Protein AF-0000000082836952 (afdb_homodimer)

InterPro domains:
  IPR000374 Phosphatidate cytidylyltransferase [PS01315] (381-407)
  IPR016720 Phosphatidate cytidylyltransferase, eukaryota [PIRSF018269] (35-460)
  IPR016720 Phosphatidate cytidylyltransferase, eukaryota [PTHR13773] (39-459)

Organism: NCBI:txid2654633

pLDDT: mean 72.62, std 20.96, range [18.36, 95.88]

Foldseek 3Di:
DDDDDDCCVVPPPDPDPVPVCVVVVVPVPCVCVPPPCVCVVVPALVVLVVVLPPPPVPLVVLLVVFDWQPLDPDPVLCVVCVVPPPVVSLVVLVVVLVVVVVVVVVVQVVVALVSVLVVLVVLLVQLLVLQLVLLCSSSVVPVPVVLVVLLVLVLVLLLLLLCVQVVQVLVCLVVVPPCPPVVCNVCSVVVSVVSVVVSVVSLVVPDDRNNNVSSVVSVVSSVVSCVQRVVLSSLLSVLVQQFQCLNVLLLVLLVQLVVQLLVQCVPPFDAADDPLDRSGGPRSLVRSLVRSLVVLLVVCVVPLPPLSGQAGPSQPSPPSPPGDRAQLSDFDFDQQPPVCVVVVVVVVDRSGPRDRNVSVVSNVLSNCSSPVLCVLLSVVSVVCVVSVHDASHNPRNSQGGSCNSCSSVSVSSVVSSVVCVVPPDDPDPVVVVVVLVPDDPVSNVVVVVVVVVVCVVVVVD/DPDDDDPPVVPPPDPPDVPVPVPVVPPPPPCPVVPVCCVVVVPALVRLVVVLPPPPVVLVVLLVVFDWQPLDPDPVLCVVCVVPPPVVSSVVQVVVVVVVVVVVVVVQVVVALVSVLVVLVVLLVQLLVLQLVLLCSSSVVPVPVLLVVLLVLVLVLLLLLLCVQVVQVLVCLVVVPVCPCVVCNVCSVVVSVVSVVVSVVSLVVPDDRNSNVSSVVSVVSSVVSCVLRVVLSSLLSVLVQQFQCLNVLLLVLLVQLVVQLLVQCVPPFDAADDPLDRSGGPRSLVRSLVRSLVVLLVVCVVPLPPLRGQAGPSQPSPPSPPGDRAQLSDFDFDQQPPVCVVVVVVVVDRSGPRDRNVSVVSNVLSNCSSPVLCVLLSVVSVVCVVSVHDASHNPRNSQGGSCNSCSSVSVSSVVSSVVCVVPPDDPDPVVVVVVLVPDDPVSNVVVVVVVVVVCVVVVVD

Nearest PDB structures (foldseek):
  4q2g-assembly1_A  TM=7.470E-01  e=1.008E-06  Thermotoga maritima MSB8
  7p54-assembly1_B  TM=1.214E-01  e=7.951E-01  Homo sapiens
  7p5m-assembly1_B  TM=1.258E-01  e=1.139E+00  Homo sapiens
  4q2g-assembly1_A  TM=6.342E-01  e=1.077E-06  Thermotoga maritima MSB8

Sequence (922 aa):
MADPGSDATVSKPPPESDVRNRKATSTPSKTLLEAKKDEVRPTSDESDMDALLQDEERMEKMMKVIPQDKGSLGEFADSLLESLPPRWRNWVVRGIFTILMVSSFCFIVNRGATWLTFLVFSIQFKCFHEIIKIGLAVYRMYDFPYFRLLSWYFLVTSNYFFFGESLIDYFQILLRKDNFLNWLVAYHRMISFSLYCIGFVSFVLSLKKGYYMRQFSLFAWTHITLLLIVSQSFFIIQNIFQGLIWFLAPVSMIICCDVMSYMFGFFWGKTPLIKLSPKKTWEGFIGGAFSTVVFGVLLSLLLFNRPFFVCPIESYQQDNTNCTIPPSFQLQEYAVPRPFSFLYKIVRKDPVIRMFPFIFHSIAMSLFASILGPFGGFFASGFKRAFKIKDFGDVIPGHGGLMDRFDCQLLMGTFVNVYIHTFIRIPNPTKLVQQILWLDANDQLSVFNMLKEEMTKNGLLMADPGSDATVSKPPPESDVRNRKATSTPSKTLLEAKKDEVRPTSDESDMDALLQDEERMEKMMKVIPQDKGSLGEFADSLLESLPPRWRNWVVRGIFTILMVSSFCFIVNRGATWLTFLVFSIQFKCFHEIIKIGLAVYRMYDFPYFRLLSWYFLVTSNYFFFGESLIDYFQILLRKDNFLNWLVAYHRMISFSLYCIGFVSFVLSLKKGYYMRQFSLFAWTHITLLLIVSQSFFIIQNIFQGLIWFLAPVSMIICCDVMSYMFGFFWGKTPLIKLSPKKTWEGFIGGAFSTVVFGVLLSLLLFNRPFFVCPIESYQQDNTNCTIPPSFQLQEYAVPRPFSFLYKIVRKDPVIRMFPFIFHSIAMSLFASILGPFGGFFASGFKRAFKIKDFGDVIPGHGGLMDRFDCQLLMGTFVNVYIHTFIRIPNPTKLVQQILWLDANDQLSVFNMLKEEMTKNGLL

Solvent-accessible surface area (backbone atoms only — not comparable to full-atom values): 49566 Å² total; per-residue (Å²): 140,82,73,87,76,86,76,76,72,69,76,70,67,77,75,74,76,71,70,68,72,68,67,69,68,70,58,76,67,74,68,59,72,65,64,73,69,71,62,70,59,36,86,44,69,71,35,29,61,49,60,61,38,68,33,52,74,44,42,58,56,46,51,63,67,54,58,54,46,77,48,53,74,42,75,67,51,41,58,73,41,60,84,44,59,70,72,57,35,47,51,49,49,41,47,53,52,47,51,50,51,51,52,51,48,53,53,37,57,73,68,33,66,68,52,42,49,49,48,53,51,52,50,49,53,51,35,50,50,36,52,51,52,48,50,32,53,68,54,64,43,72,82,40,62,66,57,55,52,48,51,51,50,51,50,54,42,50,47,45,55,68,41,42,57,57,48,46,53,49,47,25,62,73,64,69,37,93,72,60,62,49,66,55,56,60,42,36,63,51,50,36,51,51,50,47,48,51,53,51,51,50,52,57,70,64,64,44,88,22,43,38,46,48,52,52,51,48,51,51,50,47,53,53,48,43,53,60,48,53,53,25,50,51,31,35,46,54,28,36,46,55,7,43,44,63,40,50,50,58,53,50,34,42,51,44,22,55,51,39,18,50,52,32,21,69,77,60,40,80,45,64,62,45,89,91,44,63,85,42,19,47,46,3,47,53,46,7,28,54,52,16,32,53,48,28,46,54,50,40,70,69,44,63,82,35,54,78,32,53,29,30,55,81,52,35,72,78,44,71,79,66,42,77,68,50,70,59,58,33,76,39,76,39,72,50,60,69,84,58,28,50,60,27,56,71,67,72,44,75,45,50,48,73,42,45,52,42,47,59,51,28,44,53,52,20,48,42,38,42,67,53,21,54,53,34,45,51,46,51,51,47,50,28,58,38,69,73,41,91,40,66,19,44,75,36,53,56,64,16,12,65,49,70,67,40,37,32,49,40,57,47,27,40,49,48,35,43,47,38,60,58,74,63,63,65,83,56,50,65,57,53,46,50,59,44,66,70,42,53,72,67,49,36,50,46,35,50,49,51,46,50,51,54,33,41,71,72,59,78,88,136,86,74,82,78,82,77,81,67,75,73,68,71,74,76,74,75,72,71,68,70,68,68,68,69,71,61,75,70,74,69,65,70,66,67,73,71,70,64,71,59,38,84,43,68,72,35,28,60,48,59,62,38,67,36,52,75,42,43,60,55,46,53,63,67,55,56,57,46,77,48,55,74,42,75,67,52,42,59,74,41,59,83,44,59,68,70,56,36,46,50,48,50,41,48,54,51,47,51,50,51,51,51,53,48,52,53,36,58,72,70,33,67,68,53,43,48,50,49,52,51,52,50,48,52,51,36,49,50,36,53,50,51,49,52,32,54,66,54,64,43,71,82,40,62,67,59,55,51,48,52,52,48,51,50,54,43,51,47,45,55,68,41,44,56,58,49,45,53,48,46,25,61,72,63,68,36,95,72,58,61,49,66,56,55,59,42,36,64,50,50,36,49,50,51,47,48,51,52,52,51,51,51,57,71,64,64,43,92,24,43,38,46,50,52,51,51,48,50,51,50,48,51,52,49,43,53,58,50,53,54,25,50,50,32,35,47,54,29,37,46,56,7,43,44,63,41,51,50,59,51,50,36,42,52,43,21,55,53,39,17,50,52,32,21,69,78,60,40,82,44,64,63,45,88,90,46,63,85,42,18,47,45,3,48,53,46,7,30,53,51,16,34,53,48,27,45,53,49,42,71,66,44,63,83,35,55,79,32,53,30,31,55,80,50,35,71,79,42,72,80,66,44,76,69,50,70,59,58,35,76,39,75,39,72,48,59,69,83,59,28,50,61,27,55,69,66,72,44,77,45,50,49,73,42,45,52,43,48,59,52,28,42,54,51,20,48,43,38,41,67,55,22,54,52,33,45,51,44,52,50,46,50,28,58,37,67,71,40,91,41,66,20,44,75,38,56,56,65,16,12,64,48,72,68,40,38,30,51,40,55,47,27,41,49,49,37,44,48,38,62,58,75,61,64,66,85,57,50,64,58,54,44,50,58,43,67,70,43,52,72,68,49,35,50,48,34,50,50,51,46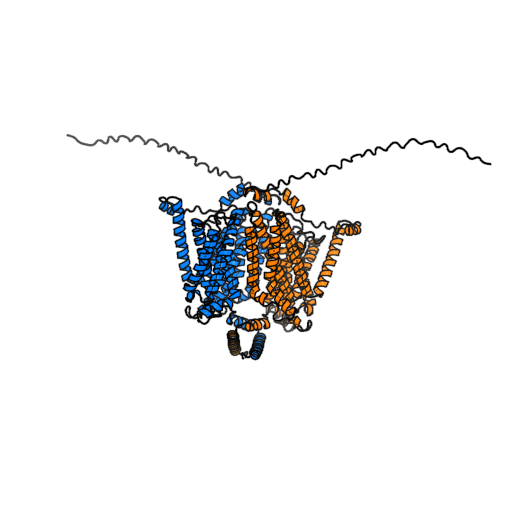,48,50,52,33,40,72,72,60,78,91

Radius of gyration: 36.55 Å; Cα contacts (8 Å, |Δi|>4): 1062; chains: 2; bounding box: 121×94×191 Å

Secondary structure (DSSP, 8-state):
------------------------------------------SSTTHHHHHHHH-HHHHHHHHTTS----S---HHHHHHSTTS-HHHHHHHHHHHHHHHHHHHHHHHHHH-HHHHHHHHHHHHHHHHHHHHHHHHHHTT-TT-HHHHHHHHHHHHHHHHHHHHHHHHHHHHHHHT-TTTTHHHHHTHHHHHHHHHHHHHHHHHHH--TT-HHHHHHHHHHHHHHIIIIIHHHHHHHHHHHH-THHHHHHHHHHHHHHHHHHHHHHHH--SBS-SS-TT-BHHHHHHHHHHHHHHHHHHHHHHTT-HHHHS-GGGGGT-TT-----GGGS-EEEE--HHHHHHHHHHTS-SEEEE-HHHHHHHHHHHHHHHTHHHHHHHHHHHHHHTT-S-S--SBTTTB-HHHHHHHHHHHHHHHHHHIIIII----HHHHHHHHHTS-HHHHHHHHHHHHHHHHHTT--/-------------------------------------------STTHHHHHHHH-HHHHHHHHTTS----S---HHHHHHTTTS-HHHHHHHHHHHHHHHHHHHHHHHHHH-HHHHHHHHHHHHHHHHHHHHHHHHHHTT-TT-HHHHHHHHHHHHHHHHHHHHHHHHHHHHHHHT-TTTTHHHHHTHHHHHHHHHHHHHHHHHHH--TT-HHHHHHHHHHHHHHHHHHHHHHHHHHHHHHH-THHHHHHHHHHHHHHHHHHHHHHHH--SEEETTEEEEEHHHHHHHHHHHHHHHHHHHHHHTT-HHHHS-GGGGGT-TT-----GGGS-EEEE--HHHHHHHHHTTS-SEEEE-HHHHHHHHHHHHHHHTHHHHHHHHHHHHHHTT-S-S--SBTTTB-HHHHHHHHHHHHHHHHHHIIIII----HHHHHHHHHTS-HHHHHHHHHHHHHHHHHTT--

Structure (mmCIF, N/CA/C/O backbone):
data_AF-0000000082836952-model_v1
#
loop_
_entity.id
_entity.type
_entity.pdbx_description
1 polymer 'Phosphatidate cytidylyltransferase'
#
loop_
_atom_site.group_PDB
_atom_site.id
_atom_site.type_symbol
_atom_site.label_atom_id
_atom_site.label_alt_id
_atom_site.label_comp_id
_atom_site.label_asym_id
_atom_site.label_entity_id
_atom_site.label_seq_id
_atom_site.pdbx_PDB_ins_code
_atom_site.Cartn_x
_atom_site.Cartn_y
_atom_site.Cartn_z
_atom_site.occupancy
_atom_site.B_iso_or_equiv
_atom_site.auth_seq_id
_atom_site.auth_comp_id
_atom_site.auth_asym_id
_atom_site.auth_atom_id
_atom_site.pdbx_PDB_model_num
ATOM 1 N N . MET A 1 1 ? -79.875 9.047 -80.938 1 20.92 1 MET A N 1
ATOM 2 C CA . MET A 1 1 ? -78.688 9.828 -81.312 1 20.92 1 MET A CA 1
ATOM 3 C C . MET A 1 1 ? -78.062 10.562 -80.125 1 20.92 1 MET A C 1
ATOM 5 O O . MET A 1 1 ? -78.75 11.398 -79.5 1 20.92 1 MET A O 1
ATOM 9 N N . ALA A 1 2 ? -77.188 10.031 -79.375 1 19.78 2 ALA A N 1
ATOM 10 C CA . ALA A 1 2 ? -76.75 9.656 -78 1 19.78 2 ALA A CA 1
ATOM 11 C C . ALA A 1 2 ? -75.812 10.711 -77.438 1 19.78 2 ALA A C 1
ATOM 13 O O . ALA A 1 2 ? -75.5 10.68 -76.25 1 19.78 2 ALA A O 1
ATOM 14 N N . ASP A 1 3 ? -75.375 11.562 -78.25 1 18.36 3 ASP A N 1
ATOM 15 C CA . ASP A 1 3 ? -73.938 11.734 -78 1 18.36 3 ASP A CA 1
ATOM 16 C C . ASP A 1 3 ? -73.688 12.5 -76.75 1 18.36 3 ASP A C 1
ATOM 18 O O . ASP A 1 3 ? -73 11.977 -75.812 1 18.36 3 ASP A O 1
ATOM 22 N N . PRO A 1 4 ? -73 13.695 -76.875 1 20.5 4 PRO A N 1
ATOM 23 C CA . PRO A 1 4 ? -71.625 14 -76.375 1 20.5 4 PRO A CA 1
ATOM 24 C C . PRO A 1 4 ? -71.688 14.656 -75 1 20.5 4 PRO A C 1
ATOM 26 O O . PRO A 1 4 ? -71.25 14.047 -74 1 20.5 4 PRO A O 1
ATOM 29 N N . GLY A 1 5 ? -71.375 15.977 -74.875 1 18.62 5 GLY A N 1
ATOM 30 C CA . GLY A 1 5 ? -70.125 16.594 -74.375 1 18.62 5 GLY A CA 1
ATOM 31 C C . GLY A 1 5 ? -70.312 17.219 -73 1 18.62 5 GLY A C 1
ATOM 32 O O . GLY A 1 5 ? -69.375 17.312 -72.25 1 18.62 5 GLY A O 1
ATOM 33 N N . SER A 1 6 ? -71.375 18.078 -72.875 1 22.12 6 SER A N 1
ATOM 34 C CA . SER A 1 6 ? -71.125 19.391 -72.312 1 22.12 6 SER A CA 1
ATOM 35 C C . SER A 1 6 ? -70.812 19.312 -70.812 1 22.12 6 SER A C 1
ATOM 37 O O . SER A 1 6 ? -71.375 18.5 -70.125 1 22.12 6 SER A O 1
ATOM 39 N N . ASP A 1 7 ? -69.75 20.078 -70.375 1 21.45 7 ASP A N 1
ATOM 40 C CA . ASP A 1 7 ? -68.625 20.219 -69.438 1 21.45 7 ASP A CA 1
ATOM 41 C C . ASP A 1 7 ? -69.125 20.734 -68.062 1 21.45 7 ASP A C 1
ATOM 43 O O . ASP A 1 7 ? -69.312 21.938 -67.875 1 21.45 7 ASP A O 1
ATOM 47 N N . ALA A 1 8 ? -70.375 20.328 -67.625 1 21.41 8 ALA A N 1
ATOM 48 C CA . ALA A 1 8 ? -71.062 20.844 -66.5 1 21.41 8 ALA A CA 1
ATOM 49 C C . ALA A 1 8 ? -70.125 20.953 -65.25 1 21.41 8 ALA A C 1
ATOM 51 O O . ALA A 1 8 ? -69.812 19.938 -64.625 1 21.41 8 ALA A O 1
ATOM 52 N N . THR A 1 9 ? -69.062 21.797 -65.562 1 23.02 9 THR A N 1
ATOM 53 C CA . THR A 1 9 ? -67.875 21.812 -64.688 1 23.02 9 THR A CA 1
ATOM 54 C C . THR A 1 9 ? -68.312 22.094 -63.25 1 23.02 9 THR A C 1
ATOM 56 O O . THR A 1 9 ? -68.812 23.188 -62.938 1 23.02 9 THR A O 1
ATOM 59 N N . VAL A 1 10 ? -69.125 21.266 -62.719 1 23.42 10 VAL A N 1
ATOM 60 C CA . VAL A 1 10 ? -69.75 21.328 -61.406 1 23.42 10 VAL A CA 1
ATOM 61 C C . VAL A 1 10 ? -68.688 21.766 -60.375 1 23.42 10 VAL A C 1
ATOM 63 O O . VAL A 1 10 ? -67.625 21.125 -60.25 1 23.42 10 VAL A O 1
ATOM 66 N N . SER A 1 11 ? -68.688 23.047 -60.219 1 22.16 11 SER A N 1
ATOM 67 C CA . SER A 1 11 ? -67.875 23.922 -59.406 1 22.16 11 SER A CA 1
ATOM 68 C C . SER A 1 11 ? -67.688 23.359 -58 1 22.16 11 SER A C 1
ATOM 70 O O . SER A 1 11 ? -68.688 23.062 -57.344 1 22.16 11 SER A O 1
ATOM 72 N N . LYS A 1 12 ? -66.688 22.484 -57.875 1 25.17 12 LYS A N 1
ATOM 73 C CA . LYS A 1 12 ? -66.188 21.75 -56.719 1 25.17 12 LYS A CA 1
ATOM 74 C C . LYS A 1 12 ? -66.188 22.641 -55.469 1 25.17 12 LYS A C 1
ATOM 76 O O . LYS A 1 12 ? -65.562 23.719 -55.5 1 25.17 12 LYS A O 1
ATOM 81 N N . PRO A 1 13 ? -67.375 22.625 -54.844 1 26.31 13 PRO A N 1
ATOM 82 C CA . PRO A 1 13 ? -67.438 23.547 -53.719 1 26.31 13 PRO A CA 1
ATOM 83 C C . PRO A 1 13 ? -66.188 23.625 -52.906 1 26.31 13 PRO A C 1
ATOM 85 O O . PRO A 1 13 ? -65.375 22.688 -52.938 1 26.31 13 PRO A O 1
ATOM 88 N N . PRO A 1 14 ? -65.688 24.922 -52.688 1 27.36 14 PRO A N 1
ATOM 89 C CA . PRO A 1 14 ? -64.375 25.203 -52.156 1 27.36 14 PRO A CA 1
ATOM 90 C C . PRO A 1 14 ? -64.062 24.391 -50.875 1 27.36 14 PRO A C 1
ATOM 92 O O . PRO A 1 14 ? -65 24.062 -50.125 1 27.36 14 PRO A O 1
ATOM 95 N N . PRO A 1 15 ? -63.188 23.344 -51.062 1 24.14 15 PRO A N 1
ATOM 96 C CA . PRO A 1 15 ? -62.844 22.406 -49.969 1 24.14 15 PRO A CA 1
ATOM 97 C C . PRO A 1 15 ? -62.812 23.078 -48.594 1 24.14 15 PRO A C 1
ATOM 99 O O . PRO A 1 15 ? -62.5 24.266 -48.5 1 24.14 15 PRO A O 1
ATOM 102 N N . GLU A 1 16 ? -63.875 22.75 -47.812 1 22.94 16 GLU A N 1
ATOM 103 C CA . GLU A 1 16 ? -64 23.094 -46.406 1 22.94 16 GLU A CA 1
ATOM 104 C C . GLU A 1 16 ? -62.688 23.219 -45.719 1 22.94 16 GLU A C 1
ATOM 106 O O . GLU A 1 16 ? -61.781 22.422 -45.938 1 22.94 16 GLU A O 1
ATOM 111 N N . SER A 1 17 ? -62.312 24.516 -45.5 1 23.88 17 SER A N 1
ATOM 112 C CA . SER A 1 17 ? -61.125 25.031 -44.812 1 23.88 17 SER A CA 1
ATOM 113 C C . SER A 1 17 ? -60.812 24.203 -43.594 1 23.88 17 SER A C 1
ATOM 115 O O . SER A 1 17 ? -61.656 24.062 -42.688 1 23.88 17 SER A O 1
ATOM 117 N N . ASP A 1 18 ? -60.344 22.953 -43.781 1 22.52 18 ASP A N 1
ATOM 118 C CA . ASP A 1 18 ? -59.875 22.078 -42.719 1 22.52 18 ASP A CA 1
ATOM 119 C C . ASP A 1 18 ? -59.219 22.875 -41.594 1 22.52 18 ASP A C 1
ATOM 121 O O . ASP A 1 18 ? -58.188 23.516 -41.781 1 22.52 18 ASP A O 1
ATOM 125 N N . VAL A 1 19 ? -60.094 23.672 -40.969 1 25.66 19 VAL A N 1
ATOM 126 C CA . VAL A 1 19 ? -59.688 24.328 -39.719 1 25.66 19 VAL A CA 1
ATOM 127 C C . VAL A 1 19 ? -58.719 23.406 -38.938 1 25.66 19 VAL A C 1
ATOM 129 O O . VAL A 1 19 ? -59.125 22.312 -38.531 1 25.66 19 VAL A O 1
ATOM 132 N N . ARG A 1 20 ? -57.562 23.281 -39.5 1 23.19 20 ARG A N 1
ATOM 133 C CA . ARG A 1 20 ? -56.531 22.562 -38.812 1 23.19 20 ARG A CA 1
ATOM 134 C C . ARG A 1 20 ? -56.531 22.844 -37.312 1 23.19 20 ARG A C 1
ATOM 136 O O . ARG A 1 20 ? -56.312 23.969 -36.906 1 23.19 20 ARG A O 1
ATOM 143 N N . ASN A 1 21 ? -57.688 22.359 -36.688 1 22.47 21 ASN A N 1
ATOM 144 C CA . ASN A 1 21 ? -57.656 22.359 -35.219 1 22.47 21 ASN A CA 1
ATOM 145 C C . ASN A 1 21 ? -56.25 22.125 -34.688 1 22.47 21 ASN A C 1
ATOM 147 O O . ASN A 1 21 ? -55.688 21.047 -34.875 1 22.47 21 ASN A O 1
ATOM 151 N N . ARG A 1 22 ? -55.469 23.125 -34.938 1 24.42 22 ARG A N 1
ATOM 152 C CA . ARG A 1 22 ? -54.188 23.078 -34.281 1 24.42 22 ARG A CA 1
ATOM 153 C C . ARG A 1 22 ? -54.281 22.609 -32.844 1 24.42 22 ARG A C 1
ATOM 155 O O . ARG A 1 22 ? -54.719 23.359 -31.953 1 24.42 22 ARG A O 1
ATOM 162 N N . LYS A 1 23 ? -55.062 21.531 -32.625 1 23.75 23 LYS A N 1
ATOM 163 C CA . LYS A 1 23 ? -54.938 21.047 -31.25 1 23.75 23 LYS A CA 1
ATOM 164 C C . LYS A 1 23 ? -53.531 21.266 -30.703 1 23.75 23 LYS A C 1
ATOM 166 O O . LYS A 1 23 ? -52.562 20.719 -31.234 1 23.75 23 LYS A O 1
ATOM 171 N N . ALA A 1 24 ? -53.312 22.484 -30.359 1 26.72 24 ALA A N 1
ATOM 172 C CA . ALA A 1 24 ? -52.125 22.75 -29.562 1 26.72 24 ALA A CA 1
ATOM 173 C C . ALA A 1 24 ? -51.844 21.594 -28.609 1 26.72 24 ALA A C 1
ATOM 175 O O . ALA A 1 24 ? -52.594 21.344 -27.672 1 26.72 24 ALA A O 1
ATOM 176 N N . THR A 1 25 ? -51.844 20.438 -29.109 1 25.14 25 THR A N 1
ATOM 177 C CA . THR A 1 25 ? -51.5 19.391 -28.156 1 25.14 25 THR A CA 1
ATOM 178 C C . THR A 1 25 ? -50.531 19.906 -27.078 1 25.14 25 THR A C 1
ATOM 180 O O . THR A 1 25 ? -49.438 20.391 -27.391 1 25.14 25 THR A O 1
ATOM 183 N N . SER A 1 26 ? -51.156 20.531 -26.078 1 25.81 26 SER A N 1
ATOM 184 C CA . SER A 1 26 ? -50.438 20.922 -24.875 1 25.81 26 SER A CA 1
ATOM 185 C C . SER A 1 26 ? -49.344 19.922 -24.531 1 25.81 26 SER A C 1
ATOM 187 O O . SER A 1 26 ? -49.625 18.75 -24.281 1 25.81 26 SER A O 1
ATOM 189 N N . THR A 1 27 ? -48.469 19.781 -25.375 1 26.61 27 THR A N 1
ATOM 190 C CA . THR A 1 27 ? -47.344 18.969 -24.906 1 26.61 27 THR A CA 1
ATOM 191 C C . THR A 1 27 ? -47.188 19.094 -23.391 1 26.61 27 THR A C 1
ATOM 193 O O . THR A 1 27 ? -47.125 20.203 -22.859 1 26.61 27 THR A O 1
ATOM 196 N N . PRO A 1 28 ? -47.812 18.094 -22.656 1 28.02 28 PRO A N 1
ATOM 197 C CA . PRO A 1 28 ? -47.562 18.297 -21.219 1 28.02 28 PRO A CA 1
ATOM 198 C C . PRO A 1 28 ? -46.281 19.078 -20.953 1 28.02 28 PRO A C 1
ATOM 200 O O . PRO A 1 28 ? -45.281 18.844 -21.578 1 28.02 28 PRO A O 1
ATOM 203 N N . SER A 1 29 ? -46.438 20.312 -20.828 1 26.2 29 SER A N 1
ATOM 204 C CA . SER A 1 29 ? -45.375 21.172 -20.297 1 26.2 29 SER A CA 1
ATOM 205 C C . SER A 1 29 ? -44.469 20.406 -19.344 1 26.2 29 SER A C 1
ATOM 207 O O . SER A 1 29 ? -44.938 19.75 -18.422 1 26.2 29 SER A O 1
ATOM 209 N N . LYS A 1 30 ? -43.406 19.953 -19.875 1 26 30 LYS A N 1
ATOM 210 C CA . LYS A 1 30 ? -42.281 19.547 -19.031 1 26 30 LYS A CA 1
ATOM 211 C C . LYS A 1 30 ? -42.219 20.375 -17.766 1 26 30 LYS A C 1
ATOM 213 O O . LYS A 1 30 ? -41.688 21.484 -17.766 1 26 30 LYS A O 1
ATOM 218 N N . THR A 1 31 ? -43.406 20.734 -17.219 1 26.36 31 THR A N 1
ATOM 219 C CA . THR A 1 31 ? -43.156 21.094 -15.828 1 26.36 31 THR A CA 1
ATOM 220 C C . THR A 1 31 ? -41.969 20.312 -15.266 1 26.36 31 THR A C 1
ATOM 222 O O . THR A 1 31 ? -42.094 19.109 -15 1 26.36 31 THR A O 1
ATOM 225 N N . LEU A 1 32 ? -41.031 20.328 -16.078 1 24.84 32 LEU A N 1
ATOM 226 C CA . LEU A 1 32 ? -39.75 20.109 -15.414 1 24.84 32 LEU A CA 1
ATOM 227 C C . LEU A 1 32 ? -39.781 20.656 -13.992 1 24.84 32 LEU A C 1
ATOM 229 O O . LEU A 1 32 ? -39.844 21.875 -13.797 1 24.84 32 LEU A O 1
ATOM 233 N N . LEU A 1 33 ? -40.812 20.234 -13.242 1 26.3 33 LEU A N 1
ATOM 234 C CA . LEU A 1 33 ? -40.562 20.438 -11.812 1 26.3 33 LEU A CA 1
ATOM 235 C C . LEU A 1 33 ? -39.094 20.734 -11.547 1 26.3 33 LEU A C 1
ATOM 237 O O . LEU A 1 33 ? -38.219 19.859 -11.75 1 26.3 33 LEU A O 1
ATOM 241 N N . GLU A 1 34 ? -38.656 21.766 -12.047 1 26.62 34 GLU A N 1
ATOM 242 C CA . GLU A 1 34 ? -37.469 22.438 -11.562 1 26.62 34 GLU A CA 1
ATOM 243 C C . GLU A 1 34 ? -37.219 22.125 -10.094 1 26.62 34 GLU A C 1
ATOM 245 O O . GLU A 1 34 ? -37.906 22.672 -9.219 1 26.62 34 GLU A O 1
ATOM 250 N N . ALA A 1 35 ? -37.281 20.969 -9.766 1 27.83 35 ALA A N 1
ATOM 251 C CA . ALA A 1 35 ? -36.688 20.766 -8.445 1 27.83 35 ALA A CA 1
ATOM 252 C C . ALA A 1 35 ? -35.719 21.875 -8.094 1 27.83 35 ALA A C 1
ATOM 254 O O . ALA A 1 35 ? -34.719 22.078 -8.812 1 27.83 35 ALA A O 1
ATOM 255 N N . LYS A 1 36 ? -36.219 23.031 -7.77 1 30.09 36 LYS A N 1
ATOM 256 C CA . LYS A 1 36 ? -35.375 23.969 -7.016 1 30.09 36 LYS A CA 1
ATOM 257 C C . LYS A 1 36 ? -34.125 23.297 -6.5 1 30.09 36 LYS A C 1
ATOM 259 O O . LYS A 1 36 ? -34.188 22.359 -5.691 1 30.09 36 LYS A O 1
ATOM 264 N N . LYS A 1 37 ? -33.281 23.094 -7.332 1 32.44 37 LYS A N 1
ATOM 265 C CA . LYS A 1 37 ? -31.859 22.953 -7.086 1 32.44 37 LYS A CA 1
ATOM 266 C C . LYS A 1 37 ? -31.438 23.625 -5.785 1 32.44 37 LYS A C 1
ATOM 268 O O . LYS A 1 37 ? -31 24.766 -5.789 1 32.44 37 LYS A O 1
ATOM 273 N N . ASP A 1 38 ? -32.375 23.828 -4.98 1 29.09 38 ASP A N 1
ATOM 274 C CA . ASP A 1 38 ? -31.922 24.297 -3.678 1 29.09 38 ASP A CA 1
ATOM 275 C C . ASP A 1 38 ? -30.562 23.688 -3.334 1 29.09 38 ASP A C 1
ATOM 277 O O . ASP A 1 38 ? -30.469 22.531 -2.902 1 29.09 38 ASP A O 1
ATOM 281 N N . GLU A 1 39 ? -29.797 23.688 -4.312 1 33.31 39 GLU A N 1
ATOM 282 C CA . GLU A 1 39 ? -28.359 23.547 -4.098 1 33.31 39 GLU A CA 1
ATOM 283 C C . GLU A 1 39 ? -27.922 24.234 -2.797 1 33.31 39 GLU A C 1
ATOM 285 O O . GLU A 1 39 ? -27.75 25.453 -2.756 1 33.31 39 GLU A O 1
ATOM 290 N N . VAL A 1 40 ? -28.703 24.031 -1.813 1 33.66 40 VAL A N 1
ATOM 291 C CA . VAL A 1 40 ? -28.203 24.578 -0.553 1 33.66 40 VAL A CA 1
ATOM 292 C C . VAL A 1 40 ? -26.672 24.484 -0.515 1 33.66 40 VAL A C 1
ATOM 294 O O . VAL A 1 40 ? -26.125 23.391 -0.426 1 33.66 40 VAL A O 1
ATOM 297 N N . ARG A 1 41 ? -26.047 25.219 -1.502 1 35.88 41 ARG A N 1
ATOM 298 C CA . ARG A 1 41 ? -24.625 25.453 -1.287 1 35.88 41 ARG A CA 1
ATOM 299 C C . ARG A 1 41 ? -24.312 25.578 0.199 1 35.88 41 ARG A C 1
ATOM 301 O O . ARG A 1 41 ? -24.938 26.375 0.907 1 35.88 41 ARG A O 1
ATOM 308 N N . PRO A 1 42 ? -23.859 24.547 0.721 1 37.72 42 PRO A N 1
ATOM 309 C CA . PRO A 1 42 ? -23.562 24.797 2.135 1 37.72 42 PRO A CA 1
ATOM 310 C C . PRO A 1 42 ? -22.922 26.156 2.377 1 37.72 42 PRO A C 1
ATOM 312 O O . PRO A 1 42 ? -21.969 26.531 1.688 1 37.72 42 PRO A O 1
ATOM 315 N N . THR A 1 43 ? -23.547 27.25 2.436 1 38.59 43 THR A N 1
ATOM 316 C CA . THR A 1 43 ? -23.062 28.609 2.668 1 38.59 43 THR A CA 1
ATOM 317 C C . THR A 1 43 ? -21.984 28.609 3.742 1 38.59 43 THR A C 1
ATOM 319 O O . THR A 1 43 ? -21.234 29.594 3.863 1 38.59 43 THR A O 1
ATOM 322 N N . SER A 1 44 ? -22.188 27.859 4.887 1 37.28 44 SER A N 1
ATOM 323 C CA . SER A 1 44 ? -21.219 27.828 5.98 1 37.28 44 SER A CA 1
ATOM 324 C C . SER A 1 44 ? -20.641 26.422 6.18 1 37.28 44 SER A C 1
ATOM 326 O O . SER A 1 44 ? -21.234 25.438 5.727 1 37.28 44 SER A O 1
ATOM 328 N N . ASP A 1 45 ? -19.391 26.25 6.457 1 40.97 45 ASP A N 1
ATOM 329 C CA . ASP A 1 45 ? -18.719 25 6.793 1 40.97 45 ASP A CA 1
ATOM 330 C C . ASP A 1 45 ? -19.688 24.031 7.465 1 40.97 45 ASP A C 1
ATOM 332 O O . ASP A 1 45 ? -19.438 22.812 7.488 1 40.97 45 ASP A O 1
ATOM 336 N N . GLU A 1 46 ? -20.734 24.562 8.062 1 41.31 46 GLU A N 1
ATOM 337 C CA . GLU A 1 46 ? -21.766 23.844 8.805 1 41.31 46 GLU A CA 1
ATOM 338 C C . GLU A 1 46 ? -22.672 23.047 7.871 1 41.31 46 GLU A C 1
ATOM 340 O O . GLU A 1 46 ? -23.125 21.953 8.219 1 41.31 46 GLU A O 1
ATOM 345 N N . SER A 1 47 ? -22.875 23.531 6.734 1 42.91 47 SER A N 1
ATOM 346 C CA . SER A 1 47 ? -23.922 23.062 5.824 1 42.91 47 SER A CA 1
ATOM 347 C C . SER A 1 47 ? -23.453 21.828 5.055 1 42.91 47 SER A C 1
ATOM 349 O O . SER A 1 47 ? -24.281 21.031 4.605 1 42.91 47 SER A O 1
ATOM 351 N N . ASP A 1 48 ? -22.297 21.672 4.887 1 41.72 48 ASP A N 1
ATOM 352 C CA . ASP A 1 48 ? -21.812 20.594 4.012 1 41.72 48 ASP A CA 1
ATOM 353 C C . ASP A 1 48 ? -22.156 19.219 4.586 1 41.72 48 ASP A C 1
ATOM 355 O O . ASP A 1 48 ? -22.562 18.312 3.852 1 41.72 48 ASP A O 1
ATOM 359 N N . MET A 1 49 ? -21.953 19.031 5.832 1 42.53 49 MET A N 1
ATOM 360 C CA . MET A 1 49 ? -22.219 17.734 6.441 1 42.53 49 MET A CA 1
ATOM 361 C C . MET A 1 49 ? -23.719 17.438 6.461 1 42.53 49 MET A C 1
ATOM 363 O O . MET A 1 49 ? -24.141 16.281 6.312 1 42.53 49 MET A O 1
ATOM 367 N N . ASP A 1 50 ? -24.5 18.453 6.625 1 43.22 50 ASP A N 1
ATOM 368 C CA . ASP A 1 50 ? -25.953 18.344 6.652 1 43.22 50 ASP A CA 1
ATOM 369 C C . ASP A 1 50 ? -26.5 17.797 5.336 1 43.22 50 ASP A C 1
ATOM 371 O O . ASP A 1 50 ? -27.469 17.016 5.328 1 43.22 50 ASP A O 1
ATOM 375 N N . ALA A 1 51 ? -25.984 18.266 4.367 1 43.16 51 ALA A N 1
ATOM 376 C CA . ALA A 1 51 ? -26.469 17.906 3.037 1 43.16 51 ALA A CA 1
ATOM 377 C C . ALA A 1 51 ? -26.188 16.438 2.723 1 43.16 51 ALA A C 1
ATOM 379 O O . ALA A 1 51 ? -26.984 15.766 2.076 1 43.16 51 ALA A O 1
ATOM 380 N N . LEU A 1 52 ? -25.078 15.977 3.105 1 43.62 52 LEU A N 1
ATOM 381 C CA . LEU A 1 52 ? -24.75 14.602 2.766 1 43.62 52 LEU A CA 1
ATOM 382 C C . LEU A 1 52 ? -25.641 13.625 3.516 1 43.62 52 LEU A C 1
ATOM 384 O O . LEU A 1 52 ? -26.047 12.594 2.967 1 43.62 52 LEU A O 1
ATOM 388 N N . LEU A 1 53 ? -26.016 13.891 4.852 1 42.38 53 LEU A N 1
ATOM 389 C CA . LEU A 1 53 ? -26.719 12.992 5.762 1 42.38 53 LEU A CA 1
ATOM 390 C C . LEU A 1 53 ? -28.219 13.062 5.539 1 42.38 53 LEU A C 1
ATOM 392 O O . LEU A 1 53 ? -28.953 12.148 5.922 1 42.38 53 LEU A O 1
ATOM 396 N N . GLN A 1 54 ? -28.844 14.18 5.328 1 41.09 54 GLN A N 1
ATOM 397 C CA . GLN A 1 54 ? -30.297 14.312 5.258 1 41.09 54 GLN A CA 1
ATOM 398 C C . GLN A 1 54 ? -30.859 13.484 4.105 1 41.09 54 GLN A C 1
ATOM 400 O O . GLN A 1 54 ? -32.062 13.172 4.09 1 41.09 54 GLN A O 1
ATOM 405 N N . ASP A 1 55 ? -30.234 13.227 3.033 1 41.53 55 ASP A N 1
ATOM 406 C CA . ASP A 1 55 ? -31 12.844 1.847 1 41.53 55 ASP A CA 1
ATOM 407 C C . ASP A 1 55 ? -31.094 11.328 1.721 1 41.53 55 ASP A C 1
ATOM 409 O O . ASP A 1 55 ? -30.359 10.719 0.951 1 41.53 55 ASP A O 1
ATOM 413 N N . GLU A 1 56 ? -31.375 10.617 2.768 1 43 56 GLU A N 1
ATOM 414 C CA . GLU A 1 56 ? -31.641 9.195 2.557 1 43 56 GLU A CA 1
ATOM 415 C C . GLU A 1 56 ? -32.562 8.977 1.357 1 43 56 GLU A C 1
ATOM 417 O O . GLU A 1 56 ? -32.312 8.102 0.524 1 43 56 GLU A O 1
ATOM 422 N N . GLU A 1 57 ? -33.781 9.484 1.57 1 48.62 57 GLU A N 1
ATOM 423 C CA . GLU A 1 57 ? -34.656 9.453 0.413 1 48.62 57 GLU A CA 1
ATOM 424 C C . GLU A 1 57 ? -33.938 9.953 -0.841 1 48.62 57 GLU A C 1
ATOM 426 O O . GLU A 1 57 ? -34.156 9.43 -1.935 1 48.62 57 GLU A O 1
ATOM 431 N N . ARG A 1 58 ? -33.031 10.789 -0.404 1 50.62 58 ARG A N 1
ATOM 432 C CA . ARG A 1 58 ? -32.344 11.359 -1.541 1 50.62 58 ARG A CA 1
ATOM 433 C C . ARG A 1 58 ? -31.219 10.438 -2.021 1 50.62 58 ARG A C 1
ATOM 435 O O . ARG A 1 58 ? -30.984 10.312 -3.225 1 50.62 58 ARG A O 1
ATOM 442 N N . MET A 1 59 ? -30.609 9.727 -1.001 1 54.03 59 MET A N 1
ATOM 443 C CA . MET A 1 59 ? -29.625 8.742 -1.449 1 54.03 59 MET A CA 1
ATOM 444 C C . MET A 1 59 ? -30.281 7.656 -2.291 1 54.03 59 MET A C 1
ATOM 446 O O . MET A 1 59 ? -29.734 7.242 -3.314 1 54.03 59 MET A O 1
ATOM 450 N N . GLU A 1 60 ? -31.375 7.098 -1.668 1 56.56 60 GLU A N 1
ATOM 451 C CA . GLU A 1 60 ? -32.094 6.137 -2.484 1 56.56 60 GLU A CA 1
ATOM 452 C C . GLU A 1 60 ? -32.438 6.719 -3.857 1 56.56 60 GLU A C 1
ATOM 454 O O . GLU A 1 60 ? -32.375 6.012 -4.867 1 56.56 60 GLU A O 1
ATOM 459 N N . LYS A 1 61 ? -32.812 7.988 -3.855 1 55.19 61 LYS A N 1
ATOM 460 C CA . LYS A 1 61 ? -33.156 8.625 -5.129 1 55.19 61 LYS A CA 1
ATOM 461 C C . LYS A 1 61 ? -31.891 8.812 -5.98 1 55.19 61 LYS A C 1
ATOM 463 O O . LYS A 1 61 ? -31.938 8.633 -7.199 1 55.19 61 LYS A O 1
ATOM 468 N N . MET A 1 62 ? -30.812 8.992 -5.297 1 55.47 62 MET A N 1
ATOM 469 C CA . MET A 1 62 ? -29.594 9.234 -6.051 1 55.47 62 MET A CA 1
ATOM 470 C C . MET A 1 62 ? -28.969 7.922 -6.52 1 55.47 62 MET A C 1
ATOM 472 O O . MET A 1 62 ? -28.359 7.871 -7.586 1 55.47 62 MET A O 1
ATOM 476 N N . MET A 1 63 ? -29.172 6.934 -5.684 1 57.59 63 MET A N 1
ATOM 477 C CA . MET A 1 63 ? -28.625 5.637 -6.086 1 57.59 63 MET A CA 1
ATOM 478 C C . MET A 1 63 ? -29.422 5.055 -7.25 1 57.59 63 MET A C 1
ATOM 480 O O . MET A 1 63 ? -28.922 4.195 -7.98 1 57.59 63 MET A O 1
ATOM 484 N N . LYS A 1 64 ? -30.609 5.5 -7.406 1 57.81 64 LYS A N 1
ATOM 485 C CA . LYS A 1 64 ? -31.391 5.094 -8.57 1 57.81 64 LYS A CA 1
ATOM 486 C C . LYS A 1 64 ? -30.719 5.539 -9.867 1 57.81 64 LYS A C 1
ATOM 488 O O . LYS A 1 64 ? -31.031 5.027 -10.945 1 57.81 64 LYS A O 1
ATOM 493 N N . VAL A 1 65 ? -29.75 6.398 -9.68 1 54.06 65 VAL A N 1
ATOM 494 C CA . VAL A 1 65 ? -29.031 6.871 -10.859 1 54.06 65 VAL A CA 1
ATOM 495 C C . VAL A 1 65 ? -28.031 5.809 -11.32 1 54.06 65 VAL A C 1
ATOM 497 O O . VAL A 1 65 ? -27.656 5.766 -12.492 1 54.06 65 VAL A O 1
ATOM 500 N N . ILE A 1 66 ? -27.672 4.898 -10.477 1 56.97 66 ILE A N 1
ATOM 501 C CA . ILE A 1 66 ? -26.75 3.832 -10.859 1 56.97 66 ILE A CA 1
ATOM 502 C C . ILE A 1 66 ? -27.516 2.74 -11.609 1 56.97 66 ILE A C 1
ATOM 504 O O . ILE A 1 66 ? -28.469 2.168 -11.07 1 56.97 66 ILE A O 1
ATOM 508 N N . PRO A 1 67 ? -27.266 2.568 -12.898 1 54.59 67 PRO A N 1
ATOM 509 C CA . PRO A 1 67 ? -28 1.544 -13.656 1 54.59 67 PRO A CA 1
ATOM 510 C C . PRO A 1 67 ? -27.906 0.161 -13.016 1 54.59 67 PRO A C 1
ATOM 512 O O . PRO A 1 67 ? -26.812 -0.251 -12.586 1 54.59 67 PRO A O 1
ATOM 515 N N . GLN A 1 68 ? -29 -0.338 -12.57 1 58.81 68 GLN A N 1
ATOM 516 C CA . GLN A 1 68 ? -29.062 -1.68 -12.008 1 58.81 68 GLN A CA 1
ATOM 517 C C . GLN A 1 68 ? -29.391 -2.715 -13.078 1 58.81 68 GLN A C 1
ATOM 519 O O . GLN A 1 68 ? -30 -2.389 -14.094 1 58.81 68 GLN A O 1
ATOM 524 N N . ASP A 1 69 ? -28.797 -3.918 -12.992 1 57.72 69 ASP A N 1
ATOM 525 C CA . ASP A 1 69 ? -29.016 -4.977 -13.977 1 57.72 69 ASP A CA 1
ATOM 526 C C . ASP A 1 69 ? -30.484 -5.367 -14.039 1 57.72 69 ASP A C 1
ATOM 528 O O . ASP A 1 69 ? -31.047 -5.871 -13.062 1 57.72 69 ASP A O 1
ATOM 532 N N . LYS A 1 70 ? -31.344 -4.793 -15.023 1 51.5 70 LYS A N 1
ATOM 533 C CA . LYS A 1 70 ? -32.75 -5.16 -15.188 1 51.5 70 LYS A CA 1
ATOM 534 C C . LYS A 1 70 ? -32.906 -6.48 -15.945 1 51.5 70 LYS A C 1
ATOM 536 O O . LYS A 1 70 ? -34 -6.918 -16.25 1 51.5 70 LYS A O 1
ATOM 541 N N . GLY A 1 71 ? -31.688 -7.309 -15.93 1 53.75 71 GLY A N 1
ATOM 542 C CA . GLY A 1 71 ? -31.75 -8.586 -16.625 1 53.75 71 GLY A CA 1
ATOM 543 C C . GLY A 1 71 ? -32.219 -8.453 -18.062 1 53.75 71 GLY A C 1
ATOM 544 O O . GLY A 1 71 ? -32.625 -9.43 -18.672 1 53.75 71 GLY A O 1
ATOM 545 N N . SER A 1 72 ? -32.406 -7.297 -18.609 1 54.94 72 SER A N 1
ATOM 546 C CA . SER A 1 72 ? -32.969 -7.148 -19.953 1 54.94 72 SER A CA 1
ATOM 547 C C . SER A 1 72 ? -31.891 -6.902 -20.984 1 54.94 72 SER A C 1
ATOM 549 O O . SER A 1 72 ? -30.875 -6.266 -20.688 1 54.94 72 SER A O 1
ATOM 551 N N . LEU A 1 73 ? -31.625 -7.828 -21.953 1 55.12 73 LEU A N 1
ATOM 552 C CA . LEU A 1 73 ? -30.641 -7.828 -23.047 1 55.12 73 LEU A CA 1
ATOM 553 C C . LEU A 1 73 ? -30.875 -6.645 -23.984 1 55.12 73 LEU A C 1
ATOM 555 O O . LEU A 1 73 ? -30.297 -6.594 -25.062 1 55.12 73 LEU A O 1
ATOM 559 N N . GLY A 1 74 ? -31.703 -5.703 -23.578 1 53.09 74 GLY A N 1
ATOM 560 C CA . GLY A 1 74 ? -32.062 -4.691 -24.562 1 53.09 74 GLY A CA 1
ATOM 561 C C . GLY A 1 74 ? -33.375 -4.953 -25.234 1 53.09 74 GLY A C 1
ATOM 562 O O . GLY A 1 74 ? -33.906 -6.062 -25.156 1 53.09 74 GLY A O 1
ATOM 563 N N . GLU A 1 75 ? -33.938 -3.965 -25.766 1 53.47 75 GLU A N 1
ATOM 564 C CA . GLU A 1 75 ? -35.25 -4.031 -26.406 1 53.47 75 GLU A CA 1
ATOM 565 C C . GLU A 1 75 ? -35.312 -5.16 -27.438 1 53.47 75 GLU A C 1
ATOM 567 O O . GLU A 1 75 ? -36.312 -5.871 -27.516 1 53.47 75 GLU A O 1
ATOM 572 N N . PHE A 1 76 ? -34.281 -5.27 -28.094 1 50.22 76 PHE A N 1
ATOM 573 C CA . PHE A 1 76 ? -34.312 -6.219 -29.203 1 50.22 76 PHE A CA 1
ATOM 574 C C . PHE A 1 76 ? -34.281 -7.652 -28.688 1 50.22 76 PHE A C 1
ATOM 576 O O . PHE A 1 76 ? -35.062 -8.492 -29.125 1 50.22 76 PHE A O 1
ATOM 583 N N . ALA A 1 77 ? -33.438 -8 -27.812 1 59.06 77 ALA A N 1
ATOM 584 C CA . ALA A 1 77 ? -33.312 -9.367 -27.297 1 59.06 77 ALA A CA 1
ATOM 585 C C . ALA A 1 77 ? -34.531 -9.719 -26.438 1 59.06 77 ALA A C 1
ATOM 587 O O . ALA A 1 77 ? -35 -10.859 -26.438 1 59.06 77 ALA A O 1
ATOM 588 N N . ASP A 1 78 ? -35 -8.711 -25.844 1 61.88 78 ASP A N 1
ATOM 589 C CA . ASP A 1 78 ? -36.219 -8.906 -25.078 1 61.88 78 ASP A CA 1
ATOM 590 C C . ASP A 1 78 ? -37.375 -9.266 -25.984 1 61.88 78 ASP A C 1
ATOM 592 O O . ASP A 1 78 ? -38.25 -10.062 -25.609 1 61.88 78 ASP A O 1
ATOM 596 N N . SER A 1 79 ? -37.344 -8.688 -27.172 1 58.94 79 SER A N 1
ATOM 597 C CA . SER A 1 79 ? -38.438 -9.008 -28.094 1 58.94 79 SER A CA 1
ATOM 598 C C . SER A 1 79 ? -38.344 -10.453 -28.578 1 58.94 79 SER A C 1
ATOM 600 O O . SER A 1 79 ? -39.344 -11.102 -28.797 1 58.94 79 SER A O 1
ATOM 602 N N . LEU A 1 80 ? -37.156 -10.906 -28.734 1 59.91 80 LEU A N 1
ATOM 603 C CA . LEU A 1 80 ? -37 -12.273 -29.219 1 59.91 80 LEU A CA 1
ATOM 604 C C . LEU A 1 80 ? -37.344 -13.281 -28.141 1 59.91 80 LEU A C 1
ATOM 606 O O . LEU A 1 80 ? -37.781 -14.391 -28.438 1 59.91 80 LEU A O 1
ATOM 610 N N . LEU A 1 81 ? -37.188 -12.82 -26.922 1 62.38 81 LEU A N 1
ATOM 611 C CA . LEU A 1 81 ? -37.406 -13.727 -25.797 1 62.38 81 LEU A CA 1
ATOM 612 C C . LEU A 1 81 ? -38.75 -13.461 -25.141 1 62.38 81 LEU A C 1
ATOM 614 O O . LEU A 1 81 ? -39.062 -14.023 -24.078 1 62.38 81 LEU A O 1
ATOM 618 N N . GLU A 1 82 ? -39.469 -12.555 -25.656 1 62.56 82 GLU A N 1
ATOM 619 C CA . GLU A 1 82 ? -40.781 -12.211 -25.125 1 62.56 82 GLU A CA 1
ATOM 620 C C . GLU A 1 82 ? -41.688 -13.445 -25.016 1 62.56 82 GLU A C 1
ATOM 622 O O . GLU A 1 82 ? -42.594 -13.5 -24.172 1 62.56 82 GLU A O 1
ATOM 627 N N . SER A 1 83 ? -41.406 -14.367 -25.828 1 63.56 83 SER A N 1
ATOM 628 C CA . SER A 1 83 ? -42.312 -15.523 -25.797 1 63.56 83 SER A CA 1
ATOM 629 C C . SER A 1 83 ? -42 -16.422 -24.594 1 63.56 83 SER A C 1
ATOM 631 O O . SER A 1 83 ? -42.812 -17.281 -24.266 1 63.56 83 SER A O 1
ATOM 633 N N . LEU A 1 84 ? -40.906 -16.281 -23.953 1 63.75 84 LEU A N 1
ATOM 634 C CA . LEU A 1 84 ? -40.531 -17.156 -22.844 1 63.75 84 LEU A CA 1
ATOM 635 C C . LEU A 1 84 ? -40.906 -16.531 -21.5 1 63.75 84 LEU A C 1
ATOM 637 O O . LEU A 1 84 ? -40.875 -15.305 -21.359 1 63.75 84 LEU A O 1
ATOM 641 N N . PRO A 1 85 ? -41.531 -17.359 -20.609 1 67.38 85 PRO A N 1
ATOM 642 C CA . PRO A 1 85 ? -41.844 -16.828 -19.281 1 67.38 85 PRO A CA 1
ATOM 643 C C . PRO A 1 85 ? -40.656 -16.125 -18.641 1 67.38 85 PRO A C 1
ATOM 645 O O . PRO A 1 85 ? -39.5 -16.453 -18.953 1 67.38 85 PRO A O 1
ATOM 648 N N . PRO A 1 86 ? -40.906 -15.086 -17.875 1 64.94 86 PRO A N 1
ATOM 649 C CA . PRO A 1 86 ? -39.875 -14.195 -17.328 1 64.94 86 PRO A CA 1
ATOM 650 C C . PRO A 1 86 ? -38.75 -14.945 -16.609 1 64.94 86 PRO A C 1
ATOM 652 O O . PRO A 1 86 ? -37.594 -14.57 -16.719 1 64.94 86 PRO A O 1
ATOM 655 N N . ARG A 1 87 ? -39.125 -15.961 -15.906 1 65.5 87 ARG A N 1
ATOM 656 C CA . ARG A 1 87 ? -38.125 -16.719 -15.188 1 65.5 87 ARG A CA 1
ATOM 657 C C . ARG A 1 87 ? -37.156 -17.391 -16.156 1 65.5 87 ARG A C 1
ATOM 659 O O . ARG A 1 87 ? -35.938 -17.359 -15.945 1 65.5 87 ARG A O 1
ATOM 666 N N . TRP A 1 88 ? -37.688 -17.953 -17.141 1 69 88 TRP A N 1
ATOM 667 C CA . TRP A 1 88 ? -36.875 -18.656 -18.109 1 69 88 TRP A CA 1
ATOM 668 C C . TRP A 1 88 ? -36.094 -17.688 -18.984 1 69 88 TRP A C 1
ATOM 670 O O . TRP A 1 88 ? -35 -18 -19.453 1 69 88 TRP A O 1
ATOM 680 N N . ARG A 1 89 ? -36.688 -16.531 -19.062 1 68.62 89 ARG A N 1
ATOM 681 C CA . ARG A 1 89 ? -36 -15.508 -19.828 1 68.62 89 ARG A CA 1
ATOM 682 C C . ARG A 1 89 ? -34.688 -15.109 -19.156 1 68.62 89 ARG A C 1
ATOM 684 O O . ARG A 1 89 ? -33.656 -14.977 -19.828 1 68.62 89 ARG A O 1
ATOM 691 N N . ASN A 1 90 ? -34.781 -14.984 -17.922 1 70.69 90 ASN A N 1
ATOM 692 C CA . ASN A 1 90 ? -33.594 -14.633 -17.172 1 70.69 90 ASN A CA 1
ATOM 693 C C . ASN A 1 90 ? -32.531 -15.734 -17.25 1 70.69 90 ASN A C 1
ATOM 695 O O . ASN A 1 90 ? -31.344 -15.445 -17.359 1 70.69 90 ASN A O 1
ATOM 699 N N . TRP A 1 91 ? -33 -16.938 -17.328 1 73.31 91 TRP A N 1
ATOM 700 C CA . TRP A 1 91 ? -32.094 -18.078 -17.406 1 73.31 91 TRP A CA 1
ATOM 701 C C . TRP A 1 91 ? -31.422 -18.156 -18.766 1 73.31 91 TRP A C 1
ATOM 703 O O . TRP A 1 91 ? -30.234 -18.484 -18.875 1 73.31 91 TRP A O 1
ATOM 713 N N . VAL A 1 92 ? -32.219 -17.812 -19.703 1 74.81 92 VAL A N 1
ATOM 714 C CA . VAL A 1 92 ? -31.688 -17.891 -21.062 1 74.81 92 VAL A CA 1
ATOM 715 C C . VAL A 1 92 ? -30.688 -16.75 -21.281 1 74.81 92 VAL A C 1
ATOM 717 O O . VAL A 1 92 ? -29.609 -16.969 -21.859 1 74.81 92 VAL A O 1
ATOM 720 N N . VAL A 1 93 ? -31.062 -15.625 -20.766 1 72.38 93 VAL A N 1
ATOM 721 C CA . VAL A 1 93 ? -30.156 -14.484 -20.922 1 72.38 93 VAL A CA 1
ATOM 722 C C . VAL A 1 93 ? -28.859 -14.75 -20.172 1 72.38 93 VAL A C 1
ATOM 724 O O . VAL A 1 93 ? -27.766 -14.531 -20.703 1 72.38 93 VAL A O 1
ATOM 727 N N . ARG A 1 94 ? -28.938 -15.289 -19.047 1 73.38 94 ARG A N 1
ATOM 728 C CA . ARG A 1 94 ? -27.75 -15.602 -18.234 1 73.38 94 ARG A CA 1
ATOM 729 C C . ARG A 1 94 ? -26.922 -16.703 -18.891 1 73.38 94 ARG A C 1
ATOM 731 O O . ARG A 1 94 ? -25.688 -16.656 -18.859 1 73.38 94 ARG A O 1
ATOM 738 N N . GLY A 1 95 ? -27.625 -17.578 -19.5 1 75.31 95 GLY A N 1
ATOM 739 C CA . GLY A 1 95 ? -26.938 -18.672 -20.156 1 75.31 95 GLY A CA 1
ATOM 740 C C . GLY A 1 95 ? -26.172 -18.219 -21.391 1 75.31 95 GLY A C 1
ATOM 741 O O . GLY A 1 95 ? -25 -18.594 -21.578 1 75.31 95 GLY A O 1
ATOM 742 N N . ILE A 1 96 ? -26.766 -17.453 -22.141 1 76.88 96 ILE A N 1
ATOM 743 C CA . ILE A 1 96 ? -26.125 -16.984 -23.375 1 76.88 96 ILE A CA 1
ATOM 744 C C . ILE A 1 96 ? -24.906 -16.125 -23.031 1 76.88 96 ILE A C 1
ATOM 746 O O . ILE A 1 96 ? -23.844 -16.281 -23.625 1 76.88 96 ILE A O 1
ATOM 750 N N . PHE A 1 97 ? -25.031 -15.328 -22.031 1 76.94 97 PHE A N 1
ATOM 751 C CA . PHE A 1 97 ? -23.922 -14.445 -21.688 1 76.94 97 PHE A CA 1
ATOM 752 C C . PHE A 1 97 ? -22.797 -15.219 -21.016 1 76.94 97 PHE A C 1
ATOM 754 O O . PHE A 1 97 ? -21.625 -14.867 -21.156 1 76.94 97 PHE A O 1
ATOM 761 N N . THR A 1 98 ? -23.156 -16.234 -20.391 1 78 98 THR A N 1
ATOM 762 C CA . THR A 1 98 ? -22.125 -17.078 -19.797 1 78 98 THR A CA 1
ATOM 763 C C . THR A 1 98 ? -21.312 -17.75 -20.891 1 78 98 THR A C 1
ATOM 765 O O . THR A 1 98 ? -20.078 -17.812 -20.812 1 78 98 THR A O 1
ATOM 768 N N . ILE A 1 99 ? -22 -18.219 -21.891 1 82.38 99 ILE A N 1
ATOM 769 C CA . ILE A 1 99 ? -21.312 -18.891 -22.984 1 82.38 99 ILE A CA 1
ATOM 770 C C . ILE A 1 99 ? -20.438 -17.891 -23.734 1 82.38 99 ILE A C 1
ATOM 772 O O . ILE A 1 99 ? -19.312 -18.203 -24.109 1 82.38 99 ILE A O 1
ATOM 776 N N . LEU A 1 100 ? -20.969 -16.766 -23.891 1 82.38 100 LEU A N 1
ATOM 777 C CA . LEU A 1 100 ? -20.203 -15.727 -24.578 1 82.38 100 LEU A CA 1
ATOM 778 C C . LEU A 1 100 ? -18.969 -15.336 -23.766 1 82.38 100 LEU A C 1
ATOM 780 O O . LEU A 1 100 ? -17.875 -15.164 -24.328 1 82.38 100 LEU A O 1
ATOM 784 N N . MET A 1 101 ? -19.141 -15.219 -22.5 1 83.25 101 MET A N 1
ATOM 785 C CA . MET A 1 101 ? -18.016 -14.82 -21.656 1 83.25 101 MET A CA 1
ATOM 786 C C . MET A 1 101 ? -16.953 -15.914 -21.594 1 83.25 101 MET A C 1
ATOM 788 O O . MET A 1 101 ? -15.758 -15.617 -21.672 1 83.25 101 MET A O 1
ATOM 792 N N . VAL A 1 102 ? -17.422 -17.109 -21.578 1 81.94 102 VAL A N 1
ATOM 793 C CA . VAL A 1 102 ? -16.484 -18.234 -21.516 1 81.94 102 VAL A CA 1
ATOM 794 C C . VAL A 1 102 ? -15.773 -18.391 -22.859 1 81.94 102 VAL A C 1
ATOM 796 O O . VAL A 1 102 ? -14.562 -18.625 -22.891 1 81.94 102 VAL A O 1
ATOM 799 N N . SER A 1 103 ? -16.5 -18.234 -23.938 1 88 103 SER A N 1
ATOM 800 C CA . SER A 1 103 ? -15.906 -18.359 -25.266 1 88 103 SER A CA 1
ATOM 801 C C . SER A 1 103 ? -14.891 -17.234 -25.516 1 88 103 SER A C 1
ATOM 803 O O . SER A 1 103 ? -13.797 -17.484 -26.031 1 88 103 SER A O 1
ATOM 805 N N . SER A 1 104 ? -15.305 -16.078 -25.156 1 88.81 104 SER A N 1
ATOM 806 C CA . SER A 1 104 ? -14.383 -14.961 -25.312 1 88.81 104 SER A CA 1
ATOM 807 C C . SER A 1 104 ? -13.141 -15.141 -24.438 1 88.81 104 SER A C 1
ATOM 809 O O . SER A 1 104 ? -12.023 -14.836 -24.859 1 88.81 104 SER A O 1
ATOM 811 N N . PHE A 1 105 ? -13.32 -15.625 -23.312 1 87.81 105 PHE A N 1
ATOM 812 C CA . PHE A 1 105 ? -12.211 -15.867 -22.406 1 87.81 105 PHE A CA 1
ATOM 813 C C . PHE A 1 105 ? -11.273 -16.922 -22.953 1 87.81 105 PHE A C 1
ATOM 815 O O . PHE A 1 105 ? -10.055 -16.766 -22.922 1 87.81 105 PHE A O 1
ATOM 822 N N . CYS A 1 106 ? -11.805 -17.969 -23.5 1 87.75 106 CYS A N 1
ATOM 823 C CA . CYS A 1 106 ? -10.992 -19.031 -24.094 1 87.75 106 CYS A CA 1
ATOM 824 C C . CYS A 1 106 ? -10.227 -18.5 -25.312 1 87.75 106 CYS A C 1
ATOM 826 O O . CYS A 1 106 ? -9.07 -18.875 -25.516 1 87.75 106 CYS A O 1
ATOM 828 N N . PHE A 1 107 ? -10.836 -17.656 -25.984 1 90.56 107 PHE A N 1
ATOM 829 C CA . PHE A 1 107 ? -10.188 -17.062 -27.141 1 90.56 107 PHE A CA 1
ATOM 830 C C . PHE A 1 107 ? -9 -16.203 -26.719 1 90.56 107 PHE A C 1
ATOM 832 O O . PHE A 1 107 ? -7.926 -16.297 -27.312 1 90.56 107 PHE A O 1
ATOM 839 N N . ILE A 1 108 ? -9.141 -15.492 -25.672 1 91.56 108 ILE A N 1
ATOM 840 C CA . ILE A 1 108 ? -8.086 -14.594 -25.203 1 91.56 108 ILE A CA 1
ATOM 841 C C . ILE A 1 108 ? -6.941 -15.414 -24.609 1 91.56 108 ILE A C 1
ATOM 843 O O . ILE A 1 108 ? -5.77 -15.086 -24.797 1 91.56 108 ILE A O 1
ATOM 847 N N . VAL A 1 109 ? -7.258 -16.453 -23.953 1 88.19 109 VAL A N 1
ATOM 848 C CA . VAL A 1 109 ? -6.254 -17.312 -23.328 1 88.19 109 VAL A CA 1
ATOM 849 C C . VAL A 1 109 ? -5.379 -17.953 -24.406 1 88.19 109 VAL A C 1
ATOM 851 O O . VAL A 1 109 ? -4.16 -18.047 -24.25 1 88.19 109 VAL A O 1
ATOM 854 N N . ASN A 1 110 ? -6 -18.266 -25.531 1 88.38 110 ASN A N 1
ATOM 855 C CA . ASN A 1 110 ? -5.262 -18.922 -26.609 1 88.38 110 ASN A CA 1
ATOM 856 C C . ASN A 1 110 ? -4.344 -17.953 -27.328 1 88.38 110 ASN A C 1
ATOM 858 O O . ASN A 1 110 ? -3.412 -18.359 -28.016 1 88.38 110 ASN A O 1
ATOM 862 N N . ARG A 1 111 ? -4.605 -16.703 -27.156 1 88.12 111 ARG A N 1
ATOM 863 C CA . ARG A 1 111 ? -3.781 -15.703 -27.828 1 88.12 111 ARG A CA 1
ATOM 864 C C . ARG A 1 111 ? -2.512 -15.414 -27.031 1 88.12 111 ARG A C 1
ATOM 866 O O . ARG A 1 111 ? -1.56 -14.836 -27.562 1 88.12 111 ARG A O 1
ATOM 873 N N . GLY A 1 112 ? -2.482 -15.758 -25.781 1 84.31 112 GLY A N 1
ATOM 874 C CA . GLY A 1 112 ? -1.227 -15.648 -25.062 1 84.31 112 GLY A CA 1
ATOM 875 C C . GLY A 1 112 ? -1.311 -14.734 -23.859 1 84.31 112 GLY A C 1
ATOM 876 O O . GLY A 1 112 ? -2.389 -14.242 -23.516 1 84.31 112 GLY A O 1
ATOM 877 N N . ALA A 1 113 ? -0.109 -14.484 -23.297 1 85.38 113 ALA A N 1
ATOM 878 C CA . ALA A 1 113 ? 0.004 -13.75 -22.031 1 85.38 113 ALA A CA 1
ATOM 879 C C . ALA A 1 113 ? -0.223 -12.258 -22.25 1 85.38 113 ALA A C 1
ATOM 881 O O . ALA A 1 113 ? -0.779 -11.578 -21.375 1 85.38 113 ALA A O 1
ATOM 882 N N . THR A 1 114 ? 0.121 -11.68 -23.375 1 86.81 114 THR A N 1
ATOM 883 C CA . THR A 1 114 ? -0.026 -10.25 -23.641 1 86.81 114 THR A CA 1
ATOM 884 C C . THR A 1 114 ? -1.5 -9.859 -23.688 1 86.81 114 THR A C 1
ATOM 886 O O . THR A 1 114 ? -1.9 -8.867 -23.062 1 86.81 114 THR A O 1
ATOM 889 N N . TRP A 1 115 ? -2.266 -10.664 -24.328 1 90.12 115 TRP A N 1
ATOM 890 C CA . TRP A 1 115 ? -3.689 -10.367 -24.453 1 90.12 115 TRP A CA 1
ATOM 891 C C . TRP A 1 115 ? -4.391 -10.555 -23.109 1 90.12 115 TRP A C 1
ATOM 893 O O . TRP A 1 115 ? -5.332 -9.82 -22.781 1 90.12 115 TRP A O 1
ATOM 903 N N . LEU A 1 116 ? -3.949 -11.469 -22.406 1 91.56 116 LEU A N 1
ATOM 904 C CA . LEU A 1 116 ? -4.527 -11.688 -21.078 1 91.56 116 LEU A CA 1
ATOM 905 C C . LEU A 1 116 ? -4.223 -10.508 -20.156 1 91.56 116 LEU A C 1
ATOM 907 O O . LEU A 1 116 ? -5.07 -10.109 -19.359 1 91.56 116 LEU A O 1
ATOM 911 N N . THR A 1 117 ? -2.967 -10.023 -20.25 1 91.06 117 THR A N 1
ATOM 912 C CA . THR A 1 117 ? -2.604 -8.852 -19.453 1 91.06 117 THR A CA 1
ATOM 913 C C . THR A 1 117 ? -3.471 -7.656 -19.828 1 91.06 117 THR A C 1
ATOM 915 O O . THR A 1 117 ? -3.912 -6.91 -18.953 1 91.06 117 THR A O 1
ATOM 918 N N . PHE A 1 118 ? -3.787 -7.5 -21.047 1 92.12 118 PHE A N 1
ATOM 919 C CA . PHE A 1 118 ? -4.645 -6.41 -21.484 1 92.12 118 PHE A CA 1
ATOM 920 C C . PHE A 1 118 ? -6.066 -6.59 -20.969 1 92.12 118 PHE A C 1
ATOM 922 O O . PHE A 1 118 ? -6.727 -5.613 -20.609 1 92.12 118 PHE A O 1
ATOM 929 N N . LEU A 1 119 ? -6.5 -7.777 -20.953 1 93.19 119 LEU A N 1
ATOM 930 C CA . LEU A 1 119 ? -7.824 -8.055 -20.406 1 93.19 119 LEU A CA 1
ATOM 931 C C . LEU A 1 119 ? -7.902 -7.676 -18.938 1 93.19 119 LEU A C 1
ATOM 933 O O . LEU A 1 119 ? -8.875 -7.047 -18.5 1 93.19 119 LEU A O 1
ATOM 937 N N . VAL A 1 120 ? -6.852 -8.039 -18.219 1 93.06 120 VAL A N 1
ATOM 938 C CA . VAL A 1 120 ? -6.828 -7.727 -16.781 1 93.06 120 VAL A CA 1
ATOM 939 C C . VAL A 1 120 ? -6.832 -6.215 -16.578 1 93.06 120 VAL A C 1
ATOM 941 O O . VAL A 1 120 ? -7.531 -5.703 -15.703 1 93.06 120 VAL A O 1
ATOM 944 N N . PHE A 1 121 ? -6.148 -5.465 -17.438 1 94 121 PHE A N 1
ATOM 945 C CA . PHE A 1 121 ? -6.133 -4.008 -17.344 1 94 121 PHE A CA 1
ATOM 946 C C . PHE A 1 121 ? -7.512 -3.432 -17.641 1 94 121 PHE A C 1
ATOM 948 O O . PHE A 1 121 ? -7.961 -2.506 -16.969 1 94 121 PHE A O 1
ATOM 955 N N . SER A 1 122 ? -8.102 -4.004 -18.609 1 93.62 122 SER A N 1
ATOM 956 C CA . SER A 1 122 ? -9.43 -3.523 -18.984 1 93.62 122 SER A CA 1
ATOM 957 C C . SER A 1 122 ? -10.438 -3.766 -17.859 1 93.62 122 SER A C 1
ATOM 959 O O . SER A 1 122 ? -11.258 -2.895 -17.562 1 93.62 122 SER A O 1
ATOM 961 N N . ILE A 1 123 ? -10.383 -4.887 -17.266 1 92.56 123 ILE A N 1
ATOM 962 C CA . ILE A 1 123 ? -11.281 -5.211 -16.156 1 92.56 123 ILE A CA 1
ATOM 963 C C . ILE A 1 123 ? -10.984 -4.297 -14.977 1 92.56 123 ILE A C 1
ATOM 965 O O . ILE A 1 123 ? -11.906 -3.83 -14.297 1 92.56 123 ILE A O 1
ATOM 969 N N . GLN A 1 124 ? -9.711 -4.055 -14.75 1 94.31 124 GLN A N 1
ATOM 970 C CA . GLN A 1 124 ? -9.305 -3.156 -13.672 1 94.31 124 GLN A CA 1
ATOM 971 C C . GLN A 1 124 ? -9.914 -1.767 -13.852 1 94.31 124 GLN A C 1
ATOM 973 O O . GLN A 1 124 ? -10.438 -1.181 -12.906 1 94.31 124 GLN A O 1
ATOM 978 N N . PHE A 1 125 ? -9.859 -1.274 -15.039 1 94.12 125 PHE A N 1
ATOM 979 C CA . PHE A 1 125 ? -10.383 0.053 -15.352 1 94.12 125 PHE A CA 1
ATOM 980 C C . PHE A 1 125 ? -11.898 0.098 -15.156 1 94.12 125 PHE A C 1
ATOM 982 O O . PHE A 1 125 ? -12.43 1.058 -14.594 1 94.12 125 PHE A O 1
ATOM 989 N N . LYS A 1 126 ? -12.531 -0.927 -15.547 1 92.88 126 LYS A N 1
ATOM 990 C CA . LYS A 1 126 ? -13.992 -0.959 -15.445 1 92.88 126 LYS A CA 1
ATOM 991 C C . LYS A 1 126 ? -14.43 -1.115 -13.992 1 92.88 126 LYS A C 1
ATOM 993 O O . LYS A 1 126 ? -15.414 -0.506 -13.57 1 92.88 126 LYS A O 1
ATOM 998 N N . CYS A 1 127 ? -13.781 -1.948 -13.297 1 92.19 127 CYS A N 1
ATOM 999 C CA . CYS A 1 127 ? -14.102 -2.111 -11.891 1 92.19 127 CYS A CA 1
ATOM 1000 C C . CYS A 1 127 ? -13.891 -0.811 -11.125 1 92.19 127 CYS A C 1
ATOM 1002 O O . CYS A 1 127 ? -14.711 -0.437 -10.281 1 92.19 127 CYS A O 1
ATOM 1004 N N . PHE A 1 128 ? -12.773 -0.114 -11.445 1 93.44 128 PHE A N 1
ATOM 1005 C CA . PHE A 1 128 ? -12.492 1.167 -10.805 1 93.44 128 PHE A CA 1
ATOM 1006 C C . PHE A 1 128 ? -13.586 2.182 -11.125 1 93.44 128 PHE A C 1
ATOM 1008 O O . PHE A 1 128 ? -14.062 2.889 -10.242 1 93.44 128 PHE A O 1
ATOM 1015 N N . HIS A 1 129 ? -13.977 2.174 -12.32 1 91.06 129 HIS A N 1
ATOM 1016 C CA . HIS A 1 129 ? -15.023 3.092 -12.758 1 91.06 129 HIS A CA 1
ATOM 1017 C C . HIS A 1 129 ? -16.328 2.842 -12.016 1 91.06 129 HIS A C 1
ATOM 1019 O O . HIS A 1 129 ? -17 3.785 -11.586 1 91.06 129 HIS A O 1
ATOM 1025 N N . GLU A 1 130 ? -16.703 1.628 -11.828 1 89.19 130 GLU A N 1
ATOM 1026 C CA . GLU A 1 130 ? -17.953 1.263 -11.148 1 89.19 130 GLU A CA 1
ATOM 1027 C C . GLU A 1 130 ? -17.922 1.685 -9.688 1 89.19 130 GLU A C 1
ATOM 1029 O O . GLU A 1 130 ? -18.891 2.242 -9.172 1 89.19 130 GLU A O 1
ATOM 1034 N N . ILE A 1 131 ? -16.812 1.473 -9.047 1 89.62 131 ILE A N 1
ATOM 1035 C CA . ILE A 1 131 ? -16.734 1.756 -7.617 1 89.62 131 ILE A CA 1
ATOM 1036 C C . ILE A 1 131 ? -16.672 3.266 -7.391 1 89.62 131 ILE A C 1
ATOM 1038 O O . ILE A 1 131 ? -17.297 3.785 -6.465 1 89.62 131 ILE A O 1
ATOM 1042 N N . ILE A 1 132 ? -15.906 3.979 -8.227 1 89.38 132 ILE A N 1
ATOM 1043 C CA . ILE A 1 132 ? -15.781 5.422 -8.062 1 89.38 132 ILE A CA 1
ATOM 1044 C C . ILE A 1 132 ? -17.125 6.09 -8.359 1 89.38 132 ILE A C 1
ATOM 1046 O O . ILE A 1 132 ? -17.484 7.078 -7.719 1 89.38 132 ILE A O 1
ATOM 1050 N N . LYS A 1 133 ? -17.859 5.492 -9.32 1 86.06 133 LYS A N 1
ATOM 1051 C CA . LYS A 1 133 ? -19.188 6.023 -9.617 1 86.06 133 LYS A CA 1
ATOM 1052 C C . LYS A 1 133 ? -20.094 5.918 -8.406 1 86.06 133 LYS A C 1
ATOM 1054 O O . LYS A 1 133 ? -20.875 6.832 -8.133 1 86.06 133 LYS A O 1
ATOM 1059 N N . ILE A 1 134 ? -19.984 4.926 -7.695 1 84.31 134 ILE A N 1
ATOM 1060 C CA . ILE A 1 134 ? -20.781 4.738 -6.484 1 84.31 134 ILE A CA 1
ATOM 1061 C C . ILE A 1 134 ? -20.328 5.742 -5.422 1 84.31 134 ILE A C 1
ATOM 1063 O O . ILE A 1 134 ? -21.172 6.34 -4.742 1 84.31 134 ILE A O 1
ATOM 1067 N N . GLY A 1 135 ? -19.047 5.93 -5.242 1 83.62 135 GLY A N 1
ATOM 1068 C CA . GLY A 1 135 ? -18.531 6.898 -4.285 1 83.62 135 GLY A CA 1
ATOM 1069 C C . GLY A 1 135 ? -18.984 8.32 -4.578 1 83.62 135 GLY A C 1
ATOM 1070 O O . GLY A 1 135 ? -19.344 9.062 -3.662 1 83.62 135 GLY A O 1
ATOM 1071 N N . LEU A 1 136 ? -18.922 8.625 -5.848 1 82.12 136 LEU A N 1
ATOM 1072 C CA . LEU A 1 136 ? -19.344 9.961 -6.258 1 82.12 136 LEU A CA 1
ATOM 1073 C C . LEU A 1 136 ? -20.844 10.148 -6.012 1 82.12 136 LEU A C 1
ATOM 1075 O O . LEU A 1 136 ? -21.281 11.25 -5.672 1 82.12 136 LEU A O 1
ATOM 1079 N N . ALA A 1 137 ? -21.594 9.102 -6.105 1 77.94 137 ALA A N 1
ATOM 1080 C CA . ALA A 1 137 ? -23.047 9.156 -5.867 1 77.94 137 ALA A CA 1
ATOM 1081 C C . ALA A 1 137 ? -23.344 9.281 -4.379 1 77.94 137 ALA A C 1
ATOM 1083 O O . ALA A 1 137 ? -24.219 10.055 -3.982 1 77.94 137 ALA A O 1
ATOM 1084 N N . VAL A 1 138 ? -22.609 8.617 -3.637 1 75.56 138 VAL A N 1
ATOM 1085 C CA . VAL A 1 138 ? -22.844 8.594 -2.193 1 75.56 138 VAL A CA 1
ATOM 1086 C C . VAL A 1 138 ? -22.516 9.969 -1.603 1 75.56 138 VAL A C 1
ATOM 1088 O O . VAL A 1 138 ? -23.25 10.484 -0.766 1 75.56 138 VAL A O 1
ATOM 1091 N N . TYR A 1 139 ? -21.422 10.609 -2.098 1 72.12 139 TYR A N 1
ATOM 1092 C CA . TYR A 1 139 ? -20.969 11.867 -1.509 1 72.12 139 TYR A CA 1
ATOM 1093 C C . TYR A 1 139 ? -21.453 13.055 -2.338 1 72.12 139 TYR A C 1
ATOM 1095 O O . TYR A 1 139 ? -21.109 14.203 -2.033 1 72.12 139 TYR A O 1
ATOM 1103 N N . ARG A 1 140 ? -22.297 12.852 -3.34 1 67.56 140 ARG A N 1
ATOM 1104 C CA . ARG A 1 140 ? -22.969 13.859 -4.148 1 67.56 140 ARG A CA 1
ATOM 1105 C C . ARG A 1 140 ? -21.953 14.82 -4.77 1 67.56 140 ARG A C 1
ATOM 1107 O O . ARG A 1 140 ? -22.141 16.047 -4.695 1 67.56 140 ARG A O 1
ATOM 1114 N N . MET A 1 141 ? -20.906 14.312 -5.07 1 65.88 141 MET A N 1
ATOM 1115 C CA . MET A 1 141 ? -19.859 15.148 -5.645 1 65.88 141 MET A CA 1
ATOM 1116 C C . MET A 1 141 ? -19.812 15.008 -7.16 1 65.88 141 MET A C 1
ATOM 1118 O O . MET A 1 141 ? -18.766 15.172 -7.773 1 65.88 141 MET A O 1
ATOM 1122 N N . TYR A 1 142 ? -20.969 14.656 -7.695 1 62.75 142 TYR A N 1
ATOM 1123 C CA . TYR A 1 142 ? -21 14.516 -9.148 1 62.75 142 TYR A CA 1
ATOM 1124 C C . TYR A 1 142 ? -20.781 15.859 -9.828 1 62.75 142 TYR A C 1
ATOM 1126 O O . TYR A 1 142 ? -20.25 15.914 -10.945 1 62.75 142 TYR A O 1
ATOM 1134 N N . ASP A 1 143 ? -21 16.844 -9.023 1 66 143 ASP A N 1
ATOM 1135 C CA . ASP A 1 143 ? -20.922 18.172 -9.641 1 66 143 ASP A CA 1
ATOM 1136 C C . ASP A 1 143 ? -19.5 18.734 -9.57 1 66 143 ASP A C 1
ATOM 1138 O O . ASP A 1 143 ? -19.234 19.812 -10.102 1 66 143 ASP A O 1
ATOM 1142 N N . PHE A 1 144 ? -18.641 18 -9.047 1 75.31 144 PHE A N 1
ATOM 1143 C CA . PHE A 1 144 ? -17.266 18.484 -8.969 1 75.31 144 PHE A CA 1
ATOM 1144 C C . PHE A 1 144 ? -16.375 17.719 -9.938 1 75.31 144 PHE A C 1
ATOM 1146 O O . PHE A 1 144 ? -15.773 16.703 -9.578 1 75.31 144 PHE A O 1
ATOM 1153 N N . PRO A 1 145 ? -16.328 18.203 -11.211 1 76.5 145 PRO A N 1
ATOM 1154 C CA . PRO A 1 145 ? -15.57 17.469 -12.234 1 76.5 145 PRO A CA 1
ATOM 1155 C C . PRO A 1 145 ? -14.094 17.328 -11.883 1 76.5 145 PRO A C 1
ATOM 1157 O O . PRO A 1 145 ? -13.453 16.359 -12.289 1 76.5 145 PRO A O 1
ATOM 1160 N N . TYR A 1 146 ? -13.625 18.234 -11.148 1 82.06 146 TYR A N 1
ATOM 1161 C CA . TYR A 1 146 ? -12.203 18.188 -10.805 1 82.06 146 TYR A CA 1
ATOM 1162 C C . TYR A 1 146 ? -11.898 16.953 -9.953 1 82.06 146 TYR A C 1
ATOM 1164 O O . TYR A 1 146 ? -10.859 16.312 -10.133 1 82.06 146 TYR A O 1
ATOM 1172 N N . PHE A 1 147 ? -12.828 16.562 -9.211 1 82.62 147 PHE A N 1
ATOM 1173 C CA . PHE A 1 147 ? -12.57 15.43 -8.336 1 82.62 147 PHE A CA 1
ATOM 1174 C C . PHE A 1 147 ? -12.656 14.125 -9.109 1 82.62 147 PHE A C 1
ATOM 1176 O O . PHE A 1 147 ? -11.961 13.156 -8.781 1 82.62 147 PHE A O 1
ATOM 1183 N N . ARG A 1 148 ? -13.422 14.102 -10.117 1 85.88 148 ARG A N 1
ATOM 1184 C CA . ARG A 1 148 ? -13.445 12.93 -10.992 1 85.88 148 ARG A CA 1
ATOM 1185 C C . ARG A 1 148 ? -12.125 12.781 -11.734 1 85.88 148 ARG A C 1
ATOM 1187 O O . ARG A 1 148 ? -11.578 11.68 -11.828 1 85.88 148 ARG A O 1
ATOM 1194 N N . LEU A 1 149 ? -11.672 13.859 -12.172 1 89.69 149 LEU A N 1
ATOM 1195 C CA . LEU A 1 149 ? -10.398 13.859 -12.883 1 89.69 149 LEU A CA 1
ATOM 1196 C C . LEU A 1 149 ? -9.258 13.453 -11.953 1 89.69 149 LEU A C 1
ATOM 1198 O O . LEU A 1 149 ? -8.344 12.734 -12.367 1 89.69 149 LEU A O 1
ATOM 1202 N N . LEU A 1 150 ? -9.383 13.898 -10.766 1 92.5 150 LEU A N 1
ATOM 1203 C CA . LEU A 1 150 ? -8.336 13.586 -9.797 1 92.5 150 LEU A CA 1
ATOM 1204 C C . LEU A 1 150 ? -8.312 12.094 -9.484 1 92.5 150 LEU A C 1
ATOM 1206 O O . LEU A 1 150 ? -7.238 11.5 -9.336 1 92.5 150 LEU A O 1
ATOM 1210 N N . SER A 1 151 ? -9.492 11.461 -9.406 1 92.94 151 SER A N 1
ATOM 1211 C CA . SER A 1 151 ? -9.547 10.031 -9.148 1 92.94 151 SER A CA 1
ATOM 1212 C C . SER A 1 151 ? -8.914 9.234 -10.289 1 92.94 151 SER A C 1
ATOM 1214 O O . SER A 1 151 ? -8.164 8.289 -10.047 1 92.94 151 SER A O 1
ATOM 1216 N N . TRP A 1 152 ? -9.133 9.672 -11.461 1 93.88 152 TRP A N 1
ATOM 1217 C CA . TRP A 1 152 ? -8.531 9.016 -12.617 1 93.88 152 TRP A CA 1
ATOM 1218 C C . TRP A 1 152 ? -7.031 9.266 -12.672 1 93.88 152 TRP A C 1
ATOM 1220 O O . TRP A 1 152 ? -6.262 8.391 -13.07 1 93.88 152 TRP A O 1
ATOM 1230 N N . TYR A 1 153 ? -6.668 10.492 -12.289 1 95.88 153 TYR A N 1
ATOM 1231 C CA . TYR A 1 153 ? -5.25 10.82 -12.211 1 95.88 153 TYR A CA 1
ATOM 1232 C C . TYR A 1 153 ? -4.523 9.883 -11.25 1 95.88 153 TYR A C 1
ATOM 1234 O O . TYR A 1 153 ? -3.447 9.375 -11.562 1 95.88 153 TYR A O 1
ATOM 1242 N N . PHE A 1 154 ? -5.121 9.609 -10.133 1 95.38 154 PHE A N 1
ATOM 1243 C CA . PHE A 1 154 ? -4.5 8.727 -9.156 1 95.38 154 PHE A CA 1
ATOM 1244 C C . PHE A 1 154 ? -4.465 7.293 -9.664 1 95.38 154 PHE A C 1
ATOM 1246 O O . PHE A 1 154 ? -3.559 6.531 -9.328 1 95.38 154 PHE A O 1
ATOM 1253 N N . LEU A 1 155 ? -5.473 6.895 -10.477 1 95.5 155 LEU A N 1
ATOM 1254 C CA . LEU A 1 155 ? -5.453 5.566 -11.078 1 95.5 155 LEU A CA 1
ATOM 1255 C C . LEU A 1 155 ? -4.266 5.41 -12.023 1 95.5 155 LEU A C 1
ATOM 1257 O O . LEU A 1 155 ? -3.539 4.414 -11.953 1 95.5 155 LEU A O 1
ATOM 1261 N N . VAL A 1 156 ? -4.055 6.41 -12.805 1 94.38 156 VAL A N 1
ATOM 1262 C CA . VAL A 1 156 ? -2.969 6.359 -13.781 1 94.38 156 VAL A CA 1
ATOM 1263 C C . VAL A 1 156 ? -1.624 6.367 -13.055 1 94.38 156 VAL A C 1
ATOM 1265 O O . VAL A 1 156 ? -0.711 5.621 -13.422 1 94.38 156 VAL A O 1
ATOM 1268 N N . THR A 1 157 ? -1.528 7.176 -12.062 1 94.44 157 THR A N 1
ATOM 1269 C CA . THR A 1 157 ? -0.292 7.27 -11.297 1 94.44 157 THR A CA 1
ATOM 1270 C C . THR A 1 157 ? -0.007 5.957 -10.57 1 94.44 157 THR A C 1
ATOM 1272 O O . THR A 1 157 ? 1.134 5.488 -10.555 1 94.44 157 THR A O 1
ATOM 1275 N N . SER A 1 158 ? -1.032 5.375 -10.008 1 94.44 158 SER A N 1
ATOM 1276 C CA . SER A 1 158 ? -0.851 4.105 -9.305 1 94.44 158 SER A CA 1
ATOM 1277 C C . SER A 1 158 ? -0.489 2.986 -10.273 1 94.44 158 SER A C 1
ATOM 1279 O O . SER A 1 158 ? 0.326 2.119 -9.961 1 94.44 158 SER A O 1
ATOM 1281 N N . ASN A 1 159 ? -1.075 2.98 -11.438 1 93.81 159 ASN A N 1
ATOM 1282 C CA . ASN A 1 159 ? -0.724 1.986 -12.445 1 93.81 159 ASN A CA 1
ATOM 1283 C C . ASN A 1 159 ? 0.731 2.125 -12.891 1 93.81 159 ASN A C 1
ATOM 1285 O O . ASN A 1 159 ? 1.415 1.123 -13.109 1 93.81 159 ASN A O 1
ATOM 1289 N N . TYR A 1 160 ? 1.173 3.295 -13.039 1 90.56 160 TYR A N 1
ATOM 1290 C CA . TYR A 1 160 ? 2.572 3.508 -13.391 1 90.56 160 TYR A CA 1
ATOM 1291 C C . TYR A 1 160 ? 3.494 3.016 -12.281 1 90.56 160 TYR A C 1
ATOM 1293 O O . TYR A 1 160 ? 4.559 2.453 -12.555 1 90.56 160 TYR A O 1
ATOM 1301 N N . PHE A 1 161 ? 3.154 3.275 -11.156 1 90.88 161 PHE A N 1
ATOM 1302 C CA . PHE A 1 161 ? 3.973 2.863 -10.023 1 90.88 161 PHE A CA 1
ATOM 1303 C C . PHE A 1 161 ? 4.07 1.344 -9.945 1 90.88 161 PHE A C 1
ATOM 1305 O O . PHE A 1 161 ? 5.164 0.793 -9.812 1 90.88 161 PHE A O 1
ATOM 1312 N N . PHE A 1 162 ? 2.963 0.632 -10.086 1 88.06 162 PHE A N 1
ATOM 1313 C CA . PHE A 1 162 ? 2.959 -0.813 -9.891 1 88.06 162 PHE A CA 1
ATOM 1314 C C . PHE A 1 162 ? 3.441 -1.53 -11.141 1 88.06 162 PHE A C 1
ATOM 1316 O O . PHE A 1 162 ? 4.223 -2.48 -11.062 1 88.06 162 PHE A O 1
ATOM 1323 N N . PHE A 1 163 ? 2.994 -1.043 -12.258 1 85.94 163 PHE A N 1
ATOM 1324 C CA . PHE A 1 163 ? 3.193 -1.815 -13.477 1 85.94 163 PHE A CA 1
ATOM 1325 C C . PHE A 1 163 ? 4.367 -1.265 -14.281 1 85.94 163 PHE A C 1
ATOM 1327 O O . PHE A 1 163 ? 4.879 -1.937 -15.18 1 85.94 163 PHE A O 1
ATOM 1334 N N . GLY A 1 164 ? 4.805 -0.104 -13.992 1 79.25 164 GLY A N 1
ATOM 1335 C CA . GLY A 1 164 ? 5.805 0.542 -14.828 1 79.25 164 GLY A CA 1
ATOM 1336 C C . GLY A 1 164 ? 7.07 -0.28 -14.984 1 79.25 164 GLY A C 1
ATOM 1337 O O . GLY A 1 164 ? 7.531 -0.514 -16.094 1 79.25 164 GLY A O 1
ATOM 1338 N N . GLU A 1 165 ? 7.523 -0.831 -13.898 1 75.06 165 GLU A N 1
ATOM 1339 C CA . GLU A 1 165 ? 8.773 -1.586 -13.945 1 75.06 165 GLU A CA 1
ATOM 1340 C C . GLU A 1 165 ? 8.562 -2.953 -14.594 1 75.06 165 GLU A C 1
ATOM 1342 O O . GLU A 1 165 ? 9.352 -3.367 -15.453 1 75.06 165 GLU A O 1
ATOM 1347 N N . SER A 1 166 ? 7.508 -3.613 -14.18 1 75.56 166 SER A N 1
ATOM 1348 C CA . SER A 1 166 ? 7.25 -4.957 -14.68 1 75.56 166 SER A CA 1
ATOM 1349 C C . SER A 1 166 ? 6.91 -4.934 -16.172 1 75.56 166 SER A C 1
ATOM 1351 O O . SER A 1 166 ? 7.312 -5.828 -16.922 1 75.56 166 SER A O 1
ATOM 1353 N N . LEU A 1 167 ? 6.215 -3.91 -16.531 1 73.31 167 LEU A N 1
ATOM 1354 C CA . LEU A 1 167 ? 5.828 -3.822 -17.938 1 73.31 167 LEU A CA 1
ATOM 1355 C C . LEU A 1 167 ? 7.031 -3.492 -18.812 1 73.31 167 LEU A C 1
ATOM 1357 O O . LEU A 1 167 ? 7.148 -3.994 -19.922 1 73.31 167 LEU A O 1
ATOM 1361 N N . ILE A 1 168 ? 7.922 -2.686 -18.25 1 70.88 168 ILE A N 1
ATOM 1362 C CA . ILE A 1 168 ? 9.117 -2.344 -19.016 1 70.88 168 ILE A CA 1
ATOM 1363 C C . ILE A 1 168 ? 9.992 -3.582 -19.188 1 70.88 168 ILE A C 1
ATOM 1365 O O . ILE A 1 168 ? 10.523 -3.834 -20.281 1 70.88 168 ILE A O 1
ATOM 1369 N N . ASP A 1 169 ? 10.07 -4.336 -18.125 1 69.06 169 ASP A N 1
ATOM 1370 C CA . ASP A 1 169 ? 10.828 -5.582 -18.203 1 69.06 169 ASP A CA 1
ATOM 1371 C C . ASP A 1 169 ? 10.18 -6.551 -19.188 1 69.06 169 ASP A C 1
ATOM 1373 O O . ASP A 1 169 ? 10.883 -7.203 -19.969 1 69.06 169 ASP A O 1
ATOM 1377 N N . TYR A 1 170 ? 8.938 -6.578 -19.094 1 70.19 170 TYR A N 1
ATOM 1378 C CA . TYR A 1 170 ? 8.195 -7.461 -20 1 70.19 170 TYR A CA 1
ATOM 1379 C C . TYR A 1 170 ? 8.359 -7.031 -21.438 1 70.19 170 TYR A C 1
ATOM 1381 O O . TYR A 1 170 ? 8.625 -7.863 -22.312 1 70.19 170 TYR A O 1
ATOM 1389 N N . PHE A 1 171 ? 8.281 -5.711 -21.641 1 66.94 171 PHE A N 1
ATOM 1390 C CA . PHE A 1 171 ? 8.367 -5.215 -23.016 1 66.94 171 PHE A CA 1
ATOM 1391 C C . PHE A 1 171 ? 9.805 -5.266 -23.516 1 66.94 171 PHE A C 1
ATOM 1393 O O . PHE A 1 171 ? 10.047 -5.367 -24.719 1 66.94 171 PHE A O 1
ATOM 1400 N N . GLN A 1 172 ? 10.727 -5.176 -22.516 1 67.5 172 GLN A N 1
ATOM 1401 C CA . GLN A 1 172 ? 12.125 -5.359 -22.906 1 67.5 172 GLN A CA 1
ATOM 1402 C C . GLN A 1 172 ? 12.367 -6.77 -23.438 1 67.5 172 GLN A C 1
ATOM 1404 O O . GLN A 1 172 ? 13.117 -6.957 -24.391 1 67.5 172 GLN A O 1
ATOM 1409 N N . ILE A 1 173 ? 11.766 -7.66 -22.797 1 64.06 173 ILE A N 1
ATOM 1410 C CA . ILE A 1 173 ? 11.906 -9.062 -23.188 1 64.06 173 ILE A CA 1
ATOM 1411 C C . ILE A 1 173 ? 11.164 -9.305 -24.5 1 64.06 173 ILE A C 1
ATOM 1413 O O . ILE A 1 173 ? 11.695 -9.938 -25.422 1 64.06 173 ILE A O 1
ATOM 1417 N N . LEU A 1 174 ? 10 -8.703 -24.562 1 62.75 174 LEU A N 1
ATOM 1418 C CA . LEU A 1 174 ? 9.156 -8.938 -25.734 1 62.75 174 LEU A CA 1
ATOM 1419 C C . LEU A 1 174 ? 9.734 -8.266 -26.969 1 62.75 174 LEU A C 1
ATOM 1421 O O . LEU A 1 174 ? 9.711 -8.836 -28.062 1 62.75 174 LEU A O 1
ATOM 1425 N N . LEU A 1 175 ? 10.273 -6.992 -26.641 1 60.31 175 LEU A N 1
ATOM 1426 C CA . LEU A 1 175 ? 10.75 -6.223 -27.781 1 60.31 175 LEU A CA 1
ATOM 1427 C C . LEU A 1 175 ? 12.234 -6.477 -28.016 1 60.31 175 LEU A C 1
ATOM 1429 O O . LEU A 1 175 ? 12.797 -6.004 -29.016 1 60.31 175 LEU A O 1
ATOM 1433 N N . ARG A 1 176 ? 12.961 -7.398 -27.234 1 57.06 176 ARG A N 1
ATOM 1434 C CA . ARG A 1 176 ? 14.359 -7.766 -27.375 1 57.06 176 ARG A CA 1
ATOM 1435 C C . ARG A 1 176 ? 15.242 -6.527 -27.5 1 57.06 176 ARG A C 1
ATOM 1437 O O . ARG A 1 176 ? 16.141 -6.473 -28.344 1 57.06 176 ARG A O 1
ATOM 1444 N N . LYS A 1 177 ? 14.828 -5.508 -26.922 1 56.84 177 LYS A N 1
ATOM 1445 C CA . LYS A 1 177 ? 15.656 -4.309 -26.969 1 56.84 177 LYS A CA 1
ATOM 1446 C C . LYS A 1 177 ? 16.297 -4.027 -25.625 1 56.84 177 LYS A C 1
ATOM 1448 O O . LYS A 1 177 ? 15.609 -3.928 -24.609 1 56.84 177 LYS A O 1
ATOM 1453 N N . ASP A 1 178 ? 17.672 -4.371 -25.406 1 55.91 178 ASP A N 1
ATOM 1454 C CA . ASP A 1 178 ? 18.453 -4.332 -24.188 1 55.91 178 ASP A CA 1
ATOM 1455 C C . ASP A 1 178 ? 18.266 -3.018 -23.438 1 55.91 178 ASP A C 1
ATOM 1457 O O . ASP A 1 178 ? 18.234 -2.994 -22.203 1 55.91 178 ASP A O 1
ATOM 1461 N N . ASN A 1 179 ? 18.297 -1.887 -24.188 1 55.62 179 ASN A N 1
ATOM 1462 C CA . ASN A 1 179 ? 18.375 -0.603 -23.5 1 55.62 179 ASN A CA 1
ATOM 1463 C C . ASN A 1 179 ? 17.062 0.161 -23.562 1 55.62 179 ASN A C 1
ATOM 1465 O O . ASN A 1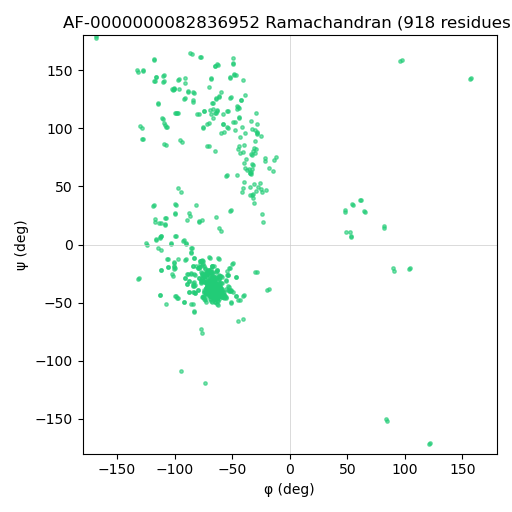 179 ? 17.047 1.392 -23.516 1 55.62 179 ASN A O 1
ATOM 1469 N N . PHE A 1 180 ? 16.094 -0.623 -23.766 1 53.12 180 PHE A N 1
ATOM 1470 C CA . PHE A 1 180 ? 14.852 0.113 -23.984 1 53.12 180 PHE A CA 1
ATOM 1471 C C . PHE A 1 180 ? 14.328 0.681 -22.672 1 53.12 180 PHE A C 1
ATOM 1473 O O . PHE A 1 180 ? 14.109 -0.061 -21.703 1 53.12 180 PHE A O 1
ATOM 1480 N N . LEU A 1 181 ? 14.289 1.999 -22.547 1 61.19 181 LEU A N 1
ATOM 1481 C CA . LEU A 1 181 ? 13.656 2.85 -21.547 1 61.19 181 LEU A CA 1
ATOM 1482 C C . LEU A 1 181 ? 14.281 2.629 -20.172 1 61.19 181 LEU A C 1
ATOM 1484 O O . LEU A 1 181 ? 13.578 2.658 -19.156 1 61.19 181 LEU A O 1
ATOM 1488 N N . ASN A 1 182 ? 15.602 2.244 -20.203 1 60.09 182 ASN A N 1
ATOM 1489 C CA . ASN A 1 182 ? 16.359 2 -18.984 1 60.09 182 ASN A CA 1
ATOM 1490 C C . ASN A 1 182 ? 16.297 3.197 -18.031 1 60.09 182 ASN A C 1
ATOM 1492 O O . ASN A 1 182 ? 16.234 3.031 -16.812 1 60.09 182 ASN A O 1
ATOM 1496 N N . TRP A 1 183 ? 16.281 4.34 -18.75 1 59.94 183 TRP A N 1
ATOM 1497 C CA . TRP A 1 183 ? 16.219 5.539 -17.922 1 59.94 183 TRP A CA 1
ATOM 1498 C C . TRP A 1 183 ? 14.922 5.59 -17.125 1 59.94 183 TRP A C 1
ATOM 1500 O O . TRP A 1 183 ? 14.906 5.965 -15.961 1 59.94 183 TRP A O 1
ATOM 1510 N N . LEU A 1 184 ? 13.844 5.102 -17.734 1 61.59 184 LEU A N 1
ATOM 1511 C CA . LEU A 1 184 ? 12.547 5.129 -17.062 1 61.59 184 LEU A CA 1
ATOM 1512 C C . LEU A 1 184 ? 12.508 4.141 -15.898 1 61.59 184 LEU A C 1
ATOM 1514 O O . LEU A 1 184 ? 11.867 4.395 -14.883 1 61.59 184 LEU A O 1
ATOM 1518 N N . VAL A 1 185 ? 13.344 3.227 -16.031 1 65.31 185 VAL A N 1
ATOM 1519 C CA . VAL A 1 185 ? 13.398 2.217 -14.97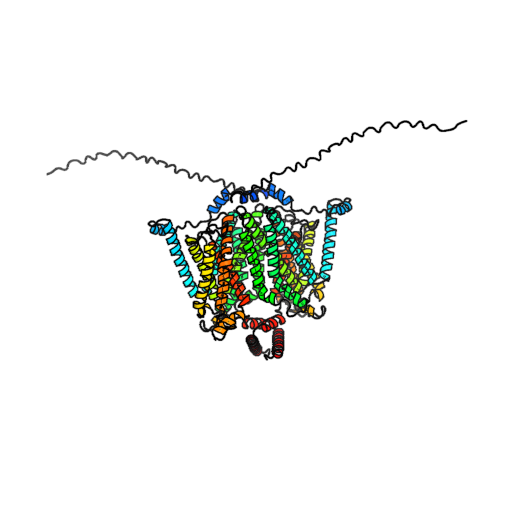7 1 65.31 185 VAL A CA 1
ATOM 1520 C C . VAL A 1 185 ? 14.281 2.709 -13.828 1 65.31 185 VAL A C 1
ATOM 1522 O O . VAL A 1 185 ? 13.953 2.5 -12.656 1 65.31 185 VAL A O 1
ATOM 1525 N N . ALA A 1 186 ? 15.328 3.439 -14.289 1 66.88 186 ALA A N 1
ATOM 1526 C CA . ALA A 1 186 ? 16.266 3.895 -13.273 1 66.88 186 ALA A CA 1
ATOM 1527 C C . ALA A 1 186 ? 15.633 4.945 -12.367 1 66.88 186 ALA A C 1
ATOM 1529 O O . ALA A 1 186 ? 15.859 4.949 -11.156 1 66.88 186 ALA A O 1
ATOM 1530 N N . TYR A 1 187 ? 14.703 5.727 -12.961 1 80.62 187 TYR A N 1
ATOM 1531 C CA . TYR A 1 187 ? 14.094 6.805 -12.195 1 80.62 187 TYR A CA 1
ATOM 1532 C C . TYR A 1 187 ? 12.617 6.535 -11.953 1 80.62 187 TYR A C 1
ATOM 1534 O O . TYR A 1 187 ? 11.836 7.465 -11.719 1 80.62 187 TYR A O 1
ATOM 1542 N N . HIS A 1 188 ? 12.266 5.316 -12.102 1 84.19 188 HIS A N 1
ATOM 1543 C CA . HIS A 1 188 ? 10.867 4.93 -11.977 1 84.19 188 HIS A CA 1
ATOM 1544 C C . HIS A 1 188 ? 10.297 5.352 -10.625 1 84.19 188 HIS A C 1
ATOM 1546 O O . HIS A 1 188 ? 9.203 5.93 -10.562 1 84.19 188 HIS A O 1
ATOM 1552 N N . ARG A 1 189 ? 11.047 5.129 -9.602 1 86.88 189 ARG A N 1
ATOM 1553 C CA . ARG A 1 189 ? 10.547 5.41 -8.258 1 86.88 189 ARG A CA 1
ATOM 1554 C C . ARG A 1 189 ? 10.398 6.914 -8.031 1 86.88 189 ARG A C 1
ATOM 1556 O O . ARG A 1 189 ? 9.406 7.367 -7.453 1 86.88 189 ARG A O 1
ATOM 1563 N N . MET A 1 190 ? 11.32 7.684 -8.547 1 89.25 190 MET A N 1
ATOM 1564 C CA . MET A 1 190 ? 11.273 9.133 -8.375 1 89.25 190 MET A CA 1
ATOM 1565 C C . MET A 1 190 ? 10.148 9.742 -9.195 1 89.25 190 MET A C 1
ATOM 1567 O O . MET A 1 190 ? 9.43 10.625 -8.711 1 89.25 190 MET A O 1
ATOM 1571 N N . ILE A 1 191 ? 9.984 9.258 -10.336 1 89.88 191 ILE A N 1
ATOM 1572 C CA . ILE A 1 191 ? 8.922 9.766 -11.203 1 89.88 191 ILE A CA 1
ATOM 1573 C C . ILE A 1 191 ? 7.559 9.422 -10.602 1 89.88 191 ILE A C 1
ATOM 1575 O O . ILE A 1 191 ? 6.652 10.258 -10.578 1 89.88 191 ILE A O 1
ATOM 1579 N N . SER A 1 192 ? 7.457 8.172 -10.188 1 92.44 192 SER A N 1
ATOM 1580 C CA . SER A 1 192 ? 6.199 7.75 -9.578 1 92.44 192 SER A CA 1
ATOM 1581 C C . SER A 1 192 ? 5.879 8.586 -8.344 1 92.44 192 SER A C 1
ATOM 1583 O O . SER A 1 192 ? 4.734 9 -8.148 1 92.44 192 SER A O 1
ATOM 1585 N N . PHE A 1 193 ? 6.836 8.859 -7.52 1 93.44 193 PHE A N 1
ATOM 1586 C CA . PHE A 1 193 ? 6.633 9.656 -6.316 1 93.44 193 PHE A CA 1
ATOM 1587 C C . PHE A 1 193 ? 6.262 11.086 -6.676 1 93.44 193 PHE A C 1
ATOM 1589 O O . PHE A 1 193 ? 5.367 11.68 -6.062 1 93.44 193 PHE A O 1
ATOM 1596 N N . SER A 1 194 ? 6.969 11.648 -7.668 1 93.88 194 SER A N 1
ATOM 1597 C CA . SER A 1 194 ? 6.68 13.016 -8.102 1 93.88 194 SER A CA 1
ATOM 1598 C C . SER A 1 194 ? 5.262 13.133 -8.656 1 93.88 194 SER A C 1
ATOM 1600 O O . SER A 1 194 ? 4.562 14.109 -8.383 1 93.88 194 SER A O 1
ATOM 1602 N N . LEU A 1 195 ? 4.863 12.164 -9.383 1 95 195 LEU A N 1
ATOM 1603 C CA . LEU A 1 195 ? 3.508 12.164 -9.914 1 95 195 LEU A CA 1
ATOM 1604 C C . LEU A 1 195 ? 2.48 12.094 -8.789 1 95 195 LEU A C 1
ATOM 1606 O O . LEU A 1 195 ? 1.461 12.789 -8.828 1 95 195 LEU A O 1
ATOM 1610 N N . TYR A 1 196 ? 2.721 11.289 -7.832 1 95.25 196 TYR A N 1
ATOM 1611 C CA . TYR A 1 196 ? 1.803 11.203 -6.703 1 95.25 196 TYR A CA 1
ATOM 1612 C C . TYR A 1 196 ? 1.747 12.516 -5.938 1 95.25 196 TYR A C 1
ATOM 1614 O O . TYR A 1 196 ? 0.672 12.961 -5.523 1 95.25 196 TYR A O 1
ATOM 1622 N N . CYS A 1 197 ? 2.895 13.172 -5.742 1 94.69 197 CYS A N 1
ATOM 1623 C CA . CYS A 1 197 ? 2.955 14.438 -5.027 1 94.69 197 CYS A CA 1
ATOM 1624 C C . CYS A 1 197 ? 2.162 15.516 -5.758 1 94.69 197 CYS A C 1
ATOM 1626 O O . CYS A 1 197 ? 1.484 16.328 -5.129 1 94.69 197 CYS A O 1
ATOM 1628 N N . ILE A 1 198 ? 2.242 15.445 -7.051 1 95.5 198 ILE A N 1
ATOM 1629 C CA . ILE A 1 198 ? 1.488 16.406 -7.844 1 95.5 198 ILE A CA 1
ATOM 1630 C C . ILE A 1 198 ? -0.008 16.203 -7.617 1 95.5 198 ILE A C 1
ATOM 1632 O O . ILE A 1 198 ? -0.757 17.172 -7.457 1 95.5 198 ILE A O 1
ATOM 1636 N N . GLY A 1 199 ? -0.433 14.992 -7.656 1 94.94 199 GLY A N 1
ATOM 1637 C CA . GLY A 1 199 ? -1.829 14.703 -7.363 1 94.94 199 GLY A CA 1
ATOM 1638 C C . GLY A 1 199 ? -2.234 15.086 -5.953 1 94.94 199 GLY A C 1
ATOM 1639 O O . GLY A 1 199 ? -3.326 15.617 -5.738 1 94.94 199 GLY A O 1
ATOM 1640 N N . PHE A 1 200 ? -1.366 14.859 -5.023 1 94 200 PHE A N 1
ATOM 1641 C CA . PHE A 1 200 ? -1.611 15.172 -3.621 1 94 200 PHE A CA 1
ATOM 1642 C C . PHE A 1 200 ? -1.759 16.672 -3.42 1 94 200 PHE A C 1
ATOM 1644 O O . PHE A 1 200 ? -2.701 17.125 -2.768 1 94 200 PHE A O 1
ATOM 1651 N N . VAL A 1 201 ? -0.848 17.469 -4 1 93.75 201 VAL A N 1
ATOM 1652 C CA . VAL A 1 201 ? -0.887 18.922 -3.908 1 93.75 201 VAL A CA 1
ATOM 1653 C C . VAL A 1 201 ? -2.141 19.453 -4.602 1 93.75 201 VAL A C 1
ATOM 1655 O O . VAL A 1 201 ? -2.803 20.359 -4.094 1 93.75 201 VAL A O 1
ATOM 1658 N N . SER A 1 202 ? -2.469 18.828 -5.727 1 93.94 202 SER A N 1
ATOM 1659 C CA . SER A 1 202 ?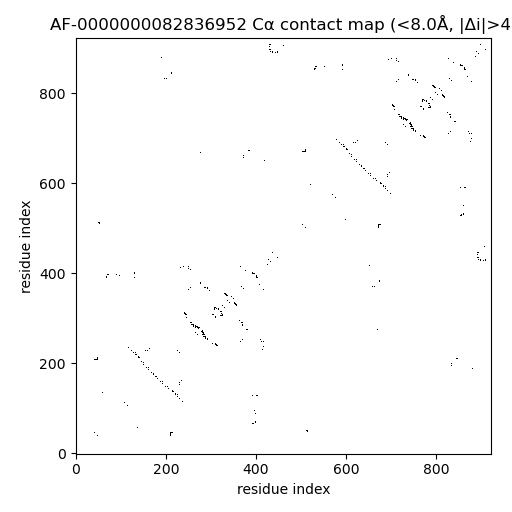 -3.674 19.234 -6.441 1 93.94 202 SER A CA 1
ATOM 1660 C C . SER A 1 202 ? -4.926 18.969 -5.609 1 93.94 202 SER A C 1
ATOM 1662 O O . SER A 1 202 ? -5.871 19.766 -5.645 1 93.94 202 SER A O 1
ATOM 1664 N N . PHE A 1 203 ? -4.992 17.969 -4.887 1 93.5 203 PHE A N 1
ATOM 1665 C CA . PHE A 1 203 ? -6.117 17.688 -4.008 1 93.5 203 PHE A CA 1
ATOM 1666 C C . PHE A 1 203 ? -6.23 18.734 -2.908 1 93.5 203 PHE A C 1
ATOM 1668 O O . PHE A 1 203 ? -7.312 19.266 -2.662 1 93.5 203 PHE A O 1
ATOM 1675 N N . VAL A 1 204 ? -5.09 19.047 -2.289 1 91.62 204 VAL A N 1
ATOM 1676 C CA . VAL A 1 204 ? -5.09 20 -1.186 1 91.62 204 VAL A CA 1
ATOM 1677 C C . VAL A 1 204 ? -5.523 21.375 -1.69 1 91.62 204 VAL A C 1
ATOM 1679 O O . VAL A 1 204 ? -6.289 22.078 -1.022 1 91.62 204 VAL A O 1
ATOM 1682 N N . LEU A 1 205 ? -5.082 21.688 -2.85 1 90.06 205 LEU A N 1
ATOM 1683 C CA . LEU A 1 205 ? -5.418 23 -3.416 1 90.06 205 LEU A CA 1
ATOM 1684 C C . LEU A 1 205 ? -6.875 23.031 -3.859 1 90.06 205 LEU A C 1
ATOM 1686 O O . LEU A 1 205 ? -7.465 24.109 -3.971 1 90.06 205 LEU A O 1
ATOM 1690 N N . SER A 1 206 ? -7.5 21.891 -4.086 1 89.12 206 SER A N 1
ATOM 1691 C CA . SER A 1 206 ? -8.875 21.828 -4.562 1 89.12 206 SER A CA 1
ATOM 1692 C C . SER A 1 206 ? -9.867 21.891 -3.404 1 89.12 206 SER A C 1
ATOM 1694 O O . SER A 1 206 ? -11.078 22 -3.619 1 89.12 206 SER A O 1
ATOM 1696 N N . LEU A 1 207 ? -9.383 21.844 -2.172 1 88.25 207 LEU A N 1
ATOM 1697 C CA . LEU A 1 207 ? -10.258 21.812 -1.005 1 88.25 207 LEU A CA 1
ATOM 1698 C C . LEU A 1 207 ? -11.062 23.109 -0.901 1 88.25 207 LEU A C 1
ATOM 1700 O O . LEU A 1 207 ? -10.508 24.203 -1.051 1 88.25 207 LEU A O 1
ATOM 1704 N N . LYS A 1 208 ? -12.367 22.969 -0.819 1 83.94 208 LYS A N 1
ATOM 1705 C CA . LYS A 1 208 ? -13.273 24.094 -0.707 1 83.94 208 LYS A CA 1
ATOM 1706 C C . LYS A 1 208 ? -14.016 24.078 0.627 1 83.94 208 LYS A C 1
ATOM 1708 O O . LYS A 1 208 ? -14.414 23.016 1.107 1 83.94 208 LYS A O 1
ATOM 1713 N N . LYS A 1 209 ? -14.18 25.281 1.033 1 80.88 209 LYS A N 1
ATOM 1714 C CA . LYS A 1 209 ? -14.891 25.453 2.299 1 80.88 209 LYS A CA 1
ATOM 1715 C C . LYS A 1 209 ? -16.312 24.906 2.199 1 80.88 209 LYS A C 1
ATOM 1717 O O . LYS A 1 209 ? -17.016 25.172 1.223 1 80.88 209 LYS A O 1
ATOM 1722 N N . GLY A 1 210 ? -16.703 24.031 3.1 1 76.19 210 GLY A N 1
ATOM 1723 C CA . GLY A 1 210 ? -18.047 23.469 3.131 1 76.19 210 GLY A CA 1
ATOM 1724 C C . GLY A 1 210 ? -18.094 22.047 2.607 1 76.19 210 GLY A C 1
ATOM 1725 O O . GLY A 1 210 ? -19.062 21.328 2.854 1 76.19 210 GLY A O 1
ATOM 1726 N N . TYR A 1 211 ? -17.078 21.719 1.849 1 82.38 211 TYR A N 1
ATOM 1727 C CA . TYR A 1 211 ? -17.094 20.375 1.254 1 82.38 211 TYR A CA 1
ATOM 1728 C C . TYR A 1 211 ? -15.922 19.547 1.762 1 82.38 211 TYR A C 1
ATOM 1730 O O . TYR A 1 211 ? -15.562 18.531 1.151 1 82.38 211 TYR A O 1
ATOM 1738 N N . TYR A 1 212 ? -15.344 19.906 2.92 1 83.31 212 TYR A N 1
ATOM 1739 C CA . TYR A 1 212 ? -14.133 19.25 3.396 1 83.31 212 TYR A CA 1
ATOM 1740 C C . TYR A 1 212 ? -14.398 17.781 3.73 1 83.31 212 TYR A C 1
ATOM 1742 O O . TYR A 1 212 ? -13.641 16.906 3.32 1 83.31 212 TYR A O 1
ATOM 1750 N N . MET A 1 213 ? -15.406 17.531 4.367 1 82.81 213 MET A N 1
ATOM 1751 C CA . MET A 1 213 ? -15.703 16.172 4.805 1 82.81 213 MET A CA 1
ATOM 1752 C C . MET A 1 213 ? -15.938 15.25 3.609 1 82.81 213 MET A C 1
ATOM 1754 O O . MET A 1 213 ? -15.414 14.141 3.562 1 82.81 213 MET A O 1
ATOM 1758 N N . ARG A 1 214 ? -16.719 15.734 2.676 1 83.94 214 ARG A N 1
ATOM 1759 C CA . ARG A 1 214 ? -17.031 14.945 1.486 1 83.94 214 ARG A CA 1
ATOM 1760 C C . ARG A 1 214 ? -15.773 14.703 0.651 1 83.94 214 ARG A C 1
ATOM 1762 O O . ARG A 1 214 ? -15.562 13.602 0.139 1 83.94 214 ARG A O 1
ATOM 1769 N N . GLN A 1 215 ? -15.023 15.734 0.509 1 87.56 215 GLN A N 1
ATOM 1770 C CA . GLN A 1 215 ? -13.812 15.625 -0.3 1 87.56 215 GLN A CA 1
ATOM 1771 C C . GLN A 1 215 ? -12.812 14.672 0.336 1 87.56 215 GLN A C 1
ATOM 1773 O O . GLN A 1 215 ? -12.195 13.852 -0.357 1 87.56 215 GLN A O 1
ATOM 1778 N N . PHE A 1 216 ? -12.688 14.727 1.632 1 87.81 216 PHE A N 1
ATOM 1779 C CA . PHE A 1 216 ? -11.75 13.828 2.311 1 87.81 216 PHE A CA 1
ATOM 1780 C C . PHE A 1 216 ? -12.273 12.398 2.299 1 87.81 216 PHE A C 1
ATOM 1782 O O . PHE A 1 216 ? -11.484 11.453 2.215 1 87.81 216 PHE A O 1
ATOM 1789 N N . SER A 1 217 ? -13.508 12.219 2.416 1 85.5 217 SER A N 1
ATOM 1790 C CA . SER A 1 217 ? -14.086 10.883 2.334 1 85.5 217 SER A CA 1
ATOM 1791 C C . SER A 1 217 ? -13.891 10.281 0.95 1 85.5 217 SER A C 1
ATOM 1793 O O . SER A 1 217 ? -13.586 9.086 0.824 1 85.5 217 SER A O 1
ATOM 1795 N N . LEU A 1 218 ? -14.062 11.086 -0.024 1 88.19 218 LEU A N 1
ATOM 1796 C CA . LEU A 1 218 ? -13.852 10.602 -1.384 1 88.19 218 LEU A CA 1
ATOM 1797 C C . LEU A 1 218 ? -12.375 10.281 -1.619 1 88.19 218 LEU A C 1
ATOM 1799 O O . LEU A 1 218 ? -12.047 9.344 -2.352 1 88.19 218 LEU A O 1
ATOM 1803 N N . PHE A 1 219 ? -11.57 11.148 -1.065 1 91.06 219 PHE A N 1
ATOM 1804 C CA . PHE A 1 219 ? -10.141 10.875 -1.143 1 91.06 219 PHE A CA 1
ATOM 1805 C C . PHE A 1 219 ? -9.812 9.516 -0.537 1 91.06 219 PHE A C 1
ATOM 1807 O O . PHE A 1 219 ? -9.078 8.727 -1.131 1 91.06 219 PHE A O 1
ATOM 1814 N N . ALA A 1 220 ? -10.375 9.25 0.58 1 89.69 220 ALA A N 1
ATOM 1815 C CA . ALA A 1 220 ? -10.18 7.961 1.234 1 89.69 220 ALA A CA 1
ATOM 1816 C C . ALA A 1 220 ? -10.766 6.824 0.4 1 89.69 220 ALA A C 1
ATOM 1818 O O . ALA A 1 220 ? -10.141 5.777 0.237 1 89.69 220 ALA A O 1
ATOM 1819 N N . TRP A 1 221 ? -11.898 7.027 -0.141 1 89.25 221 TRP A N 1
ATOM 1820 C CA . TRP A 1 221 ? -12.578 6.066 -1.001 1 89.25 221 TRP A CA 1
ATOM 1821 C C . TRP A 1 221 ? -11.719 5.715 -2.209 1 89.25 221 TRP A C 1
ATOM 1823 O O . TRP A 1 221 ? -11.531 4.535 -2.527 1 89.25 221 TRP A O 1
ATOM 1833 N N . THR A 1 222 ? -11.188 6.691 -2.777 1 92.81 222 THR A N 1
ATOM 1834 C CA . THR A 1 222 ? -10.383 6.496 -3.977 1 92.81 222 THR A CA 1
ATOM 1835 C C . THR A 1 222 ? -9.117 5.711 -3.652 1 92.81 222 THR A C 1
ATOM 1837 O O . THR A 1 222 ? -8.773 4.758 -4.359 1 92.81 222 THR A O 1
ATOM 1840 N N . HIS A 1 223 ? -8.5 6.047 -2.594 1 94.25 223 HIS A N 1
ATOM 1841 C CA . HIS A 1 223 ? -7.23 5.406 -2.266 1 94.25 223 HIS A CA 1
ATOM 1842 C C . HIS A 1 223 ? -7.438 3.961 -1.828 1 94.25 223 HIS A C 1
ATOM 1844 O O . HIS A 1 223 ? -6.621 3.09 -2.141 1 94.25 223 HIS A O 1
ATOM 1850 N N . ILE A 1 224 ? -8.445 3.643 -1.134 1 92.75 224 ILE A N 1
ATOM 1851 C CA . ILE A 1 224 ? -8.727 2.266 -0.748 1 92.75 224 ILE A CA 1
ATOM 1852 C C . ILE A 1 224 ? -9.062 1.44 -1.989 1 92.75 224 ILE A C 1
ATOM 1854 O O . ILE A 1 224 ? -8.648 0.285 -2.105 1 92.75 224 ILE A O 1
ATOM 1858 N N . THR A 1 225 ? -9.844 2.062 -2.855 1 92.81 225 THR A N 1
ATOM 1859 C CA . THR A 1 225 ? -10.188 1.385 -4.098 1 92.81 225 THR A CA 1
ATOM 1860 C C . THR A 1 225 ? -8.938 1.075 -4.914 1 92.81 225 THR A C 1
ATOM 1862 O O . THR A 1 225 ? -8.797 -0.022 -5.457 1 92.81 225 THR A O 1
ATOM 1865 N N . LEU A 1 226 ? -8.07 2.049 -4.953 1 94.5 226 LEU A N 1
ATOM 1866 C CA . LEU A 1 226 ? -6.809 1.838 -5.66 1 94.5 226 LEU A CA 1
ATOM 1867 C C . LEU A 1 226 ? -6.004 0.712 -5.02 1 94.5 226 LEU A C 1
ATOM 1869 O O . LEU A 1 226 ? -5.457 -0.143 -5.723 1 94.5 226 LEU A O 1
ATOM 1873 N N . LEU A 1 227 ? -5.965 0.7 -3.75 1 91.81 227 LEU A N 1
ATOM 1874 C CA . LEU A 1 227 ? -5.223 -0.323 -3.023 1 91.81 227 LEU A CA 1
ATOM 1875 C C . LEU A 1 227 ? -5.793 -1.71 -3.297 1 91.81 227 LEU A C 1
ATOM 1877 O O . LEU A 1 227 ? -5.047 -2.652 -3.562 1 91.81 227 LEU A O 1
ATOM 1881 N N . LEU A 1 228 ? -7.043 -1.806 -3.314 1 90.5 228 LEU A N 1
ATOM 1882 C CA . LEU A 1 228 ? -7.695 -3.105 -3.434 1 90.5 228 LEU A CA 1
ATOM 1883 C C . LEU A 1 228 ? -7.699 -3.582 -4.883 1 90.5 228 LEU A C 1
ATOM 1885 O O . LEU A 1 228 ? -7.441 -4.754 -5.156 1 90.5 228 LEU A O 1
ATOM 1889 N N . ILE A 1 229 ? -7.91 -2.699 -5.785 1 93.44 229 ILE A N 1
ATOM 1890 C CA . ILE A 1 229 ? -8.117 -3.115 -7.168 1 93.44 229 ILE A CA 1
ATOM 1891 C C . ILE A 1 229 ? -6.781 -3.129 -7.906 1 93.44 229 ILE A C 1
ATOM 1893 O O . ILE A 1 229 ? -6.434 -4.121 -8.555 1 93.44 229 ILE A O 1
ATOM 1897 N N . VAL A 1 230 ? -6.023 -2.07 -7.816 1 93.94 230 VAL A N 1
ATOM 1898 C CA . VAL A 1 230 ? -4.82 -1.932 -8.625 1 93.94 230 VAL A CA 1
ATOM 1899 C C . VAL A 1 230 ? -3.729 -2.857 -8.086 1 93.94 230 VAL A C 1
ATOM 1901 O O . VAL A 1 230 ? -3.074 -3.564 -8.859 1 93.94 230 VAL A O 1
ATOM 1904 N N . SER A 1 231 ? -3.516 -2.885 -6.809 1 92.25 231 SER A N 1
ATOM 1905 C CA . SER A 1 231 ? -2.479 -3.744 -6.246 1 92.25 231 SER A CA 1
ATOM 1906 C C . SER A 1 231 ? -2.764 -5.215 -6.535 1 92.25 231 SER A C 1
ATOM 1908 O O . SER A 1 231 ? -1.86 -5.961 -6.914 1 92.25 231 SER A O 1
ATOM 1910 N N . GLN A 1 232 ? -3.965 -5.605 -6.383 1 93.69 232 GLN A N 1
ATOM 1911 C CA . GLN A 1 232 ? -4.316 -7.004 -6.602 1 93.69 232 GLN A CA 1
ATOM 1912 C C . GLN A 1 232 ? -4.25 -7.363 -8.086 1 93.69 232 GLN A C 1
ATOM 1914 O O . GLN A 1 232 ? -3.883 -8.484 -8.445 1 93.69 232 GLN A O 1
ATOM 1919 N N . SER A 1 233 ? -4.66 -6.426 -8.945 1 94.19 233 SER A N 1
ATOM 1920 C CA . SER A 1 233 ? -4.504 -6.656 -10.375 1 94.19 233 SER A CA 1
ATOM 1921 C C . SER A 1 233 ? -3.037 -6.836 -10.75 1 94.19 233 SER A C 1
ATOM 1923 O O . SER A 1 233 ? -2.711 -7.613 -11.648 1 94.19 233 SER A O 1
ATOM 1925 N N . PHE A 1 234 ? -2.166 -6.113 -10.102 1 93.25 234 PHE A N 1
ATOM 1926 C CA . PHE A 1 234 ? -0.731 -6.246 -10.32 1 93.25 234 PHE A CA 1
ATOM 1927 C C . PHE A 1 234 ? -0.264 -7.66 -9.984 1 93.25 234 PHE A C 1
ATOM 1929 O O . PHE A 1 234 ? 0.495 -8.266 -10.75 1 93.25 234 PHE A O 1
ATOM 1936 N N . PHE A 1 235 ? -0.708 -8.195 -8.898 1 93.19 235 PHE A N 1
ATOM 1937 C CA . PHE A 1 235 ? -0.315 -9.547 -8.492 1 93.19 235 PHE A CA 1
ATOM 1938 C C . PHE A 1 235 ? -0.825 -10.578 -9.492 1 93.19 235 PHE A C 1
ATOM 1940 O O . PHE A 1 235 ? -0.137 -11.555 -9.781 1 93.19 235 PHE A O 1
ATOM 1947 N N . ILE A 1 236 ? -1.979 -10.328 -9.992 1 94.81 236 ILE A N 1
ATOM 1948 C CA . ILE A 1 236 ? -2.557 -11.242 -10.961 1 94.81 236 ILE A CA 1
ATOM 1949 C C . ILE A 1 236 ? -1.709 -11.25 -12.234 1 94.81 236 ILE A C 1
ATOM 1951 O O . ILE A 1 236 ? -1.424 -12.312 -12.797 1 94.81 236 ILE A O 1
ATOM 1955 N N . ILE A 1 237 ? -1.3 -10.102 -12.641 1 92.38 237 ILE A N 1
ATOM 1956 C CA . ILE A 1 237 ? -0.492 -10 -13.852 1 92.38 237 ILE A CA 1
ATOM 1957 C C . ILE A 1 237 ? 0.868 -10.656 -13.617 1 92.38 237 ILE A C 1
ATOM 1959 O O . ILE A 1 237 ? 1.397 -11.328 -14.508 1 92.38 237 ILE A O 1
ATOM 1963 N N . GLN A 1 238 ? 1.424 -10.484 -12.445 1 89.94 238 GLN A N 1
ATOM 1964 C CA . GLN A 1 238 ? 2.68 -11.141 -12.109 1 89.94 238 GLN A CA 1
ATOM 1965 C C . GLN A 1 238 ? 2.531 -12.664 -12.164 1 89.94 238 GLN A C 1
ATOM 1967 O O . GLN A 1 238 ? 3.461 -13.367 -12.562 1 89.94 238 GLN A O 1
ATOM 1972 N N . ASN A 1 239 ? 1.393 -13.117 -11.773 1 91.75 239 ASN A N 1
ATOM 1973 C CA . ASN A 1 239 ? 1.132 -14.547 -11.852 1 91.75 239 ASN A CA 1
ATOM 1974 C C . ASN A 1 239 ? 1.086 -15.031 -13.297 1 91.75 239 ASN A C 1
ATOM 1976 O O . ASN A 1 239 ? 1.558 -16.125 -13.602 1 91.75 239 ASN A O 1
ATOM 1980 N N . ILE A 1 240 ? 0.523 -14.211 -14.141 1 90.31 240 ILE A N 1
ATOM 1981 C CA . ILE A 1 240 ? 0.426 -14.547 -15.555 1 90.31 240 ILE A CA 1
ATOM 1982 C C . ILE A 1 240 ? 1.825 -14.672 -16.156 1 90.31 240 ILE A C 1
ATOM 1984 O O . ILE A 1 240 ? 2.092 -15.578 -16.953 1 90.31 240 ILE A O 1
ATOM 1988 N N . PHE A 1 241 ? 2.752 -13.836 -15.703 1 84.31 241 PHE A N 1
ATOM 1989 C CA . PHE A 1 241 ? 4.113 -13.836 -16.234 1 84.31 241 PHE A CA 1
ATOM 1990 C C . PHE A 1 241 ? 4.875 -15.07 -15.766 1 84.31 241 PHE A C 1
ATOM 1992 O O . PHE A 1 241 ? 5.828 -15.5 -16.422 1 84.31 241 PHE A O 1
ATOM 1999 N N . GLN A 1 242 ? 4.496 -15.617 -14.641 1 84.06 242 GLN A N 1
ATOM 2000 C CA . GLN A 1 242 ? 5.145 -16.828 -14.141 1 84.06 242 GLN A CA 1
ATOM 2001 C C . GLN A 1 242 ? 4.617 -18.062 -14.859 1 84.06 242 GLN A C 1
ATOM 2003 O O . GLN A 1 242 ? 5.266 -19.109 -14.844 1 84.06 242 GLN A O 1
ATOM 2008 N N . GLY A 1 243 ? 3.496 -17.969 -15.438 1 85.44 243 GLY A N 1
ATOM 2009 C CA . GLY A 1 243 ? 2.84 -19.047 -16.172 1 85.44 243 GLY A CA 1
ATOM 2010 C C . GLY A 1 243 ? 1.338 -18.859 -16.281 1 85.44 243 GLY A C 1
ATOM 2011 O O . GLY A 1 243 ? 0.686 -18.453 -15.312 1 85.44 243 GLY A O 1
ATOM 2012 N N . LEU A 1 244 ? 0.845 -19.234 -17.359 1 88.69 244 LEU A N 1
ATOM 2013 C CA . LEU A 1 244 ? -0.584 -19.047 -17.594 1 88.69 244 LEU A CA 1
ATOM 2014 C C . LEU A 1 244 ? -1.402 -19.953 -16.672 1 88.69 244 LEU A C 1
ATOM 2016 O O . LEU A 1 244 ? -2.547 -19.625 -16.344 1 88.69 244 LEU A O 1
ATOM 2020 N N . ILE A 1 245 ? -0.82 -21.016 -16.219 1 88.75 245 ILE A N 1
ATOM 2021 C CA . ILE A 1 245 ? -1.523 -21.969 -15.375 1 88.75 245 ILE A CA 1
ATOM 2022 C C . ILE A 1 245 ? -1.846 -21.344 -14.023 1 88.75 245 ILE A C 1
ATOM 2024 O O . ILE A 1 245 ? -2.867 -21.656 -13.406 1 88.75 245 ILE A O 1
ATOM 2028 N N . TRP A 1 246 ? -1.002 -20.406 -13.641 1 90.75 246 TRP A N 1
ATOM 2029 C CA . TRP A 1 246 ? -1.166 -19.797 -12.328 1 90.75 246 TRP A CA 1
ATOM 2030 C C . TRP A 1 246 ? -2.305 -18.781 -12.344 1 90.75 246 TRP A C 1
ATOM 2032 O O . TRP A 1 246 ? -2.73 -18.297 -11.289 1 90.75 246 TRP A O 1
ATOM 2042 N N . PHE A 1 247 ? -2.746 -18.406 -13.469 1 92.5 247 PHE A N 1
ATOM 2043 C CA . PHE A 1 247 ? -3.908 -17.547 -13.609 1 92.5 247 PHE A CA 1
ATOM 2044 C C . PHE A 1 247 ? -5.156 -18.359 -13.922 1 92.5 247 PHE A C 1
ATOM 2046 O O . PHE A 1 247 ? -6.199 -18.188 -13.289 1 92.5 247 PHE A O 1
ATOM 2053 N N . LEU A 1 248 ? -5.039 -19.297 -14.82 1 91.25 248 LEU A N 1
ATOM 2054 C CA . LEU A 1 248 ? -6.18 -20.031 -15.344 1 91.25 248 LEU A CA 1
ATOM 2055 C C . LEU A 1 248 ? -6.727 -21 -14.305 1 91.25 248 LEU A C 1
ATOM 2057 O O . LEU A 1 248 ? -7.941 -21.109 -14.133 1 91.25 248 LEU A O 1
ATOM 2061 N N . ALA A 1 249 ? -5.859 -21.672 -13.609 1 91.5 249 ALA A N 1
ATOM 2062 C CA . ALA A 1 249 ? -6.301 -22.672 -12.641 1 91.5 249 ALA A CA 1
ATOM 2063 C C . ALA A 1 249 ? -7.07 -22.031 -11.5 1 91.5 249 ALA A C 1
ATOM 2065 O O . ALA A 1 249 ? -8.219 -22.391 -11.219 1 91.5 249 ALA A O 1
ATOM 2066 N N . PRO A 1 250 ? -6.508 -21 -10.922 1 92.88 250 PRO A N 1
ATOM 2067 C CA . PRO A 1 250 ? -7.246 -20.391 -9.82 1 92.88 250 PRO A CA 1
ATOM 2068 C C . PRO A 1 250 ? -8.562 -19.75 -10.273 1 92.88 250 PRO A C 1
ATOM 2070 O O . PRO A 1 250 ? -9.555 -19.797 -9.539 1 92.88 250 PRO A O 1
ATOM 2073 N N . VAL A 1 251 ? -8.594 -19.141 -11.398 1 92.19 251 VAL A N 1
ATOM 2074 C CA . VAL A 1 251 ? -9.812 -18.531 -11.906 1 92.19 251 VAL A CA 1
ATOM 2075 C C . VAL A 1 251 ? -10.883 -19.609 -12.133 1 92.19 251 VAL A C 1
ATOM 2077 O O . VAL A 1 251 ? -12.039 -19.422 -11.758 1 92.19 251 VAL A O 1
ATOM 2080 N N . SER A 1 252 ? -10.484 -20.703 -12.711 1 91.81 252 SER A N 1
ATOM 2081 C CA . SER A 1 252 ? -11.414 -21.797 -12.969 1 91.81 252 SER A CA 1
ATOM 2082 C C . SER A 1 252 ? -11.898 -22.422 -11.672 1 91.81 252 SER A C 1
ATOM 2084 O O . SER A 1 252 ? -13.047 -22.859 -11.578 1 91.81 252 SER A O 1
ATOM 2086 N N . MET A 1 253 ? -11.047 -22.453 -10.727 1 94 253 MET A N 1
ATOM 2087 C CA . MET A 1 253 ? -11.43 -23.031 -9.438 1 94 253 MET A CA 1
ATOM 2088 C C . MET A 1 253 ? -12.5 -22.188 -8.758 1 94 253 MET A C 1
ATOM 2090 O O . MET A 1 253 ? -13.445 -22.719 -8.172 1 94 253 MET A O 1
ATOM 2094 N N . ILE A 1 254 ? -12.383 -20.859 -8.812 1 93.38 254 ILE A N 1
ATOM 2095 C CA . ILE A 1 254 ? -13.367 -19.969 -8.203 1 93.38 254 ILE A CA 1
ATOM 2096 C C . ILE A 1 254 ? -14.703 -20.109 -8.938 1 93.38 254 ILE A C 1
ATOM 2098 O O . ILE A 1 254 ? -15.758 -20.156 -8.305 1 93.38 254 ILE A O 1
ATOM 2102 N N . ILE A 1 255 ? -14.648 -20.188 -10.227 1 88.25 255 ILE A N 1
ATOM 2103 C CA . ILE A 1 255 ? -15.867 -20.344 -11.016 1 88.25 255 ILE A CA 1
ATOM 2104 C C . ILE A 1 255 ? -16.547 -21.672 -10.672 1 88.25 255 ILE A C 1
ATOM 2106 O O . ILE A 1 255 ? -17.766 -21.719 -10.492 1 88.25 255 ILE A O 1
ATOM 2110 N N . CYS A 1 256 ? -15.727 -22.688 -10.609 1 91.62 256 CYS A N 1
ATOM 2111 C CA . CYS A 1 256 ? -16.266 -24 -10.258 1 91.62 256 CYS A CA 1
ATOM 2112 C C . CYS A 1 256 ? -16.875 -23.984 -8.859 1 91.62 256 CYS A C 1
ATOM 2114 O O . CYS A 1 256 ? -17.953 -24.547 -8.641 1 91.62 256 CYS A O 1
ATOM 2116 N N . CYS A 1 257 ? -16.234 -23.328 -7.961 1 92.62 257 CYS A N 1
ATOM 2117 C CA . CYS A 1 257 ? -16.734 -23.25 -6.59 1 92.62 257 CYS A CA 1
ATOM 2118 C C . CYS A 1 257 ? -18.078 -22.531 -6.535 1 92.62 257 CYS A C 1
ATOM 2120 O O . CYS A 1 257 ? -19 -23 -5.848 1 92.62 257 CYS A O 1
ATOM 2122 N N . ASP A 1 258 ? -18.219 -21.453 -7.238 1 87.38 258 ASP A N 1
ATOM 2123 C CA . ASP A 1 258 ? -19.453 -20.688 -7.246 1 87.38 258 ASP A CA 1
ATOM 2124 C C . ASP A 1 258 ? -20.594 -21.5 -7.855 1 87.38 258 ASP A C 1
ATOM 2126 O O . ASP A 1 258 ? -21.703 -21.531 -7.312 1 87.38 258 ASP A O 1
ATOM 2130 N N . VAL A 1 259 ? -20.344 -22.156 -8.953 1 85.62 259 VAL A N 1
ATOM 2131 C CA . VAL A 1 259 ? -21.375 -22.938 -9.656 1 85.62 259 VAL A CA 1
ATOM 2132 C C . VAL A 1 259 ? -21.781 -24.141 -8.812 1 85.62 259 VAL A C 1
ATOM 2134 O O . VAL A 1 259 ? -22.969 -24.406 -8.641 1 85.62 259 VAL A O 1
ATOM 2137 N N . MET A 1 260 ? -20.781 -24.844 -8.359 1 91.62 260 MET A N 1
ATOM 2138 C CA . MET A 1 260 ? -21.062 -26.047 -7.598 1 91.62 260 MET A CA 1
ATOM 2139 C C . MET A 1 260 ? -21.719 -25.703 -6.266 1 91.62 260 MET A C 1
ATOM 2141 O O . MET A 1 260 ? -22.562 -26.469 -5.77 1 91.62 260 MET A O 1
ATOM 2145 N N . SER A 1 261 ? -21.328 -24.609 -5.652 1 90.5 261 SER A N 1
ATOM 2146 C CA . SER A 1 261 ? -21.984 -24.172 -4.426 1 90.5 261 SER A CA 1
ATOM 2147 C C . SER A 1 261 ? -23.453 -23.828 -4.668 1 90.5 261 SER A C 1
ATOM 2149 O O . SER A 1 261 ? -24.312 -24.109 -3.826 1 90.5 261 SER A O 1
ATOM 2151 N N . TYR A 1 262 ? -23.656 -23.203 -5.785 1 84.69 262 TYR A N 1
ATOM 2152 C CA . TYR A 1 262 ? -25.031 -22.891 -6.145 1 84.69 262 TYR A CA 1
ATOM 2153 C C . TYR A 1 262 ? -25.844 -24.156 -6.379 1 84.69 262 TYR A C 1
ATOM 2155 O O . TYR A 1 262 ? -26.984 -24.266 -5.914 1 84.69 262 TYR A O 1
ATOM 2163 N N . MET A 1 263 ? -25.312 -25.141 -7.031 1 87.62 263 MET A N 1
ATOM 2164 C CA . MET A 1 263 ? -26 -26.391 -7.355 1 87.62 263 MET A CA 1
ATOM 2165 C C . MET A 1 263 ? -26.266 -27.203 -6.094 1 87.62 263 MET A C 1
ATOM 2167 O O . MET A 1 263 ? -27.391 -27.656 -5.883 1 87.62 263 MET A O 1
ATOM 2171 N N . PHE A 1 264 ? -25.297 -27.344 -5.27 1 90.69 264 PHE A N 1
ATOM 2172 C CA . PHE A 1 264 ? -25.469 -28.094 -4.035 1 90.69 264 PHE A CA 1
ATOM 2173 C C . PHE A 1 264 ? -26.391 -27.359 -3.072 1 90.69 264 PHE A C 1
ATOM 2175 O O . PHE A 1 264 ? -27.156 -27.984 -2.338 1 90.69 264 PHE A O 1
ATOM 2182 N N . GLY A 1 265 ? -26.266 -26.047 -3.051 1 88 265 GLY A N 1
ATOM 2183 C CA . GLY A 1 265 ? -27.156 -25.25 -2.215 1 88 265 GLY A CA 1
ATOM 2184 C C . GLY A 1 265 ? -28.609 -25.312 -2.654 1 88 265 GLY A C 1
ATOM 2185 O O . GLY A 1 265 ? -29.516 -25.328 -1.819 1 88 265 GLY A O 1
ATOM 2186 N N . PHE A 1 266 ? -28.781 -25.391 -3.902 1 84.56 266 PHE A N 1
ATOM 2187 C CA . PHE A 1 266 ? -30.125 -25.438 -4.449 1 84.56 266 PHE A CA 1
ATOM 2188 C C . PHE A 1 266 ? -30.781 -26.781 -4.172 1 84.56 266 PHE A C 1
ATOM 2190 O O . PHE A 1 266 ? -31.953 -26.844 -3.789 1 84.56 266 PHE A O 1
ATOM 2197 N N . PHE A 1 267 ? -30.078 -27.859 -4.266 1 88.62 267 PHE A N 1
ATOM 2198 C CA . PHE A 1 267 ? -30.656 -29.188 -4.145 1 88.62 267 PHE A CA 1
ATOM 2199 C C . PHE A 1 267 ? -30.656 -29.656 -2.693 1 88.62 267 PHE A C 1
ATOM 2201 O O . PHE A 1 267 ? -31.609 -30.297 -2.24 1 88.62 267 PHE A O 1
ATOM 2208 N N . TRP A 1 268 ? -29.656 -29.266 -1.94 1 89.25 268 TRP A N 1
ATOM 2209 C CA . TRP A 1 268 ? -29.516 -29.828 -0.601 1 89.25 268 TRP A CA 1
ATOM 2210 C C . TRP A 1 268 ? -29.469 -28.719 0.449 1 89.25 268 TRP A C 1
ATOM 2212 O O . TRP A 1 268 ? -29.266 -29 1.636 1 89.25 268 TRP A O 1
ATOM 2222 N N . GLY A 1 269 ? -29.547 -27.5 0.024 1 85.19 269 GLY A N 1
ATOM 2223 C CA . GLY A 1 269 ? -29.359 -26.391 0.94 1 85.19 269 GLY A CA 1
ATOM 2224 C C . GLY A 1 269 ? -30.453 -26.266 1.978 1 85.19 269 GLY A C 1
ATOM 2225 O O . GLY A 1 269 ? -31.641 -26.312 1.638 1 85.19 269 GLY A O 1
ATOM 2226 N N . LYS A 1 270 ? -30.125 -26.312 3.416 1 86.12 270 LYS A N 1
ATOM 2227 C CA . LYS A 1 270 ? -31.109 -26.188 4.488 1 86.12 270 LYS A CA 1
ATOM 2228 C C . LYS A 1 270 ? -30.656 -25.188 5.539 1 86.12 270 LYS A C 1
ATOM 2230 O O . LYS A 1 270 ? -31.469 -24.469 6.117 1 86.12 270 LYS A O 1
ATOM 2235 N N . THR A 1 271 ? -29.375 -25.047 5.711 1 88.62 271 THR A N 1
ATOM 2236 C CA . THR A 1 271 ? -28.844 -24.219 6.797 1 88.62 271 THR A CA 1
ATOM 2237 C C . THR A 1 271 ? -28.109 -23 6.25 1 88.62 271 THR A C 1
ATOM 2239 O O . THR A 1 271 ? -27.125 -23.141 5.523 1 88.62 271 THR A O 1
ATOM 2242 N N . PRO A 1 272 ? -28.578 -21.891 6.652 1 86.69 272 PRO A N 1
ATOM 2243 C CA . PRO A 1 272 ? -27.906 -20.688 6.176 1 86.69 272 PRO A CA 1
ATOM 2244 C C . PRO A 1 272 ? -26.5 -20.531 6.762 1 86.69 272 PRO A C 1
ATOM 2246 O O . PRO A 1 272 ? -26.266 -20.891 7.914 1 86.69 272 PRO A O 1
ATOM 2249 N N . LEU A 1 273 ? -25.562 -20.047 6 1 83.44 273 LEU A N 1
ATOM 2250 C CA . LEU A 1 273 ? -24.172 -19.891 6.379 1 83.44 273 LEU A CA 1
ATOM 2251 C C . LEU A 1 273 ? -23.953 -18.594 7.152 1 83.44 273 LEU A C 1
ATOM 2253 O O . LEU A 1 273 ? -23.406 -18.609 8.258 1 83.44 273 LEU A O 1
ATOM 2257 N N . ILE A 1 274 ? -24.281 -17.438 6.562 1 79.56 274 ILE A N 1
ATOM 2258 C CA . ILE A 1 274 ? -24.062 -16.125 7.16 1 79.56 274 ILE A CA 1
ATOM 2259 C C . ILE A 1 274 ? -25.328 -15.281 7.043 1 79.56 274 ILE A C 1
ATOM 2261 O O . ILE A 1 274 ? -26.125 -15.469 6.113 1 79.56 274 ILE A O 1
ATOM 2265 N N . LYS A 1 275 ? -25.578 -14.391 7.996 1 79.25 275 LYS A N 1
ATOM 2266 C CA . LYS A 1 275 ? -26.781 -13.555 8.047 1 79.25 275 LYS A CA 1
ATOM 2267 C C . LYS A 1 275 ? -26.766 -12.516 6.93 1 79.25 275 LYS A C 1
ATOM 2269 O O . LYS A 1 275 ? -27.828 -12.078 6.477 1 79.25 275 LYS A O 1
ATOM 2274 N N . LEU A 1 276 ? -25.578 -12.242 6.457 1 79.75 276 LEU A N 1
ATOM 2275 C CA . LEU A 1 276 ? -25.422 -11.234 5.414 1 79.75 276 LEU A CA 1
ATOM 2276 C C . LEU A 1 276 ? -26.016 -11.719 4.094 1 79.75 276 LEU A C 1
ATOM 2278 O O . LEU A 1 276 ? -26.578 -10.922 3.334 1 79.75 276 LEU A O 1
ATOM 2282 N N . SER A 1 277 ? -25.828 -13.031 3.807 1 78.75 277 SER A N 1
ATOM 2283 C CA . SER A 1 277 ? -26.344 -13.664 2.6 1 78.75 277 SER A CA 1
ATOM 2284 C C . SER A 1 277 ? -27.141 -14.914 2.932 1 78.75 277 SER A C 1
ATOM 2286 O O . SER A 1 277 ? -26.609 -16.031 2.9 1 78.75 277 SER A O 1
ATOM 2288 N N . PRO A 1 278 ? -28.375 -14.711 3.107 1 79.12 278 PRO A N 1
ATOM 2289 C CA . PRO A 1 278 ? -29.203 -15.836 3.555 1 79.12 278 PRO A CA 1
ATOM 2290 C C . PRO A 1 278 ? -29.328 -16.938 2.498 1 79.12 278 PRO A C 1
ATOM 2292 O O . PRO A 1 278 ? -29.688 -18.062 2.82 1 79.12 278 PRO A O 1
ATOM 2295 N N . LYS A 1 279 ? -29.047 -16.641 1.306 1 78.75 279 LYS A N 1
ATOM 2296 C CA . LYS A 1 279 ? -29.203 -17.609 0.231 1 78.75 279 LYS A CA 1
ATOM 2297 C C . LYS A 1 279 ? -28.047 -18.609 0.221 1 78.75 279 LYS A C 1
ATOM 2299 O O . LYS A 1 279 ? -28.156 -19.688 -0.358 1 78.75 279 LYS A O 1
ATOM 2304 N N . LYS A 1 280 ? -27.016 -18.25 0.898 1 84.62 280 LYS A N 1
ATOM 2305 C CA . LYS A 1 280 ? -25.859 -19.156 0.94 1 84.62 280 LYS A CA 1
ATOM 2306 C C . LYS A 1 280 ? -25.984 -20.156 2.094 1 84.62 280 LYS A C 1
ATOM 2308 O O . LYS A 1 280 ? -26.375 -19.781 3.201 1 84.62 280 LYS A O 1
ATOM 2313 N N . THR A 1 281 ? -25.766 -21.422 1.776 1 89.94 281 THR A N 1
ATOM 2314 C CA . THR A 1 281 ? -26 -22.484 2.748 1 89.94 281 THR A CA 1
ATOM 2315 C C . THR A 1 281 ? -24.703 -23.219 3.051 1 89.94 281 THR A C 1
ATOM 2317 O O . THR A 1 281 ? -23.75 -23.156 2.275 1 89.94 281 THR A O 1
ATOM 2320 N N . TRP A 1 282 ? -24.656 -23.906 4.199 1 90.81 282 TRP A N 1
ATOM 2321 C CA . TRP A 1 282 ? -23.5 -24.719 4.609 1 90.81 282 TRP A CA 1
ATOM 2322 C C . TRP A 1 282 ? -23.312 -25.906 3.676 1 90.81 282 TRP A C 1
ATOM 2324 O O . TRP A 1 282 ? -22.188 -26.266 3.352 1 90.81 282 TRP A O 1
ATOM 2334 N N . GLU A 1 283 ? -24.469 -26.516 3.25 1 92.56 283 GLU A N 1
ATOM 2335 C CA . GLU A 1 283 ? -24.406 -27.641 2.332 1 92.56 283 GLU A CA 1
ATOM 2336 C C . GLU A 1 283 ? -23.797 -27.25 0.996 1 92.56 283 GLU A C 1
ATOM 2338 O O . GLU A 1 283 ? -23 -28 0.417 1 92.56 283 GLU A O 1
ATOM 2343 N N . GLY A 1 284 ? -24.141 -26.109 0.6 1 91.31 284 GLY A N 1
ATOM 2344 C CA . GLY A 1 284 ? -23.531 -25.594 -0.619 1 91.31 284 GLY A CA 1
ATOM 2345 C C . GLY A 1 284 ? -22.062 -25.281 -0.466 1 91.31 284 GLY A C 1
ATOM 2346 O O . GLY A 1 284 ? -21.266 -25.531 -1.377 1 91.31 284 GLY A O 1
ATOM 2347 N N . PHE A 1 285 ? -21.781 -24.766 0.693 1 91.88 285 PHE A N 1
ATOM 2348 C CA . PHE A 1 285 ? -20.391 -24.406 0.974 1 91.88 285 PHE A CA 1
ATOM 2349 C C . PHE A 1 285 ? -19.5 -25.641 1.003 1 91.88 285 PHE A C 1
ATOM 2351 O O . PHE A 1 285 ? -18.422 -25.641 0.391 1 91.88 285 PHE A O 1
ATOM 2358 N N . ILE A 1 286 ? -19.922 -26.703 1.609 1 93.5 286 ILE A N 1
ATOM 2359 C CA . ILE A 1 286 ? -19.141 -27.922 1.749 1 93.5 286 ILE A CA 1
ATOM 2360 C C . ILE A 1 286 ? -19.125 -28.672 0.423 1 93.5 286 ILE A C 1
ATOM 2362 O O . ILE A 1 286 ? -18.078 -29.188 0.004 1 93.5 286 ILE A O 1
ATOM 2366 N N . GLY A 1 287 ? -20.281 -28.75 -0.177 1 93 287 GLY A N 1
ATOM 2367 C CA . GLY A 1 287 ? -20.344 -29.375 -1.486 1 93 287 GLY A CA 1
ATOM 2368 C C . GLY A 1 287 ? -19.5 -28.672 -2.529 1 93 287 GLY A C 1
ATOM 2369 O O . GLY A 1 287 ? -18.844 -29.312 -3.355 1 93 287 GLY A O 1
ATOM 2370 N N . GLY A 1 288 ? -19.547 -27.391 -2.516 1 93.94 288 GLY A N 1
ATOM 2371 C CA . GLY A 1 288 ? -18.703 -26.609 -3.416 1 93.94 288 GLY A CA 1
ATOM 2372 C C . GLY A 1 288 ? -17.219 -26.797 -3.164 1 93.94 288 GLY A C 1
ATOM 2373 O O . GLY A 1 288 ? -16.438 -26.891 -4.105 1 93.94 288 GLY A O 1
ATOM 2374 N N . ALA A 1 289 ? -16.844 -26.906 -1.912 1 94.94 289 ALA A N 1
ATOM 2375 C CA . ALA A 1 289 ? -15.445 -27.094 -1.548 1 94.94 289 ALA A CA 1
ATOM 2376 C C . ALA A 1 289 ? -14.922 -28.438 -2.047 1 94.94 289 ALA A C 1
ATOM 2378 O O . ALA A 1 289 ? -13.844 -28.5 -2.641 1 94.94 289 ALA A O 1
ATOM 2379 N N . PHE A 1 290 ? -15.688 -29.453 -1.836 1 95.69 290 PHE A N 1
ATOM 2380 C CA . PHE A 1 290 ? -15.289 -30.781 -2.262 1 95.69 290 PHE A CA 1
ATOM 2381 C C . PHE A 1 290 ? -15.18 -30.859 -3.781 1 95.69 290 PHE A C 1
ATOM 2383 O O . PHE A 1 290 ? -14.195 -31.391 -4.312 1 95.69 290 PHE A O 1
ATOM 2390 N N . SER A 1 291 ? -16.125 -30.344 -4.418 1 95.88 291 SER A N 1
ATOM 2391 C CA . SER A 1 291 ? -16.125 -30.359 -5.875 1 95.88 291 SER A CA 1
ATOM 2392 C C . SER A 1 291 ? -14.953 -29.547 -6.438 1 95.88 291 SER A C 1
ATOM 2394 O O . SER A 1 291 ? -14.367 -29.906 -7.453 1 95.88 291 SER A O 1
ATOM 2396 N N . THR A 1 292 ? -14.609 -28.453 -5.797 1 95.75 292 THR A N 1
ATOM 2397 C CA . THR A 1 292 ? -13.516 -27.609 -6.262 1 95.75 292 THR A CA 1
ATOM 2398 C C . THR A 1 292 ? -12.172 -28.328 -6.109 1 95.75 292 THR A C 1
ATOM 2400 O O . THR A 1 292 ? -11.305 -28.219 -6.977 1 95.75 292 THR A O 1
ATOM 2403 N N . VAL A 1 293 ? -12.023 -29.094 -5.055 1 95.38 293 VAL A N 1
ATOM 2404 C CA . VAL A 1 293 ? -10.781 -29.828 -4.832 1 95.38 293 VAL A CA 1
ATOM 2405 C C . VAL A 1 293 ? -10.625 -30.906 -5.895 1 95.38 293 VAL A C 1
ATOM 2407 O O . VAL A 1 293 ? -9.555 -31.062 -6.484 1 95.38 293 VAL A O 1
ATOM 2410 N N . VAL A 1 294 ? -11.695 -31.562 -6.172 1 95.12 294 VAL A N 1
ATOM 2411 C CA . VAL A 1 294 ? -11.672 -32.594 -7.195 1 95.12 294 VAL A CA 1
ATOM 2412 C C . VAL A 1 294 ? -11.391 -31.984 -8.562 1 95.12 294 VAL A C 1
ATOM 2414 O O . VAL A 1 294 ? -10.586 -32.5 -9.336 1 95.12 294 VAL A O 1
ATOM 2417 N N . PHE A 1 295 ? -12.039 -30.922 -8.781 1 94.19 295 PHE A N 1
ATOM 2418 C CA . PHE A 1 295 ? -11.844 -30.203 -10.039 1 94.19 295 PHE A CA 1
ATOM 2419 C C . PHE A 1 295 ? -10.406 -29.734 -10.172 1 94.19 295 PHE A C 1
ATOM 2421 O O . PHE A 1 295 ? -9.82 -29.812 -11.258 1 94.19 295 PHE A O 1
ATOM 2428 N N . GLY A 1 296 ? -9.867 -29.203 -9.109 1 91.31 296 GLY A N 1
ATOM 2429 C CA . GLY A 1 296 ? -8.484 -28.75 -9.125 1 91.31 296 GLY A CA 1
ATOM 2430 C C . GLY A 1 296 ? -7.5 -29.859 -9.453 1 91.31 296 GLY A C 1
ATOM 2431 O O . GLY A 1 296 ? -6.559 -29.656 -10.227 1 91.31 296 GLY A O 1
ATOM 2432 N N . VAL A 1 297 ? -7.746 -31.031 -8.953 1 89.88 297 VAL A N 1
ATOM 2433 C CA . VAL A 1 297 ? -6.875 -32.188 -9.203 1 89.88 297 VAL A CA 1
ATOM 2434 C C . VAL A 1 297 ? -7.004 -32.594 -10.664 1 89.88 297 VAL A C 1
ATOM 2436 O O . VAL A 1 297 ? -6 -32.844 -11.336 1 89.88 297 VAL A O 1
ATOM 2439 N N . LEU A 1 298 ? -8.156 -32.625 -11.172 1 91.19 298 LEU A N 1
ATOM 2440 C CA . LEU A 1 298 ? -8.391 -33 -12.555 1 91.19 298 LEU A CA 1
ATOM 2441 C C . LEU A 1 298 ? -7.766 -32.031 -13.523 1 91.19 298 LEU A C 1
ATOM 2443 O O . LEU A 1 298 ? -7.168 -32.406 -14.523 1 91.19 298 LEU A O 1
ATOM 2447 N N . LEU A 1 299 ? -7.949 -30.797 -13.188 1 88.25 299 LEU A N 1
ATOM 2448 C CA . LEU A 1 299 ? -7.391 -29.75 -14.031 1 88.25 299 LEU A CA 1
ATOM 2449 C C . LEU A 1 299 ? -5.867 -29.812 -14.047 1 88.25 299 LEU A C 1
ATOM 2451 O O . LEU A 1 299 ? -5.242 -29.609 -15.086 1 88.25 299 LEU A O 1
ATOM 2455 N N . SER A 1 300 ? -5.316 -30.047 -12.898 1 84.88 300 SER A N 1
ATOM 2456 C CA . SER A 1 300 ? -3.865 -30.172 -12.797 1 84.88 300 SER A CA 1
ATOM 2457 C C . SER A 1 300 ? -3.346 -31.312 -13.656 1 84.88 300 SER A C 1
ATOM 2459 O O . SER A 1 300 ? -2.32 -31.188 -14.328 1 84.88 300 SER A O 1
ATOM 2461 N N . LEU A 1 301 ? -4.066 -32.406 -13.719 1 83.06 301 LEU A N 1
ATOM 2462 C CA . LEU A 1 301 ? -3.662 -33.562 -14.492 1 83.06 301 LEU A CA 1
ATOM 2463 C C . LEU A 1 301 ? -3.789 -33.312 -15.984 1 83.06 301 LEU A C 1
ATOM 2465 O O . LEU A 1 301 ? -3.02 -33.844 -16.781 1 83.06 301 LEU A O 1
ATOM 2469 N N . LEU A 1 302 ? -4.605 -32.406 -16.312 1 84.06 302 LEU A N 1
ATOM 2470 C CA . LEU A 1 302 ? -4.844 -32.125 -17.719 1 84.06 302 LEU A CA 1
ATOM 2471 C C . LEU A 1 302 ? -3.83 -31.109 -18.234 1 84.06 302 LEU A C 1
ATOM 2473 O O . LEU A 1 302 ? -3.43 -31.172 -19.406 1 84.06 302 LEU A O 1
ATOM 2477 N N . LEU A 1 303 ? -3.379 -30.203 -17.391 1 79.75 303 LEU A N 1
ATOM 2478 C CA . LEU A 1 303 ? -2.611 -29.062 -17.891 1 79.75 303 LEU A CA 1
ATOM 2479 C C . LEU A 1 303 ? -1.13 -29.219 -17.562 1 79.75 303 LEU A C 1
ATOM 2481 O O . LEU A 1 303 ? -0.29 -28.5 -18.109 1 79.75 303 LEU A O 1
ATOM 2485 N N . PHE A 1 304 ? -0.698 -30.125 -16.719 1 73.62 304 PHE A N 1
ATOM 2486 C CA . PHE A 1 304 ? 0.666 -30.219 -16.219 1 73.62 304 PHE A CA 1
ATOM 2487 C C . PHE A 1 304 ? 1.646 -30.5 -17.344 1 73.62 304 PHE A C 1
ATOM 2489 O O . PHE A 1 304 ? 2.801 -30.078 -17.297 1 73.62 304 PHE A O 1
ATOM 2496 N N . ASN A 1 305 ? 1.191 -31.062 -18.438 1 75 305 ASN A N 1
ATOM 2497 C CA . ASN A 1 305 ? 2.131 -31.469 -19.469 1 75 305 ASN A CA 1
ATOM 2498 C C . ASN A 1 305 ? 2.035 -30.562 -20.703 1 75 305 ASN A C 1
ATOM 2500 O O . ASN A 1 305 ? 2.537 -30.906 -21.766 1 75 305 ASN A O 1
ATOM 2504 N N . ARG A 1 306 ? 1.463 -29.453 -20.547 1 79.31 306 ARG A N 1
ATOM 2505 C CA . ARG A 1 306 ? 1.351 -28.516 -21.672 1 79.31 306 ARG A CA 1
ATOM 2506 C C . ARG A 1 306 ? 2.232 -27.297 -21.453 1 79.31 306 ARG A C 1
ATOM 2508 O O . ARG A 1 306 ? 1.902 -26.422 -20.656 1 79.31 306 ARG A O 1
ATOM 2515 N N . PRO A 1 307 ? 3.256 -27.234 -22.188 1 78.5 307 PRO A N 1
ATOM 2516 C CA . PRO A 1 307 ? 4.238 -26.172 -22 1 78.5 307 PRO A CA 1
ATOM 2517 C C . PRO A 1 307 ? 3.643 -24.766 -22.188 1 78.5 307 PRO A C 1
ATOM 2519 O O . PRO A 1 307 ? 4.109 -23.812 -21.578 1 78.5 307 PRO A O 1
ATOM 2522 N N . PHE A 1 308 ? 2.607 -24.734 -22.984 1 80.06 308 PHE A N 1
ATOM 2523 C CA . PHE A 1 308 ? 1.989 -23.438 -23.25 1 80.06 308 PHE A CA 1
ATOM 2524 C C . PHE A 1 308 ? 1.454 -22.828 -21.953 1 80.06 308 PHE A C 1
ATOM 2526 O O . PHE A 1 308 ? 1.532 -21.609 -21.766 1 80.06 308 PHE A O 1
ATOM 2533 N N . PHE A 1 309 ? 1.091 -23.656 -21.062 1 83.81 309 PHE A N 1
ATOM 2534 C CA . PHE A 1 309 ? 0.435 -23.172 -19.859 1 83.81 309 PHE A CA 1
ATOM 2535 C C . PHE A 1 309 ? 1.42 -23.109 -18.703 1 83.81 309 PHE A C 1
ATOM 2537 O O . PHE A 1 309 ? 1.249 -22.312 -17.781 1 83.81 309 PHE A O 1
ATOM 2544 N N . VAL A 1 310 ? 2.502 -23.844 -18.781 1 78.38 310 VAL A N 1
ATOM 2545 C CA . VAL A 1 310 ? 3.332 -24.016 -17.594 1 78.38 310 VAL A CA 1
ATOM 2546 C C . VAL A 1 310 ? 4.609 -23.188 -17.734 1 78.38 310 VAL A C 1
ATOM 2548 O O . VAL A 1 310 ? 5.191 -22.766 -16.734 1 78.38 310 VAL A O 1
ATOM 2551 N N . CYS A 1 311 ? 4.996 -22.797 -18.859 1 75.31 311 CYS A N 1
ATOM 2552 C CA . CYS A 1 311 ? 6.277 -22.125 -19.078 1 75.31 311 CYS A CA 1
ATOM 2553 C C . CYS A 1 311 ? 6.172 -20.641 -18.781 1 75.31 311 CYS A C 1
ATOM 2555 O O . CYS A 1 311 ? 5.207 -19.984 -19.203 1 75.31 311 CYS A O 1
ATOM 2557 N N . PRO A 1 312 ? 7.133 -20.156 -17.969 1 75.06 312 PRO A N 1
ATOM 2558 C CA . PRO A 1 312 ? 7.176 -18.719 -17.734 1 75.06 312 PRO A CA 1
ATOM 2559 C C . PRO A 1 312 ? 7.496 -17.922 -18.984 1 75.06 312 PRO A C 1
ATOM 2561 O O . PRO A 1 312 ? 8.117 -18.438 -19.922 1 75.06 312 PRO A O 1
ATOM 2564 N N . ILE A 1 313 ? 7.07 -16.734 -19.016 1 72.81 313 ILE A N 1
ATOM 2565 C CA . ILE A 1 313 ? 7.219 -15.875 -20.188 1 72.81 313 ILE A CA 1
ATOM 2566 C C . ILE A 1 313 ? 8.695 -15.586 -20.438 1 72.81 313 ILE A C 1
ATOM 2568 O O . ILE A 1 313 ? 9.125 -15.414 -21.578 1 72.81 313 ILE A O 1
ATOM 2572 N N . GLU A 1 314 ? 9.406 -15.516 -19.312 1 65.06 314 GLU A N 1
ATOM 2573 C CA . GLU A 1 314 ? 10.836 -15.227 -19.453 1 65.06 314 GLU A CA 1
ATOM 2574 C C . GLU A 1 314 ? 11.539 -16.312 -20.281 1 65.06 314 GLU A C 1
ATOM 2576 O O . GLU A 1 314 ? 12.508 -16.016 -20.984 1 65.06 314 GLU A O 1
ATOM 2581 N N . SER A 1 315 ? 11.07 -17.469 -20.141 1 59.59 315 SER A N 1
ATOM 2582 C CA . SER A 1 315 ? 11.711 -18.562 -20.859 1 59.59 315 SER A CA 1
ATOM 2583 C C . SER A 1 315 ? 11.242 -18.625 -22.312 1 59.59 315 SER A C 1
ATOM 2585 O O . SER A 1 315 ? 11.836 -19.328 -23.125 1 59.59 315 SER A O 1
ATOM 2587 N N . TYR A 1 316 ? 10.172 -18.031 -22.609 1 55.56 316 TYR A N 1
ATOM 2588 C CA . TYR A 1 316 ? 9.602 -18.094 -23.953 1 55.56 316 TYR A CA 1
ATOM 2589 C C . TYR A 1 316 ? 10.555 -17.484 -24.969 1 55.56 316 TYR A C 1
ATOM 2591 O O . TYR A 1 316 ? 10.328 -17.609 -26.188 1 55.56 316 TYR A O 1
ATOM 2599 N N . GLN A 1 317 ? 11.383 -16.547 -24.562 1 49.41 317 GLN A N 1
ATOM 2600 C CA . GLN A 1 317 ? 12.164 -15.898 -25.609 1 49.41 317 GLN A CA 1
ATOM 2601 C C . GLN A 1 317 ? 12.703 -16.922 -26.609 1 49.41 317 GLN A C 1
ATOM 2603 O O . GLN A 1 317 ? 12.883 -16.625 -27.781 1 49.41 317 GLN A O 1
ATOM 2608 N N . GLN A 1 318 ? 13.297 -18.016 -26.156 1 47.78 318 GLN A N 1
ATOM 2609 C CA . GLN A 1 318 ? 13.961 -18.734 -27.25 1 47.78 318 GLN A CA 1
ATOM 2610 C C . GLN A 1 318 ? 12.961 -19.484 -28.109 1 47.78 318 GLN A C 1
ATOM 2612 O O . GLN A 1 318 ? 12.992 -19.391 -29.344 1 47.78 318 GLN A O 1
ATOM 2617 N N . ASP A 1 319 ? 12.344 -20.625 -27.797 1 43.47 319 ASP A N 1
ATOM 2618 C CA . ASP A 1 319 ? 11.367 -21.406 -28.562 1 43.47 319 ASP A CA 1
ATOM 2619 C C . ASP A 1 319 ? 10.133 -21.719 -27.719 1 43.47 319 ASP A C 1
ATOM 2621 O O . ASP A 1 319 ? 10.25 -22.094 -26.547 1 43.47 319 ASP A O 1
ATOM 2625 N N . ASN A 1 320 ? 8.922 -20.984 -27.844 1 47.72 320 ASN A N 1
ATOM 2626 C CA . ASN A 1 320 ? 7.633 -21.219 -27.203 1 47.72 320 ASN A CA 1
ATOM 2627 C C . ASN A 1 320 ? 7.531 -22.641 -26.656 1 47.72 320 ASN A C 1
ATOM 2629 O O . ASN A 1 320 ? 6.789 -22.891 -25.703 1 47.72 320 ASN A O 1
ATOM 2633 N N . THR A 1 321 ? 8.062 -23.594 -27.375 1 47.81 321 THR A N 1
ATOM 2634 C CA . THR A 1 321 ? 7.969 -25.031 -27.125 1 47.81 321 THR A CA 1
ATOM 2635 C C . THR A 1 321 ? 9.109 -25.5 -26.219 1 47.81 321 THR A C 1
ATOM 2637 O O . THR A 1 321 ? 9.047 -26.594 -25.641 1 47.81 321 THR A O 1
ATOM 2640 N N . ASN A 1 322 ? 10.227 -24.812 -26.188 1 48.88 322 ASN A N 1
ATOM 2641 C CA . ASN A 1 322 ? 11.391 -25.453 -25.578 1 48.88 322 ASN A CA 1
ATOM 2642 C C . ASN A 1 322 ? 11.602 -24.969 -24.141 1 48.88 322 ASN A C 1
ATOM 2644 O O . ASN A 1 322 ? 12.688 -24.5 -23.797 1 48.88 322 ASN A O 1
ATOM 2648 N N . CYS A 1 323 ? 10.5 -24.75 -23.562 1 56.97 323 CYS A N 1
ATOM 2649 C CA . CYS A 1 323 ? 10.758 -24.234 -22.219 1 56.97 323 CYS A CA 1
ATOM 2650 C C . CYS A 1 323 ? 10.992 -25.391 -21.25 1 56.97 323 CYS A C 1
ATOM 2652 O O . CYS A 1 323 ? 10.414 -26.469 -21.391 1 56.97 323 CYS A O 1
ATOM 2654 N N . THR A 1 324 ? 12.094 -25.406 -20.578 1 54.94 324 THR A N 1
ATOM 2655 C CA . THR A 1 324 ? 12.305 -26.359 -19.484 1 54.94 324 THR A CA 1
ATOM 2656 C C . THR A 1 324 ? 11.234 -26.203 -18.406 1 54.94 324 THR A C 1
ATOM 2658 O O . THR A 1 324 ? 11.039 -25.094 -17.891 1 54.94 324 THR A O 1
ATOM 2661 N N . ILE A 1 325 ? 10.367 -27.109 -18.453 1 58.88 325 ILE A N 1
ATOM 2662 C CA . ILE A 1 325 ? 9.289 -27.172 -17.484 1 58.88 325 ILE A CA 1
ATOM 2663 C C . ILE A 1 325 ? 9.859 -26.969 -16.078 1 58.88 325 ILE A C 1
ATOM 2665 O O . ILE A 1 325 ? 10.789 -27.672 -15.664 1 58.88 325 ILE A O 1
ATOM 2669 N N . PRO A 1 326 ? 9.422 -25.953 -15.398 1 61.97 326 PRO A N 1
ATOM 2670 C CA . PRO A 1 326 ? 9.898 -25.719 -14.039 1 61.97 326 PRO A CA 1
ATOM 2671 C C . PRO A 1 326 ? 9.766 -26.938 -13.141 1 61.97 326 PRO A C 1
ATOM 2673 O O . PRO A 1 326 ? 8.93 -27.812 -13.391 1 61.97 326 PRO A O 1
ATOM 2676 N N . PRO A 1 327 ? 10.719 -27.094 -12.281 1 58.56 327 PRO A N 1
ATOM 2677 C CA . PRO A 1 327 ? 10.75 -28.266 -11.414 1 58.56 327 PRO A CA 1
ATOM 2678 C C . PRO A 1 327 ? 9.438 -28.469 -10.656 1 58.56 327 PRO A C 1
ATOM 2680 O O . PRO A 1 327 ? 9.125 -29.594 -10.25 1 58.56 327 PRO A O 1
ATOM 2683 N N . SER A 1 328 ? 8.695 -27.406 -10.578 1 58.78 328 SER A N 1
ATOM 2684 C CA . SER A 1 328 ? 7.438 -27.547 -9.852 1 58.78 328 SER A CA 1
ATOM 2685 C C . SER A 1 328 ? 6.449 -28.422 -10.625 1 58.78 328 SER A C 1
ATOM 2687 O O . SER A 1 328 ? 5.484 -28.938 -10.047 1 58.78 328 SER A O 1
ATOM 2689 N N . PHE A 1 329 ? 6.852 -28.641 -11.805 1 58.28 329 PHE A N 1
ATOM 2690 C CA . PHE A 1 329 ? 5.922 -29.391 -12.648 1 58.28 329 PHE A CA 1
ATOM 2691 C C . PHE A 1 329 ? 6.516 -30.734 -13.047 1 58.28 329 PHE A C 1
ATOM 2693 O O . PHE A 1 329 ? 5.898 -31.5 -13.789 1 58.28 329 PHE A O 1
ATOM 2700 N N . GLN A 1 330 ? 7.711 -30.906 -12.438 1 59.16 330 GLN A N 1
ATOM 2701 C CA . GLN A 1 330 ? 8.375 -32.156 -12.758 1 59.16 330 GLN A CA 1
ATOM 2702 C C . GLN A 1 330 ? 8.102 -33.219 -11.688 1 59.16 330 GLN A C 1
ATOM 2704 O O . GLN A 1 330 ? 7.852 -32.875 -10.531 1 59.16 330 GLN A O 1
ATOM 2709 N N . LEU A 1 331 ? 7.953 -34.375 -12.172 1 57.16 331 LEU A N 1
ATOM 2710 C CA . LEU A 1 331 ? 7.703 -35.5 -11.312 1 57.16 331 LEU A CA 1
ATOM 2711 C C . LEU A 1 331 ? 8.781 -35.625 -10.234 1 57.16 331 LEU A C 1
ATOM 2713 O O . LEU A 1 331 ? 9.969 -35.625 -10.547 1 57.16 331 LEU A O 1
ATOM 2717 N N . GLN A 1 332 ? 8.477 -35.188 -9.055 1 61.31 332 GLN A N 1
ATOM 2718 C CA . GLN A 1 332 ? 9.438 -35.375 -7.965 1 61.31 332 GLN A CA 1
ATOM 2719 C C . GLN A 1 332 ? 9.039 -36.531 -7.066 1 61.31 332 GLN A C 1
ATOM 2721 O O . GLN A 1 332 ? 7.859 -36.844 -6.93 1 61.31 332 GLN A O 1
ATOM 2726 N N . GLU A 1 333 ? 10.078 -37.375 -6.758 1 56.53 333 GLU A N 1
ATOM 2727 C CA . GLU A 1 333 ? 9.859 -38.531 -5.859 1 56.53 333 GLU A CA 1
ATOM 2728 C C . GLU A 1 333 ? 9.75 -38.062 -4.406 1 56.53 333 GLU A C 1
ATOM 2730 O O . GLU A 1 333 ? 10.609 -37.312 -3.926 1 56.53 333 GLU A O 1
ATOM 2735 N N . TYR A 1 334 ? 8.609 -37.969 -3.924 1 56.56 334 TYR A N 1
ATOM 2736 C CA . TYR A 1 334 ? 8.453 -37.625 -2.518 1 56.56 334 TYR A CA 1
ATOM 2737 C C . TYR A 1 334 ? 8.391 -38.875 -1.646 1 56.56 334 TYR A C 1
ATOM 2739 O O . TYR A 1 334 ? 7.754 -39.844 -2.018 1 56.56 334 TYR A O 1
ATOM 2747 N N . ALA A 1 335 ? 9.312 -38.906 -0.606 1 54.62 335 ALA A N 1
ATOM 2748 C CA . ALA A 1 335 ? 9.273 -40 0.343 1 54.62 335 ALA A CA 1
ATOM 2749 C C . ALA A 1 335 ? 8.008 -39.969 1.193 1 54.62 335 ALA A C 1
ATOM 2751 O O . ALA A 1 335 ? 7.609 -38.875 1.662 1 54.62 335 ALA A O 1
ATOM 2752 N N . VAL A 1 336 ? 7.113 -40.781 1.05 1 54.59 336 VAL A N 1
ATOM 2753 C CA . VAL A 1 336 ? 5.891 -40.906 1.842 1 54.59 336 VAL A CA 1
ATOM 2754 C C . VAL A 1 336 ? 6.227 -40.781 3.326 1 54.59 336 VAL A C 1
ATOM 2756 O O . VAL A 1 336 ? 7.172 -41.406 3.809 1 54.59 336 VAL A O 1
ATOM 2759 N N . PRO A 1 337 ? 5.652 -39.719 3.955 1 54.44 337 PRO A N 1
ATOM 2760 C CA . PRO A 1 337 ? 5.973 -39.656 5.383 1 54.44 337 PRO A CA 1
ATOM 2761 C C . PRO A 1 337 ? 5.746 -41 6.086 1 54.44 337 PRO A C 1
ATOM 2763 O O . PRO A 1 337 ? 4.957 -41.812 5.613 1 54.44 337 PRO A O 1
ATOM 2766 N N . ARG A 1 338 ? 6.43 -41.219 7.18 1 52.97 338 ARG A N 1
ATOM 2767 C CA . ARG A 1 338 ? 6.625 -42.438 7.945 1 52.97 338 ARG A CA 1
ATOM 2768 C C . ARG A 1 338 ? 5.293 -43.094 8.258 1 52.97 338 ARG A C 1
ATOM 2770 O O . ARG A 1 338 ? 5.156 -44.312 8.133 1 52.97 338 ARG A O 1
ATOM 2777 N N . PRO A 1 339 ? 4.371 -42.344 8.781 1 53.56 339 PRO A N 1
ATOM 2778 C CA . PRO A 1 339 ? 3.277 -43.219 9.227 1 53.56 339 PRO A CA 1
ATOM 2779 C C . PRO A 1 339 ? 2.549 -43.906 8.062 1 53.56 339 PRO A C 1
ATOM 2781 O O . PRO A 1 339 ? 1.881 -44.906 8.258 1 53.56 339 PRO A O 1
ATOM 2784 N N . PHE A 1 340 ? 2.59 -43.281 6.969 1 54.12 340 PHE A N 1
ATOM 2785 C CA . PHE A 1 340 ? 1.86 -43.906 5.875 1 54.12 340 PHE A CA 1
ATOM 2786 C C . PHE A 1 340 ? 2.768 -44.844 5.09 1 54.12 340 PHE A C 1
ATOM 2788 O O . PHE A 1 340 ? 2.322 -45.5 4.145 1 54.12 340 PHE A O 1
ATOM 2795 N N . SER A 1 341 ? 3.924 -44.688 5.363 1 53.5 341 SER A N 1
ATOM 2796 C CA . SER A 1 341 ? 4.891 -45.625 4.766 1 53.5 341 SER A CA 1
ATOM 2797 C C . SER A 1 341 ? 4.527 -47.062 5.055 1 53.5 341 SER A C 1
ATOM 2799 O O . SER A 1 341 ? 4.879 -47.969 4.285 1 53.5 341 SER A O 1
ATOM 2801 N N . PHE A 1 342 ? 3.828 -47.094 6.164 1 55.78 342 PHE A N 1
ATOM 2802 C CA . PHE A 1 342 ? 3.473 -48.469 6.535 1 55.78 342 PHE A CA 1
ATOM 2803 C C . PHE A 1 342 ? 2.566 -49.094 5.484 1 55.78 342 PHE A C 1
ATOM 2805 O O . PHE A 1 342 ? 2.717 -50.281 5.152 1 55.78 342 PHE A O 1
ATOM 2812 N N . LEU A 1 343 ? 1.654 -48.344 5 1 54.5 343 LEU A N 1
ATOM 2813 C CA . LEU A 1 343 ? 0.72 -48.906 4.027 1 54.5 343 LEU A CA 1
ATOM 2814 C C . LEU A 1 343 ? 1.441 -49.281 2.738 1 54.5 343 LEU A C 1
ATOM 2816 O O . LEU A 1 343 ? 1.114 -50.281 2.113 1 54.5 343 LEU A O 1
ATOM 2820 N N . TYR A 1 344 ? 2.381 -48.406 2.482 1 54.09 344 TYR A N 1
ATOM 2821 C CA . TYR A 1 344 ? 3.146 -48.719 1.278 1 54.09 344 TYR A CA 1
ATOM 2822 C C . TYR A 1 344 ? 4.09 -49.875 1.518 1 54.09 344 TYR A C 1
ATOM 2824 O O . TYR A 1 344 ? 4.391 -50.656 0.596 1 54.09 344 TYR A O 1
ATOM 2832 N N . LYS A 1 345 ? 4.48 -49.938 2.768 1 55.34 345 LYS A N 1
ATOM 2833 C CA . LYS A 1 345 ? 5.27 -51.125 3.053 1 55.34 345 LYS A CA 1
ATOM 2834 C C . LYS A 1 345 ? 4.438 -52.406 2.855 1 55.34 345 LYS A C 1
ATOM 2836 O O . LYS A 1 345 ? 4.965 -53.438 2.438 1 55.34 345 LYS A O 1
ATOM 2841 N N . ILE A 1 346 ? 3.234 -52.281 3.17 1 53.31 346 ILE A N 1
ATOM 2842 C CA . ILE A 1 346 ? 2.396 -53.469 3.01 1 53.31 346 ILE A CA 1
ATOM 2843 C C . ILE A 1 346 ? 2.262 -53.812 1.528 1 53.31 346 ILE A C 1
ATOM 2845 O O . ILE A 1 346 ? 2.256 -55 1.153 1 53.31 346 ILE A O 1
ATOM 2849 N N . VAL A 1 347 ? 2.096 -52.781 0.715 1 54.66 347 VAL A N 1
ATOM 2850 C CA . VAL A 1 347 ? 1.901 -53.094 -0.697 1 54.66 347 VAL A CA 1
ATOM 2851 C C . VAL A 1 347 ? 3.256 -53.219 -1.391 1 54.66 347 VAL A C 1
ATOM 2853 O O . VAL A 1 347 ? 3.322 -53.469 -2.598 1 54.66 347 VAL A O 1
ATOM 2856 N N . ARG A 1 348 ? 4.324 -53.5 -0.85 1 51.66 348 ARG A N 1
ATOM 2857 C CA . ARG A 1 348 ? 5.664 -53.875 -1.295 1 51.66 348 ARG A CA 1
ATOM 2858 C C . ARG A 1 348 ? 6.195 -52.875 -2.318 1 51.66 348 ARG A C 1
ATOM 2860 O O . ARG A 1 348 ? 6.867 -53.25 -3.277 1 51.66 348 ARG A O 1
ATOM 2867 N N . LYS A 1 349 ? 5.621 -51.781 -2.539 1 53.84 349 LYS A N 1
ATOM 2868 C CA . LYS A 1 349 ? 6.133 -50.812 -3.504 1 53.84 349 LYS A CA 1
ATOM 2869 C C . LYS A 1 349 ? 6.887 -49.688 -2.803 1 53.84 349 LYS A C 1
ATOM 2871 O O . LYS A 1 349 ? 6.648 -49.438 -1.625 1 53.84 349 LYS A O 1
ATOM 2876 N N . ASP A 1 350 ? 8.109 -49.312 -3.318 1 55.47 350 ASP A N 1
ATOM 2877 C CA . ASP A 1 350 ? 8.961 -48.281 -2.768 1 55.47 350 ASP A CA 1
ATOM 2878 C C . ASP A 1 350 ? 8.141 -47.031 -2.396 1 55.47 350 ASP A C 1
ATOM 2880 O O . ASP A 1 350 ? 7.281 -46.594 -3.168 1 55.47 350 ASP A O 1
ATOM 2884 N N . PRO A 1 351 ? 8.016 -46.844 -1.192 1 53.5 351 PRO A N 1
ATOM 2885 C CA . PRO A 1 351 ? 7.172 -45.781 -0.648 1 53.5 351 PRO A CA 1
ATOM 2886 C C . PRO A 1 351 ? 7.461 -44.406 -1.278 1 53.5 351 PRO A C 1
ATOM 2888 O O . PRO A 1 351 ? 7.801 -43.469 -0.571 1 53.5 351 PRO A O 1
ATOM 2891 N N . VAL A 1 352 ? 7.875 -44.469 -2.494 1 55.34 352 VAL A N 1
ATOM 2892 C CA . VAL A 1 352 ? 8.133 -43.219 -3.217 1 55.34 352 VAL A CA 1
ATOM 2893 C C . VAL A 1 352 ? 6.906 -42.844 -4.039 1 55.34 352 VAL A C 1
ATOM 2895 O O . VAL A 1 352 ? 6.387 -43.656 -4.809 1 55.34 352 VAL A O 1
ATOM 2898 N N . ILE A 1 353 ? 6.078 -42.188 -3.6 1 56.38 353 ILE A N 1
ATOM 2899 C CA . ILE A 1 353 ? 4.961 -41.688 -4.379 1 56.38 353 ILE A CA 1
ATOM 2900 C C . ILE A 1 353 ? 5.457 -40.594 -5.332 1 56.38 353 ILE A C 1
ATOM 2902 O O . ILE A 1 353 ? 6.117 -39.656 -4.91 1 56.38 353 ILE A O 1
ATOM 2906 N N . ARG A 1 354 ? 5.57 -41.031 -6.621 1 58.53 354 ARG A N 1
ATOM 2907 C CA . ARG A 1 354 ? 5.91 -40.062 -7.66 1 58.53 354 ARG A CA 1
ATOM 2908 C C . ARG A 1 354 ? 4.746 -39.094 -7.926 1 58.53 354 ARG A C 1
ATOM 2910 O O . ARG A 1 354 ? 3.707 -39.5 -8.445 1 58.53 354 ARG A O 1
ATOM 2917 N N . MET A 1 355 ? 4.648 -38.094 -7.18 1 61.34 355 MET A N 1
ATOM 2918 C CA . MET A 1 355 ? 3.555 -37.156 -7.418 1 61.34 355 MET A CA 1
ATOM 2919 C C . MET A 1 355 ? 4.082 -35.844 -7.957 1 61.34 355 MET A C 1
ATOM 2921 O O . MET A 1 355 ? 5.23 -35.469 -7.703 1 61.34 355 MET A O 1
ATOM 2925 N N . PHE A 1 356 ? 3.256 -35.344 -8.945 1 66.81 356 PHE A N 1
ATOM 2926 C CA . PHE A 1 356 ? 3.555 -34 -9.469 1 66.81 356 PHE A CA 1
ATOM 2927 C C . PHE A 1 356 ? 3.332 -32.938 -8.398 1 66.81 356 PHE A C 1
ATOM 2929 O O . PHE A 1 356 ? 2.254 -32.875 -7.805 1 66.81 356 PHE A O 1
ATOM 2936 N N . PRO A 1 357 ? 4.371 -32.312 -8.07 1 74 357 PRO A N 1
ATOM 2937 C CA . PRO A 1 357 ? 4.246 -31.297 -7.016 1 74 357 PRO A CA 1
ATOM 2938 C C . PRO A 1 357 ? 3.096 -30.328 -7.27 1 74 357 PRO A C 1
ATOM 2940 O O . PRO A 1 357 ? 2.535 -29.766 -6.32 1 74 357 PRO A O 1
ATOM 2943 N N . PHE A 1 358 ? 2.684 -30.375 -8.516 1 80.94 358 PHE A N 1
ATOM 2944 C CA . PHE A 1 358 ? 1.652 -29.391 -8.828 1 80.94 358 PHE A CA 1
ATOM 2945 C C . PHE A 1 358 ? 0.302 -29.828 -8.273 1 80.94 358 PHE A C 1
ATOM 2947 O O . PHE A 1 358 ? -0.57 -29 -8.023 1 80.94 358 PHE A O 1
ATOM 2954 N N . ILE A 1 359 ? 0.12 -31.156 -8.078 1 81.69 359 ILE A N 1
ATOM 2955 C CA . ILE A 1 359 ? -1.133 -31.641 -7.512 1 81.69 359 ILE A CA 1
ATOM 2956 C C . ILE A 1 359 ? -1.306 -31.094 -6.094 1 81.69 359 ILE A C 1
ATOM 2958 O O . ILE A 1 359 ? -2.4 -30.672 -5.715 1 81.69 359 ILE A O 1
ATOM 2962 N N . PHE A 1 360 ? -0.303 -31.047 -5.391 1 83.88 360 PHE A N 1
ATOM 2963 C CA . PHE A 1 360 ? -0.362 -30.516 -4.035 1 83.88 360 PHE A CA 1
ATOM 2964 C C . PHE A 1 360 ? -0.631 -29.016 -4.055 1 83.88 360 PHE A C 1
ATOM 2966 O O . PHE A 1 360 ? -1.382 -28.5 -3.221 1 83.88 360 PHE A O 1
ATOM 2973 N N . HIS A 1 361 ? 0.001 -28.391 -5.012 1 87.38 361 HIS A N 1
ATOM 2974 C CA . HIS A 1 361 ? -0.244 -26.969 -5.152 1 87.38 361 HIS A CA 1
ATOM 2975 C C . HIS A 1 361 ? -1.691 -26.688 -5.547 1 87.38 361 HIS A C 1
ATOM 2977 O O . HIS A 1 361 ? -2.297 -25.734 -5.07 1 87.38 361 HIS A O 1
ATOM 2983 N N . SER A 1 362 ? -2.162 -27.594 -6.316 1 90.19 362 SER A N 1
ATOM 2984 C CA . SER A 1 362 ? -3.543 -27.422 -6.762 1 90.19 362 SER A CA 1
ATOM 2985 C C . SER A 1 362 ? -4.523 -27.641 -5.613 1 90.19 362 SER A C 1
ATOM 2987 O O . SER A 1 362 ? -5.543 -26.969 -5.523 1 90.19 362 SER A O 1
ATOM 2989 N N . ILE A 1 363 ? -4.211 -28.562 -4.762 1 91.75 363 ILE A N 1
ATOM 2990 C CA . ILE A 1 363 ? -5.074 -28.812 -3.613 1 91.75 363 ILE A CA 1
ATOM 2991 C C . ILE A 1 363 ? -5.059 -27.594 -2.68 1 91.75 363 ILE A C 1
ATOM 2993 O O . ILE A 1 363 ? -6.105 -27.172 -2.193 1 91.75 363 ILE A O 1
ATOM 2997 N N . ALA A 1 364 ? -3.924 -27.047 -2.492 1 92 364 ALA A N 1
ATOM 2998 C CA . ALA A 1 364 ? -3.805 -25.859 -1.643 1 92 364 ALA A CA 1
ATOM 2999 C C . ALA A 1 364 ? -4.594 -24.688 -2.221 1 92 364 ALA A C 1
ATOM 3001 O O . ALA A 1 364 ? -5.32 -24 -1.495 1 92 364 ALA A O 1
ATOM 3002 N N . MET A 1 365 ? -4.496 -24.5 -3.453 1 93.88 365 MET A N 1
ATOM 3003 C CA . MET A 1 365 ? -5.199 -23.406 -4.113 1 93.88 365 MET A CA 1
ATOM 3004 C C . MET A 1 365 ? -6.707 -23.641 -4.094 1 93.88 365 MET A C 1
ATOM 3006 O O . MET A 1 365 ? -7.477 -22.688 -3.906 1 93.88 365 MET A O 1
ATOM 3010 N N . SER A 1 366 ? -7.062 -24.906 -4.27 1 95.31 366 SER A N 1
ATOM 3011 C CA . SER A 1 366 ? -8.484 -25.219 -4.258 1 95.31 366 SER A CA 1
ATOM 3012 C C . SER A 1 366 ? -9.086 -25.016 -2.871 1 95.31 366 SER A C 1
ATOM 3014 O O . SER A 1 366 ? -10.219 -24.547 -2.744 1 95.31 366 SER A O 1
ATOM 3016 N N . LEU A 1 367 ? -8.344 -25.344 -1.93 1 94.38 367 LEU A N 1
ATOM 3017 C CA . LEU A 1 367 ? -8.82 -25.141 -0.566 1 94.38 367 LEU A CA 1
ATOM 3018 C C . LEU A 1 367 ? -8.977 -23.656 -0.258 1 94.38 367 LEU A C 1
ATOM 3020 O O . LEU A 1 367 ? -9.945 -23.234 0.376 1 94.38 367 LEU A O 1
ATOM 3024 N N . PHE A 1 368 ? -8.078 -22.906 -0.67 1 94.44 368 PHE A N 1
ATOM 3025 C CA . PHE A 1 368 ? -8.195 -21.469 -0.476 1 94.44 368 PHE A CA 1
ATOM 3026 C C . PHE A 1 368 ? -9.398 -20.922 -1.23 1 94.44 368 PHE A C 1
ATOM 3028 O O . PHE A 1 368 ? -10.164 -20.109 -0.688 1 94.44 368 PHE A O 1
ATOM 3035 N N . ALA A 1 369 ? -9.531 -21.312 -2.406 1 93.94 369 ALA A N 1
ATOM 3036 C CA . ALA A 1 369 ? -10.633 -20.844 -3.248 1 93.94 369 ALA A CA 1
ATOM 3037 C C . ALA A 1 369 ? -11.984 -21.172 -2.625 1 93.94 369 ALA A C 1
ATOM 3039 O O . ALA A 1 369 ? -12.938 -20.406 -2.756 1 93.94 369 ALA A O 1
ATOM 3040 N N . SER A 1 370 ? -12.062 -22.297 -1.925 1 94.31 370 SER A N 1
ATOM 3041 C CA . SER A 1 370 ? -13.352 -22.75 -1.405 1 94.31 370 SER A CA 1
ATOM 3042 C C . SER A 1 370 ? -13.602 -22.219 0 1 94.31 370 SER A C 1
ATOM 3044 O O . SER A 1 370 ? -14.75 -21.969 0.379 1 94.31 370 SER A O 1
ATOM 3046 N N . ILE A 1 371 ? -12.547 -21.984 0.737 1 92.06 371 ILE A N 1
ATOM 3047 C CA . ILE A 1 371 ? -12.734 -21.594 2.133 1 92.06 371 ILE A CA 1
ATOM 3048 C C . ILE A 1 371 ? -12.664 -20.078 2.262 1 92.06 371 ILE A C 1
ATOM 3050 O O . ILE A 1 371 ? -13.523 -19.453 2.889 1 92.06 371 ILE A O 1
ATOM 3054 N N . LEU A 1 372 ? -11.719 -19.484 1.653 1 92.12 372 LEU A N 1
ATOM 3055 C CA . LEU A 1 372 ? -11.484 -18.062 1.85 1 92.12 372 LEU A CA 1
ATOM 3056 C C . LEU A 1 372 ? -12.039 -17.25 0.678 1 92.12 372 LEU A C 1
ATOM 3058 O O . LEU A 1 372 ? -12.414 -16.094 0.842 1 92.12 372 LEU A O 1
ATOM 3062 N N . GLY A 1 373 ? -12.109 -17.859 -0.455 1 90.81 373 GLY A N 1
ATOM 3063 C CA . GLY A 1 373 ? -12.602 -17.172 -1.642 1 90.81 373 GLY A CA 1
ATOM 3064 C C . GLY A 1 373 ? -13.977 -16.578 -1.451 1 90.81 373 GLY A C 1
ATOM 3065 O O . GLY A 1 373 ? -14.18 -15.391 -1.727 1 90.81 373 GLY A O 1
ATOM 3066 N N . PRO A 1 374 ? -14.859 -17.297 -0.882 1 90.5 374 PRO A N 1
ATOM 3067 C CA . PRO A 1 374 ? -16.234 -16.797 -0.724 1 90.5 374 PRO A CA 1
ATOM 3068 C C . PRO A 1 374 ? -16.297 -15.562 0.173 1 90.5 374 PRO A C 1
ATOM 3070 O O . PRO A 1 374 ? -17.234 -14.766 0.059 1 90.5 374 PRO A O 1
ATOM 3073 N N . PHE A 1 375 ? -15.375 -15.375 1.002 1 91.38 375 PHE A N 1
ATOM 3074 C CA . PHE A 1 375 ? -15.406 -14.227 1.9 1 91.38 375 PHE A CA 1
ATOM 3075 C C . PHE A 1 375 ? -15.164 -12.938 1.134 1 91.38 375 PHE A C 1
ATOM 3077 O O . PHE A 1 375 ? -15.547 -11.852 1.59 1 91.38 375 PHE A O 1
ATOM 3084 N N . GLY A 1 376 ? -14.461 -13.039 -0.004 1 90.19 376 GLY A N 1
ATOM 3085 C CA . GLY A 1 376 ? -14.414 -11.883 -0.886 1 90.19 376 GLY A CA 1
ATOM 3086 C C . GLY A 1 376 ? -15.781 -11.469 -1.395 1 90.19 376 GLY A C 1
ATOM 3087 O O . GLY A 1 376 ? -16.094 -10.273 -1.471 1 90.19 376 GLY A O 1
ATOM 3088 N N . GLY A 1 377 ? -16.594 -12.398 -1.671 1 88.75 377 GLY A N 1
ATOM 3089 C CA . GLY A 1 377 ? -17.953 -12.141 -2.102 1 88.75 377 GLY A CA 1
ATOM 3090 C C . GLY A 1 377 ? -18.844 -11.602 -0.99 1 88.75 377 GLY A C 1
ATOM 3091 O O . GLY A 1 377 ? -19.672 -10.727 -1.222 1 88.75 377 GLY A O 1
ATOM 3092 N N . PHE A 1 378 ? -18.641 -12.133 0.199 1 89.56 378 PHE A N 1
ATOM 3093 C CA . PHE A 1 378 ? -19.406 -11.633 1.341 1 89.56 378 PHE A CA 1
ATOM 3094 C C . PHE A 1 378 ? -19.078 -10.172 1.612 1 89.56 378 PHE A C 1
ATOM 3096 O O . PHE A 1 378 ? -19.969 -9.383 1.97 1 89.56 378 PHE A O 1
ATOM 3103 N N . PHE A 1 379 ? -17.844 -9.906 1.456 1 91.44 379 PHE A N 1
ATOM 3104 C CA . PHE A 1 379 ? -17.406 -8.531 1.644 1 91.44 379 PHE A CA 1
ATOM 3105 C C . PHE A 1 379 ? -18.094 -7.602 0.643 1 91.44 379 PHE A C 1
ATOM 3107 O O . PHE A 1 379 ? -18.594 -6.543 1.014 1 91.44 379 PHE A O 1
ATOM 3114 N N . ALA A 1 380 ? -18.109 -8.016 -0.588 1 88.56 380 ALA A N 1
ATOM 3115 C CA . ALA A 1 380 ? -18.734 -7.219 -1.632 1 88.56 380 ALA A CA 1
ATOM 3116 C C . ALA A 1 380 ? -20.234 -7.094 -1.385 1 88.56 380 ALA A C 1
ATOM 3118 O O . ALA A 1 380 ? -20.828 -6.031 -1.615 1 88.56 380 ALA A O 1
ATOM 3119 N N . SER A 1 381 ? -20.859 -8.117 -0.939 1 87.06 381 SER A N 1
ATOM 3120 C CA . SER A 1 381 ? -22.281 -8.086 -0.622 1 87.06 381 SER A CA 1
ATOM 3121 C C . SER A 1 381 ? -22.578 -7.129 0.529 1 87.06 381 SER A C 1
ATOM 3123 O O . SER A 1 381 ? -23.562 -6.391 0.497 1 87.06 381 SER A O 1
ATOM 3125 N N . GLY A 1 382 ? -21.734 -7.258 1.507 1 86.62 382 GLY A N 1
ATOM 3126 C CA . GLY A 1 382 ? -21.875 -6.312 2.602 1 86.62 382 GLY A CA 1
ATOM 3127 C C . GLY A 1 382 ? -21.719 -4.867 2.162 1 86.62 382 GLY A C 1
ATOM 3128 O O . GLY A 1 382 ? -22.469 -3.994 2.621 1 86.62 382 GLY A O 1
ATOM 3129 N N . PHE A 1 383 ? -20.812 -4.691 1.317 1 86.88 383 PHE A N 1
ATOM 3130 C CA . PHE A 1 383 ? -20.594 -3.361 0.765 1 86.88 383 PHE A CA 1
ATOM 3131 C C . PHE A 1 383 ? -21.812 -2.873 0.01 1 86.88 383 PHE A C 1
ATOM 3133 O O . PHE A 1 383 ? -22.25 -1.729 0.18 1 86.88 383 PHE A O 1
ATOM 3140 N N . LYS A 1 384 ? -22.359 -3.734 -0.774 1 84.31 384 LYS A N 1
ATOM 3141 C CA . LYS A 1 384 ? -23.562 -3.385 -1.529 1 84.31 384 LYS A CA 1
ATOM 3142 C C . LYS A 1 384 ? -24.719 -3.037 -0.595 1 84.31 384 LYS A C 1
ATOM 3144 O O . LYS A 1 384 ? -25.469 -2.084 -0.845 1 84.31 384 LYS A O 1
ATOM 3149 N N . ARG A 1 385 ? -24.812 -3.744 0.408 1 81.06 385 ARG A N 1
ATOM 3150 C CA . ARG A 1 385 ? -25.875 -3.494 1.379 1 81.06 385 ARG A CA 1
ATOM 3151 C C . ARG A 1 385 ? -25.625 -2.195 2.139 1 81.06 385 ARG A C 1
ATOM 3153 O O . ARG A 1 385 ? -26.578 -1.487 2.492 1 81.06 385 ARG A O 1
ATOM 3160 N N . ALA A 1 386 ? -24.438 -1.929 2.379 1 80.88 386 ALA A N 1
ATOM 3161 C CA . ALA A 1 386 ? -24.078 -0.712 3.102 1 80.88 386 ALA A CA 1
ATOM 3162 C C . ALA A 1 386 ? -24.516 0.532 2.334 1 80.88 386 ALA A C 1
ATOM 3164 O O . ALA A 1 386 ? -24.953 1.518 2.932 1 80.88 386 ALA A O 1
ATOM 3165 N N . PHE A 1 387 ? -24.469 0.418 1.063 1 77.56 387 PHE A N 1
ATOM 3166 C CA . PHE A 1 387 ? -24.766 1.599 0.264 1 77.56 387 PHE A CA 1
ATOM 3167 C C . PHE A 1 387 ? -26.078 1.417 -0.498 1 77.56 387 PHE A C 1
ATOM 3169 O O . PHE A 1 387 ? -26.391 2.201 -1.394 1 77.56 387 PHE A O 1
ATOM 3176 N N . LYS A 1 388 ? -26.812 0.312 -0.208 1 71.69 388 LYS A N 1
ATOM 3177 C CA . LYS A 1 388 ? -28.156 0.029 -0.683 1 71.69 388 LYS A CA 1
ATOM 3178 C C . LYS A 1 388 ? -28.203 -0.069 -2.205 1 71.69 388 LYS A C 1
ATOM 3180 O O . LYS A 1 388 ? -29.062 0.533 -2.85 1 71.69 388 LYS A O 1
ATOM 3185 N N . ILE A 1 389 ? -27.172 -0.642 -2.684 1 70.69 389 ILE A N 1
ATOM 3186 C CA . ILE A 1 389 ? -27.125 -0.931 -4.113 1 70.69 389 ILE A CA 1
ATOM 3187 C C . ILE A 1 389 ? -27.25 -2.438 -4.34 1 70.69 389 ILE A C 1
ATOM 3189 O O . ILE A 1 389 ? -26.875 -3.23 -3.471 1 70.69 389 ILE A O 1
ATOM 3193 N N . LYS A 1 390 ? -27.859 -2.793 -5.363 1 68.5 390 LYS A N 1
ATOM 3194 C CA . LYS A 1 390 ? -28.016 -4.215 -5.656 1 68.5 390 LYS A CA 1
ATOM 3195 C C . LYS A 1 390 ? -26.797 -4.754 -6.406 1 68.5 390 LYS A C 1
ATOM 3197 O O . LYS A 1 390 ? -26.281 -5.824 -6.078 1 68.5 390 LYS A O 1
ATOM 3202 N N . ASP A 1 391 ? -26.484 -4.012 -7.465 1 74.38 391 ASP A N 1
ATOM 3203 C CA . ASP A 1 391 ? -25.312 -4.375 -8.266 1 74.38 391 ASP A CA 1
ATOM 3204 C C . ASP A 1 391 ? -24.375 -3.184 -8.43 1 74.38 391 ASP A C 1
ATOM 3206 O O . ASP A 1 391 ? -24.797 -2.031 -8.336 1 74.38 391 ASP A O 1
ATOM 3210 N N . PHE A 1 392 ? -23.172 -3.465 -8.555 1 71.5 392 PHE A N 1
ATOM 3211 C CA . PHE A 1 392 ? -22.172 -2.412 -8.711 1 71.5 392 PHE A CA 1
ATOM 3212 C C . PHE A 1 392 ? -22.359 -1.673 -10.023 1 71.5 392 PHE A C 1
ATOM 3214 O O . PHE A 1 392 ? -21.906 -0.535 -10.18 1 71.5 392 PHE A O 1
ATOM 3221 N N . GLY A 1 393 ? -22.891 -2.396 -10.961 1 67.62 393 GLY A N 1
ATOM 3222 C CA . GLY A 1 393 ? -23.094 -1.832 -12.281 1 67.62 393 GLY A CA 1
ATOM 3223 C C . GLY A 1 393 ? -23.969 -2.699 -13.172 1 67.62 393 GLY A C 1
ATOM 3224 O O . GLY A 1 393 ? -24.578 -3.664 -12.711 1 67.62 393 GLY A O 1
ATOM 3225 N N . ASP A 1 394 ? -24.188 -2.229 -14.336 1 65.88 394 ASP A N 1
ATOM 3226 C CA . ASP A 1 394 ? -25.031 -2.963 -15.281 1 65.88 394 ASP A CA 1
ATOM 3227 C C . ASP A 1 394 ? -24.25 -3.34 -16.531 1 65.88 394 ASP A C 1
ATOM 3229 O O . ASP A 1 394 ? -24.828 -3.396 -17.625 1 65.88 394 ASP A O 1
ATOM 3233 N N . VAL A 1 395 ? -23.031 -3.58 -16.281 1 61.47 395 VAL A N 1
ATOM 3234 C CA . VAL A 1 395 ? -22.188 -3.814 -17.453 1 61.47 395 VAL A CA 1
ATOM 3235 C C . VAL A 1 395 ? -22.578 -5.141 -18.109 1 61.47 395 VAL A C 1
ATOM 3237 O O . VAL A 1 395 ? -22.656 -5.234 -19.328 1 61.47 395 VAL A O 1
ATOM 3240 N N . ILE A 1 396 ? -22.828 -6.176 -17.297 1 60.16 396 ILE A N 1
ATOM 3241 C CA . ILE A 1 396 ? -23.219 -7.48 -17.828 1 60.16 396 ILE A CA 1
ATOM 3242 C C . ILE A 1 396 ? -24.688 -7.754 -17.516 1 60.16 396 ILE A C 1
ATOM 3244 O O . ILE A 1 396 ? -25.047 -7.961 -16.344 1 60.16 396 ILE A O 1
ATOM 3248 N N . PRO A 1 397 ? -25.484 -7.59 -18.625 1 54.38 397 PRO A N 1
ATOM 3249 C CA . PRO A 1 397 ? -26.906 -7.805 -18.375 1 54.38 397 PRO A CA 1
ATOM 3250 C C . PRO A 1 397 ? -27.203 -9.141 -17.688 1 54.38 397 PRO A C 1
ATOM 3252 O O . PRO A 1 397 ? -26.656 -10.172 -18.094 1 54.38 397 PRO A O 1
ATOM 3255 N N . GLY A 1 398 ? -27.828 -9.133 -16.703 1 56.06 398 GLY A N 1
ATOM 3256 C CA . GLY A 1 398 ? -28.188 -10.328 -15.977 1 56.06 398 GLY A CA 1
ATOM 3257 C C . GLY A 1 398 ? -27.172 -10.719 -14.914 1 56.06 398 GLY A C 1
ATOM 3258 O O . GLY A 1 398 ? -27.484 -11.461 -13.984 1 56.06 398 GLY A O 1
ATOM 3259 N N . HIS A 1 399 ? -25.969 -10.234 -15.133 1 59.09 399 HIS A N 1
ATOM 3260 C CA . HIS A 1 399 ? -24.906 -10.656 -14.227 1 59.09 399 HIS A CA 1
ATOM 3261 C C . HIS A 1 399 ? -24.422 -9.5 -13.359 1 59.09 399 HIS A C 1
ATOM 3263 O O . HIS A 1 399 ? -23.672 -9.703 -12.406 1 59.09 399 HIS A O 1
ATOM 3269 N N . GLY A 1 400 ? -24.922 -8.398 -13.602 1 67.56 400 GLY A N 1
ATOM 3270 C CA . GLY A 1 400 ? -24.531 -7.266 -12.773 1 67.56 400 GLY A CA 1
ATOM 3271 C C . GLY A 1 400 ? -23.25 -6.598 -13.242 1 67.56 400 GLY A C 1
ATOM 3272 O O . GLY A 1 400 ? -22.984 -6.539 -14.445 1 67.56 400 GLY A O 1
ATOM 3273 N N . GLY A 1 401 ? -22.562 -6.031 -12.344 1 74.88 401 GLY A N 1
ATOM 3274 C CA . GLY A 1 401 ? -21.312 -5.34 -12.648 1 74.88 401 GLY A CA 1
ATOM 3275 C C . GLY A 1 401 ? -20.109 -6.266 -12.68 1 74.88 401 GLY A C 1
ATOM 3276 O O . GLY A 1 401 ? -20.203 -7.426 -12.273 1 74.88 401 GLY A O 1
ATOM 3277 N N . LEU A 1 402 ? -19.016 -5.875 -13.227 1 77.5 402 LEU A N 1
ATOM 3278 C CA . LEU A 1 402 ? -17.766 -6.641 -13.266 1 77.5 402 LEU A CA 1
ATOM 3279 C C . LEU A 1 402 ? -17.219 -6.855 -11.859 1 77.5 402 LEU A C 1
ATOM 3281 O O . LEU A 1 402 ? -16.625 -7.902 -11.578 1 77.5 402 LEU A O 1
ATOM 3285 N N . MET A 1 403 ? -17.469 -5.855 -11.07 1 81 403 MET A N 1
ATOM 3286 C CA . MET A 1 403 ? -16.953 -5.957 -9.703 1 81 403 MET A CA 1
ATOM 3287 C C . MET A 1 403 ? -17.625 -7.105 -8.953 1 81 403 MET A C 1
ATOM 3289 O O . MET A 1 403 ? -17.016 -7.738 -8.102 1 81 403 MET A O 1
ATOM 3293 N N . ASP A 1 404 ? -18.812 -7.426 -9.305 1 81.06 404 ASP A N 1
ATOM 3294 C CA . ASP A 1 404 ? -19.562 -8.508 -8.664 1 81.06 404 ASP A CA 1
ATOM 3295 C C . ASP A 1 404 ? -18.953 -9.859 -8.984 1 81.06 404 ASP A C 1
ATOM 3297 O O . ASP A 1 404 ? -19.047 -10.797 -8.195 1 81.06 404 ASP A O 1
ATOM 3301 N N . ARG A 1 405 ? -18.281 -9.875 -10.047 1 77.31 405 ARG A N 1
ATOM 3302 C CA . ARG A 1 405 ? -17.766 -11.156 -10.516 1 77.31 405 ARG A CA 1
ATOM 3303 C C . ARG A 1 405 ? -16.297 -11.312 -10.148 1 77.31 405 ARG A C 1
ATOM 3305 O O . ARG A 1 405 ? -15.773 -12.43 -10.094 1 77.31 405 ARG A O 1
ATOM 3312 N N . PHE A 1 406 ? -15.68 -10.258 -9.875 1 85 406 PHE A N 1
ATOM 3313 C CA . PHE A 1 406 ? -14.227 -10.344 -9.75 1 85 406 PHE A CA 1
ATOM 3314 C C . PHE A 1 406 ? -13.789 -10.102 -8.305 1 85 406 PHE A C 1
ATOM 3316 O O . PHE A 1 406 ? -12.594 -10.055 -8.016 1 85 406 PHE A O 1
ATOM 3323 N N . ASP A 1 407 ? -14.742 -10 -7.422 1 87.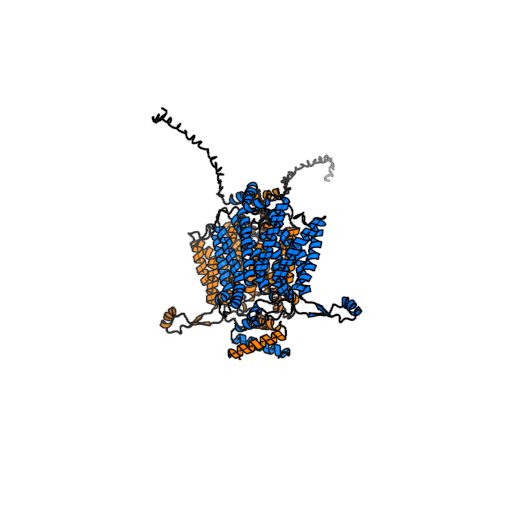5 407 ASP A N 1
ATOM 3324 C CA . ASP A 1 407 ? -14.414 -9.766 -6.02 1 87.5 407 ASP A CA 1
ATOM 3325 C C . ASP A 1 407 ? -13.656 -10.945 -5.426 1 87.5 407 ASP A C 1
ATOM 3327 O O . ASP A 1 407 ? -12.648 -10.766 -4.742 1 87.5 407 ASP A O 1
ATOM 3331 N N . CYS A 1 408 ? -14.07 -12.148 -5.793 1 90.94 408 CYS A N 1
ATOM 3332 C CA . CYS A 1 408 ? -13.406 -13.352 -5.297 1 90.94 408 CYS A CA 1
ATOM 3333 C C . CYS A 1 408 ? -12.086 -13.586 -6.031 1 90.94 408 CYS A C 1
ATOM 3335 O O . CYS A 1 408 ? -11.117 -14.055 -5.434 1 90.94 408 CYS A O 1
ATOM 3337 N N . GLN A 1 409 ? -12.062 -13.172 -7.258 1 92.69 409 GLN A N 1
ATOM 3338 C CA . GLN A 1 409 ? -10.883 -13.398 -8.094 1 92.69 409 GLN A CA 1
ATOM 3339 C C . GLN A 1 409 ? -9.703 -12.562 -7.613 1 92.69 409 GLN A C 1
ATOM 3341 O O . GLN A 1 409 ? -8.555 -13.008 -7.684 1 92.69 409 GLN A O 1
ATOM 3346 N N . LEU A 1 410 ? -10.008 -11.398 -7.121 1 92.06 410 LEU A N 1
ATOM 3347 C CA . LEU A 1 410 ? -8.938 -10.516 -6.656 1 92.06 410 LEU A CA 1
ATOM 3348 C C . LEU A 1 410 ? -8.242 -11.102 -5.438 1 92.06 410 LEU A C 1
ATOM 3350 O O . LEU A 1 410 ? -7.008 -11.133 -5.383 1 92.06 410 LEU A O 1
ATOM 3354 N N . LEU A 1 411 ? -9.016 -11.609 -4.562 1 92.56 411 LEU A N 1
ATOM 3355 C CA . LEU A 1 411 ? -8.438 -12.219 -3.365 1 92.56 411 LEU A CA 1
ATOM 3356 C C . LEU A 1 411 ? -7.641 -13.469 -3.723 1 92.56 411 LEU A C 1
ATOM 3358 O O . LEU A 1 411 ? -6.551 -13.688 -3.191 1 92.56 411 LEU A O 1
ATOM 3362 N N . MET A 1 412 ? -8.125 -14.234 -4.605 1 94.88 412 MET A N 1
ATOM 3363 C CA . MET A 1 412 ? -7.461 -15.453 -5.055 1 94.88 412 MET A CA 1
ATOM 3364 C C . MET A 1 412 ? -6.141 -15.125 -5.746 1 94.88 412 MET A C 1
ATOM 3366 O O . MET A 1 412 ? -5.137 -15.812 -5.539 1 94.88 412 MET A O 1
ATOM 3370 N N . GLY A 1 413 ? -6.215 -14.117 -6.566 1 94.44 413 GLY A N 1
ATOM 3371 C CA . GLY A 1 413 ? -5 -13.703 -7.254 1 94.44 413 GLY A CA 1
ATOM 3372 C C . GLY A 1 413 ? -3.873 -13.344 -6.305 1 94.44 413 GLY A C 1
ATOM 3373 O O . GLY A 1 413 ? -2.715 -13.688 -6.547 1 94.44 413 GLY A O 1
ATOM 3374 N N . THR A 1 414 ? -4.184 -12.656 -5.227 1 94.44 414 THR A N 1
ATOM 3375 C CA . THR A 1 414 ? -3.18 -12.281 -4.234 1 94.44 414 THR A CA 1
ATOM 3376 C C . THR A 1 414 ? -2.639 -13.508 -3.518 1 94.44 414 THR A C 1
ATOM 3378 O O . THR A 1 414 ? -1.433 -13.625 -3.293 1 94.44 414 THR A O 1
ATOM 3381 N N . PHE A 1 415 ? -3.516 -14.438 -3.248 1 95.12 415 PHE A N 1
ATOM 3382 C CA . PHE A 1 415 ? -3.088 -15.664 -2.586 1 95.12 415 PHE A CA 1
ATOM 3383 C C . PHE A 1 415 ? -2.104 -16.438 -3.457 1 95.12 415 PHE A C 1
ATOM 3385 O O . PHE A 1 415 ? -1.064 -16.891 -2.975 1 95.12 415 PHE A O 1
ATOM 3392 N N . VAL A 1 416 ? -2.424 -16.531 -4.691 1 95 416 VAL A N 1
ATOM 3393 C CA . VAL A 1 416 ? -1.585 -17.297 -5.605 1 95 416 VAL A CA 1
ATOM 3394 C C . VAL A 1 416 ? -0.207 -16.656 -5.711 1 95 416 VAL A C 1
ATOM 3396 O O . VAL A 1 416 ? 0.812 -17.344 -5.758 1 95 416 VAL A O 1
ATOM 3399 N N . ASN A 1 417 ? -0.175 -15.375 -5.75 1 93.25 417 ASN A N 1
ATOM 3400 C CA . ASN A 1 417 ? 1.101 -14.672 -5.836 1 93.25 417 ASN A CA 1
ATOM 3401 C C . ASN A 1 417 ? 1.971 -14.938 -4.609 1 93.25 417 ASN A C 1
ATOM 3403 O O . ASN A 1 417 ? 3.162 -15.227 -4.738 1 93.25 417 ASN A O 1
ATOM 3407 N N . VAL A 1 418 ? 1.369 -14.797 -3.469 1 91.69 418 VAL A N 1
ATOM 3408 C CA . VAL A 1 418 ? 2.098 -15.047 -2.229 1 91.69 418 VAL A CA 1
ATOM 3409 C C . VAL A 1 418 ? 2.553 -16.5 -2.184 1 91.69 418 VAL A C 1
ATOM 3411 O O . VAL A 1 418 ? 3.666 -16.797 -1.741 1 91.69 418 VAL A O 1
ATOM 3414 N N . TYR A 1 419 ? 1.695 -17.375 -2.678 1 90.69 419 TYR A N 1
ATOM 3415 C CA . TYR A 1 419 ? 2.002 -18.797 -2.699 1 90.69 419 TYR A CA 1
ATOM 3416 C C . TYR A 1 419 ? 3.189 -19.094 -3.609 1 90.69 419 TYR A C 1
ATOM 3418 O O . TYR A 1 419 ? 4.102 -19.828 -3.234 1 90.69 419 TYR A O 1
ATOM 3426 N N . ILE A 1 420 ? 3.205 -18.5 -4.758 1 87.44 420 ILE A N 1
ATOM 3427 C CA . ILE A 1 420 ? 4.285 -18.703 -5.719 1 87.44 420 ILE A CA 1
ATOM 3428 C C . ILE A 1 420 ? 5.594 -18.156 -5.141 1 87.44 420 ILE A C 1
ATOM 3430 O O . ILE A 1 420 ? 6.629 -18.828 -5.203 1 87.44 420 ILE A O 1
ATOM 3434 N N . HIS A 1 421 ? 5.547 -17.062 -4.586 1 82.25 421 HIS A N 1
ATOM 3435 C CA . HIS A 1 421 ? 6.75 -16.406 -4.074 1 82.25 421 HIS A CA 1
ATOM 3436 C C . HIS A 1 421 ? 7.316 -17.172 -2.879 1 82.25 421 HIS A C 1
ATOM 3438 O O . HIS A 1 421 ? 8.531 -17.188 -2.664 1 82.25 421 HIS A O 1
ATOM 3444 N N . THR A 1 422 ? 6.469 -17.797 -2.164 1 82.88 422 THR A N 1
ATOM 3445 C CA . THR A 1 422 ? 6.906 -18.469 -0.942 1 82.88 422 THR A CA 1
ATOM 3446 C C . THR A 1 422 ? 7.375 -19.891 -1.239 1 82.88 422 THR A C 1
ATOM 3448 O O . THR A 1 422 ? 8.391 -20.328 -0.709 1 82.88 422 THR A O 1
ATOM 3451 N N . PHE A 1 423 ? 6.633 -20.578 -2.117 1 78.56 423 PHE A N 1
ATOM 3452 C CA . PHE A 1 423 ? 6.883 -22.016 -2.213 1 78.56 423 PHE A CA 1
ATOM 3453 C C . PHE A 1 423 ? 7.512 -22.359 -3.557 1 78.56 423 PHE A C 1
ATOM 3455 O O . PHE A 1 423 ? 8.203 -23.375 -3.68 1 78.56 423 PHE A O 1
ATOM 3462 N N . ILE A 1 424 ? 7.348 -21.531 -4.555 1 75.5 424 ILE A N 1
ATOM 3463 C CA . ILE A 1 424 ? 7.707 -21.984 -5.895 1 75.5 424 ILE A CA 1
ATOM 3464 C C . ILE A 1 424 ? 8.914 -21.203 -6.395 1 75.5 424 ILE A C 1
ATOM 3466 O O . ILE A 1 424 ? 9.789 -21.75 -7.074 1 75.5 424 ILE A O 1
ATOM 3470 N N . ARG A 1 425 ? 8.953 -19.828 -6.188 1 68.31 425 ARG A N 1
ATOM 3471 C CA . ARG A 1 425 ? 9.914 -18.953 -6.852 1 68.31 425 ARG A CA 1
ATOM 3472 C C . ARG A 1 425 ? 11.344 -19.297 -6.457 1 68.31 425 ARG A C 1
ATOM 3474 O O . ARG A 1 425 ? 11.664 -19.406 -5.27 1 68.31 425 ARG A O 1
ATOM 3481 N N . ILE A 1 426 ? 11.984 -19.719 -7.504 1 60.31 426 ILE A N 1
ATOM 3482 C CA . ILE A 1 426 ? 13.43 -19.891 -7.469 1 60.31 426 ILE A CA 1
ATOM 3483 C C . ILE A 1 426 ? 14.109 -18.672 -8.07 1 60.31 426 ILE A C 1
ATOM 3485 O O . ILE A 1 426 ? 13.688 -18.172 -9.117 1 60.31 426 ILE A O 1
ATOM 3489 N N . PRO A 1 427 ? 14.844 -17.906 -7.23 1 59.84 427 PRO A N 1
ATOM 3490 C CA . PRO A 1 427 ? 15.508 -16.734 -7.805 1 59.84 427 PRO A CA 1
ATOM 3491 C C . PRO A 1 427 ? 16.156 -17.016 -9.156 1 59.84 427 PRO A C 1
ATOM 3493 O O . PRO A 1 427 ? 16.734 -18.094 -9.352 1 59.84 427 PRO A O 1
ATOM 3496 N N . ASN A 1 428 ? 15.75 -16.219 -10.117 1 61.34 428 ASN A N 1
ATOM 3497 C CA . ASN A 1 428 ? 16.344 -16.359 -11.445 1 61.34 428 ASN A CA 1
ATOM 3498 C C . ASN A 1 428 ? 17.828 -16.016 -11.438 1 61.34 428 ASN A C 1
ATOM 3500 O O . ASN A 1 428 ? 18.203 -14.883 -11.102 1 61.34 428 ASN A O 1
ATOM 3504 N N . PRO A 1 429 ? 18.672 -17 -11.68 1 65.62 429 PRO A N 1
ATOM 3505 C CA . PRO A 1 429 ? 20.109 -16.75 -11.688 1 65.62 429 PRO A CA 1
ATOM 3506 C C . PRO A 1 429 ? 20.516 -15.633 -12.656 1 65.62 429 PRO A C 1
ATOM 3508 O O . PRO A 1 429 ? 21.406 -14.844 -12.359 1 65.62 429 PRO A O 1
ATOM 3511 N N . THR A 1 430 ? 19.734 -15.516 -13.758 1 63.62 430 THR A N 1
ATOM 3512 C CA . THR A 1 430 ? 20.094 -14.523 -14.758 1 63.62 430 THR A CA 1
ATOM 3513 C C . THR A 1 430 ? 19.875 -13.109 -14.219 1 63.62 430 THR A C 1
ATOM 3515 O O . THR A 1 430 ? 20.688 -12.211 -14.484 1 63.62 430 THR A O 1
ATOM 3518 N N . LYS A 1 431 ? 18.859 -13.031 -13.492 1 66.88 431 LYS A N 1
ATOM 3519 C CA . LYS A 1 431 ? 18.578 -11.703 -12.945 1 66.88 431 LYS A CA 1
ATOM 3520 C C . LYS A 1 431 ? 19.625 -11.312 -11.898 1 66.88 431 LYS A C 1
ATOM 3522 O O . LYS A 1 431 ? 20.016 -10.148 -11.812 1 66.88 431 LYS A O 1
ATOM 3527 N N . LEU A 1 432 ? 20.031 -12.242 -11.211 1 73.38 432 LEU A N 1
ATOM 3528 C CA . LEU A 1 432 ? 21.062 -11.977 -10.219 1 73.38 432 LEU A CA 1
ATOM 3529 C C . LEU A 1 432 ? 22.375 -11.562 -10.891 1 73.38 432 LEU A C 1
ATOM 3531 O O . LEU A 1 432 ? 23.062 -10.656 -10.414 1 73.38 432 LEU A O 1
ATOM 3535 N N . VAL A 1 433 ? 22.703 -12.25 -12.039 1 74.62 433 VAL A N 1
ATOM 3536 C CA . VAL A 1 433 ? 23.922 -11.922 -12.766 1 74.62 433 VAL A CA 1
ATOM 3537 C C . VAL A 1 433 ? 23.812 -10.508 -13.336 1 74.62 433 VAL A C 1
ATOM 3539 O O . VAL A 1 433 ? 24.781 -9.734 -13.266 1 74.62 433 VAL A O 1
ATOM 3542 N N . GLN A 1 434 ? 22.609 -10.18 -13.773 1 66.81 434 GLN A N 1
ATOM 3543 C CA . GLN A 1 434 ? 22.406 -8.852 -14.328 1 66.81 434 GLN A CA 1
ATOM 3544 C C . GLN A 1 434 ? 22.547 -7.773 -13.25 1 66.81 434 GLN A C 1
ATOM 3546 O O . GLN A 1 434 ? 23.094 -6.699 -13.508 1 66.81 434 GLN A O 1
ATOM 3551 N N . GLN A 1 435 ? 22.109 -8.055 -12.102 1 70.94 435 GLN A N 1
ATOM 3552 C CA . GLN A 1 435 ? 22.219 -7.113 -10.992 1 70.94 435 GLN A CA 1
ATOM 3553 C C . GLN A 1 435 ? 23.688 -6.887 -10.617 1 70.94 435 GLN A C 1
ATOM 3555 O O . GLN A 1 435 ? 24.078 -5.773 -10.258 1 70.94 435 GLN A O 1
ATOM 3560 N N . ILE A 1 436 ? 24.453 -7.934 -10.805 1 76.69 436 ILE A N 1
ATOM 3561 C CA . ILE A 1 436 ? 25.875 -7.844 -10.453 1 76.69 436 ILE A CA 1
ATOM 3562 C C . ILE A 1 436 ? 26.609 -7.055 -11.531 1 76.69 436 ILE A C 1
ATOM 3564 O O . ILE A 1 436 ? 27.516 -6.273 -11.219 1 76.69 436 ILE A O 1
ATOM 3568 N N . LEU A 1 437 ? 26.125 -7.215 -12.727 1 73.62 437 LEU A N 1
ATOM 3569 C CA . LEU A 1 437 ? 26.797 -6.559 -13.836 1 73.62 437 LEU A CA 1
ATOM 3570 C C . LEU A 1 437 ? 26.5 -5.062 -13.852 1 73.62 437 LEU A C 1
ATOM 3572 O O . LEU A 1 437 ? 27.219 -4.285 -14.484 1 73.62 437 LEU A O 1
ATOM 3576 N N . TRP A 1 438 ? 25.484 -4.691 -13.07 1 66 438 TRP A N 1
ATOM 3577 C CA . TRP A 1 438 ? 25.141 -3.277 -12.969 1 66 438 TRP A CA 1
ATOM 3578 C C . TRP A 1 438 ? 26.016 -2.568 -11.945 1 66 438 TRP A C 1
ATOM 3580 O O . TRP A 1 438 ? 26.062 -1.337 -11.914 1 66 438 TRP A O 1
ATOM 3590 N N . LEU A 1 439 ? 26.734 -3.377 -11.172 1 72.25 439 LEU A N 1
ATOM 3591 C CA . LEU A 1 439 ? 27.625 -2.807 -10.172 1 72.25 439 LEU A CA 1
ATOM 3592 C C . LEU A 1 439 ? 28.906 -2.283 -10.82 1 72.25 439 LEU A C 1
ATOM 3594 O O . LEU A 1 439 ? 29.141 -2.523 -12 1 72.25 439 LEU A O 1
ATOM 3598 N N . ASP A 1 440 ? 29.578 -1.457 -10.117 1 71 440 ASP A N 1
ATOM 3599 C CA . ASP A 1 440 ? 30.875 -0.967 -10.594 1 71 440 ASP A CA 1
ATOM 3600 C C . ASP A 1 440 ? 31.875 -2.107 -10.727 1 71 440 ASP A C 1
ATOM 3602 O O . ASP A 1 440 ? 31.703 -3.164 -10.109 1 71 440 ASP A O 1
ATOM 3606 N N . ALA A 1 441 ? 32.875 -1.889 -11.617 1 76.75 441 ALA A N 1
ATOM 3607 C CA . ALA A 1 441 ? 33.844 -2.92 -11.945 1 76.75 441 ALA A CA 1
ATOM 3608 C C . ALA A 1 441 ? 34.531 -3.451 -10.68 1 76.75 441 ALA A C 1
ATOM 3610 O O . ALA A 1 441 ? 34.719 -4.66 -10.531 1 76.75 441 ALA A O 1
ATOM 3611 N N . ASN A 1 442 ? 34.781 -2.523 -9.789 1 76.75 442 ASN A N 1
ATOM 3612 C CA . ASN A 1 442 ? 35.438 -2.961 -8.562 1 76.75 442 ASN A CA 1
ATOM 3613 C C . ASN A 1 442 ? 34.5 -3.818 -7.703 1 76.75 442 ASN A C 1
ATOM 3615 O O . ASN A 1 442 ? 34.938 -4.816 -7.129 1 76.75 442 ASN A O 1
ATOM 3619 N N . ASP A 1 443 ? 33.25 -3.432 -7.73 1 76.94 443 ASP A N 1
ATOM 3620 C CA . ASP A 1 443 ? 32.281 -4.191 -6.941 1 76.94 443 ASP A CA 1
ATOM 3621 C C . ASP A 1 443 ? 31.969 -5.531 -7.602 1 76.94 443 ASP A C 1
ATOM 3623 O O . ASP A 1 443 ? 31.75 -6.527 -6.914 1 76.94 443 ASP A O 1
ATOM 3627 N N . GLN A 1 444 ? 32.031 -5.445 -8.859 1 81.94 444 GLN A N 1
ATOM 3628 C CA . GLN A 1 444 ? 31.844 -6.703 -9.578 1 81.94 444 GLN A CA 1
ATOM 3629 C C . GLN A 1 444 ? 32.938 -7.707 -9.234 1 81.94 444 GLN A C 1
ATOM 3631 O O . GLN A 1 444 ? 32.656 -8.875 -8.977 1 81.94 444 GLN A O 1
ATOM 3636 N N . LEU A 1 445 ? 34.156 -7.156 -9.219 1 82.81 445 LEU A N 1
ATOM 3637 C CA . LEU A 1 445 ? 35.312 -8.008 -8.914 1 82.81 445 LEU A CA 1
ATOM 3638 C C . LEU A 1 445 ? 35.25 -8.508 -7.477 1 82.81 445 LEU A C 1
ATOM 3640 O O . LEU A 1 445 ? 35.594 -9.664 -7.199 1 82.81 445 LEU A O 1
ATOM 3644 N N . SER A 1 446 ? 34.75 -7.633 -6.668 1 82.06 446 SER A N 1
ATOM 3645 C CA . SER A 1 446 ? 34.625 -8.031 -5.27 1 82.06 446 SER A CA 1
ATOM 3646 C C . SER A 1 446 ? 33.594 -9.148 -5.098 1 82.06 446 SER A C 1
ATOM 3648 O O . SER A 1 446 ? 33.844 -10.117 -4.375 1 82.06 446 SER A O 1
ATOM 3650 N N . VAL A 1 447 ? 32.531 -8.977 -5.758 1 84.44 447 VAL A N 1
ATOM 3651 C CA . VAL A 1 447 ? 31.484 -9.992 -5.691 1 84.44 447 VAL A CA 1
ATOM 3652 C C . VAL A 1 447 ? 32 -11.312 -6.254 1 84.44 447 VAL A C 1
ATOM 3654 O O . VAL A 1 447 ? 31.766 -12.375 -5.672 1 84.44 447 VAL A O 1
ATOM 3657 N N . PHE A 1 448 ? 32.688 -11.18 -7.344 1 86.62 448 PHE A N 1
ATOM 3658 C CA . PHE A 1 448 ? 33.219 -12.367 -8 1 86.62 448 PHE A CA 1
ATOM 3659 C C . PHE A 1 448 ? 34.188 -13.094 -7.09 1 86.62 448 PHE A C 1
ATOM 3661 O O . PHE A 1 448 ? 34.156 -14.312 -6.949 1 86.62 448 PHE A O 1
ATOM 3668 N N . ASN A 1 449 ? 35.031 -12.367 -6.465 1 85.88 449 ASN A N 1
ATOM 3669 C CA . ASN A 1 449 ? 36.062 -12.961 -5.594 1 85.88 449 ASN A CA 1
ATOM 3670 C C . ASN A 1 449 ? 35.438 -13.547 -4.332 1 85.88 449 ASN A C 1
ATOM 3672 O O . ASN A 1 449 ? 35.844 -14.617 -3.879 1 85.88 449 ASN A O 1
ATOM 3676 N N . MET A 1 450 ? 34.5 -12.875 -3.863 1 85.12 450 MET A N 1
ATOM 3677 C CA . MET A 1 450 ? 33.812 -13.383 -2.682 1 85.12 450 MET A CA 1
ATOM 3678 C C . MET A 1 450 ? 33.062 -14.672 -3.004 1 85.12 450 MET A C 1
ATOM 3680 O O . MET A 1 450 ? 33.062 -15.609 -2.205 1 85.12 450 MET A O 1
ATOM 3684 N N . LEU A 1 451 ? 32.469 -14.586 -4.129 1 87.12 451 LEU A N 1
ATOM 3685 C CA . LEU A 1 451 ? 31.719 -15.766 -4.574 1 87.12 451 LEU A CA 1
ATOM 3686 C C . LEU A 1 451 ? 32.688 -16.938 -4.82 1 87.12 451 LEU A C 1
ATOM 3688 O O . LEU A 1 451 ? 32.375 -18.062 -4.453 1 87.12 451 LEU A O 1
ATOM 3692 N N . LYS A 1 452 ? 33.781 -16.625 -5.391 1 87.06 452 LYS A N 1
ATOM 3693 C CA . LYS A 1 452 ? 34.812 -17.641 -5.656 1 87.06 452 LYS A CA 1
ATOM 3694 C C . LYS A 1 452 ? 35.312 -18.25 -4.355 1 87.06 452 LYS A C 1
ATOM 3696 O O . LYS A 1 452 ? 35.469 -19.469 -4.246 1 87.06 452 LYS A O 1
ATOM 3701 N N . GLU A 1 453 ? 35.531 -17.453 -3.484 1 87.25 453 GLU A N 1
ATOM 3702 C CA . GLU A 1 453 ? 36.031 -17.922 -2.197 1 87.25 453 GLU A CA 1
ATOM 3703 C C . GLU A 1 453 ? 35.031 -18.797 -1.476 1 87.25 453 GLU A C 1
ATOM 3705 O O . GLU A 1 453 ? 35.375 -19.859 -0.96 1 87.25 453 GLU A O 1
ATOM 3710 N N . GLU A 1 454 ? 33.844 -18.375 -1.449 1 85.25 454 GLU A N 1
ATOM 3711 C CA . GLU A 1 454 ? 32.812 -19.125 -0.747 1 85.25 454 GLU A CA 1
ATOM 3712 C C . GLU A 1 454 ? 32.5 -20.453 -1.45 1 85.25 454 GLU A C 1
ATOM 3714 O O . GLU A 1 454 ? 32.281 -21.469 -0.796 1 85.25 454 GLU A O 1
ATOM 3719 N N . MET A 1 455 ? 32.562 -20.406 -2.686 1 88.06 455 MET A N 1
ATOM 3720 C CA . MET A 1 455 ? 32.281 -21.609 -3.455 1 88.06 455 MET A CA 1
ATOM 3721 C C . MET A 1 455 ? 33.438 -22.594 -3.334 1 88.06 455 MET A C 1
ATOM 3723 O O . MET A 1 455 ? 33.219 -23.812 -3.344 1 88.06 455 MET A O 1
ATOM 3727 N N . THR A 1 456 ? 34.625 -22.078 -3.211 1 86.19 456 THR A N 1
ATOM 3728 C CA . THR A 1 456 ? 35.781 -22.938 -3.002 1 86.19 456 THR A CA 1
ATOM 3729 C C . THR A 1 456 ? 35.75 -23.562 -1.612 1 86.19 456 THR A C 1
ATOM 3731 O O . THR A 1 456 ? 36.094 -24.734 -1.451 1 86.19 456 THR A O 1
ATOM 3734 N N . LYS A 1 457 ? 35.281 -22.812 -0.779 1 85.12 457 LYS A N 1
ATOM 3735 C CA . LYS A 1 457 ? 35.188 -23.312 0.586 1 85.12 457 LYS A CA 1
ATOM 3736 C C . LYS A 1 457 ? 34.125 -24.422 0.681 1 85.12 457 LYS A C 1
ATOM 3738 O O . LYS A 1 457 ? 34.312 -25.391 1.414 1 85.12 457 LYS A O 1
ATOM 3743 N N . ASN A 1 458 ? 33.094 -24.266 -0.067 1 82.06 458 ASN A N 1
ATOM 3744 C CA . ASN A 1 458 ? 32 -25.25 -0.045 1 82.06 458 ASN A CA 1
ATOM 3745 C C . ASN A 1 458 ? 32.281 -26.422 -0.976 1 82.06 458 ASN A C 1
ATOM 3747 O O . ASN A 1 458 ? 31.5 -27.359 -1.053 1 82.06 458 ASN A O 1
ATOM 3751 N N . GLY A 1 459 ? 33.344 -26.328 -1.636 1 78.38 459 GLY A N 1
ATOM 3752 C CA . GLY A 1 459 ? 33.812 -27.422 -2.471 1 78.38 459 GLY A CA 1
ATOM 3753 C C . GLY A 1 459 ? 33.125 -27.453 -3.832 1 78.38 459 GLY A C 1
ATOM 3754 O O . GLY A 1 459 ? 33.031 -28.5 -4.461 1 78.38 459 GLY A O 1
ATOM 3755 N N . LEU A 1 460 ? 32.5 -26.391 -4.207 1 82.31 460 LEU A N 1
ATOM 3756 C CA . LEU A 1 460 ? 31.781 -26.375 -5.484 1 82.31 460 LEU A CA 1
ATOM 3757 C C . LEU A 1 460 ? 32.719 -26 -6.621 1 82.31 460 LEU A C 1
ATOM 3759 O O . LEU A 1 460 ? 32.469 -26.312 -7.785 1 82.31 460 LEU A O 1
ATOM 3763 N N . LEU A 1 461 ? 33.75 -25.266 -6.152 1 78.44 461 LEU A N 1
ATOM 3764 C CA . LEU A 1 461 ? 34.812 -24.969 -7.102 1 78.44 461 LEU A CA 1
ATOM 3765 C C . LEU A 1 461 ? 36.125 -25.688 -6.734 1 78.44 461 LEU A C 1
ATOM 3767 O O . LEU A 1 461 ? 36.375 -25.938 -5.555 1 78.44 461 LEU A O 1
ATOM 3771 N N . MET B 1 1 ? -11.992 29.734 109.562 1 22.64 1 MET B N 1
ATOM 3772 C CA . MET B 1 1 ? -12.805 28.547 109.812 1 22.64 1 MET B CA 1
ATOM 3773 C C . MET B 1 1 ? -13.945 28.422 108.812 1 22.64 1 MET B C 1
ATOM 3775 O O . MET B 1 1 ? -15.094 28.734 109.125 1 22.64 1 MET B O 1
ATOM 3779 N N . ALA B 1 2 ? -13.633 28.984 107.688 1 24.12 2 ALA B N 1
ATOM 3780 C CA . ALA B 1 2 ? -14.273 29.516 106.5 1 24.12 2 ALA B CA 1
ATOM 3781 C C . ALA B 1 2 ? -15.008 28.422 105.688 1 24.12 2 ALA B C 1
ATOM 3783 O O . ALA B 1 2 ? -14.383 27.469 105.188 1 24.12 2 ALA B O 1
ATOM 3784 N N . ASP B 1 3 ? -16.234 28.203 106.312 1 21.88 3 ASP B N 1
ATOM 3785 C CA . ASP B 1 3 ? -17.188 27.094 106.188 1 21.88 3 ASP B CA 1
ATOM 3786 C C . ASP B 1 3 ? -17.516 26.766 104.75 1 21.88 3 ASP B C 1
ATOM 3788 O O . ASP B 1 3 ? -17.375 27.609 103.875 1 21.88 3 ASP B O 1
ATOM 3792 N N . PRO B 1 4 ? -18.062 25.516 104.5 1 24.02 4 PRO B N 1
ATOM 3793 C CA . PRO B 1 4 ? -18.25 24.359 103.625 1 24.02 4 PRO B CA 1
ATOM 3794 C C . PRO B 1 4 ? -19.453 24.516 102.688 1 24.02 4 PRO B C 1
ATOM 3796 O O . PRO B 1 4 ? -19.875 23.547 102.062 1 24.02 4 PRO B O 1
ATOM 3799 N N . GLY B 1 5 ? -19.844 25.859 102.5 1 22.09 5 GLY B N 1
ATOM 3800 C CA . GLY B 1 5 ? -21.219 26 102.062 1 22.09 5 GLY B CA 1
ATOM 3801 C C . GLY B 1 5 ? -21.547 25.047 100.875 1 22.09 5 GLY B C 1
ATOM 3802 O O . GLY B 1 5 ? -20.656 24.516 100.25 1 22.09 5 GLY B O 1
ATOM 3803 N N . SER B 1 6 ? -22.812 24.594 100.875 1 22.45 6 SER B N 1
ATOM 3804 C CA . SER B 1 6 ? -23.797 23.609 100.438 1 22.45 6 SER B CA 1
ATOM 3805 C C . SER B 1 6 ? -23.906 23.562 98.938 1 22.45 6 SER B C 1
ATOM 3807 O O . SER B 1 6 ? -23.766 24.578 98.25 1 22.45 6 SER B O 1
ATOM 3809 N N . ASP B 1 7 ? -23.859 22.312 98.312 1 21.36 7 ASP B N 1
ATOM 3810 C CA . ASP B 1 7 ? -23.641 21.484 97.125 1 21.36 7 ASP B CA 1
ATOM 3811 C C . ASP B 1 7 ? -24.828 21.562 96.188 1 21.36 7 ASP B C 1
ATOM 3813 O O . ASP B 1 7 ? -25.031 20.672 95.375 1 21.36 7 ASP B O 1
ATOM 3817 N N . ALA B 1 8 ? -25.656 22.734 96.375 1 22.25 8 ALA B N 1
ATOM 3818 C CA . ALA B 1 8 ? -26.984 22.656 95.75 1 22.25 8 ALA B CA 1
ATOM 3819 C C . ALA B 1 8 ? -26.922 22.172 94.312 1 22.25 8 ALA B C 1
ATOM 3821 O O . ALA B 1 8 ? -26.203 22.766 93.5 1 22.25 8 ALA B O 1
ATOM 3822 N N . THR B 1 9 ? -27.188 20.906 94.125 1 23.14 9 THR B N 1
ATOM 3823 C CA . THR B 1 9 ? -27.125 19.922 93.062 1 23.14 9 THR B CA 1
ATOM 3824 C C . THR B 1 9 ? -28.062 20.297 91.938 1 23.14 9 THR B C 1
ATOM 3826 O O . THR B 1 9 ? -28.359 19.469 91.062 1 23.14 9 THR B O 1
ATOM 3829 N N . VAL B 1 10 ? -28.359 21.641 91.875 1 24.34 10 VAL B N 1
ATOM 3830 C CA . VAL B 1 10 ? -29.531 21.984 91.062 1 24.34 10 VAL B CA 1
ATOM 3831 C C . VAL B 1 10 ? -29.453 21.25 89.688 1 24.34 10 VAL B C 1
ATOM 3833 O O . VAL B 1 10 ? -28.438 21.281 89 1 24.34 10 VAL B O 1
ATOM 3836 N N . SER B 1 11 ? -30.312 20.219 89.625 1 22.67 11 SER B N 1
ATOM 3837 C CA . SER B 1 11 ? -30.578 19.172 88.625 1 22.67 11 SER B CA 1
ATOM 3838 C C . SER B 1 11 ? -30.906 19.75 87.25 1 22.67 11 SER B C 1
ATOM 3840 O O . SER B 1 11 ? -31.922 20.438 87.125 1 22.67 11 SER B O 1
ATOM 3842 N N . LYS B 1 12 ? -29.969 20.5 86.75 1 26 12 LYS B N 1
ATOM 3843 C CA . LYS B 1 12 ? -30.188 21.234 85.5 1 26 12 LYS B CA 1
ATOM 3844 C C . LYS B 1 12 ? -30.906 20.391 84.5 1 26 12 LYS B C 1
ATOM 3846 O O . LYS B 1 12 ? -30.531 19.234 84.25 1 26 12 LYS B O 1
ATOM 3851 N N . PRO B 1 13 ? -32.219 20.703 84.438 1 28.62 13 PRO B N 1
ATOM 3852 C CA . PRO B 1 13 ? -33.094 19.875 83.625 1 28.62 13 PRO B CA 1
ATOM 3853 C C . PRO B 1 13 ? -32.469 19.453 82.312 1 28.62 13 PRO B C 1
ATOM 3855 O O . PRO B 1 13 ? -31.531 20.109 81.812 1 28.62 13 PRO B O 1
ATOM 3858 N N . PRO B 1 14 ? -32.75 18.188 81.938 1 27.62 14 PRO B N 1
ATOM 3859 C CA . PRO B 1 14 ? -32.062 17.422 80.938 1 27.62 14 PRO B CA 1
ATOM 3860 C C . PRO B 1 14 ? -32.094 18.125 79.562 1 27.62 14 PRO B C 1
ATOM 3862 O O . PRO B 1 14 ? -33 18.906 79.25 1 27.62 14 PRO B O 1
ATOM 3865 N N . PRO B 1 15 ? -30.875 18.578 79.125 1 24.83 15 PRO B N 1
ATOM 3866 C CA . PRO B 1 15 ? -30.688 19.344 77.875 1 24.83 15 PRO B CA 1
ATOM 3867 C C . PRO B 1 15 ? -31.562 18.828 76.75 1 24.83 15 PRO B C 1
ATOM 3869 O O . PRO B 1 15 ? -31.797 17.625 76.625 1 24.83 15 PRO B O 1
ATOM 3872 N N . GLU B 1 16 ? -32.719 19.531 76.625 1 23.88 16 GLU B N 1
ATOM 3873 C CA . GLU B 1 16 ? -33.688 19.281 75.562 1 23.88 16 GLU B CA 1
ATOM 3874 C C . GLU B 1 16 ? -33 18.75 74.312 1 23.88 16 GLU B C 1
ATOM 3876 O O . GLU B 1 16 ? -31.875 19.188 74 1 23.88 16 GLU B O 1
ATOM 3881 N N . SER B 1 17 ? -33.312 17.484 74 1 24.58 17 SER B N 1
ATOM 3882 C CA . SER B 1 17 ? -32.906 16.609 72.938 1 24.58 17 SER B CA 1
ATOM 3883 C C . SER B 1 17 ? -32.938 17.344 71.625 1 24.58 17 SER B C 1
ATOM 3885 O O . SER B 1 17 ? -33.938 17.938 71.25 1 24.58 17 SER B O 1
ATOM 3887 N N . ASP B 1 18 ? -31.859 18.125 71.312 1 22.91 18 ASP B N 1
ATOM 3888 C CA . ASP B 1 18 ? -31.578 18.797 70.062 1 22.91 18 ASP B CA 1
ATOM 3889 C C . ASP B 1 18 ? -32.062 17.984 68.875 1 22.91 18 ASP B C 1
ATOM 3891 O O . ASP B 1 18 ? -31.547 16.891 68.625 1 22.91 18 ASP B O 1
ATOM 3895 N N . VAL B 1 19 ? -33.438 17.812 68.938 1 26.52 19 VAL B N 1
ATOM 3896 C CA . VAL B 1 19 ? -34 17.172 67.75 1 26.52 19 VAL B CA 1
ATOM 3897 C C . VAL B 1 19 ? -33.281 17.672 66.5 1 26.52 19 VAL B C 1
ATOM 3899 O O . VAL B 1 19 ? -33.312 18.859 66.188 1 26.52 19 VAL B O 1
ATOM 3902 N N . ARG B 1 20 ? -32.062 17.172 66.375 1 24.55 20 ARG B N 1
ATOM 3903 C CA . ARG B 1 20 ? -31.25 17.359 65.188 1 24.55 20 ARG B CA 1
ATOM 3904 C C . ARG B 1 20 ? -32.125 17.359 63.906 1 24.55 20 ARG B C 1
ATOM 3906 O O . ARG B 1 20 ? -32.688 16.328 63.562 1 24.55 20 ARG B O 1
ATOM 3913 N N . ASN B 1 21 ? -32.969 18.391 63.875 1 22.53 21 ASN B N 1
ATOM 3914 C CA . ASN B 1 21 ? -33.688 18.531 62.625 1 22.53 21 ASN B CA 1
ATOM 3915 C C . ASN B 1 21 ? -32.844 18.094 61.438 1 22.53 21 ASN B C 1
ATOM 3917 O O . ASN B 1 21 ? -31.797 18.672 61.188 1 22.53 21 ASN B O 1
ATOM 3921 N N . ARG B 1 22 ? -32.812 16.797 61.344 1 25.62 22 ARG B N 1
ATOM 3922 C CA . ARG B 1 22 ? -32.188 16.203 60.156 1 25.62 22 ARG B CA 1
ATOM 3923 C C . ARG B 1 22 ? -32.562 16.969 58.906 1 25.62 22 ARG B C 1
ATOM 3925 O O . ARG B 1 22 ? -33.688 16.844 58.406 1 25.62 22 ARG B O 1
ATOM 3932 N N . LYS B 1 23 ? -32.438 18.266 58.938 1 25.84 23 LYS B N 1
ATOM 3933 C CA . LYS B 1 23 ? -32.625 18.891 57.656 1 25.84 23 LYS B CA 1
ATOM 3934 C C . LYS B 1 23 ? -32.188 17.969 56.531 1 25.84 23 LYS B C 1
ATOM 3936 O O . LYS B 1 23 ? -31 17.625 56.438 1 25.84 23 LYS B O 1
ATOM 3941 N N . ALA B 1 24 ? -33 17.078 56.219 1 27.38 24 ALA B N 1
ATOM 3942 C CA . ALA B 1 24 ? -32.844 16.219 55.062 1 27.38 24 ALA B CA 1
ATOM 3943 C C . ALA B 1 24 ? -32.312 17.031 53.875 1 27.38 24 ALA B C 1
ATOM 3945 O O . ALA B 1 24 ? -33.031 17.891 53.344 1 27.38 24 ALA B O 1
ATOM 3946 N N . THR B 1 25 ? -31.266 17.703 54.031 1 26.34 25 THR B N 1
ATOM 3947 C CA . THR B 1 25 ? -30.734 18.375 52.875 1 26.34 25 THR B CA 1
ATOM 3948 C C . THR B 1 25 ? -31.031 17.578 51.594 1 26.34 25 THR B C 1
ATOM 3950 O O . THR B 1 25 ? -30.609 16.422 51.469 1 26.34 25 THR B O 1
ATOM 3953 N N . SER B 1 26 ? -32.219 17.734 51.125 1 27.12 26 SER B N 1
ATOM 3954 C CA . SER B 1 26 ? -32.594 17.172 49.844 1 27.12 26 SER B CA 1
ATOM 3955 C C . SER B 1 26 ? -31.469 17.25 48.844 1 27.12 26 SER B C 1
ATOM 3957 O O . SER B 1 26 ? -31.016 18.359 48.5 1 27.12 26 SER B O 1
ATOM 3959 N N . THR B 1 27 ? -30.438 16.609 49.062 1 27.91 27 THR B N 1
ATOM 3960 C CA . THR B 1 27 ? -29.438 16.5 48 1 27.91 27 THR B CA 1
ATOM 3961 C C . THR B 1 27 ? -30.078 16.547 46.625 1 27.91 27 THR B C 1
ATOM 3963 O O . THR B 1 27 ? -31 15.773 46.344 1 27.91 27 THR B O 1
ATOM 3966 N N . PRO B 1 28 ? -30.203 17.781 46.125 1 28.19 28 PRO B N 1
ATOM 3967 C CA . PRO B 1 28 ? -30.844 17.719 44.812 1 28.19 28 PRO B CA 1
ATOM 3968 C C . PRO B 1 28 ? -30.578 16.406 44.094 1 28.19 28 PRO B C 1
ATOM 3970 O O . PRO B 1 28 ? -29.453 15.891 44.156 1 28.19 28 PRO B O 1
ATOM 3973 N N . SER B 1 29 ? -31.422 15.508 44.188 1 26.5 29 SER B N 1
ATOM 3974 C CA . SER B 1 29 ? -31.453 14.336 43.312 1 26.5 29 SER B CA 1
ATOM 3975 C C . SER B 1 29 ? -30.875 14.664 41.938 1 26.5 29 SER B C 1
ATOM 3977 O O . SER B 1 29 ? -31.344 15.57 41.25 1 26.5 29 SER B O 1
ATOM 3979 N N . LYS B 1 30 ? -29.594 14.625 41.844 1 26.39 30 LYS B N 1
ATOM 3980 C CA . LYS B 1 30 ? -28.938 14.547 40.531 1 26.39 30 LYS B CA 1
ATOM 3981 C C . LYS B 1 30 ? -29.844 13.898 39.5 1 26.39 30 LYS B C 1
ATOM 3983 O O . LYS B 1 30 ? -30.031 12.68 39.5 1 26.39 30 LYS B O 1
ATOM 3988 N N . THR B 1 31 ? -31.031 14.398 39.375 1 26 31 THR B N 1
ATOM 3989 C CA . THR B 1 31 ? -31.734 14.125 38.125 1 26 31 THR B CA 1
ATOM 3990 C C . THR B 1 31 ? -30.75 13.914 37 1 26 31 THR B C 1
ATOM 3992 O O . THR B 1 31 ? -30.125 14.867 36.5 1 26 31 THR B O 1
ATOM 3995 N N . LEU B 1 32 ? -29.812 13.094 37.25 1 25.66 32 LEU B N 1
ATOM 3996 C CA . LEU B 1 32 ? -29.219 12.398 36.125 1 25.66 32 LEU B CA 1
ATOM 3997 C C . LEU B 1 32 ? -30.219 12.336 34.938 1 25.66 32 LEU B C 1
ATOM 3999 O O . LEU B 1 32 ? -31.188 11.578 35 1 25.66 32 LEU B O 1
ATOM 4003 N N . LEU B 1 33 ? -30.812 13.414 34.688 1 25.25 33 LEU B N 1
ATOM 4004 C CA . LEU B 1 33 ? -31.453 13.43 33.375 1 25.25 33 LEU B CA 1
ATOM 4005 C C . LEU B 1 33 ? -30.891 12.344 32.469 1 25.25 33 LEU B C 1
ATOM 4007 O O . LEU B 1 33 ? -29.703 12.383 32.094 1 25.25 33 LEU B O 1
ATOM 4011 N N . GLU B 1 34 ? -31.094 11.18 32.781 1 27.27 34 GLU B N 1
ATOM 4012 C CA . GLU B 1 34 ? -31.094 10.008 31.906 1 27.27 34 GLU B CA 1
ATOM 4013 C C . GLU B 1 34 ? -31.312 10.414 30.453 1 27.27 34 GLU B C 1
ATOM 4015 O O . GLU B 1 34 ? -32.438 10.688 30.047 1 27.27 34 GLU B O 1
ATOM 4020 N N . ALA B 1 35 ? -30.625 11.359 30.062 1 28.28 35 ALA B N 1
ATOM 4021 C CA . ALA B 1 35 ? -30.641 11.43 28.609 1 28.28 35 ALA B CA 1
ATOM 4022 C C . ALA B 1 35 ? -31.031 10.086 28 1 28.28 35 ALA B C 1
ATOM 4024 O O . ALA B 1 35 ? -30.344 9.086 28.172 1 28.28 35 ALA B O 1
ATOM 4025 N N . LYS B 1 36 ? -32.25 9.727 28.125 1 28.31 36 LYS B N 1
ATOM 4026 C CA . LYS B 1 36 ? -32.812 8.664 27.312 1 28.31 36 LYS B CA 1
ATOM 4027 C C . LYS B 1 36 ? -31.906 8.32 26.141 1 28.31 36 LYS B C 1
ATOM 4029 O O . LYS B 1 36 ? -31.75 9.125 25.219 1 28.31 36 LYS B O 1
ATOM 4034 N N . LYS B 1 37 ? -30.922 7.738 26.422 1 32.31 37 LYS B N 1
ATOM 4035 C CA . LYS B 1 37 ? -30.125 6.895 25.531 1 32.31 37 LYS B CA 1
ATOM 4036 C C . LYS B 1 37 ? -30.969 6.359 24.375 1 32.31 37 LYS B C 1
ATOM 4038 O O . LYS B 1 37 ? -31.547 5.27 24.469 1 32.31 37 LYS B O 1
ATOM 4043 N N . ASP B 1 38 ? -31.969 7.031 24.031 1 28.95 38 ASP B N 1
ATOM 4044 C CA . ASP B 1 38 ? -32.656 6.637 22.812 1 28.95 38 ASP B CA 1
ATOM 4045 C C . ASP B 1 38 ? -31.688 6.039 21.797 1 28.95 38 ASP B C 1
ATOM 4047 O O . ASP B 1 38 ? -31.031 6.773 21.062 1 28.95 38 ASP B O 1
ATOM 4051 N N . GLU B 1 39 ? -30.859 5.227 22.344 1 33.97 39 GLU B N 1
ATOM 4052 C CA . GLU B 1 39 ? -30.172 4.258 21.5 1 33.97 39 GLU B CA 1
ATOM 4053 C C . GLU B 1 39 ? -31.031 3.824 20.328 1 33.97 39 GLU B C 1
ATOM 4055 O O . GLU B 1 39 ? -31.891 2.941 20.469 1 33.97 39 GLU B O 1
ATOM 4060 N N . VAL B 1 40 ? -31.688 4.707 19.781 1 33.72 40 VAL B N 1
ATOM 4061 C CA . VAL B 1 40 ? -32.406 4.277 18.578 1 33.72 40 VAL B CA 1
ATOM 4062 C C . VAL B 1 40 ? -31.562 3.234 17.844 1 33.72 40 VAL B C 1
ATOM 4064 O O . VAL B 1 40 ? -30.516 3.559 17.266 1 33.72 40 VAL B O 1
ATOM 4067 N N . ARG B 1 41 ? -31.328 2.094 18.594 1 35.03 41 ARG B N 1
ATOM 4068 C CA . ARG B 1 41 ? -30.875 0.934 17.844 1 35.03 41 ARG B CA 1
ATOM 4069 C C . ARG B 1 41 ? -31.438 0.944 16.422 1 35.03 41 ARG B C 1
ATOM 4071 O O . ARG B 1 41 ? -32.656 1.023 16.234 1 35.03 41 ARG B O 1
ATOM 4078 N N . PRO B 1 42 ? -30.641 1.39 15.531 1 37.53 42 PRO B N 1
ATOM 4079 C CA . PRO B 1 42 ? -31.281 1.332 14.219 1 37.53 42 PRO B CA 1
ATOM 4080 C C . PRO B 1 42 ? -32.031 0.023 13.984 1 37.53 42 PRO B C 1
ATOM 4082 O O . PRO B 1 42 ? -31.5 -1.056 14.25 1 37.53 42 PRO B O 1
ATOM 4085 N N . THR B 1 43 ? -33.188 -0.24 14.469 1 38.97 43 THR B N 1
ATOM 4086 C CA . THR B 1 43 ? -34.031 -1.415 14.344 1 38.97 43 THR B CA 1
ATOM 4087 C C . THR B 1 43 ? -33.969 -1.974 12.922 1 38.97 43 THR B C 1
ATOM 4089 O O . THR B 1 43 ? -34.406 -3.107 12.68 1 38.97 43 THR B O 1
ATOM 4092 N N . SER B 1 44 ? -34.031 -1.122 11.852 1 36.47 44 SER B N 1
ATOM 4093 C CA . SER B 1 44 ? -34.031 -1.562 10.461 1 36.47 44 SER B CA 1
ATOM 4094 C C . SER B 1 44 ? -32.812 -1.038 9.719 1 36.47 44 SER B C 1
ATOM 4096 O O . SER B 1 44 ? -32.188 -0.08 10.156 1 36.47 44 SER B O 1
ATOM 4098 N N . ASP B 1 45 ? -32.188 -1.762 8.859 1 39.97 45 ASP B N 1
ATOM 4099 C CA . ASP B 1 45 ? -31.094 -1.35 7.984 1 39.97 45 ASP B CA 1
ATOM 4100 C C . ASP B 1 45 ? -31.203 0.129 7.617 1 39.97 45 ASP B C 1
ATOM 4102 O O . ASP B 1 45 ? -30.203 0.772 7.293 1 39.97 45 ASP B O 1
ATOM 4106 N N . GLU B 1 46 ? -32.406 0.618 7.711 1 40.75 46 GLU B N 1
ATOM 4107 C CA . GLU B 1 46 ? -32.781 1.99 7.367 1 40.75 46 GLU B CA 1
ATOM 4108 C C . GLU B 1 46 ? -32.25 2.975 8.414 1 40.75 46 GLU B C 1
ATOM 4110 O O . GLU B 1 46 ? -31.859 4.094 8.078 1 40.75 46 GLU B O 1
ATOM 4115 N N . SER B 1 47 ? -32.188 2.568 9.586 1 42.81 47 SER B N 1
ATOM 4116 C CA . SER B 1 47 ? -31.969 3.443 10.734 1 42.81 47 SER B CA 1
ATOM 4117 C C . SER B 1 47 ? -30.484 3.734 10.93 1 42.81 47 SER B C 1
ATOM 4119 O O . SER B 1 47 ? -30.125 4.742 11.539 1 42.81 47 SER B O 1
ATOM 4121 N N . ASP B 1 48 ? -29.719 2.932 10.508 1 41.88 48 ASP B N 1
ATOM 4122 C CA . ASP B 1 48 ? -28.297 3.078 10.82 1 41.88 48 ASP B CA 1
ATOM 4123 C C . ASP B 1 48 ? -27.734 4.355 10.203 1 41.88 48 ASP B C 1
ATOM 4125 O O . ASP B 1 48 ? -26.953 5.062 10.836 1 41.88 48 ASP B O 1
ATOM 4129 N N . MET B 1 49 ? -28.031 4.633 8.969 1 42.03 49 MET B N 1
ATOM 4130 C CA . MET B 1 49 ? -27.5 5.82 8.305 1 42.03 49 MET B CA 1
ATOM 4131 C C . MET B 1 49 ? -28.062 7.094 8.922 1 42.03 49 MET B C 1
ATOM 4133 O O . MET B 1 49 ? -27.375 8.117 8.977 1 42.03 49 MET B O 1
ATOM 4137 N N . ASP B 1 50 ? -29.266 7.02 9.367 1 42.72 50 ASP B N 1
ATOM 4138 C CA . ASP B 1 50 ? -29.953 8.141 9.992 1 42.72 50 ASP B CA 1
ATOM 4139 C C . ASP B 1 50 ? -29.234 8.602 11.25 1 42.72 50 ASP B C 1
ATOM 4141 O O . ASP B 1 50 ? -29.172 9.805 11.531 1 42.72 50 ASP B O 1
ATOM 4145 N N . ALA B 1 51 ? -28.828 7.715 11.961 1 42.78 51 ALA B N 1
ATOM 4146 C CA . ALA B 1 51 ? -28.219 8 13.258 1 42.78 51 ALA B CA 1
ATOM 4147 C C . ALA B 1 51 ? -26.859 8.688 13.078 1 42.78 51 ALA B C 1
ATOM 4149 O O . ALA B 1 51 ? -26.5 9.562 13.867 1 42.78 51 ALA B O 1
ATOM 4150 N N . LEU B 1 52 ? -26.109 8.273 12.125 1 43.44 52 LEU B N 1
ATOM 4151 C CA . LEU B 1 52 ? -24.781 8.867 11.969 1 43.44 52 LEU B CA 1
ATOM 4152 C C . LEU B 1 52 ? -24.891 10.32 11.531 1 43.44 52 LEU B C 1
ATOM 4154 O O . LEU B 1 52 ? -24.094 11.164 11.969 1 43.44 52 LEU B O 1
ATOM 4158 N N . LEU B 1 53 ? -25.891 10.711 10.617 1 42.06 53 LEU B N 1
ATOM 4159 C CA . LEU B 1 53 ? -26.016 12.016 9.977 1 42.06 53 LEU B CA 1
ATOM 4160 C C . LEU B 1 53 ? -26.734 13 10.891 1 42.06 53 LEU B C 1
ATOM 4162 O O . LEU B 1 53 ? -26.641 14.219 10.703 1 42.06 53 LEU B O 1
ATOM 4166 N N . GLN B 1 54 ? -27.75 12.664 11.602 1 40.38 54 GLN B N 1
ATOM 4167 C CA . GLN B 1 54 ? -28.578 13.602 12.352 1 40.38 54 GLN B CA 1
ATOM 4168 C C . GLN B 1 54 ? -27.766 14.328 13.422 1 40.38 54 GLN B C 1
ATOM 4170 O O . GLN B 1 54 ? -28.141 15.406 13.875 1 40.38 54 GLN B O 1
ATOM 4175 N N . ASP B 1 55 ? -26.797 13.828 14.086 1 40.69 55 ASP B N 1
ATOM 4176 C CA . ASP B 1 55 ? -26.438 14.438 15.359 1 40.69 55 ASP B CA 1
ATOM 4177 C C . ASP B 1 55 ? -25.266 15.414 15.18 1 40.69 55 ASP B C 1
ATOM 4179 O O . ASP B 1 55 ? -24.109 15.055 15.414 1 40.69 55 ASP B O 1
ATOM 4183 N N . GLU B 1 56 ? -25.312 16.312 14.203 1 43 56 GLU B N 1
ATOM 4184 C CA . GLU B 1 56 ? -24.312 17.359 14.188 1 43 56 GLU B CA 1
ATOM 4185 C C . GLU B 1 56 ? -24.047 17.891 15.594 1 43 56 GLU B C 1
ATOM 4187 O O . GLU B 1 56 ? -22.891 18.062 15.992 1 43 56 GLU B O 1
ATOM 4192 N N . GLU B 1 57 ? -25.125 18.469 16.078 1 48.19 57 GLU B N 1
ATOM 4193 C CA . GLU B 1 57 ? -25.016 18.859 17.484 1 48.19 57 GLU B CA 1
ATOM 4194 C C . GLU B 1 57 ? -24.438 17.734 18.344 1 48.19 57 GLU B C 1
ATOM 4196 O O . GLU B 1 57 ? -23.656 17.984 19.25 1 48.19 57 GLU B O 1
ATOM 4201 N N . ARG B 1 58 ? -24.797 16.656 17.703 1 50.94 58 ARG B N 1
ATOM 4202 C CA . ARG B 1 58 ? -24.312 15.508 18.484 1 50.94 58 ARG B CA 1
ATOM 4203 C C . ARG B 1 58 ? -22.859 15.203 18.172 1 50.94 58 ARG B C 1
ATOM 4205 O O . ARG B 1 58 ? -22.094 14.844 19.078 1 50.94 58 ARG B O 1
ATOM 4212 N N . MET B 1 59 ? -22.5 15.414 16.844 1 53.56 59 MET B N 1
ATOM 4213 C CA . MET B 1 59 ? -21.078 15.242 16.547 1 53.56 59 MET B CA 1
ATOM 4214 C C . MET B 1 59 ? -20.234 16.25 17.328 1 53.56 59 MET B C 1
ATOM 4216 O O . MET B 1 59 ? -19.172 15.906 17.875 1 53.56 59 MET B O 1
ATOM 4220 N N . GLU B 1 60 ? -20.656 17.547 17.172 1 55.88 60 GLU B N 1
ATOM 4221 C CA . GLU B 1 60 ? -19.969 18.531 18 1 55.88 60 GLU B CA 1
ATOM 4222 C C . GLU B 1 60 ? -19.922 18.094 19.453 1 55.88 60 GLU B C 1
ATOM 4224 O O . GLU B 1 60 ? -18.906 18.297 20.141 1 55.88 60 GLU B O 1
ATOM 4229 N N . LYS B 1 61 ? -21.031 17.547 19.906 1 54.62 61 LYS B N 1
ATOM 4230 C CA . LYS B 1 61 ? -21.078 17.078 21.281 1 54.62 61 LYS B CA 1
ATOM 4231 C C . LYS B 1 61 ? -20.156 15.875 21.484 1 54.62 61 LYS B C 1
ATOM 4233 O O . LYS B 1 61 ? -19.5 15.75 22.516 1 54.62 61 LYS B O 1
ATOM 4238 N N . MET B 1 62 ? -20.078 15.125 20.438 1 55.38 62 MET B N 1
ATOM 4239 C CA . MET B 1 62 ? -19.281 13.914 20.594 1 55.38 62 MET B CA 1
ATOM 4240 C C . MET B 1 62 ? -17.797 14.219 20.422 1 55.38 62 MET B C 1
ATOM 4242 O O . MET B 1 62 ? -16.953 13.578 21.047 1 55.38 62 MET B O 1
ATOM 4246 N N . MET B 1 63 ? -17.578 15.164 19.531 1 56.53 63 MET B N 1
ATOM 4247 C CA . MET B 1 63 ? -16.172 15.531 19.344 1 56.53 63 MET B CA 1
ATOM 4248 C C . MET B 1 63 ? -15.625 16.234 20.578 1 56.53 63 MET B C 1
ATOM 4250 O O . MET B 1 63 ? -14.406 16.281 20.797 1 56.53 63 MET B O 1
ATOM 4254 N N . LYS B 1 64 ? -16.469 16.766 21.375 1 56.69 64 LYS B N 1
ATOM 4255 C CA . LYS B 1 64 ? -16.047 17.344 22.641 1 56.69 64 LYS B CA 1
ATOM 4256 C C . LYS B 1 64 ? -15.438 16.281 23.547 1 56.69 64 LYS B C 1
ATOM 4258 O O . LYS B 1 64 ? -14.727 16.609 24.5 1 56.69 64 LYS B O 1
ATOM 4263 N N . VAL B 1 65 ? -15.648 15.062 23.109 1 53.09 65 VAL B N 1
ATOM 4264 C CA . VAL B 1 65 ? -15.086 13.977 23.906 1 53.09 65 VAL B CA 1
ATOM 4265 C C . VAL B 1 65 ? -13.594 13.844 23.609 1 53.09 65 VAL B C 1
ATOM 4267 O O . VAL B 1 65 ? -12.836 13.352 24.453 1 53.09 65 VAL B O 1
ATOM 4270 N N . ILE B 1 66 ? -13.141 14.336 22.516 1 55.97 66 ILE B N 1
ATOM 4271 C CA . ILE B 1 66 ? -11.719 14.289 22.188 1 55.97 66 ILE B CA 1
ATOM 4272 C C . ILE B 1 66 ? -10.977 15.391 22.953 1 55.97 66 ILE B C 1
ATOM 4274 O O . ILE B 1 66 ? -11.297 16.578 22.797 1 55.97 66 ILE B O 1
ATOM 4278 N N . PRO B 1 67 ? -10.117 15.047 23.922 1 52.56 67 PRO B N 1
ATOM 4279 C CA . PRO B 1 67 ? -9.406 16.078 24.688 1 52.56 67 PRO B CA 1
ATOM 4280 C C . PRO B 1 67 ? -8.641 17.047 23.781 1 52.56 67 PRO B C 1
ATOM 4282 O O . PRO B 1 67 ? -7.965 16.625 22.844 1 52.56 67 PRO B O 1
ATOM 4285 N N . GLN B 1 68 ? -9.062 18.25 23.797 1 56.28 68 GLN B N 1
ATOM 4286 C CA . GLN B 1 68 ? -8.391 19.312 23.047 1 56.28 68 GLN B CA 1
ATOM 4287 C C . GLN B 1 68 ? -7.324 20 23.906 1 56.28 68 GLN B C 1
ATOM 4289 O O . GLN B 1 68 ? -7.426 20.016 25.141 1 56.28 68 GLN B O 1
ATOM 4294 N N . ASP B 1 69 ? -6.129 20.312 23.266 1 57.28 69 ASP B N 1
ATOM 4295 C CA . ASP B 1 69 ? -5.016 20.938 23.969 1 57.28 69 ASP B CA 1
ATOM 4296 C C . ASP B 1 69 ? -5.445 22.25 24.609 1 57.28 69 ASP B C 1
ATOM 4298 O O . ASP B 1 69 ? -5.848 23.188 23.906 1 57.28 69 ASP B O 1
ATOM 4302 N N . LYS B 1 70 ? -5.812 22.281 25.953 1 53.62 70 LYS B N 1
ATOM 4303 C CA . LYS B 1 70 ? -6.18 23.516 26.656 1 53.62 70 LYS B CA 1
ATOM 4304 C C . LYS B 1 70 ? -4.941 24.312 27.047 1 53.62 70 LYS B C 1
ATOM 4306 O O . LYS B 1 70 ? -5.051 25.375 27.656 1 53.62 70 LYS B O 1
ATOM 4311 N N . GLY B 1 71 ? -3.783 24 26.344 1 52.41 71 GLY B N 1
ATOM 4312 C CA . GLY B 1 71 ? -2.582 24.734 26.672 1 52.41 71 GLY B CA 1
ATOM 4313 C C . GLY B 1 71 ? -2.258 24.703 28.156 1 52.41 71 GLY B C 1
ATOM 4314 O O . GLY B 1 71 ? -1.513 25.547 28.656 1 52.41 71 GLY B O 1
ATOM 4315 N N . SER B 1 72 ? -2.969 23.922 29.016 1 53.78 72 SER B N 1
ATOM 4316 C CA . SER B 1 72 ? -2.754 23.938 30.453 1 53.78 72 SER B CA 1
ATOM 4317 C C . SER B 1 72 ? -1.881 22.781 30.906 1 53.78 72 SER B C 1
ATOM 4319 O O . SER B 1 72 ? -1.95 21.688 30.344 1 53.78 72 SER B O 1
ATOM 4321 N N . LEU B 1 73 ? -0.633 23 31.422 1 54.41 73 LEU B N 1
ATOM 4322 C CA . LEU B 1 73 ? 0.383 22.062 31.906 1 54.41 73 LEU B CA 1
ATOM 4323 C C . LEU B 1 73 ? -0.135 21.266 33.094 1 54.41 73 LEU B C 1
ATOM 4325 O O . LEU B 1 73 ? 0.645 20.625 33.812 1 54.41 73 LEU B O 1
ATOM 4329 N N . GLY B 1 74 ? -1.403 21.297 33.312 1 52.53 74 GLY B N 1
ATOM 4330 C CA . GLY B 1 74 ? -1.851 20.688 34.562 1 52.53 74 GLY B CA 1
ATOM 4331 C C . GLY B 1 74 ? -2.023 21.672 35.688 1 52.53 74 GLY B C 1
ATOM 4332 O O . GLY B 1 74 ? -1.521 22.797 35.625 1 52.53 74 GLY B O 1
ATOM 4333 N N . GLU B 1 75 ? -2.791 21.359 36.656 1 52.81 75 GLU B N 1
ATOM 4334 C CA . GLU B 1 75 ? -3.115 22.219 37.781 1 52.81 75 GLU B CA 1
ATOM 4335 C C . GLU B 1 75 ? -1.853 22.75 38.438 1 52.81 75 GLU B C 1
ATOM 4337 O O . GLU B 1 75 ? -1.802 23.922 38.844 1 52.81 75 GLU B O 1
ATOM 4342 N N . PHE B 1 76 ? -0.934 21.938 38.531 1 49.56 76 PHE B N 1
ATOM 4343 C CA . PHE B 1 76 ? 0.253 22.312 39.281 1 49.56 76 PHE B CA 1
ATOM 4344 C C . PHE B 1 76 ? 1.078 23.344 38.5 1 49.56 76 PHE B C 1
ATOM 4346 O O . PHE B 1 76 ? 1.503 24.359 39.062 1 49.56 76 PHE B O 1
ATOM 4353 N N . ALA B 1 77 ? 1.356 23.125 37.281 1 58.22 77 ALA B N 1
ATOM 4354 C CA . ALA B 1 77 ? 2.168 24.047 36.5 1 58.22 77 ALA B CA 1
ATOM 4355 C C . ALA B 1 77 ? 1.412 25.344 36.219 1 58.22 77 ALA B C 1
ATOM 4357 O O . ALA B 1 77 ? 2.01 26.422 36.188 1 58.22 77 ALA B O 1
ATOM 4358 N N . ASP B 1 78 ? 0.175 25.172 36.156 1 61.22 78 ASP B N 1
ATOM 4359 C CA . ASP B 1 78 ? -0.662 26.359 36 1 61.22 78 ASP B CA 1
ATOM 4360 C C . ASP B 1 78 ? -0.573 27.25 37.25 1 61.22 78 ASP B C 1
ATOM 4362 O O . ASP B 1 78 ? -0.602 28.469 37.156 1 61.22 78 ASP B O 1
ATOM 4366 N N . SER B 1 79 ? -0.416 26.578 38.375 1 57.72 79 SER B N 1
ATOM 4367 C CA . SER B 1 79 ? -0.309 27.375 39.594 1 57.72 79 SER B CA 1
ATOM 4368 C C . SER B 1 79 ? 1.013 28.141 39.656 1 57.72 79 SER B C 1
ATOM 4370 O O . SER B 1 79 ? 1.073 29.25 40.156 1 57.72 79 SER B O 1
ATOM 4372 N N . LEU B 1 80 ? 2.014 27.562 39.125 1 59 80 LEU B N 1
ATOM 4373 C CA . LEU B 1 80 ? 3.316 28.219 39.188 1 59 80 LEU B CA 1
ATOM 4374 C C . LEU B 1 80 ? 3.377 29.359 38.156 1 59 80 LEU B C 1
ATOM 4376 O O . LEU B 1 80 ? 4.098 30.344 38.375 1 59 80 LEU B O 1
ATOM 4380 N N . LEU B 1 81 ? 2.541 29.203 37.156 1 61.88 81 LEU B N 1
ATOM 4381 C CA . LEU B 1 81 ? 2.574 30.188 36.094 1 61.88 81 LEU B CA 1
ATOM 4382 C C . LEU B 1 81 ? 1.392 31.156 36.219 1 61.88 81 LEU B C 1
ATOM 4384 O O . LEU B 1 81 ? 1.17 31.984 35.312 1 61.88 81 LEU B O 1
ATOM 4388 N N . GLU B 1 82 ? 0.598 30.969 37.188 1 61.91 82 GLU B N 1
ATOM 4389 C CA . GLU B 1 82 ? -0.567 31.828 37.375 1 61.91 82 GLU B CA 1
ATOM 4390 C C . GLU B 1 82 ? -0.171 33.312 37.438 1 61.91 82 GLU B C 1
ATOM 4392 O O . GLU B 1 82 ? -0.975 34.188 37.094 1 61.91 82 GLU B O 1
ATOM 4397 N N . SER B 1 83 ? 1.038 33.531 37.781 1 62.44 83 SER B N 1
ATOM 4398 C CA . SER B 1 83 ? 1.402 34.938 37.906 1 62.44 83 SER B CA 1
ATOM 4399 C C . SER B 1 83 ? 1.642 35.562 36.531 1 62.44 83 SER B C 1
ATOM 4401 O O . SER B 1 83 ? 1.709 36.812 36.406 1 62.44 83 SER B O 1
ATOM 4403 N N . LEU B 1 84 ? 1.774 34.812 35.5 1 62.97 84 LEU B N 1
ATOM 4404 C CA . LEU B 1 84 ? 2.09 35.375 34.219 1 62.97 84 LEU B CA 1
ATOM 4405 C C . LEU B 1 84 ? 0.829 35.5 33.344 1 62.97 84 LEU B C 1
ATOM 4407 O O . LEU B 1 84 ? -0.105 34.719 33.5 1 62.97 84 LEU B O 1
ATOM 4411 N N . PRO B 1 85 ? 0.694 36.688 32.688 1 66.75 85 PRO B N 1
ATOM 4412 C CA . PRO B 1 85 ? -0.45 36.844 31.781 1 66.75 85 PRO B CA 1
ATOM 4413 C C . PRO B 1 85 ? -0.641 35.656 30.859 1 66.75 85 PRO B C 1
ATOM 4415 O O . PRO B 1 85 ? 0.325 34.938 30.531 1 66.75 85 PRO B O 1
ATOM 4418 N N . PRO B 1 86 ? -1.868 35.312 30.531 1 64.69 86 PRO B N 1
ATOM 4419 C CA . PRO B 1 86 ? -2.24 34.094 29.781 1 64.69 86 PRO B CA 1
ATOM 4420 C C . PRO B 1 86 ? -1.448 33.938 28.5 1 64.69 86 PRO B C 1
ATOM 4422 O O . PRO B 1 86 ? -1.074 32.812 28.141 1 64.69 86 PRO B O 1
ATOM 4425 N N . ARG B 1 87 ? -1.22 35 27.812 1 64.56 87 ARG B N 1
ATOM 4426 C CA . ARG B 1 87 ? -0.479 34.906 26.562 1 64.56 87 ARG B CA 1
ATOM 4427 C C . ARG B 1 87 ? 0.948 34.438 26.797 1 64.56 87 ARG B C 1
ATOM 4429 O O . ARG B 1 87 ? 1.455 33.594 26.062 1 64.56 87 ARG B O 1
ATOM 4436 N N . TRP B 1 88 ? 1.519 35 27.797 1 67.31 88 TRP B N 1
ATOM 4437 C CA . TRP B 1 88 ? 2.904 34.656 28.094 1 67.31 88 TRP B CA 1
ATOM 4438 C C . TRP B 1 88 ? 2.996 33.281 28.703 1 67.31 88 TRP B C 1
ATOM 4440 O O . TRP B 1 88 ? 4.004 32.594 28.547 1 67.31 88 TRP B O 1
ATOM 4450 N N . ARG B 1 89 ? 1.866 32.938 29.297 1 66.94 89 ARG B N 1
ATOM 4451 C CA . ARG B 1 89 ? 1.823 31.609 29.875 1 66.94 89 ARG B CA 1
ATOM 4452 C C . ARG B 1 89 ? 1.895 30.547 28.781 1 66.94 89 ARG B C 1
ATOM 4454 O O . ARG B 1 89 ? 2.623 29.562 28.922 1 66.94 89 ARG B O 1
ATOM 4461 N N . ASN B 1 90 ? 1.184 30.797 27.797 1 69.5 90 ASN B N 1
ATOM 4462 C CA . ASN B 1 90 ? 1.199 29.859 26.688 1 69.5 90 ASN B CA 1
ATOM 4463 C C . ASN B 1 90 ? 2.576 29.781 26.031 1 69.5 90 ASN B C 1
ATOM 4465 O O . ASN B 1 90 ? 3.025 28.703 25.641 1 69.5 90 ASN B O 1
ATOM 4469 N N . TRP B 1 91 ? 3.238 30.891 26.016 1 72.38 91 TRP B N 1
ATOM 4470 C CA . TRP B 1 91 ? 4.559 30.938 25.406 1 72.38 91 TRP B CA 1
ATOM 4471 C C . TRP B 1 91 ? 5.586 30.203 26.25 1 72.38 91 TRP B C 1
ATOM 4473 O O . TRP B 1 91 ? 6.477 29.531 25.734 1 72.38 91 TRP B O 1
ATOM 4483 N N . VAL B 1 92 ? 5.355 30.375 27.516 1 73.5 92 VAL B N 1
ATOM 4484 C CA . VAL B 1 92 ? 6.301 29.734 28.438 1 73.5 92 VAL B CA 1
ATOM 4485 C C . VAL B 1 92 ? 6.09 28.219 28.422 1 73.5 92 VAL B C 1
ATOM 4487 O O . VAL B 1 92 ? 7.055 27.453 28.375 1 73.5 92 VAL B O 1
ATOM 4490 N N . VAL B 1 93 ? 4.844 27.875 28.375 1 71.56 93 VAL B N 1
ATOM 4491 C CA . VAL B 1 93 ? 4.547 26.453 28.359 1 71.56 93 VAL B CA 1
ATOM 4492 C C . VAL B 1 93 ? 5.062 25.844 27.062 1 71.56 93 VAL B C 1
ATOM 4494 O O . VAL B 1 93 ? 5.699 24.781 27.062 1 71.56 93 VAL B O 1
ATOM 4497 N N . ARG B 1 94 ? 4.883 26.484 26 1 72.38 94 ARG B N 1
ATOM 4498 C CA . ARG B 1 94 ? 5.344 26 24.703 1 72.38 94 ARG B CA 1
ATOM 4499 C C . ARG B 1 94 ? 6.867 25.969 24.641 1 72.38 94 ARG B C 1
ATOM 4501 O O . ARG B 1 94 ? 7.449 25.047 24.062 1 72.38 94 ARG B O 1
ATOM 4508 N N . GLY B 1 95 ? 7.434 26.938 25.297 1 74.38 95 GLY B N 1
ATOM 4509 C CA . GLY B 1 95 ? 8.883 26.984 25.312 1 74.38 95 GLY B CA 1
ATOM 4510 C C . GLY B 1 95 ? 9.516 25.875 26.109 1 74.38 95 GLY B C 1
ATOM 4511 O O . GLY B 1 95 ? 10.469 25.234 25.656 1 74.38 95 GLY B O 1
ATOM 4512 N N . ILE B 1 96 ? 8.977 25.641 27.219 1 76.06 96 ILE B N 1
ATOM 4513 C CA . ILE B 1 96 ? 9.516 24.594 28.094 1 76.06 96 ILE B CA 1
ATOM 4514 C C . ILE B 1 96 ? 9.359 23.234 27.422 1 76.06 96 ILE B C 1
ATOM 4516 O O . ILE B 1 96 ? 10.297 22.422 27.406 1 76.06 96 ILE B O 1
ATOM 4520 N N . PHE B 1 97 ? 8.281 23.031 26.781 1 76.19 97 PHE B N 1
ATOM 4521 C CA . PHE B 1 97 ? 8.039 21.719 26.172 1 76.19 97 PHE B CA 1
ATOM 4522 C C . PHE B 1 97 ? 8.867 21.562 24.906 1 76.19 97 PHE B C 1
ATOM 4524 O O . PHE B 1 97 ? 9.281 20.438 24.578 1 76.19 97 PHE B O 1
ATOM 4531 N N . THR B 1 98 ? 9.117 22.609 24.312 1 77.12 98 THR B N 1
ATOM 4532 C CA . THR B 1 98 ? 9.992 22.516 23.141 1 77.12 98 THR B CA 1
ATOM 4533 C C . THR B 1 98 ? 11.406 22.125 23.562 1 77.12 98 THR B C 1
ATOM 4535 O O . THR B 1 98 ? 12.031 21.281 22.922 1 77.12 98 THR B O 1
ATOM 4538 N N . ILE B 1 99 ? 11.836 22.719 24.641 1 81.12 99 ILE B N 1
ATOM 4539 C CA . ILE B 1 99 ? 13.18 22.422 25.125 1 81.12 99 ILE B CA 1
ATOM 4540 C C . ILE B 1 99 ? 13.25 20.969 25.594 1 81.12 99 ILE B C 1
ATOM 4542 O O . ILE B 1 99 ? 14.227 20.266 25.312 1 81.12 99 ILE B O 1
ATOM 4546 N N . LEU B 1 100 ? 12.227 20.578 26.203 1 81.81 100 LEU B N 1
ATOM 4547 C CA . LEU B 1 100 ? 12.172 19.203 26.672 1 81.81 100 LEU B CA 1
ATOM 4548 C C . LEU B 1 100 ? 12.156 18.234 25.5 1 81.81 100 LEU B C 1
ATOM 4550 O O . LEU B 1 100 ? 12.844 17.203 25.531 1 81.81 100 LEU B O 1
ATOM 4554 N N . MET B 1 101 ? 11.414 18.547 24.516 1 82.62 101 MET B N 1
ATOM 4555 C CA . MET B 1 101 ? 11.297 17.672 23.359 1 82.62 101 MET B CA 1
ATOM 4556 C C . MET B 1 101 ? 12.617 17.609 22.594 1 82.62 101 MET B C 1
ATOM 4558 O O . MET B 1 101 ? 13.047 16.531 22.172 1 82.62 101 MET B O 1
ATOM 4562 N N . VAL B 1 102 ? 13.234 18.734 22.516 1 81 102 VAL B N 1
ATOM 4563 C CA . VAL B 1 102 ? 14.492 18.797 21.781 1 81 102 VAL B CA 1
ATOM 4564 C C . VAL B 1 102 ? 15.586 18.078 22.578 1 81 102 VAL B C 1
ATOM 4566 O O . VAL B 1 102 ? 16.391 17.344 22 1 81 102 VAL B O 1
ATOM 4569 N N . SER B 1 103 ? 15.594 18.281 23.875 1 87.19 103 SER B N 1
ATOM 4570 C CA . SER B 1 103 ? 16.594 17.641 24.719 1 87.19 103 SER B CA 1
ATOM 4571 C C . SER B 1 103 ? 16.406 16.125 24.719 1 87.19 103 SER B C 1
ATOM 4573 O O . SER B 1 103 ? 17.391 15.375 24.609 1 87.19 103 SER B O 1
ATOM 4575 N N . SER B 1 104 ? 15.195 15.742 24.844 1 88.06 104 SER B N 1
ATOM 4576 C CA . SER B 1 104 ? 14.922 14.305 24.797 1 88.06 104 SER B CA 1
ATOM 4577 C C . SER B 1 104 ? 15.297 13.719 23.438 1 88.06 104 SER B C 1
ATOM 4579 O O . SER B 1 104 ? 15.836 12.617 23.375 1 88.06 104 SER B O 1
ATOM 4581 N N . PHE B 1 105 ? 15.039 14.406 22.453 1 87.44 105 PHE B N 1
ATOM 4582 C CA . PHE B 1 105 ? 15.359 13.953 21.094 1 87.44 105 PHE B CA 1
ATOM 4583 C C . PHE B 1 105 ? 16.875 13.844 20.906 1 87.44 105 PHE B C 1
ATOM 4585 O O . PHE B 1 105 ? 17.359 12.859 20.359 1 87.44 105 PHE B O 1
ATOM 4592 N N . CYS B 1 106 ? 17.609 14.789 21.406 1 87.19 106 CYS B N 1
ATOM 4593 C CA . CYS B 1 106 ? 19.062 14.766 21.328 1 87.19 106 CYS B CA 1
ATOM 4594 C C . CYS B 1 106 ? 19.625 13.594 22.125 1 87.19 106 CYS B C 1
ATOM 4596 O O . CYS B 1 106 ? 20.594 12.953 21.703 1 87.19 106 CYS B O 1
ATOM 45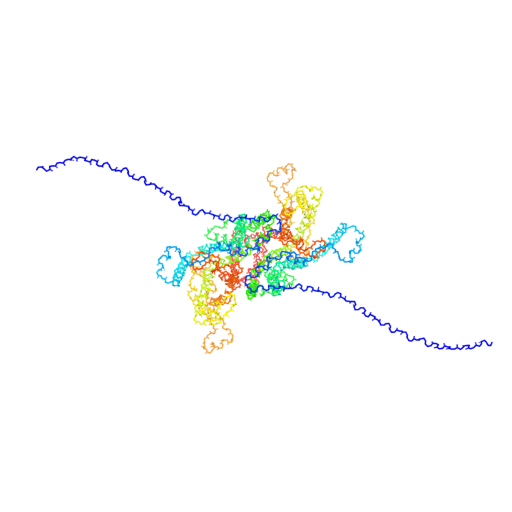98 N N . PHE B 1 107 ? 19.016 13.352 23.172 1 90.25 107 PHE B N 1
ATOM 4599 C CA . PHE B 1 107 ? 19.438 12.234 24 1 90.25 107 PHE B CA 1
ATOM 4600 C C . PHE B 1 107 ? 19.234 10.906 23.281 1 90.25 107 PHE B C 1
ATOM 4602 O O . PHE B 1 107 ? 20.125 10.055 23.281 1 90.25 107 PHE B O 1
ATOM 4609 N N . ILE B 1 108 ? 18.172 10.773 22.594 1 91.31 108 ILE B N 1
ATOM 4610 C CA . ILE B 1 108 ? 17.844 9.531 21.906 1 91.31 108 ILE B CA 1
ATOM 4611 C C . ILE B 1 108 ? 18.75 9.359 20.688 1 91.31 108 ILE B C 1
ATOM 4613 O O . ILE B 1 108 ? 19.203 8.25 20.406 1 91.31 108 ILE B O 1
ATOM 4617 N N . VAL B 1 109 ? 19.031 10.406 20.047 1 87.75 109 VAL B N 1
ATOM 4618 C CA . VAL B 1 109 ? 19.891 10.375 18.859 1 87.75 109 VAL B CA 1
ATOM 4619 C C . VAL B 1 109 ? 21.281 9.906 19.25 1 87.75 109 VAL B C 1
ATOM 4621 O O . VAL B 1 109 ? 21.906 9.117 18.531 1 87.75 109 VAL B O 1
ATOM 4624 N N . ASN B 1 110 ? 21.703 10.32 20.438 1 88.06 110 ASN B N 1
ATOM 4625 C CA . ASN B 1 110 ? 23.062 9.977 20.875 1 88.06 110 ASN B CA 1
ATOM 4626 C C . ASN B 1 110 ? 23.156 8.516 21.312 1 88.06 110 ASN B C 1
ATOM 4628 O O . ASN B 1 110 ? 24.25 7.953 21.375 1 88.06 110 ASN B O 1
ATOM 4632 N N . ARG B 1 111 ? 22.031 7.93 21.547 1 88 111 ARG B N 1
ATOM 4633 C CA . ARG B 1 111 ? 22.031 6.531 21.953 1 88 111 ARG B CA 1
ATOM 4634 C C . ARG B 1 111 ? 22.109 5.602 20.75 1 88 111 ARG B C 1
ATOM 4636 O O . ARG B 1 111 ? 22.406 4.414 20.891 1 88 111 ARG B O 1
ATOM 4643 N N . GLY B 1 112 ? 21.797 6.078 19.594 1 84.25 112 GLY B N 1
ATOM 4644 C CA . GLY B 1 112 ? 22.031 5.254 18.422 1 84.25 112 GLY B CA 1
ATOM 4645 C C . GLY B 1 112 ? 20.781 4.988 17.609 1 84.25 112 GLY B C 1
ATOM 4646 O O . GLY B 1 112 ? 19.719 5.539 17.922 1 84.25 112 GLY B O 1
ATOM 4647 N N . ALA B 1 113 ? 20.938 4.078 16.641 1 85.12 113 ALA B N 1
ATOM 4648 C CA . ALA B 1 113 ? 19.891 3.799 15.672 1 85.12 113 ALA B CA 1
ATOM 4649 C C . ALA B 1 113 ? 18.781 2.945 16.281 1 85.12 113 ALA B C 1
ATOM 4651 O O . ALA B 1 113 ? 17.609 3.098 15.945 1 85.12 113 ALA B O 1
ATOM 4652 N N . THR B 1 114 ? 19.062 2.086 17.234 1 86.69 114 THR B N 1
ATOM 4653 C CA . THR B 1 114 ? 18.062 1.204 17.844 1 86.69 114 THR B CA 1
ATOM 4654 C C . THR B 1 114 ? 17.047 2.008 18.625 1 86.69 114 THR B C 1
ATOM 4656 O O . THR B 1 114 ? 15.836 1.796 18.5 1 86.69 114 THR B O 1
ATOM 4659 N N . TRP B 1 115 ? 17.531 2.939 19.375 1 89.88 115 TRP B N 1
ATOM 4660 C CA . TRP B 1 115 ? 16.641 3.764 20.188 1 89.88 115 TRP B CA 1
ATOM 4661 C C . TRP B 1 115 ? 15.805 4.688 19.312 1 89.88 115 TRP B C 1
ATOM 4663 O O . TRP B 1 115 ? 14.648 4.969 19.625 1 89.88 115 TRP B O 1
ATOM 4673 N N . LEU B 1 116 ? 16.375 5.133 18.297 1 91.25 116 LEU B N 1
ATOM 4674 C CA . LEU B 1 116 ? 15.633 5.98 17.375 1 91.25 116 LEU B CA 1
ATOM 4675 C C . LEU B 1 116 ? 14.508 5.195 16.703 1 91.25 116 LEU B C 1
ATOM 4677 O O . LEU B 1 116 ? 13.422 5.727 16.484 1 91.25 116 LEU B O 1
ATOM 4681 N N . THR B 1 117 ? 14.828 3.943 16.312 1 90.88 117 THR B N 1
ATOM 4682 C CA . THR B 1 117 ? 13.805 3.094 15.719 1 90.88 117 THR B CA 1
ATOM 4683 C C . THR B 1 117 ? 12.656 2.863 16.703 1 90.88 117 THR B C 1
ATOM 4685 O O . THR B 1 117 ? 11.492 2.893 16.312 1 90.88 117 THR B O 1
ATOM 4688 N N . PHE B 1 118 ? 12.945 2.729 17.922 1 92 118 PHE B N 1
ATOM 4689 C CA . PHE B 1 118 ? 11.93 2.545 18.953 1 92 118 PHE B CA 1
ATOM 4690 C C . PHE B 1 118 ? 11.086 3.807 19.109 1 92 118 PHE B C 1
ATOM 4692 O O . PHE B 1 118 ? 9.875 3.729 19.312 1 92 118 PHE B O 1
ATOM 4699 N N . LEU B 1 119 ? 11.711 4.906 19.031 1 92.94 119 LEU B N 1
ATOM 4700 C CA . LEU B 1 119 ? 10.984 6.168 19.109 1 92.94 119 LEU B CA 1
ATOM 4701 C C . LEU B 1 119 ? 10 6.301 17.953 1 92.94 119 LEU B C 1
ATOM 4703 O O . LEU B 1 119 ? 8.844 6.688 18.156 1 92.94 119 LEU B O 1
ATOM 4707 N N . VAL B 1 120 ? 10.461 5.922 16.781 1 92.81 120 VAL B N 1
ATOM 4708 C CA . VAL B 1 120 ? 9.602 6.02 15.609 1 92.81 120 VAL B CA 1
ATOM 4709 C C . VAL B 1 120 ? 8.406 5.078 15.766 1 92.81 120 VAL B C 1
ATOM 4711 O O . VAL B 1 120 ? 7.273 5.441 15.445 1 92.81 120 VAL B O 1
ATOM 4714 N N . PHE B 1 121 ? 8.586 3.91 16.359 1 93.81 121 PHE B N 1
ATOM 4715 C CA . PHE B 1 121 ? 7.504 2.965 16.594 1 93.81 121 PHE B CA 1
ATOM 4716 C C . PHE B 1 121 ? 6.512 3.523 17.609 1 93.81 121 PHE B C 1
ATOM 4718 O O . PHE B 1 121 ? 5.297 3.391 17.422 1 93.81 121 PHE B O 1
ATOM 4725 N N . SER B 1 122 ? 7.07 4.117 18.578 1 93.44 122 SER B N 1
ATOM 4726 C CA . SER B 1 122 ? 6.207 4.684 19.609 1 93.44 122 SER B CA 1
ATOM 4727 C C . SER B 1 122 ? 5.355 5.82 19.047 1 93.44 122 SER B C 1
ATOM 4729 O O . SER B 1 122 ? 4.168 5.918 19.359 1 93.44 122 SER B O 1
ATOM 4731 N N . ILE B 1 123 ? 5.926 6.656 18.281 1 92.25 123 ILE B N 1
ATOM 4732 C CA . ILE B 1 123 ? 5.195 7.758 17.656 1 92.25 123 ILE B CA 1
ATOM 4733 C C . ILE B 1 123 ? 4.141 7.207 16.703 1 92.25 123 ILE B C 1
ATOM 4735 O O . ILE B 1 123 ? 3.02 7.719 16.641 1 92.25 123 ILE B O 1
ATOM 4739 N N . GLN B 1 124 ? 4.512 6.172 15.977 1 94.12 124 GLN B N 1
ATOM 4740 C CA . GLN B 1 124 ? 3.57 5.531 15.062 1 94.12 124 GLN B CA 1
ATOM 4741 C C . GLN B 1 124 ? 2.338 5.027 15.805 1 94.12 124 GLN B C 1
ATOM 4743 O O . GLN B 1 124 ? 1.208 5.23 15.359 1 94.12 124 GLN B O 1
ATOM 4748 N N . PHE B 1 125 ? 2.547 4.418 16.906 1 93.94 125 PHE B N 1
ATOM 4749 C CA . PHE B 1 125 ? 1.459 3.863 17.703 1 93.94 125 PHE B CA 1
ATOM 4750 C C . PHE B 1 125 ? 0.558 4.969 18.234 1 93.94 125 PHE B C 1
ATOM 4752 O O . PHE B 1 125 ? -0.668 4.848 18.219 1 93.94 125 PHE B O 1
ATOM 4759 N N . LYS B 1 126 ? 1.144 6.016 18.656 1 92.62 126 LYS B N 1
ATOM 4760 C CA . LYS B 1 126 ? 0.369 7.113 19.219 1 92.62 126 LYS B CA 1
ATOM 4761 C C . LYS B 1 126 ? -0.409 7.855 18.125 1 92.62 126 LYS B C 1
ATOM 4763 O O . LYS B 1 126 ? -1.553 8.258 18.344 1 92.62 126 LYS B O 1
ATOM 4768 N N . CYS B 1 127 ? 0.222 8.078 17.047 1 91.75 127 CYS B N 1
ATOM 4769 C CA . CYS B 1 127 ? -0.473 8.734 15.945 1 91.75 127 CYS B CA 1
ATOM 4770 C C . CYS B 1 127 ? -1.651 7.891 15.477 1 91.75 127 CYS B C 1
ATOM 4772 O O . CYS B 1 127 ? -2.729 8.422 15.203 1 91.75 127 CYS B O 1
ATOM 4774 N N . PHE B 1 128 ? -1.442 6.562 15.398 1 93.12 128 PHE B N 1
ATOM 4775 C CA . PHE B 1 128 ? -2.518 5.66 15 1 93.12 128 PHE B CA 1
ATOM 4776 C C . PHE B 1 128 ? -3.67 5.719 15.992 1 93.12 128 PHE B C 1
ATOM 4778 O O . PHE B 1 128 ? -4.836 5.793 15.602 1 93.12 128 PHE B O 1
ATOM 4785 N N . HIS B 1 129 ? -3.32 5.746 17.203 1 90.88 129 HIS B N 1
ATOM 4786 C CA . HIS B 1 129 ? -4.32 5.805 18.25 1 90.88 129 HIS B CA 1
ATOM 4787 C C . HIS B 1 129 ? -5.152 7.082 18.156 1 90.88 129 HIS B C 1
ATOM 4789 O O . HIS B 1 129 ? -6.375 7.043 18.297 1 90.88 129 HIS B O 1
ATOM 4795 N N . GLU B 1 130 ? -4.559 8.195 17.922 1 88.69 130 GLU B N 1
ATOM 4796 C CA . GLU B 1 130 ? -5.242 9.477 17.812 1 88.69 130 GLU B CA 1
ATOM 4797 C C . GLU B 1 130 ? -6.203 9.508 16.625 1 88.69 130 GLU B C 1
ATOM 4799 O O . GLU B 1 130 ? -7.34 9.961 16.766 1 88.69 130 GLU B O 1
ATOM 4804 N N . ILE B 1 131 ? -5.773 8.977 15.531 1 89.25 131 ILE B N 1
ATOM 4805 C CA . ILE B 1 131 ? -6.59 9.047 14.32 1 89.25 131 ILE B CA 1
ATOM 4806 C C . ILE B 1 131 ? -7.758 8.07 14.43 1 89.25 131 ILE B C 1
ATOM 4808 O O . ILE B 1 131 ? -8.883 8.391 14.023 1 89.25 131 ILE B O 1
ATOM 4812 N N . ILE B 1 132 ? -7.5 6.875 14.961 1 89.06 132 ILE B N 1
ATOM 4813 C CA . ILE B 1 132 ? -8.562 5.883 15.078 1 89.06 132 ILE B CA 1
ATOM 4814 C C . ILE B 1 132 ? -9.602 6.355 16.094 1 89.06 132 ILE B C 1
ATOM 4816 O O . ILE B 1 132 ? -10.797 6.117 15.922 1 89.06 132 ILE B O 1
ATOM 4820 N N . LYS B 1 133 ? -9.109 7.051 17.125 1 85.81 133 LYS B N 1
ATOM 4821 C CA . LYS B 1 133 ? -10.039 7.602 18.109 1 85.81 133 LYS B CA 1
ATOM 4822 C C . LYS B 1 133 ? -10.992 8.602 17.453 1 85.81 133 LYS B C 1
ATOM 4824 O O . LYS B 1 133 ? -12.18 8.641 17.781 1 85.81 133 LYS B O 1
ATOM 4829 N N . ILE B 1 134 ? -10.539 9.328 16.578 1 83.81 134 ILE B N 1
ATOM 4830 C CA . ILE B 1 134 ? -11.367 10.289 15.852 1 83.81 134 ILE B CA 1
ATOM 4831 C C . ILE B 1 134 ? -12.352 9.555 14.953 1 83.81 134 ILE B C 1
ATOM 4833 O O . ILE B 1 134 ? -13.523 9.922 14.875 1 83.81 134 ILE B O 1
ATOM 4837 N N . GLY B 1 135 ? -11.898 8.531 14.25 1 83.12 135 GLY B N 1
ATOM 4838 C CA . GLY B 1 135 ? -12.781 7.742 13.406 1 83.12 135 GLY B CA 1
ATOM 4839 C C . GLY B 1 135 ? -13.906 7.082 14.172 1 83.12 135 GLY B C 1
ATOM 4840 O O . GLY B 1 135 ? -15.047 7.055 13.711 1 83.12 135 GLY B O 1
ATOM 4841 N N . LEU B 1 136 ? -13.516 6.574 15.305 1 81.75 136 LEU B N 1
ATOM 4842 C CA . LEU B 1 136 ? -14.516 5.93 16.156 1 81.75 136 LEU B CA 1
ATOM 4843 C C . LEU B 1 136 ? -15.539 6.941 16.656 1 81.75 136 LEU B C 1
ATOM 4845 O O . LEU B 1 136 ? -16.719 6.621 16.797 1 81.75 136 LEU B O 1
ATOM 4849 N N . ALA B 1 137 ? -15.133 8.156 16.875 1 77.62 137 ALA B N 1
ATOM 4850 C CA . ALA B 1 137 ? -16.016 9.219 17.328 1 77.62 137 ALA B CA 1
ATOM 4851 C C . ALA B 1 137 ? -16.953 9.68 16.219 1 77.62 137 ALA B C 1
ATOM 4853 O O . ALA B 1 137 ? -18.141 9.914 16.438 1 77.62 137 ALA B O 1
ATOM 4854 N N . VAL B 1 138 ? -16.422 9.75 15.094 1 75.5 138 VAL B N 1
ATOM 4855 C CA . VAL B 1 138 ? -17.188 10.242 13.945 1 75.5 138 VAL B CA 1
ATOM 4856 C C . VAL B 1 138 ? -18.281 9.242 13.586 1 75.5 138 VAL B C 1
ATOM 4858 O O . VAL B 1 138 ? -19.422 9.633 13.32 1 75.5 138 VAL B O 1
ATOM 4861 N N . TYR B 1 139 ? -17.953 7.93 13.656 1 71.62 139 TYR B N 1
ATOM 4862 C CA . TYR B 1 139 ? -18.906 6.918 13.219 1 71.62 139 TYR B CA 1
ATOM 4863 C C . TYR B 1 139 ? -19.641 6.305 14.414 1 71.62 139 TYR B C 1
ATOM 4865 O O . TYR B 1 139 ? -20.422 5.375 14.258 1 71.62 139 TYR B O 1
ATOM 4873 N N . ARG B 1 140 ? -19.469 6.828 15.625 1 67.5 140 ARG B N 1
ATOM 4874 C CA . ARG B 1 140 ? -20.172 6.477 16.859 1 67.5 140 ARG B CA 1
ATOM 4875 C C . ARG B 1 140 ? -20.078 4.98 17.141 1 67.5 140 ARG B C 1
ATOM 4877 O O . ARG B 1 140 ? -21.078 4.328 17.422 1 67.5 140 ARG B O 1
ATOM 4884 N N . MET B 1 141 ? -19.016 4.477 16.797 1 65.75 141 MET B N 1
ATOM 4885 C CA . MET B 1 141 ? -18.828 3.041 16.984 1 65.75 141 MET B CA 1
ATOM 4886 C C . MET B 1 141 ? -18 2.766 18.25 1 65.75 141 MET B C 1
ATOM 4888 O O . MET B 1 141 ? -17.297 1.761 18.328 1 65.75 141 MET B O 1
ATOM 4892 N N . TYR B 1 142 ? -18.125 3.719 19.172 1 62.28 142 TYR B N 1
ATOM 4893 C CA . TYR B 1 142 ? -17.359 3.51 20.406 1 62.28 142 TYR B CA 1
ATOM 4894 C C . TYR B 1 142 ? -17.906 2.32 21.188 1 62.28 142 TYR B C 1
ATOM 4896 O O . TYR B 1 142 ? -17.172 1.656 21.906 1 62.28 142 TYR B O 1
ATOM 4904 N N . ASP B 1 143 ? -19.109 2.012 20.812 1 65.69 143 ASP B N 1
ATOM 4905 C CA . ASP B 1 143 ? -19.75 0.959 21.594 1 65.69 143 ASP B CA 1
ATOM 4906 C C . ASP B 1 143 ? -19.453 -0.42 21 1 65.69 143 ASP B C 1
ATOM 4908 O O . ASP B 1 143 ? -19.844 -1.439 21.578 1 65.69 143 ASP B O 1
ATOM 4912 N N . PHE B 1 144 ? -18.734 -0.468 19.984 1 74.75 144 PHE B N 1
ATOM 4913 C CA . PHE B 1 144 ? -18.406 -1.761 19.391 1 74.75 144 PHE B CA 1
ATOM 4914 C C . PHE B 1 144 ? -16.953 -2.125 19.656 1 74.75 144 PHE B C 1
ATOM 4916 O O . PHE B 1 144 ? -16.062 -1.825 18.844 1 74.75 144 PHE B O 1
ATOM 4923 N N . PRO B 1 145 ? -16.719 -2.736 20.844 1 76.56 145 PRO B N 1
ATOM 4924 C CA . PRO B 1 145 ? -15.328 -3.029 21.234 1 76.56 145 PRO B CA 1
ATOM 4925 C C . PRO B 1 145 ? -14.617 -3.936 20.219 1 76.56 145 PRO B C 1
ATOM 4927 O O . PRO B 1 145 ? -13.398 -3.852 20.062 1 76.56 145 PRO B O 1
ATOM 4930 N N . TYR B 1 146 ? -15.359 -4.711 19.562 1 81.75 146 TYR B N 1
ATOM 4931 C CA . TYR B 1 146 ? -14.75 -5.629 18.609 1 81.75 146 TYR B CA 1
ATOM 4932 C C . TYR B 1 146 ? -14.094 -4.867 17.469 1 81.75 146 TYR B C 1
ATOM 4934 O O . TYR B 1 146 ? -13.008 -5.238 17.016 1 81.75 146 TYR B O 1
ATOM 4942 N N . PHE B 1 147 ? -14.625 -3.783 17.172 1 82.44 147 PHE B N 1
ATOM 4943 C CA . PHE B 1 147 ? -14.062 -3.043 16.047 1 82.44 147 PHE B CA 1
ATOM 4944 C C . PHE B 1 147 ? -12.797 -2.297 16.469 1 82.44 147 PHE B C 1
ATOM 4946 O O . PHE B 1 147 ? -11.891 -2.1 15.648 1 82.44 147 PHE B O 1
ATOM 4953 N N . ARG B 1 148 ? -12.719 -1.929 17.688 1 85.62 148 ARG B N 1
ATOM 4954 C CA . ARG B 1 148 ? -11.484 -1.341 18.188 1 85.62 148 ARG B CA 1
ATOM 4955 C C . ARG B 1 148 ? -10.352 -2.367 18.188 1 85.62 148 ARG B C 1
ATOM 4957 O O . ARG B 1 148 ? -9.234 -2.064 17.781 1 85.62 148 ARG B O 1
ATOM 4964 N N . LEU B 1 149 ? -10.711 -3.496 18.594 1 89.5 149 LEU B N 1
ATOM 4965 C CA . LEU B 1 149 ? -9.727 -4.574 18.625 1 89.5 149 LEU B CA 1
ATOM 4966 C C . LEU B 1 149 ? -9.273 -4.938 17.219 1 89.5 149 LEU B C 1
ATOM 4968 O O . LEU B 1 149 ? -8.094 -5.223 17 1 89.5 149 LEU B O 1
ATOM 4972 N N . LEU B 1 150 ? -10.203 -4.879 16.344 1 92.44 150 LEU B N 1
ATOM 4973 C CA . LEU B 1 150 ? -9.875 -5.223 14.961 1 92.44 150 LEU B CA 1
ATOM 4974 C C . LEU B 1 150 ? -8.922 -4.199 14.352 1 92.44 150 LEU B C 1
ATOM 4976 O O . LEU B 1 150 ? -8.016 -4.559 13.602 1 92.44 150 LEU B O 1
ATOM 4980 N N . SER B 1 151 ? -9.117 -2.914 14.68 1 92.94 151 SER B N 1
ATOM 4981 C CA . SER B 1 151 ? -8.219 -1.881 14.172 1 92.94 151 SER B CA 1
ATOM 4982 C C . SER B 1 151 ? -6.797 -2.076 14.688 1 92.94 151 SER B C 1
ATOM 4984 O O . SER B 1 151 ? -5.832 -1.948 13.938 1 92.94 151 SER B O 1
ATOM 4986 N N . TRP B 1 152 ? -6.684 -2.459 15.898 1 93.81 152 TRP B N 1
ATOM 4987 C CA . TRP B 1 152 ? -5.371 -2.719 16.484 1 93.81 152 TRP B CA 1
ATOM 4988 C C . TRP B 1 152 ? -4.758 -3.986 15.898 1 93.81 152 TRP B C 1
ATOM 4990 O O . TRP B 1 152 ? -3.543 -4.062 15.695 1 93.81 152 TRP B O 1
ATOM 5000 N N . TYR B 1 153 ? -5.637 -4.965 15.672 1 95.69 153 TYR B N 1
ATOM 5001 C CA . TYR B 1 153 ? -5.176 -6.191 15.031 1 95.69 153 TYR B CA 1
ATOM 5002 C C . TYR B 1 153 ? -4.562 -5.895 13.664 1 95.69 153 TYR B C 1
ATOM 5004 O O . TYR B 1 153 ? -3.494 -6.414 13.328 1 95.69 153 TYR B O 1
ATOM 5012 N N . PHE B 1 154 ? -5.195 -5.051 12.906 1 95.44 154 PHE B N 1
ATOM 5013 C CA . PHE B 1 154 ? -4.68 -4.711 11.586 1 95.44 154 PHE B CA 1
ATOM 5014 C C . PHE B 1 154 ? -3.385 -3.914 11.695 1 95.44 154 PHE B C 1
ATOM 5016 O O . PHE B 1 154 ? -2.518 -4 10.828 1 95.44 154 PHE B O 1
ATOM 5023 N N . LEU B 1 155 ? -3.252 -3.092 12.766 1 95.5 155 LEU B N 1
ATOM 5024 C CA . LEU B 1 155 ? -2.004 -2.369 12.977 1 95.5 155 LEU B CA 1
ATOM 5025 C C . LEU B 1 155 ? -0.85 -3.338 13.219 1 95.5 155 LEU B C 1
ATOM 5027 O O . LEU B 1 155 ? 0.215 -3.203 12.609 1 95.5 155 LEU B O 1
ATOM 5031 N N . VAL B 1 156 ? -1.104 -4.32 14.023 1 94.31 156 VAL B N 1
ATOM 5032 C CA . VAL B 1 156 ? -0.066 -5.289 14.359 1 94.31 156 VAL B CA 1
ATOM 5033 C C . VAL B 1 156 ? 0.29 -6.113 13.125 1 94.31 156 VAL B C 1
ATOM 5035 O O . VAL B 1 156 ? 1.466 -6.371 12.859 1 94.31 156 VAL B O 1
ATOM 5038 N N . THR B 1 157 ? -0.707 -6.484 12.398 1 94.44 157 THR B N 1
ATOM 5039 C CA . THR B 1 157 ? -0.488 -7.273 11.188 1 94.44 157 THR B CA 1
ATOM 5040 C C . THR B 1 157 ? 0.281 -6.469 10.148 1 94.44 157 THR B C 1
ATOM 5042 O O . THR B 1 157 ? 1.198 -6.984 9.508 1 94.44 157 THR B O 1
ATOM 5045 N N . SER B 1 158 ? -0.089 -5.23 9.984 1 94.44 158 SER B N 1
ATOM 5046 C CA . SER B 1 158 ? 0.606 -4.383 9.023 1 94.44 158 SER B CA 1
ATOM 5047 C C . SER B 1 158 ? 2.047 -4.129 9.453 1 94.44 158 SER B C 1
ATOM 5049 O O . SER B 1 158 ? 2.949 -4.082 8.617 1 94.44 158 SER B O 1
ATOM 5051 N N . ASN B 1 159 ? 2.287 -3.943 10.727 1 93.69 159 ASN B N 1
ATOM 5052 C CA . ASN B 1 159 ? 3.65 -3.771 11.227 1 93.69 159 ASN B CA 1
ATOM 5053 C C . ASN B 1 159 ? 4.5 -5.012 10.969 1 93.69 159 ASN B C 1
ATOM 5055 O O . ASN B 1 159 ? 5.68 -4.906 10.625 1 93.69 159 ASN B O 1
ATOM 5059 N N . TYR B 1 160 ? 3.939 -6.133 11.148 1 90.56 160 TYR B N 1
ATOM 5060 C CA . TYR B 1 160 ? 4.664 -7.363 10.859 1 90.56 160 TYR B CA 1
ATOM 5061 C C . TYR B 1 160 ? 4.988 -7.469 9.375 1 90.56 160 TYR B C 1
ATOM 5063 O O . TYR B 1 160 ? 6.066 -7.934 9 1 90.56 160 TYR B O 1
ATOM 5071 N N . PHE B 1 161 ? 4.105 -7.141 8.617 1 90.69 161 PHE B N 1
ATOM 5072 C CA . PHE B 1 161 ? 4.309 -7.219 7.176 1 90.69 161 PHE B CA 1
ATOM 5073 C C . PHE B 1 161 ? 5.426 -6.285 6.734 1 90.69 161 PHE B C 1
ATOM 5075 O O . PHE B 1 161 ? 6.324 -6.688 5.992 1 90.69 161 PHE B O 1
ATOM 5082 N N . PHE B 1 162 ? 5.445 -5.062 7.199 1 87.94 162 PHE B N 1
ATOM 5083 C CA . PHE B 1 162 ? 6.402 -4.07 6.715 1 87.94 162 PHE B CA 1
ATOM 5084 C C . PHE B 1 162 ? 7.746 -4.23 7.418 1 87.94 162 PHE B C 1
ATOM 5086 O O . PHE B 1 162 ? 8.797 -4.152 6.781 1 87.94 162 PHE B O 1
ATOM 5093 N N . PHE B 1 163 ? 7.68 -4.465 8.688 1 85.62 163 PHE B N 1
ATOM 5094 C CA . PHE B 1 163 ? 8.898 -4.375 9.484 1 85.62 163 PHE B CA 1
ATOM 5095 C C . PHE B 1 163 ? 9.469 -5.762 9.758 1 85.62 163 PHE B C 1
ATOM 5097 O O . PHE B 1 163 ? 10.625 -5.898 10.148 1 85.62 163 PHE B O 1
ATOM 5104 N N . GLY B 1 164 ? 8.719 -6.781 9.562 1 79.31 164 GLY B N 1
ATOM 5105 C CA . GLY B 1 164 ? 9.148 -8.109 9.961 1 79.31 164 GLY B CA 1
ATOM 5106 C C . GLY B 1 164 ? 10.461 -8.531 9.336 1 79.31 164 GLY B C 1
ATOM 5107 O O . GLY B 1 164 ? 11.383 -8.961 10.039 1 79.31 164 GLY B O 1
ATOM 5108 N N . GLU B 1 165 ? 10.594 -8.266 8.062 1 75.12 165 GLU B N 1
ATOM 5109 C CA . GLU B 1 165 ? 11.812 -8.688 7.379 1 75.12 165 GLU B CA 1
ATOM 5110 C C . GLU B 1 165 ? 12.992 -7.789 7.738 1 75.12 165 GLU B C 1
ATOM 5112 O O . GLU B 1 165 ? 14.086 -8.281 8.031 1 75.12 165 GLU B O 1
ATOM 5117 N N . SER B 1 166 ? 12.758 -6.5 7.719 1 75.06 166 SER B N 1
ATOM 5118 C CA . SER B 1 166 ? 13.828 -5.551 7.984 1 75.06 166 SER B CA 1
ATOM 5119 C C . SER B 1 166 ? 14.32 -5.652 9.422 1 75.06 166 SER B C 1
ATOM 5121 O O . SER B 1 166 ? 15.516 -5.527 9.695 1 75.06 166 SER B O 1
ATOM 5123 N N . LEU B 1 167 ? 13.375 -5.898 10.281 1 73.19 167 LEU B N 1
ATOM 5124 C CA . LEU B 1 167 ? 13.75 -5.988 11.688 1 73.19 167 LEU B CA 1
ATOM 5125 C C . LEU B 1 167 ? 14.531 -7.273 11.961 1 73.19 167 LEU B C 1
ATOM 5127 O O . LEU B 1 167 ? 15.469 -7.277 12.766 1 73.19 167 LEU B O 1
ATOM 5131 N N . ILE B 1 168 ? 14.164 -8.32 11.25 1 71 168 ILE B N 1
ATOM 5132 C CA . ILE B 1 168 ? 14.875 -9.578 11.438 1 71 168 ILE B CA 1
ATOM 5133 C C . ILE B 1 168 ? 16.297 -9.445 10.898 1 71 168 ILE B C 1
ATOM 5135 O O . ILE B 1 168 ? 17.25 -9.906 11.539 1 71 168 ILE B O 1
ATOM 5139 N N . ASP B 1 169 ? 16.391 -8.773 9.766 1 69.06 169 ASP B N 1
ATOM 5140 C CA . ASP B 1 169 ? 17.719 -8.523 9.219 1 69.06 169 ASP B CA 1
ATOM 5141 C C . ASP B 1 169 ? 18.547 -7.652 10.156 1 69.06 169 ASP B C 1
ATOM 5143 O O . ASP B 1 169 ? 19.734 -7.906 10.367 1 69.06 169 ASP B O 1
ATOM 5147 N N . TYR B 1 170 ? 17.891 -6.695 10.656 1 70.19 170 TYR B N 1
ATOM 5148 C CA . TYR B 1 170 ? 18.562 -5.785 11.578 1 70.19 170 TYR B CA 1
ATOM 5149 C C . TYR B 1 170 ? 19 -6.512 12.844 1 70.19 170 TYR B C 1
ATOM 5151 O O . TYR B 1 170 ? 20.141 -6.352 13.289 1 70.19 170 TYR B O 1
ATOM 5159 N N . PHE B 1 171 ? 18.094 -7.367 13.328 1 66.94 171 PHE B N 1
ATOM 5160 C CA . PHE B 1 171 ? 18.406 -8.062 14.57 1 66.94 171 PHE B CA 1
ATOM 5161 C C . PHE B 1 171 ? 19.406 -9.188 14.328 1 66.94 171 PHE B C 1
ATOM 5163 O O . PHE B 1 171 ? 20.156 -9.562 15.227 1 66.94 171 PHE B O 1
ATOM 5170 N N . GLN B 1 172 ? 19.375 -9.672 13.07 1 67.94 172 GLN B N 1
ATOM 5171 C CA . GLN B 1 172 ? 20.391 -10.648 12.719 1 67.94 172 GLN B CA 1
ATOM 5172 C C . GLN B 1 172 ? 21.781 -10.023 12.75 1 67.94 172 GLN B C 1
ATOM 5174 O O . GLN B 1 172 ? 22.75 -10.656 13.195 1 67.94 172 GLN B O 1
ATOM 5179 N N . ILE B 1 173 ? 21.828 -8.859 12.289 1 63.94 173 ILE B N 1
ATOM 5180 C CA . ILE B 1 173 ? 23.094 -8.141 12.258 1 63.94 173 ILE B CA 1
ATOM 5181 C C . ILE B 1 173 ? 23.5 -7.738 13.68 1 63.94 173 ILE B C 1
ATOM 5183 O O . ILE B 1 173 ? 24.641 -7.918 14.078 1 63.94 173 ILE B O 1
ATOM 5187 N N . LEU B 1 174 ? 22.484 -7.312 14.391 1 62.69 174 LEU B N 1
ATOM 5188 C CA . LEU B 1 174 ? 22.75 -6.809 15.727 1 62.69 174 LEU B CA 1
ATOM 5189 C C . LEU B 1 174 ? 23.125 -7.945 16.672 1 62.69 174 LEU B C 1
ATOM 5191 O O . LEU B 1 174 ? 24.031 -7.805 17.5 1 62.69 174 LEU B O 1
ATOM 5195 N N . LEU B 1 175 ? 22.328 -9.086 16.422 1 60.12 175 LEU B N 1
ATOM 5196 C CA . LEU B 1 175 ? 22.547 -10.195 17.344 1 60.12 175 LEU B CA 1
ATOM 5197 C C . LEU B 1 175 ? 23.594 -11.156 16.812 1 60.12 175 LEU B C 1
ATOM 5199 O O . LEU B 1 175 ? 24 -12.102 17.5 1 60.12 175 LEU B O 1
ATOM 5203 N N . ARG B 1 176 ? 24.281 -10.883 15.609 1 57 176 ARG B N 1
ATOM 5204 C CA . ARG B 1 176 ? 25.344 -11.68 15 1 57 176 ARG B CA 1
ATOM 5205 C C . ARG B 1 176 ? 24.953 -13.156 14.953 1 57 176 ARG B C 1
ATOM 5207 O O . ARG B 1 176 ? 25.766 -14.031 15.281 1 57 176 ARG B O 1
ATOM 5214 N N . LYS B 1 177 ? 23.719 -13.383 14.891 1 56.78 177 LYS B N 1
ATOM 5215 C CA . LYS B 1 177 ? 23.297 -14.781 14.805 1 56.78 177 LYS B CA 1
ATOM 5216 C C . LYS B 1 177 ? 22.797 -15.125 13.406 1 56.78 177 LYS B C 1
ATOM 5218 O O . LYS B 1 177 ? 21.906 -14.469 12.883 1 56.78 177 LYS B O 1
ATOM 5223 N N . ASP B 1 178 ? 23.656 -15.828 12.516 1 55.84 178 ASP B N 1
ATOM 5224 C CA . ASP B 1 178 ? 23.469 -16.141 11.10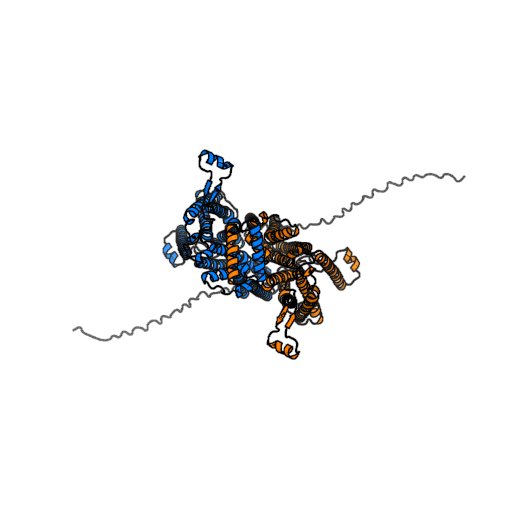2 1 55.84 178 ASP B CA 1
ATOM 5225 C C . ASP B 1 178 ? 22.062 -16.703 10.844 1 55.84 178 ASP B C 1
ATOM 5227 O O . ASP B 1 178 ? 21.484 -16.422 9.797 1 55.84 178 ASP B O 1
ATOM 5231 N N . ASN B 1 179 ? 21.609 -17.625 11.727 1 55.69 179 ASN B N 1
ATOM 5232 C CA . ASN B 1 179 ? 20.406 -18.375 11.375 1 55.69 179 ASN B CA 1
ATOM 5233 C C . ASN B 1 179 ? 19.203 -17.938 12.219 1 55.69 179 ASN B C 1
ATOM 5235 O O . ASN B 1 179 ? 18.281 -18.719 12.445 1 55.69 179 ASN B O 1
ATOM 5239 N N . PHE B 1 180 ? 19.375 -16.766 12.672 1 53.38 180 PHE B N 1
ATOM 5240 C CA . PHE B 1 180 ? 18.297 -16.406 13.586 1 53.38 180 PHE B CA 1
ATOM 5241 C C . PHE B 1 180 ? 17.016 -16.094 12.828 1 53.38 180 PHE B C 1
ATOM 5243 O O . PHE B 1 180 ? 17 -15.234 11.945 1 53.38 180 PHE B O 1
ATOM 5250 N N . LEU B 1 181 ? 15.977 -16.906 13.023 1 61.22 181 LEU B N 1
ATOM 5251 C CA . LEU B 1 181 ? 14.578 -16.766 12.633 1 61.22 181 LEU B CA 1
ATOM 5252 C C . LEU B 1 181 ? 14.43 -16.781 11.117 1 61.22 181 LEU B C 1
ATOM 5254 O O . LEU B 1 181 ? 13.594 -16.062 10.57 1 61.22 181 LEU B O 1
ATOM 5258 N N . ASN B 1 182 ? 15.398 -17.484 10.453 1 60.19 182 ASN B N 1
ATOM 5259 C CA . ASN B 1 182 ? 15.398 -17.609 9 1 60.19 182 ASN B CA 1
ATOM 5260 C C . ASN B 1 182 ? 14.062 -18.125 8.484 1 60.19 182 ASN B C 1
ATOM 5262 O O . ASN B 1 182 ? 13.586 -17.703 7.426 1 60.19 182 ASN B O 1
ATOM 5266 N N . TRP B 1 183 ? 13.555 -19.031 9.344 1 60.25 183 TRP B N 1
ATOM 5267 C CA . TRP B 1 183 ? 12.273 -19.594 8.922 1 60.25 183 TRP B CA 1
ATOM 5268 C C . TRP B 1 183 ? 11.203 -18.516 8.867 1 60.25 183 TRP B C 1
ATOM 5270 O O . TRP B 1 183 ? 10.383 -18.484 7.945 1 60.25 183 TRP B O 1
ATOM 5280 N N . LEU B 1 184 ? 11.266 -17.547 9.773 1 61.91 184 LEU B N 1
ATOM 5281 C CA . LEU B 1 184 ? 10.281 -16.469 9.805 1 61.91 184 LEU B CA 1
ATOM 5282 C C . LEU B 1 184 ? 10.445 -15.547 8.602 1 61.91 184 LEU B C 1
ATOM 5284 O O . LEU B 1 184 ? 9.469 -15.016 8.086 1 61.91 184 LEU B O 1
ATOM 5288 N N . VAL B 1 185 ? 11.602 -15.57 8.117 1 65.5 185 VAL B N 1
ATOM 5289 C CA . VAL B 1 185 ? 11.875 -14.711 6.969 1 65.5 185 VAL B CA 1
ATOM 5290 C C . VAL B 1 185 ? 11.445 -15.422 5.684 1 65.5 185 VAL B C 1
ATOM 5292 O O . VAL B 1 185 ? 10.891 -14.789 4.777 1 65.5 185 VAL B O 1
ATOM 5295 N N . ALA B 1 186 ? 11.648 -16.75 5.766 1 67.75 186 ALA B N 1
ATOM 5296 C CA . ALA B 1 186 ? 11.328 -17.516 4.555 1 67.75 186 ALA B CA 1
ATOM 5297 C C . ALA B 1 186 ? 9.828 -17.531 4.305 1 67.75 186 ALA B C 1
ATOM 5299 O O . ALA B 1 186 ? 9.383 -17.438 3.16 1 67.75 186 ALA B O 1
ATOM 5300 N N . TYR B 1 187 ? 9.07 -17.516 5.41 1 81.06 187 TYR B N 1
ATOM 5301 C CA . TYR B 1 187 ? 7.617 -17.609 5.273 1 81.06 187 TYR B CA 1
ATOM 5302 C C . TYR B 1 187 ? 6.945 -16.297 5.684 1 81.06 187 TYR B C 1
ATOM 5304 O O . TYR B 1 187 ? 5.766 -16.281 6.039 1 81.06 187 TYR B O 1
ATOM 5312 N N . HIS B 1 188 ? 7.727 -15.297 5.691 1 84.25 188 HIS B N 1
ATOM 5313 C CA . HIS B 1 188 ? 7.234 -14 6.145 1 84.25 188 HIS B CA 1
ATOM 5314 C C . HIS B 1 188 ? 6.02 -13.555 5.336 1 84.25 188 HIS B C 1
ATOM 5316 O O . HIS B 1 188 ? 5.012 -13.125 5.906 1 84.25 188 HIS B O 1
ATOM 5322 N N . ARG B 1 189 ? 6.098 -13.734 4.055 1 87 189 ARG B N 1
ATOM 5323 C CA . ARG B 1 189 ? 5.023 -13.258 3.191 1 87 189 ARG B CA 1
ATOM 5324 C C . ARG B 1 189 ? 3.754 -14.078 3.396 1 87 189 ARG B C 1
ATOM 5326 O O . ARG B 1 189 ? 2.652 -13.523 3.451 1 87 189 ARG B O 1
ATOM 5333 N N . MET B 1 190 ? 3.889 -15.352 3.602 1 89.31 190 MET B N 1
ATOM 5334 C CA . MET B 1 190 ? 2.734 -16.219 3.793 1 89.31 190 MET B CA 1
ATOM 5335 C C . MET B 1 190 ? 2.086 -15.977 5.152 1 89.31 190 MET B C 1
ATOM 5337 O O . MET B 1 190 ? 0.86 -15.93 5.258 1 89.31 190 MET B O 1
ATOM 5341 N N . ILE B 1 191 ? 2.887 -15.812 6.102 1 90.06 191 ILE B N 1
ATOM 5342 C CA . ILE B 1 191 ? 2.367 -15.555 7.441 1 90.06 191 ILE B CA 1
ATOM 5343 C C . ILE B 1 191 ? 1.646 -14.211 7.473 1 90.06 191 ILE B C 1
ATOM 5345 O O . ILE B 1 191 ? 0.562 -14.094 8.047 1 90.06 191 ILE B O 1
ATOM 5349 N N . SER B 1 192 ? 2.318 -13.234 6.891 1 92.56 192 SER B N 1
ATOM 5350 C CA . SER B 1 192 ? 1.696 -11.914 6.848 1 92.56 192 SER B CA 1
ATOM 5351 C C . SER B 1 192 ? 0.358 -11.961 6.117 1 92.56 192 SER B C 1
ATOM 5353 O O . SER B 1 192 ? -0.619 -11.352 6.562 1 92.56 192 SER B O 1
ATOM 5355 N N . PHE B 1 193 ? 0.275 -12.641 5.031 1 93.44 193 PHE B N 1
ATOM 5356 C CA . PHE B 1 193 ? -0.958 -12.75 4.262 1 93.44 193 PHE B CA 1
ATOM 5357 C C . PHE B 1 193 ? -2.025 -13.492 5.051 1 93.44 193 PHE B C 1
ATOM 5359 O O . PHE B 1 193 ? -3.191 -13.094 5.062 1 93.44 193 PHE B O 1
ATOM 5366 N N . SER B 1 194 ? -1.615 -14.586 5.711 1 94.06 194 SER B N 1
ATOM 5367 C CA . SER B 1 194 ? -2.557 -15.359 6.516 1 94.06 194 SER B CA 1
ATOM 5368 C C . SER B 1 194 ? -3.115 -14.531 7.664 1 94.06 194 SER B C 1
ATOM 5370 O O . SER B 1 194 ? -4.309 -14.602 7.965 1 94.06 194 SER B O 1
ATOM 5372 N N . LEU B 1 195 ? -2.277 -13.797 8.266 1 95.12 195 LEU B N 1
ATOM 5373 C CA . LEU B 1 195 ? -2.73 -12.93 9.344 1 95.12 195 LEU B CA 1
ATOM 5374 C C . LEU B 1 195 ? -3.723 -11.891 8.836 1 95.12 195 LEU B C 1
ATOM 5376 O O . LEU B 1 195 ? -4.73 -11.617 9.484 1 95.12 195 LEU B O 1
ATOM 5380 N N . TYR B 1 196 ? -3.453 -11.328 7.723 1 95.31 196 TYR B N 1
ATOM 5381 C CA . TYR B 1 196 ? -4.375 -10.352 7.152 1 95.31 196 TYR B CA 1
ATOM 5382 C C . TYR B 1 196 ? -5.711 -11 6.805 1 95.31 196 TYR B C 1
ATOM 5384 O O . TYR B 1 196 ? -6.77 -10.414 7.035 1 95.31 196 TYR B O 1
ATOM 5392 N N . CYS B 1 197 ? -5.688 -12.203 6.25 1 94.81 197 CYS B N 1
ATOM 5393 C CA . CYS B 1 197 ? -6.906 -12.914 5.887 1 94.81 197 CYS B CA 1
ATOM 5394 C C . CYS B 1 197 ? -7.758 -13.203 7.117 1 94.81 197 CYS B C 1
ATOM 5396 O O . CYS B 1 197 ? -8.984 -13.109 7.066 1 94.81 197 CYS B O 1
ATOM 5398 N N . ILE B 1 198 ? -7.074 -13.508 8.18 1 95.62 198 ILE B N 1
ATOM 5399 C CA . ILE B 1 198 ? -7.797 -13.758 9.422 1 95.62 198 ILE B CA 1
ATOM 5400 C C . ILE B 1 198 ? -8.523 -12.492 9.867 1 95.62 198 ILE B C 1
ATOM 5402 O O . ILE B 1 198 ? -9.68 -12.547 10.281 1 95.62 198 ILE B O 1
ATOM 5406 N N . GLY B 1 199 ? -7.844 -11.391 9.828 1 94.94 199 GLY B N 1
ATOM 5407 C CA . GLY B 1 199 ? -8.492 -10.133 10.156 1 94.94 199 GLY B CA 1
ATOM 5408 C C . GLY B 1 199 ? -9.617 -9.781 9.203 1 94.94 199 GLY B C 1
ATOM 5409 O O . GLY B 1 199 ? -10.664 -9.289 9.633 1 94.94 199 GLY B O 1
ATOM 5410 N N . PHE B 1 200 ? -9.438 -10.055 7.957 1 94.06 200 PHE B N 1
ATOM 5411 C CA . PHE B 1 200 ? -10.43 -9.773 6.93 1 94.06 200 PHE B CA 1
ATOM 5412 C C . PHE B 1 200 ? -11.688 -10.609 7.152 1 94.06 200 PHE B C 1
ATOM 5414 O O . PHE B 1 200 ? -12.805 -10.078 7.117 1 94.06 200 PHE B O 1
ATOM 5421 N N . VAL B 1 201 ? -11.516 -11.891 7.418 1 93.94 201 VAL B N 1
ATOM 5422 C CA . VAL B 1 201 ? -12.633 -12.797 7.676 1 93.94 201 VAL B CA 1
ATOM 5423 C C . VAL B 1 201 ? -13.344 -12.383 8.961 1 93.94 201 VAL B C 1
ATOM 5425 O O . VAL B 1 201 ? -14.57 -12.383 9.023 1 93.94 201 VAL B O 1
ATOM 5428 N N . SER B 1 202 ? -12.547 -11.984 9.945 1 93.94 202 SER B N 1
ATOM 5429 C CA . SER B 1 202 ? -13.133 -11.531 11.203 1 93.94 202 SER B CA 1
ATOM 5430 C C . SER B 1 202 ? -13.977 -10.273 10.992 1 93.94 202 SER B C 1
ATOM 5432 O O . SER B 1 202 ? -15.016 -10.109 11.633 1 93.94 202 SER B O 1
ATOM 5434 N N . PHE B 1 203 ? -13.609 -9.414 10.18 1 93.5 203 PHE B N 1
ATOM 5435 C CA . PHE B 1 203 ? -14.383 -8.219 9.867 1 93.5 203 PHE B CA 1
ATOM 5436 C C . PHE B 1 203 ? -15.703 -8.586 9.203 1 93.5 203 PHE B C 1
ATOM 5438 O O . PHE B 1 203 ? -16.766 -8.094 9.602 1 93.5 203 PHE B O 1
ATOM 5445 N N . VAL B 1 204 ? -15.617 -9.477 8.227 1 91.69 204 VAL B N 1
ATOM 5446 C CA . VAL B 1 204 ? -16.812 -9.859 7.484 1 91.69 204 VAL B CA 1
ATOM 5447 C C . VAL B 1 204 ? -17.812 -10.547 8.422 1 91.69 204 VAL B C 1
ATOM 5449 O O . VAL B 1 204 ? -19.016 -10.305 8.344 1 91.69 204 VAL B O 1
ATOM 5452 N N . LEU B 1 205 ? -17.281 -11.32 9.289 1 90.19 205 LEU B N 1
ATOM 5453 C CA . LEU B 1 205 ? -18.141 -12.047 10.219 1 90.19 205 LEU B CA 1
ATOM 5454 C C . LEU B 1 205 ? -18.719 -11.117 11.273 1 90.19 205 LEU B C 1
ATOM 5456 O O . LEU B 1 205 ? -19.75 -11.414 11.875 1 90.19 205 LEU B O 1
ATOM 5460 N N . SER B 1 206 ? -18.109 -9.969 11.508 1 89.19 206 SER B N 1
ATOM 5461 C CA . SER B 1 206 ? -18.562 -9.031 12.531 1 89.19 206 SER B CA 1
ATOM 5462 C C . SER B 1 206 ? -19.641 -8.094 12 1 89.19 206 SER B C 1
ATOM 5464 O O . SER B 1 206 ? -20.25 -7.348 12.766 1 89.19 206 SER B O 1
ATOM 5466 N N . LEU B 1 207 ? -19.922 -8.148 10.703 1 88.44 207 LEU B N 1
ATOM 5467 C CA . LEU B 1 207 ? -20.891 -7.242 10.094 1 88.44 207 LEU B CA 1
ATOM 5468 C C . LEU B 1 207 ? -22.281 -7.48 10.656 1 88.44 207 LEU B C 1
ATOM 5470 O O . LEU B 1 207 ? -22.719 -8.625 10.773 1 88.44 207 LEU B O 1
ATOM 5474 N N . LYS B 1 208 ? -22.859 -6.418 11.148 1 84.19 208 LYS B N 1
ATOM 5475 C CA . LYS B 1 208 ? -24.203 -6.477 11.719 1 84.19 208 LYS B CA 1
ATOM 5476 C C . LYS B 1 208 ? -25.188 -5.629 10.906 1 84.19 208 LYS B C 1
ATOM 5478 O O . LYS B 1 208 ? -24.844 -4.543 10.438 1 84.19 208 LYS B O 1
ATOM 5483 N N . LYS B 1 209 ? -26.328 -6.207 10.883 1 81.38 209 LYS B N 1
ATOM 5484 C CA . LYS B 1 209 ? -27.391 -5.516 10.148 1 81.38 209 LYS B CA 1
ATOM 5485 C C . LYS B 1 209 ? -27.688 -4.152 10.773 1 81.38 209 LYS B C 1
ATOM 5487 O O . LYS B 1 209 ? -27.797 -4.031 11.992 1 81.38 209 LYS B O 1
ATOM 5492 N N . GLY B 1 210 ? -27.672 -3.104 9.992 1 76.5 210 GLY B N 1
ATOM 5493 C CA . GLY B 1 210 ? -27.953 -1.756 10.461 1 76.5 210 GLY B CA 1
ATOM 5494 C C . GLY B 1 210 ? -26.719 -0.9 10.617 1 76.5 210 GLY B C 1
ATOM 5495 O O . GLY B 1 210 ? -26.812 0.326 10.703 1 76.5 210 GLY B O 1
ATOM 5496 N N . TYR B 1 211 ? -25.609 -1.602 10.727 1 82.44 211 TYR B N 1
ATOM 5497 C CA . TYR B 1 211 ? -24.375 -0.851 10.953 1 82.44 211 TYR B CA 1
ATOM 5498 C C . TYR B 1 211 ? -23.406 -1.038 9.797 1 82.44 211 TYR B C 1
ATOM 5500 O O . TYR B 1 211 ? -22.203 -0.775 9.938 1 82.44 211 TYR B O 1
ATOM 5508 N N . TYR B 1 212 ? -23.891 -1.466 8.609 1 83.56 212 TYR B N 1
ATOM 5509 C CA . TYR B 1 212 ? -23.016 -1.811 7.5 1 83.56 212 TYR B CA 1
ATOM 5510 C C . TYR B 1 212 ? -22.25 -0.587 7.016 1 83.56 212 TYR B C 1
ATOM 5512 O O . TYR B 1 212 ? -21.031 -0.646 6.828 1 83.56 212 TYR B O 1
ATOM 5520 N N . MET B 1 213 ? -22.859 0.465 6.871 1 83.12 213 MET B N 1
ATOM 5521 C CA . MET B 1 213 ? -22.234 1.662 6.328 1 83.12 213 MET B CA 1
ATOM 5522 C C . MET B 1 213 ? -21.141 2.172 7.266 1 83.12 213 MET B C 1
ATOM 5524 O O . MET B 1 213 ? -20.047 2.506 6.82 1 83.12 213 MET B O 1
ATOM 5528 N N . ARG B 1 214 ? -21.469 2.217 8.539 1 84 214 ARG B N 1
ATOM 5529 C CA . ARG B 1 214 ? -20.5 2.695 9.523 1 84 214 ARG B CA 1
ATOM 5530 C C . ARG B 1 214 ? -19.297 1.762 9.625 1 84 214 ARG B C 1
ATOM 5532 O O . ARG B 1 214 ? -18.156 2.219 9.727 1 84 214 ARG B O 1
ATOM 5539 N N . GLN B 1 215 ? -19.594 0.506 9.617 1 87.56 215 GLN B N 1
ATOM 5540 C CA . GLN B 1 215 ? -18.531 -0.476 9.742 1 87.56 215 GLN B CA 1
ATOM 5541 C C . GLN B 1 215 ? -17.609 -0.44 8.523 1 87.56 215 GLN B C 1
ATOM 5543 O O . GLN B 1 215 ? -16.375 -0.505 8.664 1 87.56 215 GLN B O 1
ATOM 5548 N N . PHE B 1 216 ? -18.172 -0.3 7.348 1 87.94 216 PHE B N 1
ATOM 5549 C CA . PHE B 1 216 ? -17.359 -0.244 6.145 1 87.94 216 PHE B CA 1
ATOM 5550 C C . PHE B 1 216 ? -16.578 1.064 6.078 1 87.94 216 PHE B C 1
ATOM 5552 O O . PHE B 1 216 ? -15.445 1.098 5.586 1 87.94 216 PHE B O 1
ATOM 5559 N N . SER B 1 217 ? -17.125 2.115 6.504 1 85.62 217 SER B N 1
ATOM 5560 C CA . SER B 1 217 ? -16.422 3.389 6.543 1 85.62 217 SER B CA 1
ATOM 5561 C C . SER B 1 217 ? -15.242 3.338 7.516 1 85.62 217 SER B C 1
ATOM 5563 O O . SER B 1 217 ? -14.172 3.863 7.223 1 85.62 217 SER B O 1
ATOM 5565 N N . LEU B 1 218 ? -15.484 2.729 8.617 1 88.12 218 LEU B N 1
ATOM 5566 C CA . LEU B 1 218 ? -14.398 2.59 9.586 1 88.12 218 LEU B CA 1
ATOM 5567 C C . LEU B 1 218 ? -13.305 1.674 9.047 1 88.12 218 LEU B C 1
ATOM 5569 O O . LEU B 1 218 ? -12.125 1.886 9.328 1 88.12 218 LEU B O 1
ATOM 5573 N N . PHE B 1 219 ? -13.766 0.644 8.391 1 91 219 PHE B N 1
ATOM 5574 C CA . PHE B 1 219 ? -12.797 -0.232 7.746 1 91 219 PHE B CA 1
ATOM 5575 C C . PHE B 1 219 ? -11.922 0.553 6.777 1 91 219 PHE B C 1
ATOM 5577 O O . PHE B 1 219 ? -10.695 0.402 6.777 1 91 219 PHE B O 1
ATOM 5584 N N . ALA B 1 220 ? -12.523 1.365 6 1 89.75 220 ALA B N 1
ATOM 5585 C CA . ALA B 1 220 ? -11.781 2.207 5.062 1 89.75 220 ALA B CA 1
ATOM 5586 C C . ALA B 1 220 ? -10.883 3.191 5.805 1 89.75 220 ALA B C 1
ATOM 5588 O O . ALA B 1 220 ? -9.727 3.385 5.43 1 89.75 220 ALA B O 1
ATOM 5589 N N . TRP B 1 221 ? -11.367 3.758 6.84 1 89.19 221 TRP B N 1
ATOM 5590 C CA . TRP B 1 221 ? -10.633 4.691 7.684 1 89.19 221 TRP B CA 1
ATOM 5591 C C . TRP B 1 221 ? -9.375 4.031 8.258 1 89.19 221 TRP B C 1
ATOM 5593 O O . TRP B 1 221 ? -8.281 4.598 8.188 1 89.19 221 TRP B O 1
ATOM 5603 N N . THR B 1 222 ? -9.555 2.879 8.703 1 92.81 222 THR B N 1
ATOM 5604 C CA . THR B 1 222 ? -8.453 2.156 9.328 1 92.81 222 THR B CA 1
ATOM 5605 C C . THR B 1 222 ? -7.379 1.818 8.297 1 92.81 222 THR B C 1
ATOM 5607 O O . THR B 1 222 ? -6.188 2.031 8.539 1 92.81 222 THR B O 1
ATOM 5610 N N . HIS B 1 223 ? -7.785 1.38 7.172 1 94.31 223 HIS B N 1
ATOM 5611 C CA . HIS B 1 223 ? -6.816 0.948 6.172 1 94.31 223 HIS B CA 1
ATOM 5612 C C . HIS B 1 223 ? -6.074 2.139 5.574 1 94.31 223 HIS B C 1
ATOM 5614 O O . HIS B 1 223 ? -4.879 2.049 5.281 1 94.31 223 HIS B O 1
ATOM 5620 N N . ILE B 1 224 ? -6.676 3.227 5.363 1 92.69 224 ILE B N 1
ATOM 5621 C CA . ILE B 1 224 ? -6 4.418 4.859 1 92.69 224 ILE B CA 1
ATOM 5622 C C . ILE B 1 224 ? -5.008 4.93 5.898 1 92.69 224 ILE B C 1
ATOM 5624 O O . ILE B 1 224 ? -3.902 5.355 5.559 1 92.69 224 ILE B O 1
ATOM 5628 N N . THR B 1 225 ? -5.465 4.895 7.148 1 92.69 225 THR B N 1
ATOM 5629 C CA . THR B 1 225 ? -4.582 5.316 8.234 1 92.69 225 THR B CA 1
ATOM 5630 C C . THR B 1 225 ? -3.342 4.43 8.297 1 92.69 225 THR B C 1
ATOM 5632 O O . THR B 1 225 ? -2.225 4.926 8.453 1 92.69 225 THR B O 1
ATOM 5635 N N . LEU B 1 226 ? -3.58 3.162 8.133 1 94.44 226 LEU B N 1
ATOM 5636 C CA . LEU B 1 226 ? -2.455 2.232 8.125 1 94.44 226 LEU B CA 1
ATOM 5637 C C . LEU B 1 226 ? -1.518 2.521 6.957 1 94.44 226 LEU B C 1
ATOM 5639 O O . LEU B 1 226 ? -0.296 2.529 7.121 1 94.44 226 LEU B O 1
ATOM 5643 N N . LEU B 1 227 ? -2.07 2.768 5.84 1 91.62 227 LEU B N 1
ATOM 5644 C CA . LEU B 1 227 ? -1.276 3.053 4.648 1 91.62 227 LEU B CA 1
ATOM 5645 C C . LEU B 1 227 ? -0.438 4.312 4.844 1 91.62 227 LEU B C 1
ATOM 5647 O O . LEU B 1 227 ? 0.754 4.324 4.527 1 91.62 227 LEU B O 1
ATOM 5651 N N . LEU B 1 228 ? -0.996 5.285 5.41 1 90.31 228 LEU B N 1
ATOM 5652 C CA . LEU B 1 228 ? -0.333 6.578 5.523 1 90.31 228 LEU B CA 1
ATOM 5653 C C . LEU B 1 228 ? 0.675 6.574 6.668 1 90.31 228 LEU B C 1
ATOM 5655 O O . LEU B 1 228 ? 1.784 7.094 6.527 1 90.31 228 LEU B O 1
ATOM 5659 N N . ILE B 1 229 ? 0.34 5.949 7.738 1 93.31 229 ILE B N 1
ATOM 5660 C CA . ILE B 1 229 ? 1.168 6.066 8.938 1 93.31 229 ILE B CA 1
ATOM 5661 C C . ILE B 1 229 ? 2.203 4.941 8.953 1 93.31 229 ILE B C 1
ATOM 5663 O O . ILE B 1 229 ? 3.396 5.195 9.141 1 93.31 229 ILE B O 1
ATOM 5667 N N . VAL B 1 230 ? 1.787 3.723 8.742 1 93.75 230 VAL B N 1
ATOM 5668 C CA . VAL B 1 230 ? 2.674 2.578 8.922 1 93.75 230 VAL B CA 1
ATOM 5669 C C . VAL B 1 230 ? 3.662 2.506 7.758 1 93.75 230 VAL B C 1
ATOM 5671 O O . VAL B 1 230 ? 4.863 2.322 7.965 1 93.75 230 VAL B O 1
ATOM 5674 N N . SER B 1 231 ? 3.203 2.639 6.547 1 92.19 231 SER B N 1
ATOM 5675 C CA . SER B 1 231 ? 4.105 2.568 5.402 1 92.19 231 SER B CA 1
ATOM 5676 C C . SER B 1 231 ? 5.156 3.672 5.457 1 92.19 231 SER B C 1
ATOM 5678 O O . SER B 1 231 ? 6.336 3.424 5.203 1 92.19 231 SER B O 1
ATOM 5680 N N . GLN B 1 232 ? 4.758 4.828 5.801 1 93.62 232 GLN B N 1
ATOM 5681 C CA . GLN B 1 232 ? 5.688 5.953 5.844 1 93.62 232 GLN B CA 1
ATOM 5682 C C . GLN B 1 232 ? 6.66 5.812 7.012 1 93.62 232 GLN B C 1
ATOM 5684 O O . GLN B 1 232 ? 7.824 6.199 6.906 1 93.62 232 GLN B O 1
ATOM 5689 N N . SER B 1 233 ? 6.168 5.312 8.141 1 94.06 233 SER B N 1
ATOM 5690 C CA . SER B 1 233 ? 7.07 5.035 9.25 1 94.06 233 SER B CA 1
ATOM 5691 C C . SER B 1 233 ? 8.125 4 8.867 1 94.06 233 SER B C 1
ATOM 5693 O O . SER B 1 233 ? 9.266 4.07 9.32 1 94.06 233 SER B O 1
ATOM 5695 N N . PHE B 1 234 ? 7.754 3.053 8.062 1 93.12 234 PHE B N 1
ATOM 5696 C CA . PHE B 1 234 ? 8.688 2.049 7.562 1 93.12 234 PHE B CA 1
ATOM 5697 C C . PHE B 1 234 ? 9.797 2.701 6.75 1 93.12 234 PHE B C 1
ATOM 5699 O O . PHE B 1 234 ? 10.977 2.373 6.922 1 93.12 234 PHE B O 1
ATOM 5706 N N . PHE B 1 235 ? 9.469 3.613 5.898 1 93.06 235 PHE B N 1
ATOM 5707 C CA . PHE B 1 235 ? 10.461 4.293 5.078 1 93.06 235 PHE B CA 1
ATOM 5708 C C . PHE B 1 235 ? 11.406 5.113 5.945 1 93.06 235 PHE B C 1
ATOM 5710 O O . PHE B 1 235 ? 12.609 5.188 5.668 1 93.06 235 PHE B O 1
ATOM 5717 N N . ILE B 1 236 ? 10.867 5.684 6.953 1 94.62 236 ILE B N 1
ATOM 5718 C CA . ILE B 1 236 ? 11.688 6.488 7.859 1 94.62 236 ILE B CA 1
ATOM 5719 C C . ILE B 1 236 ? 12.703 5.594 8.562 1 94.62 236 ILE B C 1
ATOM 5721 O O . ILE B 1 236 ? 13.875 5.957 8.68 1 94.62 236 ILE B O 1
ATOM 5725 N N . ILE B 1 237 ? 12.273 4.469 8.977 1 92.19 237 ILE B N 1
ATOM 5726 C CA . ILE B 1 237 ? 13.164 3.545 9.672 1 92.19 237 ILE B CA 1
ATOM 5727 C C . ILE B 1 237 ? 14.227 3.031 8.703 1 92.19 237 ILE B C 1
ATOM 5729 O O . ILE B 1 237 ? 15.391 2.887 9.078 1 92.19 237 ILE B O 1
ATOM 5733 N N . GLN B 1 238 ? 13.852 2.77 7.484 1 89.88 238 GLN B N 1
ATOM 5734 C CA . GLN B 1 238 ? 14.82 2.361 6.477 1 89.88 238 GLN B CA 1
ATOM 5735 C C . GLN B 1 238 ? 15.875 3.443 6.258 1 89.88 238 GLN B C 1
ATOM 5737 O O . GLN B 1 238 ? 17.047 3.139 6.023 1 89.88 238 GLN B O 1
ATOM 5742 N N . ASN B 1 239 ? 15.445 4.648 6.336 1 91.62 239 ASN B N 1
ATOM 5743 C CA . ASN B 1 239 ? 16.391 5.754 6.207 1 91.62 239 ASN B CA 1
ATOM 5744 C C . ASN B 1 239 ? 17.375 5.789 7.367 1 91.62 239 ASN B C 1
ATOM 5746 O O . ASN B 1 239 ? 18.562 6.09 7.172 1 91.62 239 ASN B O 1
ATOM 5750 N N . ILE B 1 240 ? 16.891 5.473 8.523 1 90.12 240 ILE B N 1
ATOM 5751 C CA . ILE B 1 240 ? 17.734 5.449 9.719 1 90.12 240 ILE B CA 1
ATOM 5752 C C . ILE B 1 240 ? 18.812 4.383 9.57 1 90.12 240 ILE B C 1
ATOM 5754 O O . ILE B 1 240 ? 19.969 4.602 9.93 1 90.12 240 ILE B O 1
ATOM 5758 N N . PHE B 1 241 ? 18.484 3.273 8.938 1 84.19 241 PHE B N 1
ATOM 5759 C CA . PHE B 1 241 ? 19.406 2.168 8.766 1 84.19 241 PHE B CA 1
ATOM 5760 C C . PHE B 1 241 ? 20.484 2.516 7.742 1 84.19 241 PHE B C 1
ATOM 5762 O O . PHE B 1 241 ? 21.594 1.96 7.773 1 84.19 241 PHE B O 1
ATOM 5769 N N . GLN B 1 242 ? 20.172 3.393 6.832 1 83.88 242 GLN B N 1
ATOM 5770 C CA . GLN B 1 242 ? 21.156 3.816 5.84 1 83.88 242 GLN B CA 1
ATOM 5771 C C . GLN B 1 242 ? 22.125 4.848 6.422 1 83.88 242 GLN B C 1
ATOM 5773 O O . GLN B 1 242 ? 23.203 5.062 5.883 1 83.88 242 GLN B O 1
ATOM 5778 N N . GLY B 1 243 ? 21.75 5.477 7.461 1 85.12 243 GLY B N 1
ATOM 5779 C CA . GLY B 1 243 ? 22.531 6.492 8.156 1 85.12 243 GLY B CA 1
ATOM 5780 C C . GLY B 1 243 ? 21.672 7.438 8.977 1 85.12 243 GLY B C 1
ATOM 5781 O O . GLY B 1 243 ? 20.594 7.855 8.539 1 85.12 243 GLY B O 1
ATOM 5782 N N . LEU B 1 244 ? 22.172 7.793 10.062 1 88.5 244 LEU B N 1
ATOM 5783 C CA . LEU B 1 244 ? 21.422 8.664 10.953 1 88.5 244 LEU B CA 1
ATOM 5784 C C . LEU B 1 244 ? 21.234 10.047 10.336 1 88.5 244 LEU B C 1
ATOM 5786 O O . LEU B 1 244 ? 20.266 10.742 10.648 1 88.5 244 LEU B O 1
ATOM 5790 N N . ILE B 1 245 ? 22.094 10.422 9.438 1 88.44 245 ILE B N 1
ATOM 5791 C CA . ILE B 1 245 ? 22.047 11.75 8.82 1 88.44 245 ILE B CA 1
ATOM 5792 C C . ILE B 1 245 ? 20.797 11.859 7.941 1 88.44 245 ILE B C 1
ATOM 5794 O O . ILE B 1 245 ? 20.234 12.945 7.805 1 88.44 245 ILE B O 1
ATOM 5798 N N . TRP B 1 246 ? 20.391 10.727 7.438 1 90.69 246 TRP B N 1
ATOM 5799 C CA . TRP B 1 246 ? 19.25 10.727 6.52 1 90.69 246 TRP B CA 1
ATOM 5800 C C . TRP B 1 246 ? 17.938 10.891 7.281 1 90.69 246 TRP B C 1
ATOM 5802 O O . TRP B 1 246 ? 16.891 11.125 6.676 1 90.69 246 TRP B O 1
ATOM 5812 N N . PHE B 1 247 ? 17.969 10.734 8.531 1 92.12 247 PHE B N 1
ATOM 5813 C CA . PHE B 1 247 ? 16.797 10.977 9.375 1 92.12 247 PHE B CA 1
ATOM 5814 C C . PHE B 1 247 ? 16.891 12.344 10.039 1 92.12 247 PHE B C 1
ATOM 5816 O O . PHE B 1 247 ? 15.938 13.125 10.016 1 92.12 247 PHE B O 1
ATOM 5823 N N . LEU B 1 248 ? 18.047 12.664 10.547 1 91.06 248 LEU B N 1
ATOM 5824 C CA . LEU B 1 248 ? 18.234 13.859 11.359 1 91.06 248 LEU B CA 1
ATOM 5825 C C . LEU B 1 248 ? 18.188 15.117 10.5 1 91.06 248 LEU B C 1
ATOM 5827 O O . LEU B 1 248 ? 17.562 16.109 10.883 1 91.06 248 LEU B O 1
ATOM 5831 N N . ALA B 1 249 ? 18.812 15.078 9.352 1 91.25 249 ALA B N 1
ATOM 5832 C CA . ALA B 1 249 ? 18.859 16.266 8.5 1 91.25 249 ALA B CA 1
ATOM 5833 C C . ALA B 1 249 ? 17.469 16.656 8.008 1 91.25 249 ALA B C 1
ATOM 5835 O O . ALA B 1 249 ? 17.031 17.797 8.211 1 91.25 249 ALA B O 1
ATOM 5836 N N . PRO B 1 250 ? 16.75 15.703 7.492 1 92.75 250 PRO B N 1
ATOM 5837 C CA . PRO B 1 250 ? 15.422 16.078 7.012 1 92.75 250 PRO B CA 1
ATOM 5838 C C . PRO B 1 250 ? 14.492 16.516 8.141 1 92.75 250 PRO B C 1
ATOM 5840 O O . PRO B 1 250 ? 13.68 17.438 7.961 1 92.75 250 PRO B O 1
ATOM 5843 N N . VAL B 1 251 ? 14.555 15.906 9.258 1 92.06 251 VAL B N 1
ATOM 5844 C CA . VAL B 1 251 ? 13.711 16.281 10.391 1 92.06 251 VAL B CA 1
ATOM 5845 C C . VAL B 1 251 ? 14.047 17.703 10.844 1 92.06 251 VAL B C 1
ATOM 5847 O O . VAL B 1 251 ? 13.148 18.5 11.094 1 92.06 251 VAL B O 1
ATOM 5850 N N . SER B 1 252 ? 15.328 18 10.914 1 91.56 252 SER B N 1
ATOM 5851 C CA . SER B 1 252 ? 15.758 19.328 11.328 1 91.56 252 SER B CA 1
ATOM 5852 C C . SER B 1 252 ? 15.375 20.375 10.297 1 91.56 252 SER B C 1
ATOM 5854 O O . SER B 1 252 ? 15.055 21.516 10.648 1 91.56 252 SER B O 1
ATOM 5856 N N . MET B 1 253 ? 15.398 20 9.086 1 93.81 253 MET B N 1
ATOM 5857 C CA . MET B 1 253 ? 15.039 20.938 8.023 1 93.81 253 MET B CA 1
ATOM 5858 C C . MET B 1 253 ? 13.562 21.297 8.109 1 93.81 253 MET B C 1
ATOM 5860 O O . MET B 1 253 ? 13.195 22.469 7.922 1 93.81 253 MET B O 1
ATOM 5864 N N . ILE B 1 254 ? 12.688 20.344 8.398 1 93.25 254 ILE B N 1
ATOM 5865 C CA . ILE B 1 254 ? 11.258 20.609 8.516 1 93.25 254 ILE B CA 1
ATOM 5866 C C . ILE B 1 254 ? 11 21.5 9.727 1 93.25 254 ILE B C 1
ATOM 5868 O O . ILE B 1 254 ? 10.203 22.438 9.648 1 93.25 254 ILE B O 1
ATOM 5872 N N . ILE B 1 255 ? 11.68 21.234 10.789 1 88.12 255 ILE B N 1
ATOM 5873 C CA . ILE B 1 255 ? 11.523 22.047 11.992 1 88.12 255 ILE B CA 1
ATOM 5874 C C . ILE B 1 255 ? 11.977 23.469 11.719 1 88.12 255 ILE B C 1
ATOM 5876 O O . ILE B 1 255 ? 11.305 24.438 12.109 1 88.12 255 ILE B O 1
ATOM 5880 N N . CYS B 1 256 ? 13.109 23.562 11.078 1 91.25 256 CYS B N 1
ATOM 5881 C CA . CYS B 1 256 ? 13.625 24.875 10.734 1 91.25 256 CYS B CA 1
ATOM 5882 C C . CYS B 1 256 ? 12.664 25.625 9.812 1 91.25 256 CYS B C 1
ATOM 5884 O O . CYS B 1 256 ? 12.43 26.812 9.984 1 91.25 256 CYS B O 1
ATOM 5886 N N . CYS B 1 257 ? 12.109 24.938 8.883 1 92.44 257 CYS B N 1
ATOM 5887 C CA . CYS B 1 257 ? 11.18 25.547 7.945 1 92.44 257 CYS B CA 1
ATOM 5888 C C . CYS B 1 257 ? 9.945 26.078 8.672 1 92.44 257 CYS B C 1
ATOM 5890 O O . CYS B 1 257 ? 9.492 27.188 8.398 1 92.44 257 CYS B O 1
ATOM 5892 N N . ASP B 1 258 ? 9.414 25.312 9.586 1 87.19 258 ASP B N 1
ATOM 5893 C CA . ASP B 1 258 ? 8.219 25.703 10.328 1 87.19 258 ASP B CA 1
ATOM 5894 C C . ASP B 1 258 ? 8.5 26.938 11.195 1 87.19 258 ASP B C 1
ATOM 5896 O O . ASP B 1 258 ? 7.707 27.875 11.227 1 87.19 258 ASP B O 1
ATOM 5900 N N . VAL B 1 259 ? 9.617 26.938 11.875 1 85.25 259 VAL B N 1
ATOM 5901 C CA . VAL B 1 259 ? 9.969 28.031 12.781 1 85.25 259 VAL B CA 1
ATOM 5902 C C . VAL B 1 259 ? 10.258 29.297 11.984 1 85.25 259 VAL B C 1
ATOM 5904 O O . VAL B 1 259 ? 9.766 30.375 12.32 1 85.25 259 VAL B O 1
ATOM 5907 N N . MET B 1 260 ? 11.07 29.125 10.977 1 91.06 260 MET B N 1
ATOM 5908 C CA . MET B 1 260 ? 11.453 30.281 10.18 1 91.06 260 MET B CA 1
ATOM 5909 C C . MET B 1 260 ? 10.258 30.844 9.406 1 91.06 260 MET B C 1
ATOM 5911 O O . MET B 1 260 ? 10.156 32.062 9.203 1 91.06 260 MET B O 1
ATOM 5915 N N . SER B 1 261 ? 9.383 29.969 8.953 1 90.25 261 SER B N 1
ATOM 5916 C CA . SER B 1 261 ? 8.172 30.438 8.289 1 90.25 261 SER B CA 1
ATOM 5917 C C . SER B 1 261 ? 7.285 31.219 9.25 1 90.25 261 SER B C 1
ATOM 5919 O O . SER B 1 261 ? 6.66 32.219 8.852 1 90.25 261 SER B O 1
ATOM 5921 N N . TYR B 1 262 ? 7.227 30.719 10.438 1 84.19 262 TYR B N 1
ATOM 5922 C CA . TYR B 1 262 ? 6.457 31.422 11.453 1 84.19 262 TYR B CA 1
ATOM 5923 C C . TYR B 1 262 ? 7.07 32.781 11.742 1 84.19 262 TYR B C 1
ATOM 5925 O O . TYR B 1 262 ? 6.355 33.781 11.844 1 84.19 262 TYR B O 1
ATOM 5933 N N . MET B 1 263 ? 8.367 32.906 11.828 1 87.12 263 MET B N 1
ATOM 5934 C CA . MET B 1 263 ? 9.07 34.156 12.156 1 87.12 263 MET B CA 1
ATOM 5935 C C . MET B 1 263 ? 8.945 35.156 11.016 1 87.12 263 MET B C 1
ATOM 5937 O O . MET B 1 263 ? 8.602 36.312 11.242 1 87.12 263 MET B O 1
ATOM 5941 N N . PHE B 1 264 ? 9.172 34.719 9.836 1 90.44 264 PHE B N 1
ATOM 5942 C CA . PHE B 1 264 ? 9.07 35.594 8.68 1 90.44 264 PHE B CA 1
ATOM 5943 C C . PHE B 1 264 ? 7.621 36 8.438 1 90.44 264 PHE B C 1
ATOM 5945 O O . PHE B 1 264 ? 7.344 37.125 8.016 1 90.44 264 PHE B O 1
ATOM 5952 N N . GLY B 1 265 ? 6.723 35.062 8.656 1 87.38 265 GLY B N 1
ATOM 5953 C CA . GLY B 1 265 ? 5.309 35.375 8.523 1 87.38 265 GLY B CA 1
ATOM 5954 C C . GLY B 1 265 ? 4.809 36.375 9.555 1 87.38 265 GLY B C 1
ATOM 5955 O O . GLY B 1 265 ? 3.982 37.219 9.242 1 87.38 265 GLY B O 1
ATOM 5956 N N . PHE B 1 266 ? 5.328 36.25 10.688 1 84.25 266 PHE B N 1
ATOM 5957 C CA . PHE B 1 266 ? 4.918 37.156 11.766 1 84.25 266 PHE B CA 1
ATOM 5958 C C . PHE B 1 266 ? 5.438 38.562 11.539 1 84.25 266 PHE B C 1
ATOM 5960 O O . PHE B 1 266 ? 4.707 39.531 11.734 1 84.25 266 PHE B O 1
ATOM 5967 N N . PHE B 1 267 ? 6.629 38.719 11.055 1 87.75 267 PHE B N 1
ATOM 5968 C CA . PHE B 1 267 ? 7.254 40.031 10.922 1 87.75 267 PHE B CA 1
ATOM 5969 C C . PHE B 1 267 ? 6.926 40.656 9.57 1 87.75 267 PHE B C 1
ATOM 5971 O O . PHE B 1 267 ? 6.699 41.875 9.477 1 87.75 267 PHE B O 1
ATOM 5978 N N . TRP B 1 268 ? 6.812 39.844 8.555 1 88.56 268 TRP B N 1
ATOM 5979 C CA . TRP B 1 268 ? 6.68 40.406 7.211 1 88.56 268 TRP B CA 1
ATOM 5980 C C . TRP B 1 268 ? 5.43 39.875 6.52 1 88.56 268 TRP B C 1
ATOM 5982 O O . TRP B 1 268 ? 5.184 40.188 5.352 1 88.56 268 TRP B O 1
ATOM 5992 N N . GLY B 1 269 ? 4.695 39.062 7.199 1 84.69 269 GLY B N 1
ATOM 5993 C CA . GLY B 1 269 ? 3.562 38.406 6.566 1 84.69 269 GLY B CA 1
ATOM 5994 C C . GLY B 1 269 ? 2.445 39.375 6.195 1 84.69 269 GLY B C 1
ATOM 5995 O O . GLY B 1 269 ? 2.014 40.156 7.023 1 84.69 269 GLY B O 1
ATOM 5996 N N . LYS B 1 270 ? 1.972 39.5 4.793 1 85.5 270 LYS B N 1
ATOM 5997 C CA . LYS B 1 270 ? 0.891 40.344 4.34 1 85.5 270 LYS B CA 1
ATOM 5998 C C . LYS B 1 270 ? -0.088 39.594 3.447 1 85.5 270 LYS B C 1
ATOM 6000 O O . LYS B 1 270 ? -1.295 39.844 3.488 1 85.5 270 LYS B O 1
ATOM 6005 N N . THR B 1 271 ? 0.396 38.594 2.742 1 88.5 271 THR B N 1
ATOM 6006 C CA . THR B 1 271 ? -0.423 37.906 1.745 1 88.5 271 THR B CA 1
ATOM 6007 C C . THR B 1 271 ? -0.675 36.469 2.148 1 88.5 271 THR B C 1
ATOM 6009 O O . THR B 1 271 ? 0.267 35.688 2.289 1 88.5 271 THR B O 1
ATOM 6012 N N . PRO B 1 272 ? -1.923 36.188 2.273 1 86.38 272 PRO B N 1
ATOM 6013 C CA . PRO B 1 272 ? -2.23 34.781 2.637 1 86.38 272 PRO B CA 1
ATOM 6014 C C . PRO B 1 272 ? -1.896 33.781 1.523 1 86.38 272 PRO B C 1
ATOM 6016 O O . PRO B 1 272 ? -2.041 34.125 0.342 1 86.38 272 PRO B O 1
ATOM 6019 N N . LEU B 1 273 ? -1.404 32.625 1.86 1 83.06 273 LEU B N 1
ATOM 6020 C CA . LEU B 1 273 ? -0.968 31.609 0.924 1 83.06 273 LEU B CA 1
ATOM 6021 C C . LEU B 1 273 ? -2.152 30.781 0.435 1 83.06 273 LEU B C 1
ATOM 6023 O O . LEU B 1 273 ? -2.365 30.641 -0.772 1 83.06 273 LEU B O 1
ATOM 6027 N N . ILE B 1 274 ? -2.914 30.141 1.343 1 78.81 274 ILE B N 1
ATOM 6028 C CA . ILE B 1 274 ? -4.031 29.266 1.01 1 78.81 274 ILE B CA 1
ATOM 6029 C C . ILE B 1 274 ? -5.242 29.625 1.871 1 78.81 274 ILE B C 1
ATOM 6031 O O . ILE B 1 274 ? -5.09 30.109 2.994 1 78.81 274 ILE B O 1
ATOM 6035 N N . LYS B 1 275 ? -6.461 29.406 1.356 1 78.56 275 LYS B N 1
ATOM 6036 C CA . LYS B 1 275 ? -7.707 29.75 2.039 1 78.56 275 LYS B CA 1
ATOM 6037 C C . LYS B 1 275 ? -7.945 28.812 3.229 1 78.56 275 LYS B C 1
ATOM 6039 O O . LYS B 1 275 ? -8.602 29.203 4.199 1 78.56 275 LYS B O 1
ATOM 6044 N N . LEU B 1 276 ? -7.316 27.688 3.166 1 78.69 276 LEU B N 1
ATOM 6045 C CA . LEU B 1 276 ? -7.496 26.688 4.211 1 78.69 276 LEU B CA 1
ATOM 6046 C C . LEU B 1 276 ? -6.848 27.141 5.516 1 78.69 276 LEU B C 1
ATOM 6048 O O . LEU B 1 276 ? -7.355 26.844 6.602 1 78.69 276 LEU B O 1
ATOM 6052 N N . SER B 1 277 ? -5.672 27.797 5.379 1 78.19 277 SER B N 1
ATOM 6053 C CA . SER B 1 277 ? -4.93 28.312 6.52 1 78.19 277 SER B CA 1
ATOM 6054 C C . SER B 1 277 ? -4.574 29.781 6.328 1 78.19 277 SER B C 1
ATOM 6056 O O . SER B 1 277 ? -3.477 30.109 5.871 1 78.19 277 SER B O 1
ATOM 6058 N N . PRO B 1 278 ? -5.418 30.578 6.777 1 78.62 278 PRO B N 1
ATOM 6059 C CA . PRO B 1 278 ? -5.223 32 6.527 1 78.62 278 PRO B CA 1
ATOM 6060 C C . PRO B 1 278 ? -4.012 32.562 7.266 1 78.62 278 PRO B C 1
ATOM 6062 O O . PRO B 1 278 ? -3.514 33.656 6.914 1 78.62 278 PRO B O 1
ATOM 6065 N N . LYS B 1 279 ? -3.543 31.922 8.227 1 78 279 LYS B N 1
ATOM 6066 C CA . LYS B 1 279 ? -2.422 32.406 9.016 1 78 279 LYS B CA 1
ATOM 6067 C C . LYS B 1 279 ? -1.1 32.219 8.273 1 78 279 LYS B C 1
ATOM 6069 O O . LYS B 1 279 ? -0.103 32.875 8.594 1 78 279 LYS B O 1
ATOM 6074 N N . LYS B 1 280 ? -1.139 31.391 7.297 1 84.19 280 LYS B N 1
ATOM 6075 C CA . LYS B 1 280 ? 0.085 31.156 6.539 1 84.19 280 LYS B CA 1
ATOM 6076 C C . LYS B 1 280 ? 0.216 32.156 5.383 1 84.19 280 LYS B C 1
ATOM 6078 O O . LYS B 1 280 ? -0.76 32.438 4.684 1 84.19 280 LYS B O 1
ATOM 6083 N N . THR B 1 281 ? 1.395 32.75 5.281 1 89.5 281 THR B N 1
ATOM 6084 C CA . THR B 1 281 ? 1.604 33.844 4.32 1 89.5 281 THR B CA 1
ATOM 6085 C C . THR B 1 281 ? 2.672 33.438 3.301 1 89.5 281 THR B C 1
ATOM 6087 O O . THR B 1 281 ? 3.471 32.531 3.545 1 89.5 281 THR B O 1
ATOM 6090 N N . TRP B 1 282 ? 2.67 34.094 2.145 1 90.38 282 TRP B N 1
ATOM 6091 C CA . TRP B 1 282 ? 3.656 33.875 1.089 1 90.38 282 TRP B CA 1
ATOM 6092 C C . TRP B 1 282 ? 5.047 34.312 1.549 1 90.38 282 TRP B C 1
ATOM 6094 O O . TRP B 1 282 ? 6.039 33.656 1.227 1 90.38 282 TRP B O 1
ATOM 6104 N N . GLU B 1 283 ? 5.102 35.469 2.301 1 92 283 GLU B N 1
ATOM 6105 C CA . GLU B 1 283 ? 6.375 35.938 2.818 1 92 283 GLU B CA 1
ATOM 6106 C C . GLU B 1 283 ? 7.008 34.938 3.773 1 92 283 GLU B C 1
ATOM 6108 O O . GLU B 1 283 ? 8.227 34.719 3.748 1 92 283 GLU B O 1
ATOM 6113 N N . GLY B 1 284 ? 6.176 34.375 4.512 1 91 284 GLY B N 1
ATOM 6114 C CA . GLY B 1 284 ? 6.668 33.312 5.398 1 91 284 GLY B CA 1
ATOM 6115 C C . GLY B 1 284 ? 7.129 32.062 4.66 1 91 284 GLY B C 1
ATOM 6116 O O . GLY B 1 284 ? 8.133 31.469 5.023 1 91 284 GLY B O 1
ATOM 6117 N N . PHE B 1 285 ? 6.391 31.781 3.641 1 91.75 285 PHE B N 1
ATOM 6118 C CA . PHE B 1 285 ? 6.703 30.609 2.844 1 91.75 285 PHE B CA 1
ATOM 6119 C C . PHE B 1 285 ? 8.047 30.766 2.139 1 91.75 285 PHE B C 1
ATOM 6121 O O . PHE B 1 285 ? 8.883 29.859 2.168 1 91.75 285 PHE B O 1
ATOM 6128 N N . ILE B 1 286 ? 8.312 31.891 1.58 1 93.25 286 ILE B N 1
ATOM 6129 C CA . ILE B 1 286 ? 9.539 32.156 0.835 1 93.25 286 ILE B CA 1
ATOM 6130 C C . ILE B 1 286 ? 10.703 32.344 1.807 1 93.25 286 ILE B C 1
ATOM 6132 O O . ILE B 1 286 ? 11.797 31.828 1.579 1 93.25 286 ILE B O 1
ATOM 6136 N N . GLY B 1 287 ? 10.43 33.125 2.84 1 92.69 287 GLY B N 1
ATOM 6137 C CA . GLY B 1 287 ? 11.445 33.281 3.863 1 92.69 287 GLY B CA 1
ATOM 6138 C C . GLY B 1 287 ? 11.852 31.969 4.523 1 92.69 287 GLY B C 1
ATOM 6139 O O . GLY B 1 287 ? 13.031 31.75 4.801 1 92.69 287 GLY B O 1
ATOM 6140 N N . GLY B 1 288 ? 10.883 31.172 4.812 1 93.75 288 GLY B N 1
ATOM 6141 C CA . GLY B 1 288 ? 11.164 29.859 5.375 1 93.75 288 GLY B CA 1
ATOM 6142 C C . GLY B 1 288 ? 11.945 28.953 4.434 1 93.75 288 GLY B C 1
ATOM 6143 O O . GLY B 1 288 ? 12.852 28.234 4.863 1 93.75 288 GLY B O 1
ATOM 6144 N N . ALA B 1 289 ? 11.648 29.016 3.16 1 94.88 289 ALA B N 1
ATOM 6145 C CA . ALA B 1 289 ? 12.336 28.203 2.164 1 94.88 289 ALA B CA 1
ATOM 6146 C C . ALA B 1 289 ? 13.812 28.594 2.062 1 94.88 289 ALA B C 1
ATOM 6148 O O . ALA B 1 289 ? 14.688 27.734 2.059 1 94.88 289 ALA B O 1
ATOM 6149 N N . PHE B 1 290 ? 14.062 29.859 2.008 1 95.56 290 PHE B N 1
ATOM 6150 C CA . PHE B 1 290 ? 15.43 30.344 1.901 1 95.56 290 PHE B CA 1
ATOM 6151 C C . PHE B 1 290 ? 16.234 29.984 3.141 1 95.56 290 PHE B C 1
ATOM 6153 O O . PHE B 1 290 ? 17.359 29.484 3.033 1 95.56 290 PHE B O 1
ATOM 6160 N N . SER B 1 291 ? 15.672 30.203 4.242 1 95.69 291 SER B N 1
ATOM 6161 C CA . SER B 1 291 ? 16.359 29.875 5.496 1 95.69 291 SER B CA 1
ATOM 6162 C C . SER B 1 291 ? 16.609 28.391 5.621 1 95.69 291 SER B C 1
ATOM 6164 O O . SER B 1 291 ? 17.656 27.969 6.148 1 95.69 291 SER B O 1
ATOM 6166 N N . THR B 1 292 ? 15.727 27.562 5.141 1 95.56 292 THR B N 1
ATOM 6167 C CA . THR B 1 292 ? 15.875 26.109 5.227 1 95.56 292 THR B CA 1
ATOM 6168 C C . THR B 1 292 ? 17.016 25.641 4.324 1 95.56 292 THR B C 1
ATOM 6170 O O . THR B 1 292 ? 17.781 24.75 4.699 1 95.56 292 THR B O 1
ATOM 6173 N N . VAL B 1 293 ? 17.141 26.25 3.182 1 95.25 293 VAL B N 1
ATOM 6174 C CA . VAL B 1 293 ? 18.203 25.875 2.26 1 95.25 293 VAL B CA 1
ATOM 6175 C C . VAL B 1 293 ? 19.562 26.234 2.869 1 95.25 293 VAL B C 1
ATOM 6177 O O . VAL B 1 293 ? 20.484 25.422 2.85 1 95.25 293 VAL B O 1
ATOM 6180 N N . VAL B 1 294 ? 19.641 27.375 3.449 1 94.88 294 VAL B N 1
ATOM 6181 C CA . VAL B 1 294 ? 20.875 27.812 4.09 1 94.88 294 VAL B CA 1
ATOM 6182 C C . VAL B 1 294 ? 21.188 26.906 5.277 1 94.88 294 VAL B C 1
ATOM 6184 O O . VAL B 1 294 ? 22.328 26.484 5.461 1 94.88 294 VAL B O 1
ATOM 6187 N N . PHE B 1 295 ? 20.156 26.609 6 1 94 295 PHE B N 1
ATOM 6188 C CA . PHE B 1 295 ? 20.312 25.734 7.152 1 94 295 PHE B CA 1
ATOM 6189 C C . PHE B 1 295 ? 20.781 24.344 6.715 1 94 295 PHE B C 1
ATOM 6191 O O . PHE B 1 295 ? 21.625 23.734 7.359 1 94 295 PHE B O 1
ATOM 6198 N N . GLY B 1 296 ? 20.203 23.859 5.66 1 91.06 296 GLY B N 1
ATOM 6199 C CA . GLY B 1 296 ? 20.594 22.562 5.145 1 91.06 296 GLY B CA 1
ATOM 6200 C C . GLY B 1 296 ? 22.047 22.484 4.734 1 91.06 296 GLY B C 1
ATOM 6201 O O . GLY B 1 296 ? 22.734 21.5 5.016 1 91.06 296 GLY B O 1
ATOM 6202 N N . VAL B 1 297 ? 22.531 23.531 4.156 1 89.56 297 VAL B N 1
ATOM 6203 C CA . VAL B 1 297 ? 23.922 23.594 3.727 1 89.56 297 VAL B CA 1
ATOM 6204 C C . VAL B 1 297 ? 24.844 23.641 4.949 1 89.56 297 VAL B C 1
ATOM 6206 O O . VAL B 1 297 ? 25.844 22.922 5.016 1 89.56 297 VAL B O 1
ATOM 6209 N N . LEU B 1 298 ? 24.5 24.375 5.914 1 90.88 298 LEU B N 1
ATOM 6210 C CA . LEU B 1 298 ? 25.297 24.5 7.125 1 90.88 298 LEU B CA 1
ATOM 6211 C C . LEU B 1 298 ? 25.328 23.188 7.895 1 90.88 298 LEU B C 1
ATOM 6213 O O . LEU B 1 298 ? 26.391 22.781 8.398 1 90.88 298 LEU B O 1
ATOM 6217 N N . LEU B 1 299 ? 24.203 22.594 7.957 1 87.88 299 LEU B N 1
ATOM 6218 C CA . LEU B 1 299 ? 24.109 21.328 8.664 1 87.88 299 LEU B CA 1
ATOM 6219 C C . LEU B 1 299 ? 24.953 20.25 7.965 1 87.88 299 LEU B C 1
ATOM 6221 O O . LEU B 1 299 ? 25.594 19.438 8.625 1 87.88 299 LEU B O 1
ATOM 6225 N N . SER B 1 300 ? 24.859 20.25 6.676 1 84.06 300 SER B N 1
ATOM 6226 C CA . SER B 1 300 ? 25.641 19.297 5.898 1 84.06 300 SER B CA 1
ATOM 6227 C C . SER B 1 300 ? 27.141 19.484 6.148 1 84.06 300 SER B C 1
ATOM 6229 O O . SER B 1 300 ? 27.859 18.5 6.289 1 84.06 300 SER B O 1
ATOM 6231 N N . LEU B 1 301 ? 27.578 20.688 6.289 1 82.38 301 LEU B N 1
ATOM 6232 C CA . LEU B 1 301 ? 29 20.984 6.508 1 82.38 301 LEU B CA 1
ATOM 6233 C C . LEU B 1 301 ? 29.422 20.578 7.91 1 82.38 301 LEU B C 1
ATOM 6235 O O . LEU B 1 301 ? 30.578 20.188 8.125 1 82.38 301 LEU B O 1
ATOM 6239 N N . LEU B 1 302 ? 28.5 20.516 8.758 1 83.81 302 LEU B N 1
ATOM 6240 C CA . LEU B 1 302 ? 28.812 20.203 10.148 1 83.81 302 LEU B CA 1
ATOM 6241 C C . LEU B 1 302 ? 28.828 18.688 10.359 1 83.81 302 LEU B C 1
ATOM 6243 O O . LEU B 1 302 ? 29.609 18.172 11.164 1 83.81 302 LEU B O 1
ATOM 6247 N N . LEU B 1 303 ? 28.031 17.953 9.625 1 79.5 303 LEU B N 1
ATOM 6248 C CA . LEU B 1 303 ? 27.828 16.547 9.961 1 79.5 303 LEU B CA 1
ATOM 6249 C C . LEU B 1 303 ? 28.547 15.648 8.969 1 79.5 303 LEU B C 1
ATOM 6251 O O . LEU B 1 303 ? 28.703 14.445 9.211 1 79.5 303 LEU B O 1
ATOM 6255 N N . PHE B 1 304 ? 29.031 16.109 7.836 1 73.44 304 PHE B N 1
ATOM 6256 C CA . PHE B 1 304 ? 29.562 15.281 6.758 1 73.44 304 PHE B CA 1
ATOM 6257 C C . PHE B 1 304 ? 30.797 14.516 7.215 1 73.44 304 PHE B C 1
ATOM 6259 O O . PHE B 1 304 ? 31.047 13.406 6.746 1 73.44 304 PHE B O 1
ATOM 6266 N N . ASN B 1 305 ? 31.453 14.969 8.234 1 74.56 305 ASN B N 1
ATOM 6267 C CA . ASN B 1 305 ? 32.719 14.328 8.609 1 74.56 305 ASN B CA 1
ATOM 6268 C C . ASN B 1 305 ? 32.562 13.531 9.906 1 74.56 305 ASN B C 1
ATOM 6270 O O . ASN B 1 305 ? 33.562 13.164 10.531 1 74.56 305 ASN B O 1
ATOM 6274 N N . ARG B 1 306 ? 31.391 13.258 10.266 1 79.19 306 ARG B N 1
ATOM 6275 C CA . ARG B 1 306 ? 31.172 12.484 11.484 1 79.19 306 ARG B CA 1
ATOM 6276 C C . ARG B 1 306 ? 30.625 11.094 11.164 1 79.19 306 ARG B C 1
ATOM 6278 O O . ARG B 1 306 ? 29.453 10.945 10.82 1 79.19 306 ARG B O 1
ATOM 6285 N N . PRO B 1 307 ? 31.438 10.148 11.352 1 78.69 307 PRO B N 1
ATOM 6286 C CA . PRO B 1 307 ? 31.078 8.781 10.969 1 78.69 307 PRO B CA 1
ATOM 6287 C C . PRO B 1 307 ? 29.844 8.266 11.719 1 78.69 307 PRO B C 1
ATOM 6289 O O . PRO B 1 307 ? 29.094 7.438 11.188 1 78.69 307 PRO B O 1
ATOM 6292 N N . PHE B 1 308 ? 29.672 8.828 12.867 1 79.81 308 PHE B N 1
ATOM 6293 C CA . PHE B 1 308 ? 28.531 8.383 13.664 1 79.81 308 PHE B CA 1
ATOM 6294 C C . PHE B 1 308 ? 27.219 8.656 12.93 1 79.81 308 PHE B C 1
ATOM 6296 O O . PHE B 1 308 ? 26.281 7.855 13 1 79.81 308 PHE B O 1
ATOM 6303 N N . PHE B 1 309 ? 27.234 9.664 12.156 1 83.56 309 PHE B N 1
ATOM 6304 C CA . PHE B 1 309 ? 25.984 10.094 11.523 1 83.56 309 PHE B CA 1
ATOM 6305 C C . PHE B 1 309 ? 25.906 9.594 10.086 1 83.56 309 PHE B C 1
ATOM 6307 O O . PHE B 1 309 ? 24.812 9.398 9.547 1 83.56 309 PHE B O 1
ATOM 6314 N N . VAL B 1 310 ? 27.047 9.258 9.5 1 77.94 310 VAL B N 1
ATOM 6315 C CA . VAL B 1 310 ? 27.047 9.023 8.055 1 77.94 310 VAL B CA 1
ATOM 6316 C C . VAL B 1 310 ? 27.156 7.527 7.777 1 77.94 310 VAL B C 1
ATOM 6318 O O . VAL B 1 310 ? 26.688 7.047 6.742 1 77.94 310 VAL B O 1
ATOM 6321 N N . CYS B 1 311 ? 27.594 6.738 8.68 1 75.19 311 CYS B N 1
ATOM 6322 C CA . CYS B 1 311 ? 27.859 5.328 8.414 1 75.19 311 CYS B CA 1
ATOM 6323 C C . CYS B 1 311 ? 26.578 4.5 8.539 1 75.19 311 CYS B C 1
ATOM 6325 O O . CYS B 1 311 ? 25.812 4.68 9.484 1 75.19 311 CYS B O 1
ATOM 6327 N N . PRO B 1 312 ? 26.359 3.67 7.508 1 75.06 312 PRO B N 1
ATOM 6328 C CA . PRO B 1 312 ? 25.219 2.752 7.598 1 75.06 312 PRO B CA 1
ATOM 6329 C C . PRO B 1 312 ? 25.375 1.72 8.711 1 75.06 312 PRO B C 1
ATOM 6331 O O . PRO B 1 312 ? 26.5 1.402 9.109 1 75.06 312 PRO B O 1
ATOM 6334 N N . ILE B 1 313 ? 24.312 1.26 9.188 1 72.75 313 ILE B N 1
ATOM 6335 C CA . ILE B 1 313 ? 24.297 0.337 10.32 1 72.75 313 ILE B CA 1
ATOM 6336 C C . ILE B 1 313 ? 24.953 -0.98 9.914 1 72.75 313 ILE B C 1
ATOM 6338 O O . ILE B 1 313 ? 25.578 -1.657 10.742 1 72.75 313 ILE B O 1
ATOM 6342 N N . GLU B 1 314 ? 24.766 -1.287 8.641 1 65.62 314 GLU B N 1
ATOM 6343 C CA . GLU B 1 314 ? 25.359 -2.541 8.172 1 65.62 314 GLU B CA 1
ATOM 6344 C C . GLU B 1 314 ? 26.875 -2.535 8.32 1 65.62 314 GLU B C 1
ATOM 6346 O O . GLU B 1 314 ? 27.484 -3.58 8.555 1 65.62 314 GLU B O 1
ATOM 6351 N N . SER B 1 315 ? 27.422 -1.431 8.141 1 59.78 315 SER B N 1
ATOM 6352 C CA . SER B 1 315 ? 28.875 -1.345 8.234 1 59.78 315 SER B CA 1
ATOM 6353 C C . SER B 1 315 ? 29.344 -1.309 9.688 1 59.78 315 SER B C 1
ATOM 6355 O O . SER B 1 315 ? 30.531 -1.471 9.969 1 59.78 315 SER B O 1
ATOM 6357 N N . TYR B 1 316 ? 28.5 -0.984 10.562 1 55.72 316 TYR B N 1
ATOM 6358 C CA . TYR B 1 316 ? 28.859 -0.843 11.969 1 55.72 316 TYR B CA 1
ATOM 6359 C C . TYR B 1 316 ? 29.359 -2.164 12.539 1 55.72 316 TYR B C 1
ATOM 6361 O O . TYR B 1 316 ? 29.875 -2.207 13.656 1 55.72 316 TYR B O 1
ATOM 6369 N N . GLN B 1 317 ? 28.922 -3.279 11.984 1 49.75 317 GLN B N 1
ATOM 6370 C CA . GLN B 1 317 ? 29.328 -4.504 12.664 1 49.75 317 GLN B CA 1
ATOM 6371 C C . GLN B 1 317 ? 30.812 -4.461 13.047 1 49.75 317 GLN B C 1
ATOM 6373 O O . GLN B 1 317 ? 31.203 -5.059 14.055 1 49.75 317 GLN B O 1
ATOM 6378 N N . GLN B 1 318 ? 31.703 -4.094 12.148 1 47.97 318 GLN B N 1
ATOM 6379 C CA . GLN B 1 318 ? 33.062 -4.375 12.602 1 47.97 318 GLN B CA 1
ATOM 6380 C C . GLN B 1 318 ? 33.531 -3.352 13.633 1 47.97 318 GLN B C 1
ATOM 6382 O O . GLN B 1 318 ? 34.062 -3.715 14.688 1 47.97 318 GLN B O 1
ATOM 6387 N N . ASP B 1 319 ? 33.875 -2.076 13.391 1 43.72 319 ASP B N 1
ATOM 6388 C CA . ASP B 1 319 ? 34.281 -1.035 14.32 1 43.72 319 ASP B CA 1
ATOM 6389 C C . ASP B 1 319 ? 33.5 0.252 14.109 1 43.72 319 ASP B C 1
ATOM 6391 O O . ASP B 1 319 ? 33.281 0.68 12.969 1 43.72 319 ASP B O 1
ATOM 6395 N N . ASN B 1 320 ? 32.438 0.628 14.961 1 47.62 320 ASN B N 1
ATOM 6396 C CA . ASN B 1 320 ? 31.641 1.859 14.961 1 47.62 320 ASN B CA 1
ATOM 6397 C C . ASN B 1 320 ? 32.375 2.982 14.219 1 47.62 320 ASN B C 1
ATOM 6399 O O . ASN B 1 320 ? 31.734 3.883 13.672 1 47.62 320 ASN B O 1
ATOM 6403 N N . THR B 1 321 ? 33.656 3.086 14.383 1 47.84 321 THR B N 1
ATOM 6404 C CA . THR B 1 321 ? 34.531 4.145 13.898 1 47.84 321 THR B CA 1
ATOM 6405 C C . THR B 1 321 ? 35.031 3.826 12.492 1 47.84 321 THR B C 1
ATOM 6407 O O . THR B 1 321 ? 35.562 4.703 11.797 1 47.84 321 THR B O 1
ATOM 6410 N N . ASN B 1 322 ? 35.094 2.578 12.102 1 49.22 322 ASN B N 1
ATOM 6411 C CA . ASN B 1 322 ? 35.844 2.287 10.906 1 49.22 322 ASN B CA 1
ATOM 6412 C C . ASN B 1 322 ? 34.969 2.15 9.68 1 49.22 322 ASN B C 1
ATOM 6414 O O . ASN B 1 322 ? 35 1.137 8.977 1 49.22 322 ASN B O 1
ATOM 6418 N N . CYS B 1 323 ? 33.969 2.939 9.727 1 57.03 323 CYS B N 1
ATOM 6419 C CA . CYS B 1 323 ? 33.125 2.746 8.562 1 57.03 323 CYS B CA 1
ATOM 6420 C C . CYS B 1 323 ? 33.625 3.533 7.363 1 57.03 323 CYS B C 1
ATOM 6422 O O . CYS B 1 323 ? 34.188 4.621 7.523 1 57.03 323 CYS B O 1
ATOM 6424 N N . THR B 1 324 ? 33.906 2.893 6.277 1 55.25 324 THR B N 1
ATOM 6425 C CA . THR B 1 324 ? 34.219 3.596 5.039 1 55.25 324 THR B CA 1
ATOM 6426 C C . THR B 1 324 ? 33.062 4.512 4.633 1 55.25 324 THR B C 1
ATOM 6428 O O . THR B 1 324 ? 31.938 4.066 4.504 1 55.25 324 THR B O 1
ATOM 6431 N N . ILE B 1 325 ? 33.312 5.742 4.891 1 58.94 325 ILE B N 1
ATOM 6432 C CA . ILE B 1 325 ? 32.375 6.789 4.523 1 58.94 325 ILE B CA 1
ATOM 6433 C C . ILE B 1 325 ? 31.875 6.559 3.098 1 58.94 325 ILE B C 1
ATOM 6435 O O . ILE B 1 325 ? 32.656 6.43 2.168 1 58.94 325 ILE B O 1
ATOM 6439 N N . PRO B 1 326 ? 30.609 6.355 2.934 1 61.84 326 PRO B N 1
ATOM 6440 C CA . PRO B 1 326 ? 30.047 6.145 1.595 1 61.84 326 PRO B CA 1
ATOM 6441 C C . PRO B 1 326 ? 30.453 7.238 0.609 1 61.84 326 PRO B C 1
ATOM 6443 O O . PRO B 1 326 ? 30.766 8.359 1.019 1 61.84 326 PRO B O 1
ATOM 6446 N N . PRO B 1 327 ? 30.672 6.836 -0.59 1 58.25 327 PRO B N 1
ATOM 6447 C CA . PRO B 1 327 ? 31.141 7.77 -1.615 1 58.25 327 PRO B CA 1
ATOM 6448 C C . PRO B 1 327 ? 30.281 9.023 -1.71 1 58.25 327 PRO B C 1
ATOM 6450 O O . PRO B 1 327 ? 30.75 10.07 -2.168 1 58.25 327 PRO B O 1
ATOM 6453 N N . SER B 1 328 ? 29.078 8.883 -1.203 1 58.59 328 SER B N 1
ATOM 6454 C CA . SER B 1 328 ? 28.203 10.047 -1.281 1 58.59 328 SER B CA 1
ATOM 6455 C C . SER B 1 328 ? 28.688 11.164 -0.358 1 58.59 328 SER B C 1
ATOM 6457 O O . SER B 1 328 ? 28.297 12.32 -0.524 1 58.59 328 SER B O 1
ATOM 6459 N N . PHE B 1 329 ? 29.594 10.75 0.437 1 58.25 329 PHE B N 1
ATOM 6460 C CA . PHE B 1 329 ? 30.031 11.727 1.421 1 58.25 329 PHE B CA 1
ATOM 6461 C C . PHE B 1 329 ? 31.5 12.086 1.201 1 58.25 329 PHE B C 1
ATOM 6463 O O . PHE B 1 329 ? 32.062 12.883 1.955 1 58.25 329 PHE B O 1
ATOM 6470 N N . GLN B 1 330 ? 31.969 11.469 0.084 1 58.59 330 GLN B N 1
ATOM 6471 C CA . GLN B 1 330 ? 33.375 11.742 -0.212 1 58.59 330 GLN B CA 1
ATOM 6472 C C . GLN B 1 330 ? 33.5 12.867 -1.235 1 58.59 330 GLN B C 1
ATOM 6474 O O . GLN B 1 330 ? 32.594 13.086 -2.045 1 58.59 330 GLN B O 1
ATOM 6479 N N . LEU B 1 331 ? 34.469 13.625 -0.99 1 56.97 331 LEU B N 1
ATOM 6480 C CA . LEU B 1 331 ? 34.781 14.75 -1.866 1 56.97 331 LEU B CA 1
ATOM 6481 C C . LEU B 1 331 ? 34.938 14.289 -3.311 1 56.97 331 LEU B C 1
ATOM 6483 O O . LEU B 1 331 ? 35.688 13.352 -3.586 1 56.97 331 LEU B O 1
ATOM 6487 N N . GLN B 1 332 ? 33.938 14.477 -4.098 1 60.47 332 GLN B N 1
ATOM 6488 C CA . GLN B 1 332 ? 34.062 14.133 -5.512 1 60.47 332 GLN B CA 1
ATOM 6489 C C . GLN B 1 332 ? 34.312 15.383 -6.355 1 60.47 332 GLN B C 1
ATOM 6491 O O . GLN B 1 332 ? 33.875 16.484 -5.996 1 60.47 332 GLN B O 1
ATOM 6496 N N . GLU B 1 333 ? 35.344 15.242 -7.281 1 55.31 333 GLU B N 1
ATOM 6497 C CA . GLU B 1 333 ? 35.656 16.344 -8.188 1 55.31 333 GLU B CA 1
ATOM 6498 C C . GLU B 1 333 ? 34.625 16.453 -9.305 1 55.31 333 GLU B C 1
ATOM 6500 O O . GLU B 1 333 ? 34.312 15.461 -9.961 1 55.31 333 GLU B O 1
ATOM 6505 N N . TYR B 1 334 ? 33.781 17.328 -9.156 1 56.28 334 TYR B N 1
ATOM 6506 C CA . TYR B 1 334 ? 32.812 17.531 -10.234 1 56.28 334 TYR B CA 1
ATOM 6507 C C . TYR B 1 334 ? 33.312 18.594 -11.211 1 56.28 334 TYR B C 1
ATOM 6509 O O . TYR B 1 334 ? 33.875 19.609 -10.805 1 56.28 334 TYR B O 1
ATOM 6517 N N . ALA B 1 335 ? 33.344 18.156 -12.531 1 54.19 335 ALA B N 1
ATOM 6518 C CA . ALA B 1 335 ? 33.75 19.125 -13.562 1 54.19 335 ALA B CA 1
ATOM 6519 C C . ALA B 1 335 ? 32.656 20.219 -13.711 1 54.19 335 ALA B C 1
ATOM 6521 O O . ALA B 1 335 ? 31.469 19.922 -13.703 1 54.19 335 ALA B O 1
ATOM 6522 N N . VAL B 1 336 ? 32.906 21.359 -13.375 1 53.97 336 VAL B N 1
ATOM 6523 C CA . VAL B 1 336 ? 32.031 22.5 -13.539 1 53.97 336 VAL B CA 1
ATOM 6524 C C . VAL B 1 336 ? 31.438 22.516 -14.945 1 53.97 336 VAL B C 1
ATOM 6526 O O . VAL B 1 336 ? 32.188 22.344 -15.93 1 53.97 336 VAL B O 1
ATOM 6529 N N . PRO B 1 337 ? 30.109 22.391 -15.008 1 55.09 337 PRO B N 1
ATOM 6530 C CA . PRO B 1 337 ? 29.609 22.438 -16.391 1 55.09 337 PRO B CA 1
ATOM 6531 C C . PRO B 1 337 ? 30.156 23.625 -17.172 1 55.09 337 PRO B C 1
ATOM 6533 O O . PRO B 1 337 ? 30.562 24.625 -16.594 1 55.09 337 PRO B O 1
ATOM 6536 N N . ARG B 1 338 ? 30.172 23.484 -18.516 1 51.69 338 ARG B N 1
ATOM 6537 C CA . ARG B 1 338 ? 30.828 24.312 -19.516 1 51.69 338 ARG B CA 1
ATOM 6538 C C . ARG B 1 338 ? 30.484 25.781 -19.328 1 51.69 338 ARG B C 1
ATOM 6540 O O . ARG B 1 338 ? 31.359 26.641 -19.422 1 51.69 338 ARG B O 1
ATOM 6547 N N . PRO B 1 339 ? 29.234 26.078 -19.203 1 53.06 339 PRO B N 1
ATOM 6548 C CA . PRO B 1 339 ? 29.078 27.531 -19.266 1 53.06 339 PRO B CA 1
ATOM 6549 C C . PRO B 1 339 ? 29.703 28.234 -18.047 1 53.06 339 PRO B C 1
ATOM 6551 O O . PRO B 1 339 ? 29.984 29.438 -18.109 1 53.06 339 PRO B O 1
ATOM 6554 N N . PHE B 1 340 ? 29.75 27.547 -16.984 1 53.69 340 PHE B N 1
ATOM 6555 C CA . PHE B 1 340 ? 30.328 28.234 -15.828 1 53.69 340 PHE B CA 1
ATOM 6556 C C . PHE B 1 340 ? 31.828 28.016 -15.75 1 53.69 340 PHE B C 1
ATOM 6558 O O . PHE B 1 340 ? 32.5 28.562 -14.875 1 53.69 340 PHE B O 1
ATOM 6565 N N . SER B 1 341 ? 32.188 27.141 -16.5 1 53.59 341 SER B N 1
ATOM 6566 C CA . SER B 1 341 ? 33.625 26.906 -16.625 1 53.59 341 SER B CA 1
ATOM 6567 C C . SER B 1 341 ? 34.375 28.172 -16.984 1 53.59 341 SER B C 1
ATOM 6569 O O . SER B 1 341 ? 35.562 28.312 -16.703 1 53.59 341 SER B O 1
ATOM 6571 N N . PHE B 1 342 ? 33.531 28.969 -17.625 1 55.31 342 PHE B N 1
ATOM 6572 C CA . PHE B 1 342 ? 34.188 30.188 -18.062 1 55.31 342 PHE B CA 1
ATOM 6573 C C . PHE B 1 342 ? 34.656 31.016 -16.859 1 55.31 342 PHE B C 1
ATOM 6575 O O . PHE B 1 342 ? 35.719 31.609 -16.891 1 55.31 342 PHE B O 1
ATOM 6582 N N . LEU B 1 343 ? 33.844 31.062 -15.875 1 53.62 343 LEU B N 1
ATOM 6583 C CA . LEU B 1 343 ? 34.188 31.875 -14.719 1 53.62 343 LEU B CA 1
ATOM 6584 C C . LEU B 1 343 ? 35.438 31.297 -14.016 1 53.62 343 LEU B C 1
ATOM 6586 O O . LEU B 1 343 ? 36.281 32.062 -13.531 1 53.62 343 LEU B O 1
ATOM 6590 N N . TYR B 1 344 ? 35.375 29.984 -14.062 1 54.31 344 TYR B N 1
ATOM 6591 C CA . TYR B 1 344 ? 36.562 29.359 -13.445 1 54.31 344 TYR B CA 1
ATOM 6592 C C . TYR B 1 344 ? 37.781 29.5 -14.328 1 54.31 344 TYR B C 1
ATOM 6594 O O . TYR B 1 344 ? 38.906 29.578 -13.828 1 54.31 344 TYR B O 1
ATOM 6602 N N . LYS B 1 345 ? 37.469 29.547 -15.594 1 55.34 345 LYS B N 1
ATOM 6603 C CA . LYS B 1 345 ? 38.594 29.828 -16.453 1 55.34 345 LYS B CA 1
ATOM 6604 C C . LYS B 1 345 ? 39.188 31.203 -16.172 1 55.34 345 LYS B C 1
ATOM 6606 O O . LYS B 1 345 ? 40.406 31.406 -16.266 1 55.34 345 LYS B O 1
ATOM 6611 N N . ILE B 1 346 ? 38.344 32.062 -15.844 1 52.69 346 ILE B N 1
ATOM 6612 C CA . ILE B 1 346 ? 38.844 33.406 -15.57 1 52.69 346 ILE B CA 1
ATOM 6613 C C . ILE B 1 346 ? 39.688 33.406 -14.297 1 52.69 346 ILE B C 1
ATOM 6615 O O . ILE B 1 346 ? 40.688 34.094 -14.211 1 52.69 346 ILE B O 1
ATOM 6619 N N . VAL B 1 347 ? 39.188 32.656 -13.305 1 54 347 VAL B N 1
ATOM 6620 C CA . VAL B 1 347 ? 39.969 32.688 -12.055 1 54 347 VAL B CA 1
ATOM 6621 C C . VAL B 1 347 ? 41.062 31.625 -12.102 1 54 347 VAL B C 1
ATOM 6623 O O . VAL B 1 347 ? 41.812 31.469 -11.141 1 54 347 VAL B O 1
ATOM 6626 N N . ARG B 1 348 ? 41.594 31.188 -13.141 1 51.84 348 ARG B N 1
ATOM 6627 C CA . ARG B 1 348 ? 42.75 30.359 -13.453 1 51.84 348 ARG B CA 1
ATOM 6628 C C . ARG B 1 348 ? 42.781 29.094 -12.609 1 51.84 348 ARG B C 1
ATOM 6630 O O . ARG B 1 348 ? 43.844 28.641 -12.18 1 51.84 348 ARG B O 1
ATOM 6637 N N . LYS B 1 349 ? 41.812 28.75 -11.922 1 53.91 349 LYS B N 1
ATOM 6638 C CA . LYS B 1 349 ? 41.812 27.547 -11.117 1 53.91 349 LYS B CA 1
ATOM 6639 C C . LYS B 1 349 ? 41.062 26.422 -11.82 1 53.91 349 LYS B C 1
ATOM 6641 O O . LYS B 1 349 ? 40.188 26.672 -12.672 1 53.91 349 LYS B O 1
ATOM 6646 N N . ASP B 1 350 ? 41.656 25.172 -11.844 1 55 350 ASP B N 1
ATOM 6647 C CA . ASP B 1 350 ? 41.062 24 -12.492 1 55 350 ASP B CA 1
ATOM 6648 C C . ASP B 1 350 ? 39.562 23.875 -12.188 1 55 350 ASP B C 1
ATOM 6650 O O . ASP B 1 350 ? 39.156 24.062 -11.047 1 55 350 ASP B O 1
ATOM 6654 N N . PRO B 1 351 ? 38.781 24.094 -13.109 1 52.62 351 PRO B N 1
ATOM 6655 C CA . PRO B 1 351 ? 37.312 24.156 -12.984 1 52.62 351 PRO B CA 1
ATOM 6656 C C . PRO B 1 351 ? 36.75 22.922 -12.281 1 52.62 351 PRO B C 1
ATOM 6658 O O . PRO B 1 351 ? 35.938 22.188 -12.867 1 52.62 351 PRO B O 1
ATOM 6661 N N . VAL B 1 352 ? 37.562 22.375 -11.438 1 55.22 352 VAL B N 1
ATOM 6662 C CA . VAL B 1 352 ? 37.094 21.219 -10.664 1 55.22 352 VAL B CA 1
ATOM 6663 C C . VAL B 1 352 ? 36.531 21.688 -9.328 1 55.22 352 VAL B C 1
ATOM 6665 O O . VAL B 1 352 ? 37.188 22.422 -8.586 1 55.22 352 VAL B O 1
ATOM 6668 N N . ILE B 1 353 ? 35.438 22 -9.164 1 54.91 353 ILE B N 1
ATOM 6669 C CA . ILE B 1 353 ? 34.844 22.297 -7.875 1 54.91 353 ILE B CA 1
ATOM 6670 C C . ILE B 1 353 ? 34.719 21 -7.062 1 54.91 353 ILE B C 1
ATOM 6672 O O . ILE B 1 353 ? 34.156 20.016 -7.531 1 54.91 353 ILE B O 1
ATOM 6676 N N . ARG B 1 354 ? 35.625 20.906 -6.109 1 54.72 354 ARG B N 1
ATOM 6677 C CA . ARG B 1 354 ? 35.562 19.781 -5.172 1 54.72 354 ARG B CA 1
ATOM 6678 C C . ARG B 1 354 ? 34.375 19.938 -4.211 1 54.72 354 ARG B C 1
ATOM 6680 O O . ARG B 1 354 ? 34.406 20.812 -3.34 1 54.72 354 ARG B O 1
ATOM 6687 N N . MET B 1 355 ? 33.25 19.531 -4.602 1 59.59 355 MET B N 1
ATOM 6688 C CA . MET B 1 355 ? 32.094 19.656 -3.707 1 59.59 355 MET B CA 1
ATOM 6689 C C . MET B 1 355 ? 31.656 18.297 -3.188 1 59.59 355 MET B C 1
ATOM 6691 O O . MET B 1 355 ? 31.875 17.266 -3.85 1 59.59 355 MET B O 1
ATOM 6695 N N . PHE B 1 356 ? 31.281 18.375 -1.846 1 66.06 356 PHE B N 1
ATOM 6696 C CA . PHE B 1 356 ? 30.719 17.172 -1.243 1 66.06 356 PHE B CA 1
ATOM 6697 C C . PHE B 1 356 ? 29.344 16.859 -1.824 1 66.06 356 PHE B C 1
ATOM 6699 O O . PHE B 1 356 ? 28.469 17.719 -1.825 1 66.06 356 PHE B O 1
ATOM 6706 N N . PRO B 1 357 ? 29.281 15.773 -2.457 1 73.31 357 PRO B N 1
ATOM 6707 C CA . PRO B 1 357 ? 28 15.438 -3.088 1 73.31 357 PRO B CA 1
ATOM 6708 C C . PRO B 1 357 ? 26.828 15.578 -2.133 1 73.31 357 PRO B C 1
ATOM 6710 O O . PRO B 1 357 ? 25.703 15.836 -2.57 1 73.31 357 PRO B O 1
ATOM 6713 N N . PHE B 1 358 ? 27.203 15.633 -0.876 1 80.62 358 PHE B N 1
ATOM 6714 C CA . PHE B 1 358 ? 26.109 15.672 0.085 1 80.62 358 PHE B CA 1
ATOM 6715 C C . PHE B 1 358 ? 25.469 17.062 0.131 1 80.62 358 PHE B C 1
ATOM 6717 O O . PHE B 1 358 ? 24.312 17.203 0.501 1 80.62 358 PHE B O 1
ATOM 6724 N N . ILE B 1 359 ? 26.25 18.109 -0.242 1 81.06 359 ILE B N 1
ATOM 6725 C CA . ILE B 1 359 ? 25.703 19.453 -0.257 1 81.06 359 ILE B CA 1
ATOM 6726 C C . ILE B 1 359 ? 24.562 19.547 -1.276 1 81.06 359 ILE B C 1
ATOM 6728 O O . ILE B 1 359 ? 23.516 20.156 -1.007 1 81.06 359 ILE B O 1
ATOM 6732 N N . PHE B 1 360 ? 24.703 18.938 -2.328 1 83.5 360 PHE B N 1
ATOM 6733 C CA . PHE B 1 360 ? 23.656 18.922 -3.35 1 83.5 360 PHE B CA 1
ATOM 6734 C C . PHE B 1 360 ? 22.438 18.141 -2.879 1 83.5 360 PHE B C 1
ATOM 6736 O O . PHE B 1 360 ? 21.312 18.531 -3.137 1 83.5 360 PHE B O 1
ATOM 6743 N N . HIS B 1 361 ? 22.766 17.078 -2.215 1 87.12 361 HIS B N 1
ATOM 6744 C CA . HIS B 1 361 ? 21.672 16.297 -1.665 1 87.12 361 HIS B CA 1
ATOM 6745 C C . HIS B 1 361 ? 20.906 17.078 -0.599 1 87.12 361 HIS B C 1
ATOM 6747 O O . HIS B 1 361 ? 19.672 17 -0.52 1 87.12 361 HIS B O 1
ATOM 6753 N N . SER B 1 362 ? 21.688 17.844 0.078 1 89.88 362 SER B N 1
ATOM 6754 C CA . SER B 1 362 ? 21.062 18.625 1.131 1 89.88 362 SER B CA 1
ATOM 6755 C C . SER B 1 362 ? 20.188 19.734 0.546 1 89.88 362 SER B C 1
ATOM 6757 O O . SER B 1 362 ? 19.141 20.062 1.089 1 89.88 362 SER B O 1
ATOM 6759 N N . ILE B 1 363 ? 20.609 20.297 -0.527 1 91.38 363 ILE B N 1
ATOM 6760 C CA . ILE B 1 363 ? 19.828 21.344 -1.173 1 91.38 363 ILE B CA 1
ATOM 6761 C C . ILE B 1 363 ? 18.531 20.766 -1.723 1 91.38 363 ILE B C 1
ATOM 6763 O O . ILE B 1 363 ? 17.453 21.344 -1.564 1 91.38 363 ILE B O 1
ATOM 6767 N N . ALA B 1 364 ? 18.609 19.609 -2.277 1 91.75 364 ALA B N 1
ATOM 6768 C CA . ALA B 1 364 ? 17.422 18.938 -2.807 1 91.75 364 ALA B CA 1
ATOM 6769 C C . ALA B 1 364 ? 16.438 18.625 -1.691 1 91.75 364 ALA B C 1
ATOM 6771 O O . ALA B 1 364 ? 15.234 18.859 -1.833 1 91.75 364 ALA B O 1
ATOM 6772 N N . MET B 1 365 ? 16.922 18.156 -0.636 1 93.81 365 MET B N 1
ATOM 6773 C CA . MET B 1 365 ? 16.062 17.812 0.492 1 93.81 365 MET B CA 1
ATOM 6774 C C . MET B 1 365 ? 15.453 19.062 1.118 1 93.81 365 MET B C 1
ATOM 6776 O O . MET B 1 365 ? 14.281 19.047 1.518 1 93.81 365 MET B O 1
ATOM 6780 N N . SER B 1 366 ? 16.281 20.109 1.164 1 95.06 366 SER B N 1
ATOM 6781 C CA . SER B 1 366 ? 15.773 21.344 1.74 1 95.06 366 SER B CA 1
ATOM 6782 C C . SER B 1 366 ? 14.68 21.953 0.868 1 95.06 366 SER B C 1
ATOM 6784 O O . SER B 1 366 ? 13.703 22.516 1.381 1 95.06 366 SER B O 1
ATOM 6786 N N . LEU B 1 367 ? 14.852 21.844 -0.359 1 94.25 367 LEU B N 1
ATOM 6787 C CA . LEU B 1 367 ? 13.836 22.359 -1.271 1 94.25 367 LEU B CA 1
ATOM 6788 C C . LEU B 1 367 ? 12.539 21.562 -1.143 1 94.25 367 LEU B C 1
ATOM 6790 O O . LEU B 1 367 ? 11.453 22.141 -1.15 1 94.25 367 LEU B O 1
ATOM 6794 N N . PHE B 1 368 ? 12.648 20.344 -1.022 1 94.31 368 PHE B N 1
ATOM 6795 C CA . PHE B 1 368 ? 11.453 19.531 -0.824 1 94.31 368 PHE B CA 1
ATOM 6796 C C . PHE B 1 368 ? 10.773 19.875 0.499 1 94.31 368 PHE B C 1
ATOM 6798 O O . PHE B 1 368 ? 9.555 20.031 0.557 1 94.31 368 PHE B O 1
ATOM 6805 N N . ALA B 1 369 ? 11.539 19.984 1.483 1 93.75 369 ALA B N 1
ATOM 6806 C CA . ALA B 1 369 ? 11.016 20.281 2.812 1 93.75 369 ALA B CA 1
ATOM 6807 C C . ALA B 1 369 ? 10.273 21.625 2.822 1 93.75 369 ALA B C 1
ATOM 6809 O O . ALA B 1 369 ? 9.289 21.781 3.543 1 93.75 369 ALA B O 1
ATOM 6810 N N . SER B 1 370 ? 10.727 22.562 2.018 1 94 370 SER B N 1
ATOM 6811 C CA . SER B 1 370 ? 10.172 23.922 2.059 1 94 370 SER B CA 1
ATOM 6812 C C . SER B 1 370 ? 9.008 24.062 1.079 1 94 370 SER B C 1
ATOM 6814 O O . SER B 1 370 ? 8.07 24.812 1.333 1 94 370 SER B O 1
ATOM 6816 N N . ILE B 1 371 ? 9.031 23.297 0.009 1 91.94 371 ILE B N 1
ATOM 6817 C CA . ILE B 1 371 ? 8.023 23.484 -1.024 1 91.94 371 ILE B CA 1
ATOM 6818 C C . ILE B 1 371 ? 6.895 22.469 -0.839 1 91.94 371 ILE B C 1
ATOM 6820 O O . ILE B 1 371 ? 5.715 22.828 -0.843 1 91.94 371 ILE B O 1
ATOM 6824 N N . LEU B 1 372 ? 7.223 21.266 -0.617 1 92 372 LEU B N 1
ATOM 6825 C CA . LEU B 1 372 ? 6.215 20.203 -0.583 1 92 372 LEU B CA 1
ATOM 6826 C C . LEU B 1 372 ? 5.883 19.812 0.854 1 92 372 LEU B C 1
ATOM 6828 O O . LEU B 1 372 ? 4.773 19.375 1.139 1 92 372 LEU B O 1
ATOM 6832 N N . GLY B 1 373 ? 6.801 20.031 1.73 1 90.56 373 GLY B N 1
ATOM 6833 C CA . GLY B 1 373 ? 6.594 19.688 3.129 1 90.56 373 GLY B CA 1
ATOM 6834 C C . GLY B 1 373 ? 5.359 20.328 3.727 1 90.56 373 GLY B C 1
ATOM 6835 O O . GLY B 1 373 ? 4.523 19.641 4.32 1 90.56 373 GLY B O 1
ATOM 6836 N N . PRO B 1 374 ? 5.172 21.578 3.482 1 90.19 374 PRO B N 1
ATOM 6837 C CA . PRO B 1 374 ? 4.027 22.266 4.078 1 90.19 374 PRO B CA 1
ATOM 6838 C C . PRO B 1 374 ? 2.688 21.719 3.605 1 90.19 374 PRO B C 1
ATOM 6840 O O . PRO B 1 374 ? 1.679 21.844 4.305 1 90.19 374 PRO B O 1
ATOM 6843 N N . PHE B 1 375 ? 2.656 21.094 2.512 1 91.12 375 PHE B N 1
ATOM 6844 C CA . PHE B 1 375 ? 1.396 20.562 2.004 1 91.12 375 PHE B CA 1
ATOM 6845 C C . PHE B 1 375 ? 0.934 19.375 2.834 1 91.12 375 PHE B C 1
ATOM 6847 O O . PHE B 1 375 ? -0.254 19.047 2.85 1 91.12 375 PHE B O 1
ATOM 6854 N N . GLY B 1 376 ? 1.886 18.688 3.48 1 89.94 376 GLY B N 1
ATOM 6855 C CA . GLY B 1 376 ? 1.474 17.719 4.469 1 89.94 376 GLY B CA 1
ATOM 6856 C C . GLY B 1 376 ? 0.698 18.312 5.625 1 89.94 376 GLY B C 1
ATOM 6857 O O . GLY B 1 376 ? -0.288 17.734 6.086 1 89.94 376 GLY B O 1
ATOM 6858 N N . GLY B 1 377 ? 1.098 19.453 6.027 1 88.5 377 GLY B N 1
ATOM 6859 C CA . GLY B 1 377 ? 0.402 20.188 7.082 1 88.5 377 GLY B CA 1
ATOM 6860 C C . GLY B 1 377 ? -0.948 20.719 6.645 1 88.5 377 GLY B C 1
ATOM 6861 O O . GLY B 1 377 ? -1.907 20.703 7.418 1 88.5 377 GLY B O 1
ATOM 6862 N N . PHE B 1 378 ? -1.021 21.188 5.41 1 89.12 378 PHE B N 1
ATOM 6863 C CA . PHE B 1 378 ? -2.293 21.672 4.883 1 89.12 378 PHE B CA 1
ATOM 6864 C C . PHE B 1 378 ? -3.311 20.531 4.816 1 89.12 378 PHE B C 1
ATOM 6866 O O . PHE B 1 378 ? -4.496 20.734 5.082 1 89.12 378 PHE B O 1
ATOM 6873 N N . PHE B 1 379 ? -2.803 19.438 4.473 1 91.06 379 PHE B N 1
ATOM 6874 C CA . PHE B 1 379 ? -3.662 18.266 4.41 1 91.06 379 PHE B CA 1
ATOM 6875 C C . PHE B 1 379 ? -4.227 17.922 5.785 1 91.06 379 PHE B C 1
ATOM 6877 O O . PHE B 1 379 ? -5.426 17.688 5.926 1 91.06 379 PHE B O 1
ATOM 6884 N N . ALA B 1 380 ? -3.369 17.938 6.742 1 88.19 380 ALA B N 1
ATOM 6885 C CA . ALA B 1 380 ? -3.803 17.656 8.109 1 88.19 380 ALA B CA 1
ATOM 6886 C C . ALA B 1 380 ? -4.777 18.703 8.609 1 88.19 380 ALA B C 1
ATOM 6888 O O . ALA B 1 380 ? -5.746 18.391 9.305 1 88.19 380 ALA B O 1
ATOM 6889 N N . SER B 1 381 ? -4.559 19.938 8.297 1 86.56 381 SER B N 1
ATOM 6890 C CA . SER B 1 381 ? -5.465 21.016 8.68 1 86.56 381 SER B CA 1
ATOM 6891 C C . SER B 1 381 ? -6.832 20.859 8.031 1 86.56 381 SER B C 1
ATOM 6893 O O . SER B 1 381 ? -7.859 21.078 8.664 1 86.56 381 SER B O 1
ATOM 6895 N N . GLY B 1 382 ? -6.746 20.547 6.777 1 86.19 382 GLY B N 1
ATOM 6896 C CA . GLY B 1 382 ? -8.008 20.266 6.105 1 86.19 382 GLY B CA 1
ATOM 6897 C C . GLY B 1 382 ? -8.781 19.125 6.727 1 86.19 382 GLY B C 1
ATOM 6898 O O . GLY B 1 382 ? -10 19.188 6.859 1 86.19 382 GLY B O 1
ATOM 6899 N N . PHE B 1 383 ? -8.047 18.172 7.078 1 86.5 383 PHE B N 1
ATOM 6900 C CA . PHE B 1 383 ? -8.648 17.016 7.742 1 86.5 383 PHE B CA 1
ATOM 6901 C C . PHE B 1 383 ? -9.297 17.422 9.062 1 86.5 383 PHE B C 1
ATOM 6903 O O . PHE B 1 383 ? -10.422 17.016 9.352 1 86.5 383 PHE B O 1
ATOM 6910 N N . LYS B 1 384 ? -8.594 18.203 9.797 1 83.69 384 LYS B N 1
ATOM 6911 C CA . LYS B 1 384 ? -9.117 18.672 11.07 1 83.69 384 LYS B CA 1
ATOM 6912 C C . LYS B 1 384 ? -10.391 19.5 10.867 1 83.69 384 LYS B C 1
ATOM 6914 O O . LYS B 1 384 ? -11.352 19.359 11.633 1 83.69 384 LYS B O 1
ATOM 6919 N N . ARG B 1 385 ? -10.406 20.25 9.891 1 80.5 385 ARG B N 1
ATOM 6920 C CA . ARG B 1 385 ? -11.57 21.062 9.594 1 80.5 385 ARG B CA 1
ATOM 6921 C C . ARG B 1 385 ? -12.734 20.203 9.102 1 80.5 385 ARG B C 1
ATOM 6923 O O . ARG B 1 385 ? -13.898 20.5 9.375 1 80.5 385 ARG B O 1
ATOM 6930 N N . ALA B 1 386 ? -12.406 19.219 8.422 1 80.06 386 ALA B N 1
ATOM 6931 C CA . ALA B 1 386 ? -13.43 18.328 7.898 1 80.06 386 ALA B CA 1
ATOM 6932 C C . ALA B 1 386 ? -14.211 17.656 9.031 1 80.06 386 ALA B C 1
ATOM 6934 O O . ALA B 1 386 ? -15.422 17.469 8.93 1 80.06 386 ALA B O 1
ATOM 6935 N N . PHE B 1 387 ? -13.516 17.422 10.078 1 76.94 387 PHE B N 1
ATOM 6936 C CA . PHE B 1 387 ? -14.172 16.703 11.156 1 76.94 387 PHE B CA 1
ATOM 6937 C C . PHE B 1 387 ? -14.367 17.594 12.375 1 76.94 387 PHE B C 1
ATOM 6939 O O . PHE B 1 387 ? -14.688 17.125 13.461 1 76.94 387 PHE B O 1
ATOM 6946 N N . LYS B 1 388 ? -14.062 18.922 12.227 1 70.31 388 LYS B N 1
ATOM 6947 C CA . LYS B 1 388 ? -14.336 19.984 13.195 1 70.31 388 LYS B CA 1
ATOM 6948 C C . LYS B 1 388 ? -13.586 19.734 14.5 1 70.31 388 LYS B C 1
ATOM 6950 O O . LYS B 1 388 ? -14.172 19.828 15.586 1 70.31 388 LYS B O 1
ATOM 6955 N N . ILE B 1 389 ? -12.43 19.266 14.305 1 70 389 ILE B N 1
ATOM 6956 C CA . ILE B 1 389 ? -11.547 19.109 15.453 1 70 389 ILE B CA 1
ATOM 6957 C C . ILE B 1 389 ? -10.406 20.125 15.375 1 70 389 ILE B C 1
ATOM 6959 O O . ILE B 1 389 ? -10.031 20.562 14.289 1 70 389 ILE B O 1
ATOM 6963 N N . LYS B 1 390 ? -10.016 20.578 16.484 1 67.94 390 LYS B N 1
ATOM 6964 C CA . LYS B 1 390 ? -8.922 21.547 16.5 1 67.94 390 LYS B CA 1
ATOM 6965 C C . LYS B 1 390 ? -7.566 20.844 16.469 1 67.94 390 LYS B C 1
ATOM 6967 O O . LYS B 1 390 ? -6.672 21.25 15.727 1 67.94 390 LYS B O 1
ATOM 6972 N N . ASP B 1 391 ? -7.457 19.891 17.406 1 74.5 391 ASP B N 1
ATOM 6973 C CA . ASP B 1 391 ? -6.227 19.109 17.484 1 74.5 391 ASP B CA 1
ATOM 6974 C C . ASP B 1 391 ? -6.527 17.609 17.453 1 74.5 391 ASP B C 1
ATOM 6976 O O . ASP B 1 391 ? -7.625 17.188 17.812 1 74.5 391 ASP B O 1
ATOM 6980 N N . PHE B 1 392 ? -5.645 16.891 16.938 1 70.12 392 PHE B N 1
ATOM 6981 C CA . PHE B 1 392 ? -5.824 15.453 16.828 1 70.12 392 PHE B CA 1
ATOM 6982 C C . PHE B 1 392 ? -5.855 14.812 18.219 1 70.12 392 PHE B C 1
ATOM 6984 O O . PHE B 1 392 ? -6.367 13.703 18.391 1 70.12 392 PHE B O 1
ATOM 6991 N N . GLY B 1 393 ? -5.172 15.469 19.109 1 65.81 393 GLY B N 1
ATOM 6992 C CA . GLY B 1 393 ? -5.086 14.961 20.469 1 65.81 393 GLY B CA 1
ATOM 6993 C C . GLY B 1 393 ? -4.504 15.961 21.438 1 65.81 393 GLY B C 1
ATOM 6994 O O . GLY B 1 393 ? -4.324 17.141 21.109 1 65.81 393 GLY B O 1
ATOM 6995 N N . ASP B 1 394 ? -4.438 15.586 22.672 1 64.38 394 ASP B N 1
ATOM 6996 C CA . ASP B 1 394 ? -3.91 16.469 23.703 1 64.38 394 ASP B CA 1
ATOM 6997 C C . ASP B 1 394 ? -2.66 15.875 24.344 1 64.38 394 ASP B C 1
ATOM 6999 O O . ASP B 1 394 ? -2.414 16.078 25.531 1 64.38 394 ASP B O 1
ATOM 7003 N N . VAL B 1 395 ? -1.964 15.203 23.5 1 59.94 395 VAL B N 1
ATOM 7004 C CA . VAL B 1 395 ? -0.831 14.484 24.078 1 59.94 395 VAL B CA 1
ATOM 7005 C C . VAL B 1 395 ? 0.237 15.477 24.516 1 59.94 395 VAL B C 1
ATOM 7007 O O . VAL B 1 395 ? 0.822 15.328 25.594 1 59.94 395 VAL B O 1
ATOM 7010 N N . ILE B 1 396 ? 0.518 16.516 23.719 1 57.97 396 ILE B N 1
ATOM 7011 C CA . ILE B 1 396 ? 1.513 17.531 24.062 1 57.97 396 ILE B CA 1
ATOM 7012 C C . ILE B 1 396 ? 0.814 18.844 24.406 1 57.97 396 ILE B C 1
ATOM 7014 O O . ILE B 1 396 ? 0.247 19.5 23.531 1 57.97 396 ILE B O 1
ATOM 7018 N N . PRO B 1 397 ? 0.78 19.062 25.766 1 53.25 397 PRO B N 1
ATOM 7019 C CA . PRO B 1 397 ? 0.087 20.297 26.156 1 53.25 397 PRO B CA 1
ATOM 7020 C C . PRO B 1 397 ? 0.591 21.516 25.406 1 53.25 397 PRO B C 1
ATOM 7022 O O . PRO B 1 397 ? 1.803 21.719 25.281 1 53.25 397 PRO B O 1
ATOM 7025 N N . GLY B 1 398 ? -0.156 22.203 24.844 1 54.53 398 GLY B N 1
ATOM 7026 C CA . GLY B 1 398 ? 0.189 23.406 24.109 1 54.53 398 GLY B CA 1
ATOM 7027 C C . GLY B 1 398 ? 0.509 23.156 22.656 1 54.53 398 GLY B C 1
ATOM 7028 O O . GLY B 1 398 ? 0.452 24.062 21.828 1 54.53 398 GLY B O 1
ATOM 7029 N N . HIS B 1 399 ? 0.835 21.891 22.406 1 57.84 399 HIS B N 1
ATOM 7030 C CA . HIS B 1 399 ? 1.277 21.609 21.047 1 57.84 399 HIS B CA 1
ATOM 7031 C C . HIS B 1 399 ? 0.297 20.688 20.328 1 57.84 399 HIS B C 1
ATOM 7033 O O . HIS B 1 399 ? 0.402 20.469 19.109 1 57.84 399 HIS B O 1
ATOM 7039 N N . GLY B 1 400 ? -0.656 20.297 21.016 1 67.06 400 GLY B N 1
ATOM 7040 C CA . GLY B 1 400 ? -1.651 19.453 20.375 1 67.06 400 GLY B CA 1
ATOM 7041 C C . GLY B 1 400 ? -1.257 17.984 20.328 1 67.06 400 GLY B C 1
ATOM 7042 O O . GLY B 1 400 ? -0.601 17.484 21.25 1 67.06 400 GLY B O 1
ATOM 7043 N N . GLY B 1 401 ? -1.71 17.297 19.344 1 73.56 401 GLY B N 1
ATOM 7044 C CA . GLY B 1 401 ? -1.433 15.883 19.188 1 73.56 401 GLY B CA 1
ATOM 7045 C C . GLY B 1 401 ? -0.132 15.609 18.453 1 73.56 401 GLY B C 1
ATOM 7046 O O . GLY B 1 401 ? 0.474 16.516 17.891 1 73.56 401 GLY B O 1
ATOM 7047 N N . LEU B 1 402 ? 0.392 14.445 18.5 1 76.62 402 LEU B N 1
ATOM 7048 C CA . LEU B 1 402 ? 1.604 14.031 17.812 1 76.62 402 LEU B CA 1
ATOM 7049 C C . LEU B 1 402 ? 1.403 14.086 16.297 1 76.62 402 LEU B C 1
ATOM 7051 O O . LEU B 1 402 ? 2.332 14.406 15.555 1 76.62 402 LEU B O 1
ATOM 7055 N N . MET B 1 403 ? 0.175 13.781 15.961 1 79.94 403 MET B N 1
ATOM 7056 C CA . MET B 1 403 ? -0.108 13.773 14.531 1 79.94 403 MET B CA 1
ATOM 7057 C C . MET B 1 403 ? 0.035 15.172 13.945 1 79.94 403 MET B C 1
ATOM 7059 O O . MET B 1 403 ? 0.427 15.328 12.781 1 79.94 403 MET B O 1
ATOM 7063 N N . ASP B 1 404 ? -0.181 16.172 14.703 1 80.38 404 ASP B N 1
ATOM 7064 C CA . ASP B 1 404 ? -0.069 17.562 14.258 1 80.38 404 ASP B CA 1
ATOM 7065 C C . ASP B 1 404 ? 1.382 17.922 13.953 1 80.38 404 ASP B C 1
ATOM 7067 O O . ASP B 1 404 ? 1.648 18.781 13.117 1 80.38 404 ASP B O 1
ATOM 7071 N N . ARG B 1 405 ? 2.221 17.203 14.562 1 76.44 405 ARG B N 1
ATOM 7072 C CA . ARG B 1 405 ? 3.631 17.562 14.445 1 76.44 405 ARG B CA 1
ATOM 7073 C C . ARG B 1 405 ? 4.336 16.672 13.43 1 76.44 405 ARG B C 1
ATOM 7075 O O . ARG B 1 405 ? 5.383 17.031 12.898 1 76.44 405 ARG B O 1
ATOM 7082 N N . PHE B 1 406 ? 3.744 15.602 13.141 1 84.56 406 PHE B N 1
ATOM 7083 C CA . PHE B 1 406 ? 4.488 14.625 12.359 1 84.56 406 PHE B CA 1
ATOM 7084 C C . PHE B 1 406 ? 3.881 14.477 10.969 1 84.56 406 PHE B C 1
ATOM 7086 O O . PHE B 1 406 ? 4.34 13.648 10.172 1 84.56 406 PHE B O 1
ATOM 7093 N N . ASP B 1 407 ? 2.926 15.281 10.664 1 87.12 407 ASP B N 1
ATOM 7094 C CA . ASP B 1 407 ? 2.283 15.203 9.359 1 87.12 407 ASP B CA 1
ATOM 7095 C C . ASP B 1 407 ? 3.264 15.562 8.242 1 87.12 407 ASP B C 1
ATOM 7097 O O . ASP B 1 407 ? 3.34 14.859 7.23 1 87.12 407 ASP B O 1
ATOM 7101 N N . CYS B 1 408 ? 4.086 16.562 8.477 1 90.62 408 CYS B N 1
ATOM 7102 C CA . CYS B 1 408 ? 5.074 16.984 7.484 1 90.62 408 CYS B CA 1
ATOM 7103 C C . CYS B 1 408 ? 6.258 16.016 7.461 1 90.62 408 CYS B C 1
ATOM 7105 O O . CYS B 1 408 ? 6.828 15.75 6.398 1 90.62 408 CYS B O 1
ATOM 7107 N N . GLN B 1 409 ? 6.508 15.453 8.594 1 92.31 409 GLN B N 1
ATOM 7108 C CA . GLN B 1 409 ? 7.656 14.562 8.719 1 92.31 409 GLN B CA 1
ATOM 7109 C C . GLN B 1 409 ? 7.438 13.266 7.949 1 92.31 409 GLN B C 1
ATOM 7111 O O . GLN B 1 409 ? 8.383 12.703 7.387 1 92.31 409 GLN B O 1
ATOM 7116 N N . LEU B 1 410 ? 6.223 12.836 7.922 1 91.81 410 LEU B N 1
ATOM 7117 C CA . LEU B 1 410 ? 5.918 11.586 7.227 1 91.81 410 LEU B CA 1
ATOM 7118 C C . LEU B 1 410 ? 6.152 11.727 5.727 1 91.81 410 LEU B C 1
ATOM 7120 O O . LEU B 1 410 ? 6.785 10.867 5.109 1 91.81 410 LEU B O 1
ATOM 7124 N N . LEU B 1 411 ? 5.711 12.812 5.207 1 92.44 411 LEU B N 1
ATOM 7125 C CA . LEU B 1 411 ? 5.902 13.055 3.779 1 92.44 411 LEU B CA 1
ATOM 7126 C C . LEU B 1 411 ? 7.383 13.211 3.447 1 92.44 411 LEU B C 1
ATOM 7128 O O . LEU B 1 411 ? 7.855 12.672 2.441 1 92.44 411 LEU B O 1
ATOM 7132 N N . MET B 1 412 ? 8.102 13.867 4.27 1 94.62 412 MET B N 1
ATOM 7133 C CA . MET B 1 412 ? 9.539 14.078 4.086 1 94.62 412 MET B CA 1
ATOM 7134 C C . MET B 1 412 ? 10.289 12.75 4.148 1 94.62 412 MET B C 1
ATOM 7136 O O . MET B 1 412 ? 11.203 12.516 3.354 1 94.62 412 MET B O 1
ATOM 7140 N N . GLY B 1 413 ? 9.891 11.969 5.105 1 94.25 413 GLY B N 1
ATOM 7141 C CA . GLY B 1 413 ? 10.531 10.664 5.227 1 94.25 413 GLY B CA 1
ATOM 7142 C C . GLY B 1 413 ? 10.406 9.82 3.973 1 94.25 413 GLY B C 1
ATOM 7143 O O . GLY B 1 413 ? 11.359 9.148 3.574 1 94.25 413 GLY B O 1
ATOM 7144 N N . THR B 1 414 ? 9.258 9.828 3.344 1 94.38 414 THR B N 1
ATOM 7145 C CA . THR B 1 414 ? 9.047 9.078 2.113 1 94.38 414 THR B CA 1
ATOM 7146 C C . THR B 1 414 ? 9.891 9.641 0.977 1 94.38 414 THR B C 1
ATOM 7148 O O . THR B 1 414 ? 10.484 8.883 0.206 1 94.38 414 THR B O 1
ATOM 7151 N N . PHE B 1 415 ? 9.984 10.953 0.942 1 95 415 PHE B N 1
ATOM 7152 C CA . PHE B 1 415 ? 10.789 11.586 -0.093 1 95 415 PHE B CA 1
ATOM 7153 C C . PHE B 1 415 ? 12.258 11.18 0.036 1 95 415 PHE B C 1
ATOM 7155 O O . PHE B 1 415 ? 12.898 10.828 -0.955 1 95 415 PHE B O 1
ATOM 7162 N N . VAL B 1 416 ? 12.727 11.195 1.218 1 94.88 416 VAL B N 1
ATOM 7163 C CA . VAL B 1 416 ? 14.133 10.883 1.452 1 94.88 416 VAL B CA 1
ATOM 7164 C C . VAL B 1 416 ? 14.414 9.438 1.058 1 94.88 416 VAL B C 1
ATOM 7166 O O . VAL B 1 416 ? 15.461 9.141 0.476 1 94.88 416 VAL B O 1
ATOM 7169 N N . ASN B 1 417 ? 13.516 8.586 1.358 1 93.12 417 ASN B N 1
ATOM 7170 C CA . ASN B 1 417 ? 13.703 7.184 1.002 1 93.12 417 ASN B CA 1
ATOM 7171 C C . ASN B 1 417 ? 13.781 6.992 -0.511 1 93.12 417 ASN B C 1
ATOM 7173 O O . ASN B 1 417 ? 14.656 6.285 -1.008 1 93.12 417 ASN B O 1
ATOM 7177 N N . VAL B 1 418 ? 12.852 7.582 -1.181 1 91.62 418 VAL B N 1
ATOM 7178 C CA . VAL B 1 418 ? 12.844 7.492 -2.637 1 91.62 418 VAL B CA 1
ATOM 7179 C C . VAL B 1 418 ? 14.117 8.117 -3.203 1 91.62 418 VAL B C 1
ATOM 7181 O O . VAL B 1 418 ? 14.695 7.598 -4.16 1 91.62 418 VAL B O 1
ATOM 7184 N N . TYR B 1 419 ? 14.539 9.203 -2.578 1 90.5 419 TYR B N 1
ATOM 7185 C CA . TYR B 1 419 ? 15.742 9.898 -3.01 1 90.5 419 TYR B CA 1
ATOM 7186 C C . TYR B 1 419 ? 16.984 9.023 -2.834 1 90.5 419 TYR B C 1
ATOM 7188 O O . TYR B 1 419 ? 17.812 8.922 -3.738 1 90.5 419 TYR B O 1
ATOM 7196 N N . ILE B 1 420 ? 17.078 8.375 -1.729 1 87.25 420 ILE B N 1
ATOM 7197 C CA . ILE B 1 420 ? 18.219 7.504 -1.438 1 87.25 420 ILE B CA 1
ATOM 7198 C C . ILE B 1 420 ? 18.234 6.332 -2.418 1 87.25 420 ILE B C 1
ATOM 7200 O O . ILE B 1 420 ? 19.281 6 -2.98 1 87.25 420 ILE B O 1
ATOM 7204 N N . HIS B 1 421 ? 17.156 5.77 -2.635 1 82.44 421 HIS B N 1
ATOM 7205 C CA . HIS B 1 421 ? 17.078 4.59 -3.484 1 82.44 421 HIS B CA 1
ATOM 7206 C C . HIS B 1 421 ? 17.359 4.938 -4.941 1 82.44 421 HIS B C 1
ATOM 7208 O O . HIS B 1 421 ? 17.875 4.113 -5.691 1 82.44 421 HIS B O 1
ATOM 7214 N N . THR B 1 422 ? 17.047 6.121 -5.305 1 82.56 422 THR B N 1
ATOM 7215 C CA . THR B 1 422 ? 17.203 6.508 -6.703 1 82.56 422 THR B CA 1
ATOM 7216 C C . THR B 1 422 ? 18.609 7.027 -6.98 1 82.56 422 THR B C 1
ATOM 7218 O O . THR B 1 422 ? 19.203 6.695 -8 1 82.56 422 THR B O 1
ATOM 7221 N N . PHE B 1 423 ? 19.141 7.82 -6.031 1 78.38 423 PHE B N 1
ATOM 7222 C CA . PHE B 1 423 ? 20.344 8.547 -6.379 1 78.38 423 PHE B CA 1
ATOM 7223 C C . PHE B 1 423 ? 21.547 8.023 -5.59 1 78.38 423 PHE B C 1
ATOM 7225 O O . PHE B 1 423 ? 22.688 8.156 -6.023 1 78.38 423 PHE B O 1
ATOM 7232 N N . ILE B 1 424 ? 21.312 7.383 -4.469 1 75.38 424 ILE B N 1
ATOM 7233 C CA . ILE B 1 424 ? 22.438 7.125 -3.578 1 75.38 424 ILE B CA 1
ATOM 7234 C C . ILE B 1 424 ? 22.719 5.625 -3.525 1 75.38 424 ILE B C 1
ATOM 7236 O O . ILE B 1 424 ? 23.875 5.203 -3.463 1 75.38 424 ILE B O 1
ATOM 7240 N N . ARG B 1 425 ? 21.656 4.738 -3.414 1 68.25 425 ARG B N 1
ATOM 7241 C CA . ARG B 1 425 ? 21.812 3.328 -3.082 1 68.25 425 ARG B CA 1
ATOM 7242 C C . ARG B 1 425 ? 22.609 2.602 -4.156 1 68.25 425 ARG B C 1
ATOM 7244 O O . ARG B 1 425 ? 22.297 2.695 -5.344 1 68.25 425 ARG B O 1
ATOM 7251 N N . ILE B 1 426 ? 23.719 2.191 -3.652 1 60.38 426 ILE B N 1
ATOM 7252 C CA . ILE B 1 426 ? 24.578 1.26 -4.387 1 60.38 426 ILE B CA 1
ATOM 7253 C C . ILE B 1 426 ? 24.312 -0.166 -3.906 1 60.38 426 ILE B C 1
ATOM 7255 O O . ILE B 1 426 ? 24.203 -0.413 -2.703 1 60.38 426 ILE B O 1
ATOM 7259 N N . PRO B 1 427 ? 23.734 -1.021 -4.789 1 60.06 427 PRO B N 1
ATOM 7260 C CA . PRO B 1 427 ? 23.484 -2.393 -4.34 1 60.06 427 PRO B CA 1
ATOM 7261 C C . PRO B 1 427 ? 24.656 -2.973 -3.539 1 60.06 427 PRO B C 1
ATOM 7263 O O . PRO B 1 427 ? 25.812 -2.725 -3.869 1 60.06 427 PRO B O 1
ATOM 7266 N N . ASN B 1 428 ? 24.297 -3.395 -2.354 1 61.16 428 ASN B N 1
ATOM 7267 C CA . ASN B 1 428 ? 25.297 -4.023 -1.501 1 61.16 428 ASN B CA 1
ATOM 7268 C C . ASN B 1 428 ? 25.812 -5.332 -2.105 1 61.16 428 ASN B C 1
ATOM 7270 O O . ASN B 1 428 ? 25.031 -6.262 -2.322 1 61.16 428 ASN B O 1
ATOM 7274 N N . PRO B 1 429 ? 27.094 -5.355 -2.5 1 65.5 429 PRO B N 1
ATOM 7275 C CA . PRO B 1 429 ? 27.656 -6.57 -3.094 1 65.5 429 PRO B CA 1
ATOM 7276 C C . PRO B 1 429 ? 27.484 -7.797 -2.197 1 65.5 429 PRO B C 1
ATOM 7278 O O . PRO B 1 429 ? 27.234 -8.898 -2.693 1 65.5 429 PRO B O 1
ATOM 7281 N N . THR B 1 430 ? 27.484 -7.551 -0.873 1 63.69 430 THR B N 1
ATOM 7282 C CA . THR B 1 430 ? 27.406 -8.68 0.043 1 63.69 430 THR B CA 1
ATOM 7283 C C . THR B 1 430 ? 26.031 -9.32 -0.011 1 63.69 430 THR B C 1
ATOM 7285 O O . THR B 1 430 ? 25.891 -10.547 0.048 1 63.69 430 THR B O 1
ATOM 7288 N N . LYS B 1 431 ? 25.109 -8.469 -0.151 1 66.81 431 LYS B N 1
ATOM 7289 C CA . LYS B 1 431 ? 23.75 -9.008 -0.209 1 66.81 431 LYS B CA 1
ATOM 7290 C C . LYS B 1 431 ? 23.516 -9.789 -1.499 1 66.81 431 LYS B C 1
ATOM 7292 O O . LYS B 1 431 ? 22.828 -10.812 -1.498 1 66.81 431 LYS B O 1
ATOM 7297 N N . LEU B 1 432 ? 24.109 -9.32 -2.473 1 73.38 432 LEU B N 1
ATOM 7298 C CA . LEU B 1 432 ? 23.984 -10.031 -3.742 1 73.38 432 LEU B CA 1
ATOM 7299 C C . LEU B 1 432 ? 24.656 -11.398 -3.664 1 73.38 432 LEU B C 1
ATOM 7301 O O . LEU B 1 432 ? 24.125 -12.383 -4.191 1 73.38 432 LEU B O 1
ATOM 7305 N N . VAL B 1 433 ? 25.844 -11.438 -2.99 1 74.56 433 VAL B N 1
ATOM 7306 C CA . VAL B 1 433 ? 26.562 -12.695 -2.842 1 74.56 433 VAL B CA 1
ATOM 7307 C C . VAL B 1 433 ? 25.734 -13.664 -1.994 1 74.56 433 VAL B C 1
ATOM 7309 O O . VAL B 1 433 ? 25.641 -14.852 -2.32 1 74.56 433 VAL B O 1
ATOM 7312 N N . GLN B 1 434 ? 25.094 -13.102 -0.999 1 66.88 434 GLN B N 1
ATOM 7313 C CA . GLN B 1 434 ? 24.266 -13.938 -0.131 1 66.88 434 GLN B CA 1
ATOM 7314 C C . GLN B 1 434 ? 23.062 -14.492 -0.884 1 66.88 434 GLN B C 1
ATOM 7316 O O . GLN B 1 434 ? 22.672 -15.648 -0.676 1 66.88 434 GLN B O 1
ATOM 7321 N N . GLN B 1 435 ? 22.5 -13.734 -1.734 1 70.94 435 GLN B N 1
ATOM 7322 C CA . GLN B 1 435 ? 21.375 -14.188 -2.535 1 70.94 435 GLN B CA 1
ATOM 7323 C C . GLN B 1 435 ? 21.781 -15.312 -3.482 1 70.94 435 GLN B C 1
ATOM 7325 O O . GLN B 1 435 ? 21 -16.234 -3.721 1 70.94 435 GLN B O 1
ATOM 7330 N N . ILE B 1 436 ? 23.031 -15.234 -3.893 1 76.94 436 ILE B N 1
ATOM 7331 C CA . ILE B 1 436 ? 23.516 -16.25 -4.816 1 76.94 436 ILE B CA 1
ATOM 7332 C C . ILE B 1 436 ? 23.812 -17.547 -4.059 1 76.94 436 ILE B C 1
ATOM 7334 O O . ILE B 1 436 ? 23.562 -18.641 -4.562 1 76.94 436 ILE B O 1
ATOM 7338 N N . LEU B 1 437 ? 24.219 -17.344 -2.838 1 73.56 437 LEU B N 1
ATOM 7339 C CA . LEU B 1 437 ? 24.594 -18.5 -2.049 1 73.56 437 LEU B CA 1
ATOM 7340 C C . LEU B 1 437 ? 23.344 -19.25 -1.565 1 73.56 437 LEU B C 1
ATOM 7342 O O . LEU B 1 437 ? 23.438 -20.422 -1.173 1 73.56 437 LEU B O 1
ATOM 7346 N N . TRP B 1 438 ? 22.203 -18.594 -1.691 1 65.81 438 TRP B N 1
ATOM 7347 C CA . TRP B 1 438 ? 20.938 -19.234 -1.306 1 65.81 438 TRP B CA 1
ATOM 7348 C C . TRP B 1 438 ? 20.406 -20.109 -2.434 1 65.81 438 TRP B C 1
ATOM 7350 O O . TRP B 1 438 ? 19.516 -20.938 -2.219 1 65.81 438 TRP B O 1
ATOM 7360 N N . LEU B 1 439 ? 21.031 -19.938 -3.605 1 72.44 439 LEU B N 1
ATOM 7361 C CA . LEU B 1 439 ? 20.609 -20.734 -4.75 1 72.44 439 LEU B CA 1
ATOM 7362 C C . LEU B 1 439 ? 21.172 -22.141 -4.66 1 72.44 439 LEU B C 1
ATOM 7364 O O . LEU B 1 439 ? 22.016 -22.438 -3.807 1 72.44 439 LEU B O 1
ATOM 7368 N N . ASP B 1 440 ? 20.578 -23.016 -5.383 1 71.38 440 ASP B N 1
ATOM 7369 C CA . ASP B 1 440 ? 21.094 -24.375 -5.453 1 71.38 440 ASP B CA 1
ATOM 7370 C C . ASP B 1 440 ? 22.5 -24.406 -6.055 1 71.38 440 ASP B C 1
ATOM 7372 O O . ASP B 1 440 ? 22.906 -23.453 -6.738 1 71.38 440 ASP B O 1
ATOM 7376 N N . ALA B 1 441 ? 23.25 -25.469 -5.684 1 76.94 441 ALA B N 1
ATOM 7377 C CA . ALA B 1 441 ? 24.656 -25.594 -6.086 1 76.94 441 ALA B CA 1
ATOM 7378 C C . ALA B 1 441 ? 24.797 -25.453 -7.602 1 76.94 441 ALA B C 1
ATOM 7380 O O . ALA B 1 441 ? 25.703 -24.781 -8.086 1 76.94 441 ALA B O 1
ATOM 7381 N N . ASN B 1 442 ? 23.828 -26.031 -8.273 1 76.81 442 ASN B N 1
ATOM 7382 C CA . ASN B 1 442 ? 23.922 -25.969 -9.727 1 76.81 442 ASN B CA 1
ATOM 7383 C C . ASN B 1 442 ? 23.688 -24.547 -10.234 1 76.81 442 ASN B C 1
ATOM 7385 O O . ASN B 1 442 ? 24.375 -24.094 -11.148 1 76.81 442 ASN B O 1
ATOM 7389 N N . ASP B 1 443 ? 22.797 -23.891 -9.562 1 76.94 443 ASP B N 1
ATOM 7390 C CA . ASP B 1 443 ? 22.5 -22.516 -9.977 1 76.94 443 ASP B CA 1
ATOM 7391 C C . ASP B 1 443 ? 23.609 -21.562 -9.555 1 76.94 443 ASP B C 1
ATOM 7393 O O . ASP B 1 443 ? 23.922 -20.609 -10.266 1 76.94 443 ASP B O 1
ATOM 7397 N N . GLN B 1 444 ? 24.156 -21.938 -8.477 1 81.94 444 GLN B N 1
ATOM 7398 C CA . GLN B 1 444 ? 25.297 -21.141 -8.047 1 81.94 444 GLN B CA 1
ATOM 7399 C C . GLN B 1 444 ? 26.438 -21.219 -9.062 1 81.94 444 GLN B C 1
ATOM 7401 O O . GLN B 1 444 ? 27.031 -20.188 -9.414 1 81.94 444 GLN B O 1
ATOM 7406 N N . LEU B 1 445 ? 26.656 -22.469 -9.523 1 82.88 445 LEU B N 1
ATOM 7407 C CA . LEU B 1 445 ? 27.719 -22.688 -10.492 1 82.88 445 LEU B CA 1
ATOM 7408 C C . LEU B 1 445 ? 27.391 -22 -11.812 1 82.88 445 LEU B C 1
ATOM 7410 O O . LEU B 1 445 ? 28.281 -21.438 -12.461 1 82.88 445 LEU B O 1
ATOM 7414 N N . SER B 1 446 ? 26.141 -22.031 -12.102 1 82.06 446 SER B N 1
ATOM 7415 C CA . SER B 1 446 ? 25.734 -21.375 -13.336 1 82.06 446 SER B CA 1
ATOM 7416 C C . SER B 1 446 ? 25.938 -19.859 -13.258 1 82.06 446 SER B C 1
ATOM 7418 O O . SER B 1 446 ? 26.438 -19.25 -14.203 1 82.06 446 SER B O 1
ATOM 7420 N N . VAL B 1 447 ? 25.562 -19.344 -12.156 1 84.56 447 VAL B N 1
ATOM 7421 C CA . VAL B 1 447 ? 25.734 -17.906 -11.961 1 84.56 447 VAL B CA 1
ATOM 7422 C C . VAL B 1 447 ? 27.219 -17.562 -12.008 1 84.56 447 VAL B C 1
ATOM 7424 O O . VAL B 1 447 ? 27.609 -16.578 -12.633 1 84.56 447 VAL B O 1
ATOM 7427 N N . PHE B 1 448 ? 27.984 -18.359 -11.344 1 86.44 448 PHE B N 1
ATOM 7428 C CA . PHE B 1 448 ? 29.422 -18.125 -11.289 1 86.44 448 PHE B CA 1
ATOM 7429 C C . PHE B 1 448 ? 30.031 -18.188 -12.688 1 86.44 448 PHE B C 1
ATOM 7431 O O . PHE B 1 448 ? 30.828 -17.312 -13.055 1 86.44 448 PHE B O 1
ATOM 7438 N N . ASN B 1 449 ? 29.641 -19.125 -13.445 1 86 449 ASN B N 1
ATOM 7439 C CA . ASN B 1 449 ? 30.188 -19.281 -14.789 1 86 449 ASN B CA 1
ATOM 7440 C C . ASN B 1 449 ? 29.719 -18.172 -15.719 1 86 449 ASN B C 1
ATOM 7442 O O . ASN B 1 449 ? 30.5 -17.672 -16.531 1 86 449 ASN B O 1
ATOM 7446 N N . MET B 1 450 ? 28.547 -17.828 -15.555 1 85.19 450 MET B N 1
ATOM 7447 C CA . MET B 1 450 ? 28.031 -16.734 -16.375 1 85.19 450 MET B CA 1
ATOM 7448 C C . MET B 1 450 ? 28.734 -15.43 -16.047 1 85.19 450 MET B C 1
ATOM 7450 O O . MET B 1 450 ? 29.047 -14.648 -16.938 1 85.19 450 MET B O 1
ATOM 7454 N N . LEU B 1 451 ? 28.859 -15.297 -14.773 1 87.12 451 LEU B N 1
ATOM 7455 C CA . LEU B 1 451 ? 29.562 -14.094 -14.32 1 87.12 451 LEU B CA 1
ATOM 7456 C C . LEU B 1 451 ? 31 -14.086 -14.805 1 87.12 451 LEU B C 1
ATOM 7458 O O . LEU B 1 451 ? 31.516 -13.055 -15.234 1 87.12 451 LEU B O 1
ATOM 7462 N N . LYS B 1 452 ? 31.609 -15.203 -14.75 1 86.88 452 LYS B N 1
ATOM 7463 C CA . LYS B 1 452 ? 33 -15.344 -15.211 1 86.88 452 LYS B CA 1
ATOM 7464 C C . LYS B 1 452 ? 33.094 -15.047 -16.703 1 86.88 452 LYS B C 1
ATOM 7466 O O . LYS B 1 452 ? 34 -14.336 -17.125 1 86.88 452 LYS B O 1
ATOM 7471 N N . GLU B 1 453 ? 32.219 -15.523 -17.375 1 87.38 453 GLU B N 1
ATOM 7472 C CA . GLU B 1 453 ? 32.219 -15.32 -18.828 1 87.38 453 GLU B CA 1
ATOM 7473 C C . GLU B 1 453 ? 32.031 -13.852 -19.172 1 87.38 453 GLU B C 1
ATOM 7475 O O . GLU B 1 453 ? 32.75 -13.305 -20.016 1 87.38 453 GLU B O 1
ATOM 7480 N N . GLU B 1 454 ? 31.125 -13.258 -18.562 1 85.31 454 GLU B N 1
ATOM 7481 C CA . GLU B 1 454 ? 30.828 -11.859 -18.859 1 85.31 454 GLU B CA 1
ATOM 7482 C C . GLU B 1 454 ? 31.953 -10.945 -18.406 1 85.31 454 GLU B C 1
ATOM 7484 O O . GLU B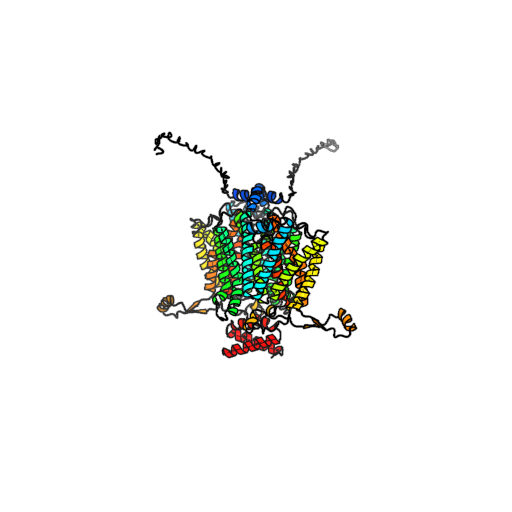 1 454 ? 32.281 -9.969 -19.094 1 85.31 454 GLU B O 1
ATOM 7489 N N . MET B 1 455 ? 32.5 -11.273 -17.344 1 88.12 455 MET B N 1
ATOM 7490 C CA . MET B 1 455 ? 33.594 -10.461 -16.828 1 88.12 455 MET B CA 1
ATOM 7491 C C . MET B 1 455 ? 34.844 -10.641 -17.688 1 88.12 455 MET B C 1
ATOM 7493 O O . MET B 1 455 ? 35.625 -9.703 -17.844 1 88.12 455 MET B O 1
ATOM 7497 N N . THR B 1 456 ? 35.031 -11.797 -18.203 1 86 456 THR B N 1
ATOM 7498 C CA . THR B 1 456 ? 36.125 -12.055 -19.109 1 86 456 THR B CA 1
ATOM 7499 C C . THR B 1 456 ? 35.938 -11.312 -20.438 1 86 456 THR B C 1
ATOM 7501 O O . THR B 1 456 ? 36.906 -10.758 -20.984 1 86 456 THR B O 1
ATOM 7504 N N . LYS B 1 457 ? 34.781 -11.281 -20.781 1 85.25 457 LYS B N 1
ATOM 7505 C CA . LYS B 1 457 ? 34.469 -10.578 -22.016 1 85.25 457 LYS B CA 1
ATOM 7506 C C . LYS B 1 457 ? 34.688 -9.078 -21.859 1 85.25 457 LYS B C 1
ATOM 7508 O O . LYS B 1 457 ? 35.156 -8.414 -22.797 1 85.25 457 LYS B O 1
ATOM 7513 N N . ASN B 1 458 ? 34.406 -8.578 -20.703 1 82.25 458 ASN B N 1
ATOM 7514 C CA . ASN B 1 458 ? 34.531 -7.148 -20.438 1 82.25 458 ASN B CA 1
ATOM 7515 C C . ASN B 1 458 ? 35.969 -6.805 -20.031 1 82.25 458 ASN B C 1
ATOM 7517 O O . ASN B 1 458 ? 36.312 -5.633 -19.812 1 82.25 458 ASN B O 1
ATOM 7521 N N . GLY B 1 459 ? 36.75 -7.797 -19.938 1 78.62 459 GLY B N 1
ATOM 7522 C CA . GLY B 1 459 ? 38.156 -7.594 -19.672 1 78.62 459 GLY B CA 1
ATOM 7523 C C . GLY B 1 459 ? 38.469 -7.387 -18.203 1 78.62 459 GLY B C 1
ATOM 7524 O O . GLY B 1 459 ? 39.469 -6.77 -17.844 1 78.62 459 GLY B O 1
ATOM 7525 N N . LEU B 1 460 ? 37.531 -7.695 -17.328 1 82.19 460 LEU B N 1
ATOM 7526 C CA . LEU B 1 460 ? 37.75 -7.473 -15.898 1 82.19 460 LEU B CA 1
ATOM 7527 C C . LEU B 1 460 ? 38.469 -8.656 -15.273 1 82.19 460 LEU B C 1
ATOM 7529 O O . LEU B 1 460 ? 39.094 -8.516 -14.219 1 82.19 460 LEU B O 1
ATOM 7533 N N . LEU B 1 461 ? 38.25 -9.766 -16 1 78.44 461 LEU B N 1
ATOM 7534 C CA . LEU B 1 461 ? 39 -10.945 -15.609 1 78.44 461 LEU B CA 1
ATOM 7535 C C . LEU B 1 461 ? 40.031 -11.328 -16.672 1 78.44 461 LEU B C 1
ATOM 7537 O O . LEU B 1 461 ? 39.781 -11.086 -17.859 1 78.44 461 LEU B O 1
#